Protein AF-0000000087539207 (afdb_homodimer)

Solvent-accessible surface area (backbone atoms only — not comparable to full-atom values): 41285 Å² total; per-residue (Å²): 132,56,48,21,56,52,36,43,51,48,51,51,50,42,44,51,46,51,70,62,59,80,54,59,62,25,33,49,20,36,42,39,4,44,49,29,23,50,68,26,83,74,35,60,60,60,43,26,37,39,26,36,31,26,44,65,45,39,18,44,58,12,40,52,41,37,36,49,27,27,59,73,36,38,43,57,52,50,54,50,50,55,45,51,72,34,82,52,43,68,41,40,58,50,26,34,29,45,41,17,49,48,31,16,58,49,3,25,62,23,49,33,57,58,46,42,62,54,44,47,59,49,43,7,39,42,17,52,70,44,76,75,56,25,55,29,61,73,36,46,55,46,28,38,49,20,11,41,50,15,9,25,23,22,44,68,7,33,66,22,30,39,26,20,35,23,31,46,31,26,32,92,93,30,57,80,51,72,56,60,58,59,31,28,70,27,30,45,63,35,48,51,50,51,33,50,33,42,58,47,65,39,42,54,48,48,46,69,72,60,32,76,84,43,91,65,47,58,54,69,21,71,36,63,48,51,63,85,64,71,74,70,79,62,78,42,70,66,36,50,51,34,18,50,49,28,50,49,41,51,52,49,42,53,50,48,57,58,46,29,77,34,88,78,41,44,70,49,32,49,64,19,53,42,14,40,50,35,27,24,53,35,46,62,69,57,46,35,58,63,70,60,50,60,47,69,49,65,52,54,57,54,47,19,30,16,11,33,6,11,44,27,30,29,19,54,62,38,44,18,25,53,54,52,18,52,60,55,30,53,76,51,60,35,92,67,39,52,67,67,59,50,48,48,50,49,38,50,50,33,25,55,48,4,32,77,35,51,23,42,46,45,11,47,54,48,34,52,54,52,37,21,34,23,51,71,70,70,44,76,34,60,50,60,44,44,42,34,22,34,24,16,41,50,26,48,35,28,43,76,12,34,70,48,42,51,65,52,33,50,41,38,60,51,60,63,52,24,36,66,54,23,34,61,50,46,56,51,40,50,52,43,33,45,50,31,38,58,68,72,60,102,132,56,49,22,56,52,35,43,50,48,50,51,51,42,43,50,46,50,71,62,60,79,54,58,62,25,33,50,21,38,42,40,4,42,49,29,23,50,69,26,83,74,34,59,59,59,44,27,37,38,25,35,30,27,44,66,46,39,18,45,58,12,40,51,42,37,35,49,25,27,59,74,35,38,43,54,51,51,55,49,50,56,44,53,72,34,83,50,43,69,42,40,58,50,26,34,31,43,41,17,49,48,30,16,58,48,3,26,64,23,50,33,56,59,48,44,63,53,43,48,60,49,41,6,40,43,17,50,70,44,77,73,57,25,56,28,63,72,36,47,57,47,27,39,49,20,11,39,50,15,8,25,24,24,46,70,8,32,65,22,30,39,24,18,35,22,30,46,31,24,30,89,94,30,57,80,50,71,56,59,58,59,30,28,70,27,32,46,61,35,48,51,49,52,33,51,34,43,58,46,66,40,41,56,48,48,45,69,73,59,32,77,86,44,92,64,45,56,54,69,20,70,36,63,48,51,65,86,66,72,73,68,78,62,79,42,71,65,37,49,51,34,17,50,48,30,51,48,39,52,52,48,41,55,50,47,57,59,46,30,76,34,88,78,41,45,71,50,35,48,64,18,53,42,14,41,50,35,28,24,51,36,47,62,68,57,46,34,60,63,69,60,50,61,47,68,49,65,52,54,57,54,46,18,29,17,12,31,5,11,44,28,29,29,20,55,64,36,44,18,26,52,54,53,18,52,59,56,30,53,76,52,59,35,94,68,39,51,67,66,58,50,47,46,50,49,38,51,51,34,25,55,47,4,33,76,35,51,23,42,45,44,11,48,53,48,35,54,54,51,37,21,35,23,51,73,70,70,44,77,35,61,51,60,42,44,42,34,21,33,24,15,40,50,26,47,35,28,43,76,13,32,71,46,42,50,65,51,32,50,40,38,61,51,59,64,52,24,37,68,55,23,34,62,52,45,56,52,40,51,50,43,32,44,52,31,38,58,69,73,59,100

Sequence (884 aa):
MSSSIIAIIIAAITIVLFMWNKLPMSVVAMGSSVAMGILIPEMDLSAVYAGFSAPGWAMVVGMCIVSAALFETGVAQRIGEKIGNSFLAKTERRFIVTVSAVCCLMSAFMSNNGTVAIWMPLIAVVAAGSNGRIRSKMVIFPAGTAAIIGGACTLVGSTSQLAANAVLQGYDGYKEGLGMFDMTKIMLPAAIVQIIFWGTIGYTLLTKVLKPESPDFNVGNMYADAPVVEEKNEDDAVTKRKGNIAAFTMLLCIFLFVVSGFEPFKNHFNIGVIGMLGAAIVLGTKCLPVKKAYSELPWDVLITIGGIGGLGTGLDVSGGGALIANAVLNLFGGKNASVVVLTIVIAVLTSVLTNFMSNNATAAMLSPICIAMALSLGISPLPWVIVIAACSNLAIATSYGTAVNMQILPAGYKFSDFVKIGGPLLIILIAVVTASSLAFLFMSSSIIAIIIAAITIVLFMWNKLPMSVVAMGSSVAMGILIPEMDLSAVYAGFSAPGWAMVVGMCIVSAALFETGVAQRIGEKIGNSFLAKTERRFIVTVSAVCCLMSAFMSNNGTVAIWMPLIAVVAAGSNGRIRSKMVIFPAGTAAIIGGACTLVGSTSQLAANAVLQGYDGYKEGLGMFDMTKIMLPAAIVQIIFWGTIGYTLLTKVLKPESPDFNVGNMYADAPVVEEKNEDDAVTKRKGNIAAFTMLLCIFLFVVSGFEPFKNHFNIGVIGMLGAAIVLGTKCLPVKKAYSELPWDVLITIGGIGGLGTGLDVSGGGALIANAVLNLFGGKNASVVVLTIVIAVLTSVLTNFMSNNATAAMLSPICIAMALSLGISPLPWVIVIAACSNLAIATSYGTAVNMQILPAGYKFSDFVKIGGPLLIILIAVVTASSLAFLF

Radius of gyration: 29.39 Å; Cα contacts (8 Å, |Δi|>4): 1748; chains: 2; bounding box: 64×82×69 Å

Nearest PDB structures (foldseek):
  6okz-assembly2_A  TM=8.588E-01  e=3.701E-13  Vibrio cholerae O1 biovar El Tor str. N16961
  8w6t-assembly1_B  TM=7.890E-01  e=2.226E-11  Homo sapiens
  8uvi-assembly1_A  TM=6.151E-01  e=8.512E-12  Homo sapiens
  8y4x-assembly1_A  TM=6.828E-01  e=4.444E-05  Fusobacterium nucleatum
  8thi-assembly1_A  TM=6.207E-01  e=1.216E-05  Haemophilus influenzae Rd KW20

pLDDT: mean 92.19, std 7.07, range [46.28, 98.31]

InterPro domains:
  IPR004680 Citrate transporter-like domain [PF03600] (15-389)
  IPR051679 Divalent Anion Sodium Symporter-Related Transporters [PTHR43652] (229-436)

Foldseek 3Di:
DFLLVQLLVLLVVLLVCQQVVPDQLLCSLLVSLCSLLVPRPLDDNCLQQQLCPFLLLLLLLLLQLLQVLLLVLCVLLVVLLVCLPDPQPQAALSVLLVLLLVLLQSLLRHELQSSLVSNLLSLLVSCQVNVNRHFSLLRSLSNSLSSLLSLLQFSNNDLQLLLLQLQQCLAPPCVNGDAGGLLNLQSVLLSVVSSVCSNPVLSVLSCVLLVPVDPCNQPLAPSRHNPPPPPPCSVDPVSVVLNVQSVVLSVVLVVLSVCCVDPPCVVVDDSSVSSNVSNCSNVVVPSDPPVVSVVPDPVSSSSSSSRNNSSSNSNNSSVNLLVLLQVVLVVQVGLPRDPLVVLLVLLVVLLVVLLSGPLNSSSSSCSSNQCSNCVNNVHHSRLSSSSNSNSSSLNQQAQVSDVSSVVSCSSPDDRNNSNSSSVVSSVVSSVSSSVSSVVPVD/DFLLVQLLVLLVVLLVCQQVVPDQLLCSLLVSLCSLLVPRPLDDNCLQQQLCPFLLLLLLLLLQLLQVLLLVLCVLLVVLLVCLPDPQLQAQLSVLLVLLLVLLQSLLRHELQSSLVNNLLSLLVSCQVNVNRHFSLLRSLSNSLSSLLSLLQFSNNDLQLLLLQLQQCLAPPCVNGDAGGLLNLQSVLLSVVSSVCSNPVLSVLSCVLLVPVDPCNQPLAPSRHNPPPPPPCSVDPVSVVLNVQSVVLSVVLVVLSVCCVDPPCVVVDDSSVSSNVSNCSNVVVPSDPPVVSVVPDPVSSSSSSSRNNSSSNSNNSSVNLLVLLQVVLVVQVGLPRDPLVVLLVLLVVLLVVLLPGPLNSSSNSCSSNQCSNCVNNVHHSRLSSSSNSNSSSLNQQAQVSDVSSVVSCSSPDDRNNSNSSSVVSSVVSSVSSSVSSVVPVD

Secondary structure (DSSP, 8-state):
--HHHHHHHHHHHHHHHHHHT-S-HHHHHHHHHHHHHHH-TTS-GGGGSGGGGSHHHHHHHHHHHHHHHHHHTTHHHHHHHHHHTSGGGSSHHHHHHHHHHHHHHHHTTS-HHHHHHHHHHHHHHHHHHTTTSS-HHHHHHHHHHHHHHHHTTSTTT-HHHHHHHHHHHTSTT-TT---TTTTHHHHHHHHHHHHHHHHTHHHHHHHHHH-TTSTTTTTT-TTSS-----------HHHHHHHHHHHHHHHHHHHHHHHTTSTTGGGT--HHHHHHHHHHHHHHTTSS-HHHHHHTS-HHHHHHHHHTHHHHHHHHHHSHHHHHHHHHHGGGTGGG--HHHHHHHHHHHHHHHTTTS-HHHHHHHHHHHHHHHHHHHTS-SHHHHHHHHHHTT---SSSSSSHHHHHHGGGT--HHHIIIIIHHHHHHHHHHHHHHHHHHT-/--HHHHHHHHHHHHHHHHHHT-S-HHHHHHHHHHHHHHH-TTS-GGGGSGGGGSHHHHHHHHHHHHHHHHHHTTHHHHHHHHHHTSGGGSSHHHHHHHHHHHHHHHHTTS-HHHHHHHHHHHHHHHHHHTTTSS-HHHHHHHHHHHHHHHHTTSTTT-HHHHHHHHHHHTSTT-TT---TTTTHHHHHHHHHHHHHHHHTHHHHHHHHHH-TTSTTTTTT-TTSS-----------HHHHHHHHHHHHHHHHHHHHHHHTTSTTGGGT--HHHHHHHHHHHHHHTTSS-HHHHHHTS-HHHHHHHHHTHHHHHHHHHHSHHHHHHHHHHGGGTGGG--HHHHHHHHHHHHHHHTTTS-HHHHHHHHHHHHHHHHHHHTS-SHHHHHHHHHHTT---SSSSSSHHHHHHGGGT--HHHIIIIIHHHHHHHHHHHHHHHHHHT-

Structure (mmCIF, N/CA/C/O backbone):
data_AF-0000000087539207-model_v1
#
loop_
_entity.id
_entity.type
_entity.pdbx_description
1 polymer 'Citrate transporter'
#
loop_
_atom_site.group_PDB
_atom_site.id
_atom_site.type_symbol
_atom_site.label_atom_id
_atom_site.label_alt_id
_atom_site.label_comp_id
_atom_site.label_asym_id
_atom_site.label_entity_id
_atom_site.label_seq_id
_atom_site.pdbx_PDB_ins_code
_atom_site.Cartn_x
_atom_site.Cartn_y
_atom_site.Cartn_z
_atom_site.occupancy
_atom_site.B_iso_or_equiv
_atom_site.auth_seq_id
_atom_site.auth_comp_id
_atom_site.auth_asym_id
_atom_site.auth_atom_id
_atom_site.pdbx_PDB_model_num
ATOM 1 N N . MET A 1 1 ? 16.219 19.047 -26.297 1 80.19 1 MET A N 1
ATOM 2 C CA . MET A 1 1 ? 15.891 19.703 -25.031 1 80.19 1 MET A CA 1
ATOM 3 C C . MET A 1 1 ? 16.734 19.156 -23.906 1 80.19 1 MET A C 1
ATOM 5 O O . MET A 1 1 ? 16.969 17.938 -23.828 1 80.19 1 MET A O 1
ATOM 9 N N . SER A 1 2 ? 17.344 20.094 -23.078 1 93.56 2 SER A N 1
ATOM 10 C CA . SER A 1 2 ? 18.188 19.656 -21.969 1 93.56 2 SER A CA 1
ATOM 11 C C . SER A 1 2 ? 17.391 18.922 -20.906 1 93.56 2 SER A C 1
ATOM 13 O O . SER A 1 2 ? 16.172 19.094 -20.828 1 93.56 2 SER A O 1
ATOM 15 N N . SER A 1 3 ? 18.016 18.062 -20.281 1 96.12 3 SER A N 1
ATOM 16 C CA . SER A 1 3 ? 17.375 17.312 -19.203 1 96.12 3 SER A CA 1
ATOM 17 C C . SER A 1 3 ? 16.766 18.25 -18.172 1 96.12 3 SER A C 1
ATOM 19 O O . SER A 1 3 ? 15.703 17.953 -17.609 1 96.12 3 SER A O 1
ATOM 21 N N . SER A 1 4 ? 17.391 19.359 -18.031 1 95.81 4 SER A N 1
ATOM 22 C CA . SER A 1 4 ? 16.906 20.312 -17.047 1 95.81 4 SER A CA 1
ATOM 23 C C . SER A 1 4 ? 15.562 20.906 -17.469 1 95.81 4 SER A C 1
ATOM 25 O O . SER A 1 4 ? 14.648 21.016 -16.641 1 95.81 4 SER A O 1
ATOM 27 N N . ILE A 1 5 ? 15.414 21.234 -18.672 1 96.38 5 ILE A N 1
ATOM 28 C CA . ILE A 1 5 ? 14.188 21.844 -19.172 1 96.38 5 ILE A CA 1
ATOM 29 C C . ILE A 1 5 ? 13.055 20.812 -19.156 1 96.38 5 ILE A C 1
ATOM 31 O O . ILE A 1 5 ? 11.922 21.125 -18.797 1 96.38 5 ILE A O 1
ATOM 35 N N . ILE A 1 6 ? 13.398 19.594 -19.516 1 97.25 6 ILE A N 1
ATOM 36 C CA . ILE A 1 6 ? 12.406 18.516 -19.484 1 97.25 6 ILE A CA 1
ATOM 37 C C . ILE A 1 6 ? 11.898 18.328 -18.062 1 97.25 6 ILE A C 1
ATOM 39 O O . ILE A 1 6 ? 10.688 18.203 -17.844 1 97.25 6 ILE A O 1
ATOM 43 N N . ALA A 1 7 ? 12.828 18.297 -17.125 1 96.25 7 ALA A N 1
ATOM 44 C CA . ALA A 1 7 ? 12.461 18.125 -15.719 1 96.25 7 ALA A CA 1
ATOM 45 C C . ALA A 1 7 ? 11.547 19.25 -15.25 1 96.25 7 ALA A C 1
ATOM 47 O O . ALA A 1 7 ? 10.57 19.016 -14.531 1 96.25 7 ALA A O 1
ATOM 48 N N . ILE A 1 8 ? 11.844 20.438 -15.734 1 94.88 8 ILE A N 1
ATOM 49 C CA . ILE A 1 8 ? 11.055 21.609 -15.344 1 94.88 8 ILE A CA 1
ATOM 50 C C . ILE A 1 8 ? 9.664 21.516 -15.953 1 94.88 8 ILE A C 1
ATOM 52 O O . ILE A 1 8 ? 8.664 21.828 -15.297 1 94.88 8 ILE A O 1
ATOM 56 N N . ILE A 1 9 ? 9.562 21.094 -17.141 1 96.75 9 ILE A N 1
ATOM 57 C CA . ILE A 1 9 ? 8.281 20.938 -17.812 1 96.75 9 ILE A CA 1
ATOM 58 C C . ILE A 1 9 ? 7.438 19.906 -17.078 1 96.75 9 ILE A C 1
ATOM 60 O O . ILE A 1 9 ? 6.25 20.125 -16.812 1 96.75 9 ILE A O 1
ATOM 64 N N . ILE A 1 10 ? 8.078 18.797 -16.672 1 96.75 10 ILE A N 1
ATOM 65 C CA . ILE A 1 10 ? 7.371 17.75 -15.938 1 96.75 10 ILE A CA 1
ATOM 66 C C . ILE A 1 10 ? 6.871 18.312 -14.602 1 96.75 10 ILE A C 1
ATOM 68 O O . ILE A 1 10 ? 5.727 18.062 -14.211 1 96.75 10 ILE A O 1
ATOM 72 N N . ALA A 1 11 ? 7.738 19.016 -13.953 1 93.69 11 ALA A N 1
ATOM 73 C CA . ALA A 1 11 ? 7.363 19.609 -12.672 1 93.69 11 ALA A CA 1
ATOM 74 C C . ALA A 1 11 ? 6.199 20.578 -12.836 1 93.69 11 ALA A C 1
ATOM 76 O O . ALA A 1 11 ? 5.25 20.562 -12.047 1 93.69 11 ALA A O 1
ATOM 77 N N . ALA A 1 12 ? 6.238 21.422 -13.836 1 93.31 12 ALA A N 1
ATOM 78 C CA . ALA A 1 12 ? 5.172 22.391 -14.109 1 93.31 12 ALA A CA 1
ATOM 79 C C . ALA A 1 12 ? 3.852 21.672 -14.398 1 93.31 12 ALA A C 1
ATOM 81 O O . ALA A 1 12 ? 2.807 22.062 -13.867 1 93.31 12 ALA A O 1
ATOM 82 N N . ILE A 1 13 ? 3.902 20.672 -15.172 1 95.62 13 ILE A N 1
ATOM 83 C CA . ILE A 1 13 ? 2.709 19.891 -15.492 1 95.62 13 ILE A CA 1
ATOM 84 C C . ILE A 1 13 ? 2.154 19.25 -14.227 1 95.62 13 ILE A C 1
ATOM 86 O O . ILE A 1 13 ? 0.94 19.25 -14.008 1 95.62 13 ILE A O 1
ATOM 90 N N . THR A 1 14 ? 3.07 18.703 -13.43 1 93.94 14 THR A N 1
ATOM 91 C CA . THR A 1 14 ? 2.674 18.078 -12.18 1 93.94 14 THR A CA 1
ATOM 92 C C . THR A 1 14 ? 1.949 19.078 -11.273 1 93.94 14 THR A C 1
ATOM 94 O O . THR A 1 14 ? 0.888 18.766 -10.727 1 93.94 14 THR A O 1
ATOM 97 N N . ILE A 1 15 ? 2.486 20.266 -11.195 1 89.19 15 ILE A N 1
ATOM 98 C CA . ILE A 1 15 ? 1.904 21.312 -10.367 1 89.19 15 ILE A CA 1
ATOM 99 C C . ILE A 1 15 ? 0.517 21.672 -10.898 1 89.19 15 ILE A C 1
ATOM 101 O O . ILE A 1 15 ? -0.444 21.75 -10.125 1 89.19 15 ILE A O 1
ATOM 105 N N . VAL A 1 16 ? 0.341 21.781 -12.109 1 91.12 16 VAL A N 1
ATOM 106 C CA . VAL A 1 16 ? -0.929 22.141 -12.734 1 91.12 16 VAL A CA 1
ATOM 107 C C . VAL A 1 16 ? -1.951 21.031 -12.5 1 91.12 16 VAL A C 1
ATOM 109 O O . VAL A 1 16 ? -3.115 21.312 -12.195 1 91.12 16 VAL A O 1
ATOM 112 N N . LEU A 1 17 ? -1.514 19.844 -12.594 1 93.06 17 LEU A N 1
ATOM 113 C CA . LEU A 1 17 ? -2.42 18.719 -12.406 1 93.06 17 LEU A CA 1
ATOM 114 C C . LEU A 1 17 ? -2.875 18.625 -10.953 1 93.06 17 LEU A C 1
ATOM 116 O O . LEU A 1 17 ? -4.031 18.297 -10.68 1 93.06 17 LEU A O 1
ATOM 120 N N . PHE A 1 18 ? -1.992 18.859 -10.031 1 88.25 18 PHE A N 1
ATOM 121 C CA . PHE A 1 18 ? -2.379 18.891 -8.625 1 88.25 18 PHE A CA 1
ATOM 122 C C . PHE A 1 18 ? -3.406 19.984 -8.367 1 88.25 18 PHE A C 1
ATOM 124 O O . PHE A 1 18 ? -4.398 19.75 -7.668 1 88.25 18 PHE A O 1
ATOM 131 N N . MET A 1 19 ? -3.221 21.078 -8.953 1 84.31 19 MET A N 1
ATOM 132 C CA . MET A 1 19 ? -4.113 22.219 -8.766 1 84.31 19 MET A CA 1
ATOM 133 C C . MET A 1 19 ? -5.477 21.953 -9.398 1 84.31 19 MET A C 1
ATOM 135 O O . MET A 1 19 ? -6.508 22.359 -8.859 1 84.31 19 MET A O 1
ATOM 139 N N . TRP A 1 20 ? -5.402 21.328 -10.523 1 85.88 20 TRP A N 1
ATOM 140 C CA . TRP A 1 20 ? -6.629 21.016 -11.25 1 85.88 20 TRP A CA 1
ATOM 141 C C . TRP A 1 20 ? -7.516 20.078 -10.453 1 85.88 20 TRP A C 1
ATOM 143 O O . TRP A 1 20 ? -8.742 20.078 -10.609 1 85.88 20 TRP A O 1
ATOM 153 N N . ASN A 1 21 ? -6.941 19.203 -9.688 1 84.69 21 ASN A N 1
ATOM 154 C CA . ASN A 1 21 ? -7.605 18.328 -8.727 1 84.69 21 ASN A CA 1
ATOM 155 C C . ASN A 1 21 ? -8.641 17.438 -9.398 1 84.69 21 ASN A C 1
ATOM 157 O O . ASN A 1 21 ? -9.695 17.172 -8.828 1 84.69 21 ASN A O 1
ATOM 161 N N . LYS A 1 22 ? -8.484 17.094 -10.672 1 89.38 22 LYS A N 1
ATOM 162 C CA . LYS A 1 22 ? -9.406 16.188 -11.352 1 89.38 22 LYS A CA 1
ATOM 163 C C . LYS A 1 22 ? -8.875 14.766 -11.375 1 89.38 22 LYS A C 1
ATOM 165 O O . LYS A 1 22 ? -9.641 13.812 -11.547 1 89.38 22 LYS A O 1
ATOM 170 N N . LEU A 1 23 ? -7.617 14.688 -11.18 1 93 23 LEU A N 1
ATOM 171 C CA . LEU A 1 23 ? -6.984 13.367 -11.117 1 93 23 LEU A CA 1
ATOM 172 C C . LEU A 1 23 ? -6.617 13.016 -9.68 1 93 23 LEU A C 1
ATOM 174 O O . LEU A 1 23 ? -6.273 13.891 -8.883 1 93 23 LEU A O 1
ATOM 178 N N . PRO A 1 24 ? -6.75 11.742 -9.438 1 92.69 24 PRO A N 1
ATOM 179 C CA . PRO A 1 24 ? -6.262 11.336 -8.117 1 92.69 24 PRO A CA 1
ATOM 180 C C . PRO A 1 24 ? -4.801 11.711 -7.887 1 92.69 24 PRO A C 1
ATOM 182 O O . PRO A 1 24 ? -3.994 11.672 -8.82 1 92.69 24 PRO A O 1
ATOM 185 N N . MET A 1 25 ? -4.508 12.047 -6.695 1 92 25 MET A N 1
ATOM 186 C CA . MET A 1 25 ? -3.166 12.508 -6.352 1 92 25 MET A CA 1
ATOM 187 C C . MET A 1 25 ? -2.125 11.445 -6.676 1 92 25 MET A C 1
ATOM 189 O O . MET A 1 25 ? -1.017 11.766 -7.109 1 92 25 MET A O 1
ATOM 193 N N . SER A 1 26 ? -2.48 10.18 -6.402 1 94.81 26 SER A N 1
ATOM 194 C CA . SER A 1 26 ? -1.548 9.086 -6.66 1 94.81 26 SER A CA 1
ATOM 195 C C . SER A 1 26 ? -1.191 9.008 -8.141 1 94.81 26 SER A C 1
ATOM 197 O O . SER A 1 26 ? -0.042 8.727 -8.492 1 94.81 26 SER A O 1
ATOM 199 N N . VAL A 1 27 ? -2.117 9.281 -8.992 1 96 27 VAL A N 1
ATOM 200 C CA . VAL A 1 27 ? -1.898 9.227 -10.438 1 96 27 VAL A CA 1
ATOM 201 C C . VAL A 1 27 ? -0.913 10.32 -10.852 1 96 27 VAL A C 1
ATOM 203 O O . VAL A 1 27 ? 0.014 10.062 -11.625 1 96 27 VAL A O 1
ATOM 206 N N . VAL A 1 28 ? -1.131 11.453 -10.305 1 95.38 28 VAL A N 1
ATOM 207 C CA . VAL A 1 28 ? -0.27 12.586 -10.625 1 95.38 28 VAL A CA 1
ATOM 208 C C . VAL A 1 28 ? 1.146 12.32 -10.117 1 95.38 28 VAL A C 1
ATOM 210 O O . VAL A 1 28 ? 2.121 12.523 -10.852 1 95.38 28 VAL A O 1
ATOM 213 N N . ALA A 1 29 ? 1.252 11.812 -8.938 1 94.06 29 ALA A N 1
ATOM 214 C CA . ALA A 1 29 ? 2.551 11.523 -8.328 1 94.06 29 ALA A CA 1
ATOM 215 C C . ALA A 1 29 ? 3.279 10.422 -9.086 1 94.06 29 ALA A C 1
ATOM 217 O O . ALA A 1 29 ? 4.438 10.578 -9.469 1 94.06 29 ALA A O 1
ATOM 218 N N . MET A 1 30 ? 2.615 9.305 -9.336 1 94.81 30 MET A N 1
ATOM 219 C CA . MET A 1 30 ? 3.215 8.195 -10.07 1 94.81 30 MET A CA 1
ATOM 220 C C . MET A 1 30 ? 3.594 8.617 -11.484 1 94.81 30 MET A C 1
ATOM 222 O O . MET A 1 30 ? 4.695 8.32 -11.953 1 94.81 30 MET A O 1
ATOM 226 N N . GLY A 1 31 ? 2.668 9.297 -12.117 1 96.31 31 GLY A N 1
ATOM 227 C CA . GLY A 1 31 ? 2.928 9.75 -13.477 1 96.31 31 GLY A CA 1
ATOM 228 C C . GLY A 1 31 ? 4.148 10.641 -13.586 1 96.31 31 GLY A C 1
ATOM 229 O O . GLY A 1 31 ? 4.945 10.5 -14.516 1 96.31 31 GLY A O 1
ATOM 230 N N . SER A 1 32 ? 4.258 11.516 -12.656 1 96.06 32 SER A N 1
ATOM 231 C CA . SER A 1 32 ? 5.379 12.445 -12.68 1 96.06 32 SER A CA 1
ATOM 232 C C . SER A 1 32 ? 6.703 11.727 -12.453 1 96.06 32 SER A C 1
ATOM 234 O O . SER A 1 32 ? 7.688 11.984 -13.156 1 96.06 32 SER A O 1
ATOM 236 N N . SER A 1 33 ? 6.75 10.828 -11.492 1 95.81 33 SER A N 1
ATOM 237 C CA . SER A 1 33 ? 7.969 10.078 -11.195 1 95.81 33 SER A CA 1
ATOM 238 C C . SER A 1 33 ? 8.359 9.172 -12.352 1 95.81 33 SER A C 1
ATOM 240 O O . SER A 1 33 ? 9.539 9.047 -12.688 1 95.81 33 SER A O 1
ATOM 242 N N . VAL A 1 34 ? 7.371 8.562 -12.945 1 96.88 34 VAL A N 1
ATOM 243 C CA . VAL A 1 34 ? 7.617 7.688 -14.086 1 96.88 34 VAL A CA 1
ATOM 244 C C . VAL A 1 34 ? 8.148 8.508 -15.258 1 96.88 34 VAL A C 1
ATOM 246 O O . VAL A 1 34 ? 9.102 8.102 -15.93 1 96.88 34 VAL A O 1
ATOM 249 N N . ALA A 1 35 ? 7.535 9.641 -15.508 1 97.31 35 ALA A N 1
ATOM 250 C CA . ALA A 1 35 ? 8 10.516 -16.578 1 97.31 35 ALA A CA 1
ATOM 251 C C . ALA A 1 35 ? 9.453 10.938 -16.359 1 97.31 35 ALA A C 1
ATOM 253 O O . ALA A 1 35 ? 10.258 10.93 -17.281 1 97.31 35 ALA A O 1
ATOM 254 N N . MET A 1 36 ? 9.812 11.273 -15.125 1 96.75 36 MET A N 1
ATOM 255 C CA . MET A 1 36 ? 11.188 11.625 -14.797 1 96.75 36 MET A CA 1
ATOM 256 C C . MET A 1 36 ? 12.133 10.461 -15.062 1 96.75 36 MET A C 1
ATOM 258 O O . MET A 1 36 ? 13.203 10.641 -15.648 1 96.75 36 MET A O 1
ATOM 262 N N . GLY A 1 37 ? 11.719 9.297 -14.633 1 95.5 37 GLY A N 1
ATOM 263 C CA . GLY A 1 37 ? 12.555 8.117 -14.805 1 95.5 37 GLY A CA 1
ATOM 264 C C . GLY A 1 37 ? 12.82 7.785 -16.266 1 95.5 37 GLY A C 1
ATOM 265 O O . GLY A 1 37 ? 13.945 7.43 -16.625 1 95.5 37 GLY A O 1
ATOM 266 N N . ILE A 1 38 ? 11.812 7.953 -17.062 1 94.69 38 ILE A N 1
ATOM 267 C CA . ILE A 1 38 ? 11.914 7.559 -18.453 1 94.69 38 ILE A CA 1
ATOM 268 C C . ILE A 1 38 ? 12.641 8.641 -19.25 1 94.69 38 ILE A C 1
ATOM 270 O O . ILE A 1 38 ? 13.453 8.336 -20.125 1 94.69 38 ILE A O 1
ATOM 274 N N . LEU A 1 39 ? 12.445 9.914 -18.891 1 96.06 39 LEU A N 1
ATOM 275 C CA . LEU A 1 39 ? 12.859 10.984 -19.781 1 96.06 39 LEU A CA 1
ATOM 276 C C . LEU A 1 39 ? 14.141 11.641 -19.297 1 96.06 39 LEU A C 1
ATOM 278 O O . LEU A 1 39 ? 14.789 12.383 -20.031 1 96.06 39 LEU A O 1
ATOM 282 N N . ILE A 1 40 ? 14.492 11.43 -18.031 1 95.94 40 ILE A N 1
ATOM 283 C CA . ILE A 1 40 ? 15.727 11.992 -17.5 1 95.94 40 ILE A CA 1
ATOM 284 C C . ILE A 1 40 ? 16.797 10.906 -17.391 1 95.94 40 ILE A C 1
ATOM 286 O O . ILE A 1 40 ? 16.844 10.164 -16.406 1 95.94 40 ILE A O 1
ATOM 290 N N . PRO A 1 41 ? 17.688 10.852 -18.266 1 93.38 41 PRO A N 1
ATOM 291 C CA . PRO A 1 41 ? 18.672 9.773 -18.312 1 93.38 41 PRO A CA 1
ATOM 292 C C . PRO A 1 41 ? 19.578 9.758 -17.094 1 93.38 41 PRO A C 1
ATOM 294 O O . PRO A 1 41 ? 20.125 8.703 -16.734 1 93.38 41 PRO A O 1
ATOM 297 N N . GLU A 1 42 ? 19.703 10.898 -16.438 1 94.56 42 GLU A N 1
ATOM 298 C CA . GLU A 1 42 ? 20.578 11.008 -15.273 1 94.56 42 GLU A CA 1
ATOM 299 C C . GLU A 1 42 ? 19.953 10.344 -14.047 1 94.56 42 GLU A C 1
ATOM 301 O O . GLU A 1 42 ? 20.625 10.117 -13.039 1 94.56 42 GLU A O 1
ATOM 306 N N . MET A 1 43 ? 18.75 10.008 -14.203 1 94.44 43 MET A N 1
ATOM 307 C CA . MET A 1 43 ? 18.016 9.484 -13.055 1 94.44 43 MET A CA 1
ATOM 308 C C . MET A 1 43 ? 18.016 7.957 -13.055 1 94.44 43 MET A C 1
ATOM 310 O O . MET A 1 43 ? 17.703 7.332 -14.07 1 94.44 43 MET A O 1
ATOM 314 N N . ASP A 1 44 ? 18.438 7.414 -11.945 1 94 44 ASP A N 1
ATOM 315 C CA . ASP A 1 44 ? 18.281 5.973 -11.766 1 94 44 ASP A CA 1
ATOM 316 C C . ASP A 1 44 ? 16.812 5.57 -11.742 1 94 44 ASP A C 1
ATOM 318 O O . ASP A 1 44 ? 16 6.199 -11.055 1 94 44 ASP A O 1
ATOM 322 N N . LEU A 1 45 ? 16.438 4.508 -12.391 1 93.5 45 LEU A N 1
ATOM 323 C CA . LEU A 1 45 ? 15.039 4.078 -12.492 1 93.5 45 LEU A CA 1
ATOM 324 C C . LEU A 1 45 ? 14.484 3.713 -11.125 1 93.5 45 LEU A C 1
ATOM 326 O O . LEU A 1 45 ? 13.289 3.898 -10.867 1 93.5 45 LEU A O 1
ATOM 330 N N . SER A 1 46 ? 15.32 3.291 -10.273 1 92.38 46 SER A N 1
ATOM 331 C CA . SER A 1 46 ? 14.867 2.865 -8.945 1 92.38 46 SER A CA 1
ATOM 332 C C . SER A 1 46 ? 14.367 4.047 -8.125 1 92.38 46 SER A C 1
ATOM 334 O O . SER A 1 46 ? 13.633 3.867 -7.156 1 92.38 46 SER A O 1
ATOM 336 N N . ALA A 1 47 ? 14.727 5.215 -8.531 1 93 47 ALA A N 1
ATOM 337 C CA . ALA A 1 47 ? 14.328 6.418 -7.801 1 93 47 ALA A CA 1
ATOM 338 C C . ALA A 1 47 ? 12.828 6.664 -7.941 1 93 47 ALA A C 1
ATOM 340 O O . ALA A 1 47 ? 12.234 7.398 -7.145 1 93 47 ALA A O 1
ATOM 341 N N . VAL A 1 48 ? 12.195 6.051 -8.953 1 93.94 48 VAL A N 1
ATOM 342 C CA . VAL A 1 48 ? 10.781 6.242 -9.25 1 93.94 48 VAL A CA 1
ATOM 343 C C . VAL A 1 48 ? 9.938 5.734 -8.078 1 93.94 48 VAL A C 1
ATOM 345 O O . VAL A 1 48 ? 8.898 6.316 -7.762 1 93.94 48 VAL A O 1
ATOM 348 N N . TYR A 1 49 ? 10.359 4.723 -7.406 1 93.88 49 TYR A N 1
ATOM 349 C CA . TYR A 1 49 ? 9.562 4.105 -6.348 1 93.88 49 TYR A CA 1
ATOM 350 C C . TYR A 1 49 ? 10.367 4.004 -5.059 1 93.88 49 TYR A C 1
ATOM 352 O O . TYR A 1 49 ? 10.008 3.248 -4.152 1 93.88 49 TYR A O 1
ATOM 360 N N . ALA A 1 50 ? 11.445 4.746 -4.957 1 92.12 50 ALA A N 1
ATOM 361 C CA . ALA A 1 50 ? 12.328 4.699 -3.793 1 92.12 50 ALA A CA 1
ATOM 362 C C . ALA A 1 50 ? 11.609 5.199 -2.543 1 92.12 50 ALA A C 1
ATOM 364 O O . ALA A 1 50 ? 11.914 4.77 -1.429 1 92.12 50 ALA A O 1
ATOM 365 N N . GLY A 1 51 ? 10.641 6.055 -2.756 1 92.56 51 GLY A N 1
ATOM 366 C CA . GLY A 1 51 ? 9.922 6.625 -1.634 1 92.56 51 GLY A CA 1
ATOM 367 C C . GLY A 1 51 ? 9.156 5.594 -0.826 1 92.56 51 GLY A C 1
ATOM 368 O O . GLY A 1 51 ? 8.836 5.824 0.342 1 92.56 51 GLY A O 1
ATOM 369 N N . PHE A 1 52 ? 8.883 4.438 -1.379 1 94.56 52 PHE A N 1
ATOM 370 C CA . PHE A 1 52 ? 8.125 3.398 -0.693 1 94.56 52 PHE A CA 1
ATOM 371 C C . PHE A 1 52 ? 8.969 2.74 0.395 1 94.56 52 PHE A C 1
ATOM 373 O O . PHE A 1 52 ? 8.43 2.08 1.288 1 94.56 52 PHE A O 1
ATOM 380 N N . SER A 1 53 ? 10.227 2.914 0.31 1 93.25 53 SER A N 1
ATOM 381 C CA . SER A 1 53 ? 11.102 2.34 1.333 1 93.25 53 SER A CA 1
ATOM 382 C C . SER A 1 53 ? 11.664 3.422 2.246 1 93.25 53 SER A C 1
ATOM 384 O O . SER A 1 53 ? 12.648 3.193 2.953 1 93.25 53 SER A O 1
ATOM 386 N N . ALA A 1 54 ? 11.164 4.609 2.133 1 92.19 54 ALA A N 1
ATOM 387 C CA . ALA A 1 54 ? 11.555 5.668 3.062 1 92.19 54 ALA A CA 1
ATOM 388 C C . ALA A 1 54 ? 11.023 5.391 4.465 1 92.19 54 ALA A C 1
ATOM 390 O O . ALA A 1 54 ? 9.922 4.855 4.625 1 92.19 54 ALA A O 1
ATOM 391 N N . PRO A 1 55 ? 11.82 5.77 5.465 1 91.62 55 PRO A N 1
ATOM 392 C CA . PRO A 1 55 ? 11.359 5.516 6.832 1 91.62 55 PRO A CA 1
ATOM 393 C C . PRO A 1 55 ? 10.008 6.164 7.125 1 91.62 55 PRO A C 1
ATOM 395 O O . PRO A 1 55 ? 9.188 5.594 7.855 1 91.62 55 PRO A O 1
ATOM 398 N N . GLY A 1 56 ? 9.797 7.293 6.555 1 90.62 56 GLY A N 1
ATOM 399 C CA . GLY A 1 56 ? 8.547 7.996 6.77 1 90.62 56 GLY A CA 1
ATOM 400 C C . GLY A 1 56 ? 7.34 7.238 6.238 1 90.62 56 GLY A C 1
ATOM 401 O O . GLY A 1 56 ? 6.266 7.273 6.84 1 90.62 56 GLY A O 1
ATOM 402 N N . TRP A 1 57 ? 7.484 6.586 5.113 1 93.31 57 TRP A N 1
ATOM 403 C CA . TRP A 1 57 ? 6.379 5.848 4.516 1 93.31 57 TRP A CA 1
ATOM 404 C C . TRP A 1 57 ? 5.949 4.691 5.41 1 93.31 57 TRP A C 1
ATOM 406 O O . TRP A 1 57 ? 4.762 4.539 5.715 1 93.31 57 TRP A O 1
ATOM 416 N N . ALA A 1 58 ? 6.938 3.893 5.863 1 94.06 58 ALA A N 1
ATOM 417 C CA . ALA A 1 58 ? 6.656 2.77 6.754 1 94.06 58 ALA A CA 1
ATOM 418 C C . ALA A 1 58 ? 6.016 3.244 8.055 1 94.06 58 ALA A C 1
ATOM 420 O O . ALA A 1 58 ? 5.078 2.619 8.555 1 94.06 58 ALA A O 1
ATOM 421 N N . MET A 1 59 ? 6.477 4.336 8.516 1 93.19 59 MET A N 1
ATOM 422 C CA . MET A 1 59 ? 5.945 4.898 9.75 1 93.19 59 MET A CA 1
ATOM 423 C C . MET A 1 59 ? 4.473 5.266 9.594 1 93.19 59 MET A C 1
ATOM 425 O O . MET A 1 59 ? 3.646 4.922 10.438 1 93.19 59 MET A O 1
ATOM 429 N N . VAL A 1 60 ? 4.156 5.891 8.492 1 91.06 60 VAL A N 1
ATOM 430 C CA . VAL A 1 60 ? 2.791 6.367 8.305 1 91.06 60 VAL A CA 1
ATOM 431 C C . VAL A 1 60 ? 1.845 5.176 8.156 1 91.06 60 VAL A C 1
ATOM 433 O O . VAL A 1 60 ? 0.763 5.16 8.742 1 91.06 60 VAL A O 1
ATOM 436 N N . VAL A 1 61 ? 2.254 4.184 7.387 1 93.75 61 VAL A N 1
ATOM 437 C CA . VAL A 1 61 ? 1.424 2.994 7.227 1 93.75 61 VAL A CA 1
ATOM 438 C C . VAL A 1 61 ? 1.177 2.35 8.586 1 93.75 61 VAL A C 1
ATOM 440 O O . VAL A 1 61 ? 0.034 2.053 8.945 1 93.75 61 VAL A O 1
ATOM 443 N N . GLY A 1 62 ? 2.189 2.195 9.352 1 95.31 62 GLY A N 1
ATOM 444 C CA . GLY A 1 62 ? 2.072 1.581 10.664 1 95.31 62 GLY A CA 1
ATOM 445 C C . GLY A 1 62 ? 1.22 2.389 11.633 1 95.31 62 GLY A C 1
ATOM 446 O O . GLY A 1 62 ? 0.333 1.844 12.289 1 95.31 62 GLY A O 1
ATOM 447 N N . MET A 1 63 ? 1.457 3.65 11.633 1 93 63 MET A N 1
ATOM 448 C CA . MET A 1 63 ? 0.778 4.492 12.609 1 93 63 MET A CA 1
ATOM 449 C C . MET A 1 63 ? -0.688 4.688 12.242 1 93 63 MET A C 1
ATOM 451 O O . MET A 1 63 ? -1.538 4.855 13.117 1 93 63 MET A O 1
ATOM 455 N N . CYS A 1 64 ? -1.003 4.676 10.969 1 91.94 64 CYS A N 1
ATOM 456 C CA . CYS A 1 64 ? -2.404 4.707 10.562 1 91.94 64 CYS A CA 1
ATOM 457 C C . CYS A 1 64 ? -3.15 3.486 11.078 1 91.94 64 CYS A C 1
ATOM 459 O O . CYS A 1 64 ? -4.305 3.59 11.492 1 91.94 64 CYS A O 1
ATOM 461 N N . ILE A 1 65 ? -2.449 2.365 11.07 1 95.12 65 ILE A N 1
ATOM 462 C CA . ILE A 1 65 ? -3.055 1.133 11.57 1 95.12 65 ILE A CA 1
ATOM 463 C C . ILE A 1 65 ? -3.277 1.234 13.07 1 95.12 65 ILE A C 1
ATOM 465 O O . ILE A 1 65 ? -4.355 0.904 13.57 1 95.12 65 ILE A O 1
ATOM 469 N N . VAL A 1 66 ? -2.336 1.73 13.758 1 94.62 66 VAL A N 1
ATOM 470 C CA . VAL A 1 66 ? -2.436 1.888 15.211 1 94.62 66 VAL A CA 1
ATOM 471 C C . VAL A 1 66 ? -3.559 2.867 15.547 1 94.62 66 VAL A C 1
ATOM 473 O O . VAL A 1 66 ? -4.371 2.605 16.438 1 94.62 66 VAL A O 1
ATOM 476 N N . SER A 1 67 ? -3.533 3.938 14.828 1 91.31 67 SER A N 1
ATOM 477 C CA . SER A 1 67 ? -4.562 4.949 15.023 1 91.31 67 SER A CA 1
ATOM 478 C C . SER A 1 67 ? -5.957 4.379 14.781 1 91.31 67 SER A C 1
ATOM 480 O O . SER A 1 67 ? -6.879 4.621 15.562 1 91.31 67 SER A O 1
ATOM 482 N N . ALA A 1 68 ? -6.109 3.623 13.703 1 90.94 68 ALA A N 1
ATOM 483 C CA . ALA A 1 68 ? -7.391 3.012 13.367 1 90.94 68 ALA A CA 1
ATOM 484 C C . ALA A 1 68 ? -7.859 2.076 14.477 1 90.94 68 ALA A C 1
ATOM 486 O O . ALA A 1 68 ? -9.055 1.997 14.766 1 90.94 68 ALA A O 1
ATOM 487 N N . ALA A 1 69 ? -6.938 1.388 15.07 1 93.19 69 ALA A N 1
ATOM 488 C CA . ALA A 1 69 ? -7.277 0.469 16.156 1 93.19 69 ALA A CA 1
ATOM 489 C C . ALA A 1 69 ? -7.844 1.224 17.359 1 93.19 69 ALA A C 1
ATOM 491 O O . ALA A 1 69 ? -8.758 0.738 18.031 1 93.19 69 ALA A O 1
ATOM 492 N N . LEU A 1 70 ? -7.391 2.381 17.609 1 90.69 70 LEU A N 1
ATOM 493 C CA . LEU A 1 70 ? -7.863 3.184 18.719 1 90.69 70 LEU A CA 1
ATOM 494 C C . LEU A 1 70 ? -9.305 3.639 18.5 1 90.69 70 LEU A C 1
ATOM 496 O O . LEU A 1 70 ? -10.102 3.664 19.438 1 90.69 70 LEU A O 1
ATOM 500 N N . PHE A 1 71 ? -9.609 3.928 17.328 1 87.12 71 PHE A N 1
ATOM 501 C CA . PHE A 1 71 ? -10.969 4.359 17 1 87.12 71 PHE A CA 1
ATOM 502 C C . PHE A 1 71 ? -11.922 3.172 16.984 1 87.12 71 PHE A C 1
ATOM 504 O O . PHE A 1 71 ? -13.016 3.248 17.547 1 87.12 71 PHE A O 1
ATOM 511 N N . GLU A 1 72 ? -11.43 2.1 16.453 1 86.81 72 GLU A N 1
ATOM 512 C CA . GLU A 1 72 ? -12.281 0.928 16.281 1 86.81 72 GLU A CA 1
ATOM 513 C C . GLU A 1 72 ? -12.586 0.272 17.625 1 86.81 72 GLU A C 1
ATOM 515 O O . GLU A 1 72 ? -13.656 -0.307 17.828 1 86.81 72 GLU A O 1
ATOM 520 N N . THR A 1 73 ? -11.672 0.36 18.547 1 90.38 73 THR A N 1
ATOM 521 C CA . THR A 1 73 ? -11.852 -0.292 19.844 1 90.38 73 THR A CA 1
ATOM 522 C C . THR A 1 73 ? -12.594 0.622 20.812 1 90.38 73 THR A C 1
ATOM 524 O O . THR A 1 73 ? -12.906 0.22 21.938 1 90.38 73 THR A O 1
ATOM 527 N N . GLY A 1 74 ? -12.789 1.87 20.484 1 87.06 74 GLY A N 1
ATOM 528 C CA . GLY A 1 74 ? -13.578 2.789 21.297 1 87.06 74 GLY A CA 1
ATOM 529 C C . GLY A 1 74 ? -12.766 3.514 22.344 1 87.06 74 GLY A C 1
ATOM 530 O O . GLY A 1 74 ? -13.32 4.266 23.156 1 87.06 74 GLY A O 1
ATOM 531 N N . VAL A 1 75 ? -11.531 3.291 22.328 1 87.62 75 VAL A N 1
ATOM 532 C CA . VAL A 1 75 ? -10.672 3.941 23.312 1 87.62 75 VAL A CA 1
ATOM 533 C C . VAL A 1 75 ? -10.766 5.457 23.172 1 87.62 75 VAL A C 1
ATOM 535 O O . VAL A 1 75 ? -10.914 6.176 24.156 1 87.62 75 VAL A O 1
ATOM 538 N N . ALA A 1 76 ? -10.711 5.941 22.016 1 83.69 76 ALA A N 1
ATOM 539 C CA . ALA A 1 76 ? -10.805 7.379 21.766 1 83.69 76 ALA A CA 1
ATOM 540 C C . ALA A 1 76 ? -12.133 7.938 22.266 1 83.69 76 ALA A C 1
ATOM 542 O O . ALA A 1 76 ? -12.172 9.016 22.859 1 83.69 76 ALA A O 1
ATOM 543 N N . GLN A 1 77 ? -13.133 7.215 22.078 1 84 77 GLN A N 1
ATOM 544 C CA . GLN A 1 77 ? -14.461 7.621 22.531 1 84 77 GLN A CA 1
ATOM 545 C C . GLN A 1 77 ? -14.523 7.664 24.062 1 84 77 GLN A C 1
ATOM 547 O O . GLN A 1 77 ? -15.109 8.578 24.641 1 84 77 GLN A O 1
ATOM 552 N N . ARG A 1 78 ? -14.008 6.73 24.703 1 85.25 78 ARG A N 1
ATOM 553 C CA . ARG A 1 78 ? -14.016 6.664 26.156 1 85.25 78 ARG A CA 1
ATOM 554 C C . ARG A 1 78 ? -13.266 7.844 26.766 1 85.25 78 ARG A C 1
ATOM 556 O O . ARG A 1 78 ? -13.68 8.383 27.797 1 85.25 78 ARG A O 1
ATOM 563 N N . ILE A 1 79 ? -12.172 8.172 26.125 1 83.44 79 ILE A N 1
ATOM 564 C CA . ILE A 1 79 ? -11.414 9.336 26.578 1 83.44 79 ILE A CA 1
ATOM 565 C C . ILE A 1 79 ? -12.281 10.586 26.469 1 83.44 79 ILE A C 1
ATOM 567 O O . ILE A 1 79 ? -12.359 11.375 27.406 1 83.44 79 ILE A O 1
ATOM 571 N N . GLY A 1 80 ? -12.977 10.719 25.406 1 82.44 80 GLY A N 1
ATOM 572 C CA . GLY A 1 80 ? -13.875 11.852 25.203 1 82.44 80 GLY A CA 1
ATOM 573 C C . GLY A 1 80 ? -14.992 11.898 26.234 1 82.44 80 GLY A C 1
ATOM 574 O O . GLY A 1 80 ? -15.305 12.961 26.766 1 82.44 80 GLY A O 1
ATOM 575 N N . GLU A 1 81 ? -15.523 10.789 26.484 1 84.69 81 GLU A N 1
ATOM 576 C CA . GLU A 1 81 ? -16.641 10.711 27.422 1 84.69 81 GLU A CA 1
ATOM 577 C C . GLU A 1 81 ? -16.188 11.078 28.828 1 84.69 81 GLU A C 1
ATOM 579 O O . GLU A 1 81 ? -16.906 11.766 29.562 1 84.69 81 GLU A O 1
ATOM 584 N N . LYS A 1 82 ? -15.094 10.57 29.203 1 87.38 82 LYS A N 1
ATOM 585 C CA . LYS A 1 82 ? -14.57 10.883 30.516 1 87.38 82 LYS A CA 1
ATOM 586 C C . LYS A 1 82 ? -14.359 12.383 30.688 1 87.38 82 LYS A C 1
ATOM 588 O O . LYS A 1 82 ? -14.648 12.945 31.75 1 87.38 82 LYS A O 1
ATOM 593 N N . ILE A 1 83 ? -13.961 12.977 29.688 1 87.06 83 ILE A N 1
ATOM 594 C CA . ILE A 1 83 ? -13.711 14.414 29.719 1 87.06 83 ILE A CA 1
ATOM 595 C C . ILE A 1 83 ? -15.039 15.172 29.719 1 87.06 83 ILE A C 1
ATOM 597 O O . ILE A 1 83 ? -15.203 16.125 30.484 1 87.06 83 ILE A O 1
ATOM 601 N N . GLY A 1 84 ? -15.953 14.727 28.922 1 84.88 84 GLY A N 1
ATOM 602 C CA . GLY A 1 84 ? -17.266 15.359 28.844 1 84.88 84 GLY A CA 1
ATOM 603 C C . GLY A 1 84 ? -18 15.344 30.172 1 84.88 84 GLY A C 1
ATOM 604 O O . GLY A 1 84 ? -18.797 16.234 30.453 1 84.88 84 GLY A O 1
ATOM 605 N N . ASN A 1 85 ? -17.656 14.375 30.984 1 84.31 85 ASN A N 1
ATOM 606 C CA . ASN A 1 85 ? -18.344 14.227 32.25 1 84.31 85 ASN A CA 1
ATOM 607 C C . ASN A 1 85 ? -17.531 14.844 33.406 1 84.31 85 ASN A C 1
ATOM 609 O O . ASN A 1 85 ? -17.953 14.797 34.562 1 84.31 85 ASN A O 1
ATOM 613 N N . SER A 1 86 ? -16.562 15.492 33.094 1 87.19 86 SER A N 1
ATOM 614 C CA . SER A 1 86 ? -15.688 16.031 34.125 1 87.19 86 SER A CA 1
ATOM 615 C C . SER A 1 86 ? -15.906 17.516 34.312 1 87.19 86 SER A C 1
ATOM 617 O O . SER A 1 86 ? -16.719 18.125 33.625 1 87.19 86 SER A O 1
ATOM 619 N N . PHE A 1 87 ? -15.117 18.047 35.281 1 84.19 87 PHE A N 1
ATOM 620 C CA . PHE A 1 87 ? -15.172 19.453 35.625 1 84.19 87 PHE A CA 1
ATOM 621 C C . PHE A 1 87 ? -14.688 20.312 34.469 1 84.19 87 PHE A C 1
ATOM 623 O O . PHE A 1 87 ? -15.016 21.5 34.375 1 84.19 87 PHE A O 1
ATOM 630 N N . LEU A 1 88 ? -14.133 19.703 33.531 1 85.19 88 LEU A N 1
ATOM 631 C CA . LEU A 1 88 ? -13.531 20.406 32.375 1 85.19 88 LEU A CA 1
ATOM 632 C C . LEU A 1 88 ? -14.602 20.797 31.375 1 85.19 88 LEU A C 1
ATOM 634 O O . LEU A 1 88 ? -14.336 21.609 30.484 1 85.19 88 LEU A O 1
ATOM 638 N N . ALA A 1 89 ? -15.789 20.312 31.562 1 83.75 89 ALA A N 1
ATOM 639 C CA . ALA A 1 89 ? -16.891 20.609 30.641 1 83.75 89 ALA A CA 1
ATOM 640 C C . ALA A 1 89 ? -18.031 21.328 31.359 1 83.75 89 ALA A C 1
ATOM 642 O O . ALA A 1 89 ? -19.188 21.188 30.984 1 83.75 89 ALA A O 1
ATOM 643 N N . LYS A 1 90 ? -17.75 22.094 32.344 1 86.62 90 LYS A N 1
ATOM 644 C CA . LYS A 1 90 ? -18.781 22.719 33.156 1 86.62 90 LYS A CA 1
ATOM 645 C C . LYS A 1 90 ? -19.312 24 32.531 1 86.62 90 LYS A C 1
ATOM 647 O O . LYS A 1 90 ? -20.484 24.344 32.719 1 86.62 90 LYS A O 1
ATOM 652 N N . THR A 1 91 ? -18.406 24.75 32.031 1 92 91 THR A N 1
ATOM 653 C CA . THR A 1 91 ? -18.844 25.953 31.312 1 92 91 THR A CA 1
ATOM 654 C C . THR A 1 91 ? -18.438 25.875 29.844 1 92 91 THR A C 1
ATOM 656 O O . THR A 1 91 ? -17.547 25.109 29.469 1 92 91 THR A O 1
ATOM 659 N N . GLU A 1 92 ? -19.141 26.641 29.062 1 95.5 92 GLU A N 1
ATOM 660 C CA . GLU A 1 92 ? -18.906 26.609 27.609 1 95.5 92 GLU A CA 1
ATOM 661 C C . GLU A 1 92 ? -17.469 26.969 27.281 1 95.5 92 GLU A C 1
ATOM 663 O O . GLU A 1 92 ? -16.797 26.266 26.516 1 95.5 92 GLU A O 1
ATOM 668 N N . ARG A 1 93 ? -17.016 28.047 27.859 1 95.38 93 ARG A N 1
ATOM 669 C CA . ARG A 1 93 ? -15.648 28.516 27.594 1 95.38 93 ARG A CA 1
ATOM 670 C C . ARG A 1 93 ? -14.625 27.484 28.062 1 95.38 93 ARG A C 1
ATOM 672 O O . ARG A 1 93 ? -13.641 27.219 27.375 1 95.38 93 ARG A O 1
ATOM 679 N N . ARG A 1 94 ? -14.805 26.953 29.203 1 94.88 94 ARG A N 1
ATOM 680 C CA . ARG A 1 94 ? -13.922 25.922 29.734 1 94.88 94 ARG A CA 1
ATOM 681 C C . ARG A 1 94 ? -13.938 24.688 28.828 1 94.88 94 ARG A C 1
ATOM 683 O O . ARG A 1 94 ? -12.898 24.078 28.594 1 94.88 94 ARG A O 1
ATOM 690 N N . PHE A 1 95 ? -15.133 24.344 28.438 1 95.75 95 PHE A N 1
ATOM 691 C CA . PHE A 1 95 ? -15.273 23.172 27.578 1 95.75 95 PHE A CA 1
ATOM 692 C C . PHE A 1 95 ? -14.586 23.406 26.234 1 95.75 95 PHE A C 1
ATOM 694 O O . PHE A 1 95 ? -13.953 22.5 25.688 1 95.75 95 PHE A O 1
ATOM 701 N N . ILE A 1 96 ? -14.656 24.594 25.703 1 97.44 96 ILE A N 1
ATOM 702 C CA . ILE A 1 96 ? -13.992 24.953 24.453 1 97.44 96 ILE A CA 1
ATOM 703 C C . ILE A 1 96 ? -12.484 24.781 24.594 1 97.44 96 ILE A C 1
ATOM 705 O O . ILE A 1 96 ? -11.836 24.188 23.734 1 97.44 96 ILE A O 1
ATOM 709 N N . VAL A 1 97 ? -11.945 25.25 25.656 1 97.44 97 VAL A N 1
ATOM 710 C CA . VAL A 1 97 ? -10.508 25.156 25.906 1 97.44 97 VAL A CA 1
ATOM 711 C C . VAL A 1 97 ? -10.102 23.703 26.078 1 97.44 97 VAL A C 1
ATOM 713 O O . VAL A 1 97 ? -9.086 23.266 25.516 1 97.44 97 VAL A O 1
ATOM 716 N N . THR A 1 98 ? -10.891 22.984 26.781 1 96.44 98 THR A N 1
ATOM 717 C CA . THR A 1 98 ? -10.602 21.578 27.031 1 96.44 98 THR A CA 1
ATOM 718 C C . THR A 1 98 ? -10.641 20.766 25.734 1 96.44 98 THR A C 1
ATOM 720 O O . THR A 1 98 ? -9.719 20 25.453 1 96.44 98 THR A O 1
ATOM 723 N N . VAL A 1 99 ? -11.68 20.953 25 1 96.25 99 VAL A N 1
ATOM 724 C CA . VAL A 1 99 ? -11.852 20.219 23.75 1 96.25 99 VAL A CA 1
ATOM 725 C C . VAL A 1 99 ? -10.742 20.594 22.766 1 96.25 99 VAL A C 1
ATOM 727 O O . VAL A 1 99 ? -10.219 19.734 22.062 1 96.25 99 VAL A O 1
ATOM 730 N N . SER A 1 100 ? -10.453 21.906 22.734 1 97.5 100 SER A N 1
ATOM 731 C CA . SER A 1 100 ? -9.383 22.344 21.859 1 97.5 100 SER A CA 1
ATOM 732 C C . SER A 1 100 ? -8.055 21.688 22.219 1 97.5 100 SER A C 1
ATOM 734 O O . SER A 1 100 ? -7.312 21.266 21.344 1 97.5 100 SER A O 1
ATOM 736 N N . ALA A 1 101 ? -7.746 21.578 23.453 1 97.31 101 ALA A N 1
ATOM 737 C CA . ALA A 1 101 ? -6.496 20.984 23.906 1 97.31 101 ALA A CA 1
ATOM 738 C C . ALA A 1 101 ? -6.473 19.484 23.641 1 97.31 101 ALA A C 1
ATOM 740 O O . ALA A 1 101 ? -5.469 18.953 23.141 1 97.31 101 ALA A O 1
ATOM 741 N N . VAL A 1 102 ? -7.531 18.828 23.875 1 95.94 102 VAL A N 1
ATOM 742 C CA . VAL A 1 102 ? -7.586 17.375 23.75 1 95.94 102 VAL A CA 1
ATOM 743 C C . VAL A 1 102 ? -7.598 16.984 22.281 1 95.94 102 VAL A C 1
ATOM 745 O O . VAL A 1 102 ? -6.902 16.047 21.875 1 95.94 102 VAL A O 1
ATOM 748 N N . CYS A 1 103 ? -8.422 17.672 21.531 1 96.75 103 CYS A N 1
ATOM 749 C CA . CYS A 1 103 ? -8.453 17.391 20.094 1 96.75 103 CYS A CA 1
ATOM 750 C C . CYS A 1 103 ? -7.09 17.641 19.469 1 96.75 103 CYS A C 1
ATOM 752 O O . CYS A 1 103 ? -6.668 16.906 18.578 1 96.75 103 CYS A O 1
ATOM 754 N N . CYS A 1 104 ? -6.457 18.703 19.906 1 97.5 104 CYS A N 1
ATOM 755 C CA . CYS A 1 104 ? -5.113 19.016 19.422 1 97.5 104 CYS A CA 1
ATOM 756 C C . CYS A 1 104 ? -4.148 17.875 19.734 1 97.5 104 CYS A C 1
ATOM 758 O O . CYS A 1 104 ? -3.412 17.422 18.859 1 97.5 104 CYS A O 1
ATOM 760 N N . LEU A 1 105 ? -4.145 17.406 20.922 1 95.81 105 LEU A N 1
ATOM 761 C CA . LEU A 1 105 ? -3.252 16.344 21.359 1 95.81 105 LEU A CA 1
ATOM 762 C C . LEU A 1 105 ? -3.576 15.039 20.641 1 95.81 105 LEU A C 1
ATOM 764 O O . LEU A 1 105 ? -2.672 14.344 20.172 1 95.81 105 LEU A O 1
ATOM 768 N N . MET A 1 106 ? -4.836 14.727 20.562 1 94.5 106 MET A N 1
ATOM 769 C CA . MET A 1 106 ? -5.258 13.492 19.906 1 94.5 106 MET A CA 1
ATOM 770 C C . MET A 1 106 ? -4.875 13.5 18.422 1 94.5 106 MET A C 1
ATOM 772 O O . MET A 1 106 ? -4.324 12.523 17.922 1 94.5 106 MET A O 1
ATOM 776 N N . SER A 1 107 ? -5.102 14.609 17.828 1 96.19 107 SER A N 1
ATOM 777 C CA . SER A 1 107 ? -4.891 14.703 16.391 1 96.19 107 SER A CA 1
ATOM 778 C C . SER A 1 107 ? -3.404 14.727 16.047 1 96.19 107 SER A C 1
ATOM 780 O O . SER A 1 107 ? -3.021 14.469 14.898 1 96.19 107 SER A O 1
ATOM 782 N N . ALA A 1 108 ? -2.572 15.023 17.016 1 96.19 108 ALA A N 1
ATOM 783 C CA . ALA A 1 108 ? -1.129 14.984 16.797 1 96.19 108 ALA A CA 1
ATOM 784 C C . ALA A 1 108 ? -0.656 13.562 16.5 1 96.19 108 ALA A C 1
ATOM 786 O O . ALA A 1 108 ? 0.38 13.367 15.867 1 96.19 108 ALA A O 1
ATOM 787 N N . PHE A 1 109 ? -1.47 12.562 16.922 1 93.31 109 PHE A N 1
ATOM 788 C CA . PHE A 1 109 ? -1.012 11.188 16.781 1 93.31 109 PHE A CA 1
ATOM 789 C C . PHE A 1 109 ? -2.084 10.328 16.141 1 93.31 109 PHE A C 1
ATOM 791 O O . PHE A 1 109 ? -1.849 9.148 15.836 1 93.31 109 PHE A O 1
ATOM 798 N N . MET A 1 110 ? -3.219 10.914 15.992 1 91.25 110 MET A N 1
ATOM 799 C CA . MET A 1 110 ? -4.34 10.242 15.352 1 91.25 110 MET A CA 1
ATOM 800 C C . MET A 1 110 ? -4.836 11.039 14.148 1 91.25 110 MET A C 1
ATOM 802 O O . MET A 1 110 ? -4.418 12.18 13.938 1 91.25 110 MET A O 1
ATOM 806 N N . SER A 1 111 ? -5.703 10.406 13.438 1 88.75 111 SER A N 1
ATOM 807 C CA . SER A 1 111 ? -6.273 11.086 12.281 1 88.75 111 SER A CA 1
ATOM 808 C C . SER A 1 111 ? -7.102 12.297 12.703 1 88.75 111 SER A C 1
ATOM 810 O O . SER A 1 111 ? -7.879 12.219 13.656 1 88.75 111 SER A O 1
ATOM 812 N N . ASN A 1 112 ? -6.863 13.414 11.914 1 94.5 112 ASN A N 1
ATOM 813 C CA . ASN A 1 112 ? -7.672 14.602 12.156 1 94.5 112 ASN A CA 1
ATOM 814 C C . ASN A 1 112 ? -9.164 14.312 11.992 1 94.5 112 ASN A C 1
ATOM 816 O O . ASN A 1 112 ? -9.969 14.68 12.852 1 94.5 112 ASN A O 1
ATOM 820 N N . ASN A 1 113 ? -9.469 13.609 10.945 1 91.5 113 ASN A N 1
ATOM 821 C CA . ASN A 1 113 ? -10.859 13.273 10.633 1 91.5 113 ASN A CA 1
ATOM 822 C C . ASN A 1 113 ? -11.477 12.391 11.719 1 91.5 113 ASN A C 1
ATOM 824 O O . ASN A 1 113 ? -12.609 12.625 12.133 1 91.5 113 ASN A O 1
ATOM 828 N N . GLY A 1 114 ? -10.719 11.453 12.086 1 90 114 GLY A N 1
ATOM 829 C CA . GLY A 1 114 ? -11.219 10.57 13.125 1 90 114 GLY A CA 1
ATOM 830 C C . GLY A 1 114 ? -11.461 11.281 14.445 1 90 114 GLY A C 1
ATOM 831 O O . GLY A 1 114 ? -12.461 11.023 15.117 1 90 114 GLY A O 1
ATOM 832 N N . THR A 1 115 ? -10.586 12.133 14.781 1 94.12 115 THR A N 1
ATOM 833 C CA . THR A 1 115 ? -10.703 12.883 16.031 1 94.12 115 THR A CA 1
ATOM 834 C C . THR A 1 115 ? -11.992 13.703 16.062 1 94.12 115 THR A C 1
ATOM 836 O O . THR A 1 115 ? -12.789 13.594 16.984 1 94.12 115 THR A O 1
ATOM 839 N N . VAL A 1 116 ? -12.25 14.383 15.039 1 94.12 116 VAL A N 1
ATOM 840 C CA . VAL A 1 116 ? -13.422 15.25 15 1 94.12 116 VAL A CA 1
ATOM 841 C C . VAL A 1 116 ? -14.695 14.406 14.914 1 94.12 116 VAL A C 1
ATOM 843 O O . VAL A 1 116 ? -15.719 14.75 15.508 1 94.12 116 VAL A O 1
ATOM 846 N N . ALA A 1 117 ? -14.633 13.352 14.234 1 90.19 117 ALA A N 1
ATOM 847 C CA . ALA A 1 117 ? -15.789 12.461 14.094 1 90.19 117 ALA A CA 1
ATOM 848 C C . ALA A 1 117 ? -16.25 11.938 15.445 1 90.19 117 ALA A C 1
ATOM 850 O O . ALA A 1 117 ? -17.438 11.75 15.672 1 90.19 117 ALA A O 1
ATOM 851 N N . ILE A 1 118 ? -15.344 11.727 16.297 1 88.56 118 ILE A N 1
ATOM 852 C CA . ILE A 1 118 ? -15.695 11.188 17.609 1 88.56 118 ILE A CA 1
ATOM 853 C C . ILE A 1 118 ? -16.156 12.32 18.531 1 88.56 118 ILE A C 1
ATOM 855 O O . ILE A 1 118 ? -17.078 12.133 19.328 1 88.56 118 ILE A O 1
ATOM 859 N N . TRP A 1 119 ? -15.617 13.414 18.344 1 92.38 119 TRP A N 1
ATOM 860 C CA . TRP A 1 119 ? -15.852 14.484 19.312 1 92.38 119 TRP A CA 1
ATOM 861 C C . TRP A 1 119 ? -17.141 15.242 18.984 1 92.38 119 TRP A C 1
ATOM 863 O O . TRP A 1 119 ? -17.797 15.773 19.875 1 92.38 119 TRP A O 1
ATOM 873 N N . MET A 1 120 ? -17.516 15.281 17.75 1 92.88 120 MET A N 1
ATOM 874 C CA . MET A 1 120 ? -18.703 16.047 17.375 1 92.88 120 MET A CA 1
ATOM 875 C C . MET A 1 120 ? -19.953 15.508 18.078 1 92.88 120 MET A C 1
ATOM 877 O O . MET A 1 120 ? -20.641 16.25 18.781 1 92.88 120 MET A O 1
ATOM 881 N N . PRO A 1 121 ? -20.234 14.242 17.938 1 89.12 121 PRO A N 1
ATOM 882 C CA . PRO A 1 121 ? -21.391 13.734 18.688 1 89.12 121 PRO A CA 1
ATOM 883 C C . PRO A 1 121 ? -21.203 13.867 20.203 1 89.12 121 PRO A C 1
ATOM 885 O O . PRO A 1 121 ? -22.188 14.086 20.922 1 89.12 121 PRO A O 1
ATOM 888 N N . LEU A 1 122 ? -20.078 13.711 20.672 1 89.56 122 LEU A N 1
ATOM 889 C CA . LEU A 1 122 ? -19.812 13.836 22.094 1 89.56 122 LEU A CA 1
ATOM 890 C C . LEU A 1 122 ? -20.094 15.258 22.578 1 89.56 122 LEU A C 1
ATOM 892 O O . LEU A 1 122 ? -20.688 15.445 23.641 1 89.56 122 LEU A O 1
ATOM 896 N N . ILE A 1 123 ? -19.641 16.234 21.844 1 93.94 123 ILE A N 1
ATOM 897 C CA . ILE A 1 123 ? -19.891 17.625 22.156 1 93.94 123 ILE A CA 1
ATOM 898 C C . ILE A 1 123 ? -21.406 17.875 22.203 1 93.94 123 ILE A C 1
ATOM 900 O O . ILE A 1 123 ? -21.906 18.562 23.094 1 93.94 123 ILE A O 1
ATOM 904 N N . ALA A 1 124 ? -22.094 17.266 21.281 1 91.69 124 ALA A N 1
ATOM 905 C CA . ALA A 1 124 ? -23.547 17.406 21.234 1 91.69 124 ALA A CA 1
ATOM 906 C C . ALA A 1 124 ? -24.203 16.844 22.5 1 91.69 124 ALA A C 1
ATOM 908 O O . ALA A 1 124 ? -25.125 17.453 23.047 1 91.69 124 ALA A O 1
ATOM 909 N N . VAL A 1 125 ? -23.75 15.789 22.922 1 88 125 VAL A N 1
ATOM 910 C CA . VAL A 1 125 ? -24.297 15.133 24.109 1 88 125 VAL A CA 1
ATOM 911 C C . VAL A 1 125 ? -24.031 15.992 25.344 1 88 125 VAL A C 1
ATOM 913 O O . VAL A 1 125 ? -24.922 16.188 26.172 1 88 125 VAL A O 1
ATOM 916 N N . VAL A 1 126 ? -22.844 16.406 25.453 1 90.31 126 VAL A N 1
ATOM 917 C CA . VAL A 1 126 ? -22.469 17.25 26.594 1 90.31 126 VAL A CA 1
ATOM 918 C C . VAL A 1 126 ? -23.297 18.531 26.578 1 90.31 126 VAL A C 1
ATOM 920 O O . VAL A 1 126 ? -23.781 18.984 27.609 1 90.31 126 VAL A O 1
ATOM 923 N N . ALA A 1 127 ? -23.391 19.109 25.422 1 92.19 127 ALA A N 1
ATOM 924 C CA . ALA A 1 127 ? -24.172 20.328 25.266 1 92.19 127 ALA A CA 1
ATOM 925 C C . ALA A 1 127 ? -25.625 20.094 25.672 1 92.19 127 ALA A C 1
ATOM 927 O O . ALA A 1 127 ? -26.219 20.922 26.391 1 92.19 127 ALA A O 1
ATOM 928 N N . ALA A 1 128 ? -26.172 19.062 25.25 1 87.56 128 ALA A N 1
ATOM 929 C CA . ALA A 1 128 ? -27.547 18.734 25.578 1 87.56 128 ALA A CA 1
ATOM 930 C C . ALA A 1 128 ? -27.75 18.562 27.078 1 87.56 128 ALA A C 1
ATOM 932 O O . ALA A 1 128 ? -28.797 18.922 27.625 1 87.56 128 ALA A O 1
ATOM 933 N N . GLY A 1 129 ? -26.844 18.031 27.656 1 86.25 129 GLY A N 1
ATOM 934 C CA . GLY A 1 129 ? -26.938 17.766 29.078 1 86.25 129 GLY A CA 1
ATOM 935 C C . GLY A 1 129 ? -26.609 18.969 29.938 1 86.25 129 GLY A C 1
ATOM 936 O O . GLY A 1 129 ? -26.75 18.938 31.172 1 86.25 129 GLY A O 1
ATOM 937 N N . SER A 1 130 ? -26.188 19.984 29.375 1 89.88 130 SER A N 1
ATOM 938 C CA . SER A 1 130 ? -25.703 21.125 30.125 1 89.88 130 SER A CA 1
ATOM 939 C C . SER A 1 130 ? -26.828 22.094 30.453 1 89.88 130 SER A C 1
ATOM 941 O O . SER A 1 130 ? -26.625 23.109 31.125 1 89.88 130 SER A O 1
ATOM 943 N N . ASN A 1 131 ? -27.953 21.812 30.062 1 85.12 131 ASN A N 1
ATOM 944 C CA . ASN A 1 131 ? -29.125 22.672 30.297 1 85.12 131 ASN A CA 1
ATOM 945 C C . ASN A 1 131 ? -28.922 24.078 29.75 1 85.12 131 ASN A C 1
ATOM 947 O O . ASN A 1 131 ? -29.141 25.062 30.453 1 85.12 131 ASN A O 1
ATOM 951 N N . GLY A 1 132 ? -28.344 24.141 28.547 1 84.88 132 GLY A N 1
ATOM 952 C CA . GLY A 1 132 ? -28.234 25.406 27.828 1 84.88 132 GLY A CA 1
ATOM 953 C C . GLY A 1 132 ? -26.969 26.172 28.156 1 84.88 132 GLY A C 1
ATOM 954 O O . GLY A 1 132 ? -26.688 27.203 27.547 1 84.88 132 GLY A O 1
ATOM 955 N N . ARG A 1 133 ? -26.125 25.703 28.984 1 91.5 133 ARG A N 1
ATOM 956 C CA . ARG A 1 133 ? -24.875 26.375 29.375 1 91.5 133 ARG A CA 1
ATOM 957 C C . ARG A 1 133 ? -23.812 26.219 28.297 1 91.5 133 ARG A C 1
ATOM 959 O O . ARG A 1 133 ? -22.906 27.047 28.203 1 91.5 133 ARG A O 1
ATOM 966 N N . ILE A 1 134 ? -23.969 25.172 27.656 1 94.06 134 ILE A N 1
ATOM 967 C CA . ILE A 1 134 ? -23.031 24.859 26.594 1 94.06 134 ILE A CA 1
ATOM 968 C C . ILE A 1 134 ? -23.781 24.703 25.266 1 94.06 134 ILE A C 1
ATOM 970 O O . ILE A 1 134 ? -24.828 24.047 25.219 1 94.06 134 ILE A O 1
ATOM 974 N N . ARG A 1 135 ? -23.344 25.312 24.266 1 95.12 135 ARG A N 1
ATOM 975 C CA . ARG A 1 135 ? -23.922 25.219 22.922 1 95.12 135 ARG A CA 1
ATOM 976 C C . ARG A 1 135 ? -22.969 24.484 21.969 1 95.12 135 ARG A C 1
ATOM 978 O O . ARG A 1 135 ? -21.828 24.891 21.797 1 95.12 135 ARG A O 1
ATOM 985 N N . SER A 1 136 ? -23.438 23.5 21.344 1 95.06 136 SER A N 1
ATOM 986 C CA . SER A 1 136 ? -22.609 22.609 20.547 1 95.06 136 SER A CA 1
ATOM 987 C C . SER A 1 136 ? -21.906 23.375 19.422 1 95.06 136 SER A C 1
ATOM 989 O O . SER A 1 136 ? -20.703 23.188 19.188 1 95.06 136 SER A O 1
ATOM 991 N N . LYS A 1 137 ? -22.656 24.266 18.781 1 96.19 137 LYS A N 1
ATOM 992 C CA . LYS A 1 137 ? -22.141 25.016 17.641 1 96.19 137 LYS A CA 1
ATOM 993 C C . LYS A 1 137 ? -20.953 25.875 18.031 1 96.19 137 LYS A C 1
ATOM 995 O O . LYS A 1 137 ? -20.031 26.078 17.234 1 96.19 137 LYS A O 1
ATOM 1000 N N . MET A 1 138 ? -20.922 26.297 19.234 1 96.75 138 MET A N 1
ATOM 1001 C CA . MET A 1 138 ? -19.828 27.125 19.734 1 96.75 138 MET A CA 1
ATOM 1002 C C . MET A 1 138 ? -18.578 26.297 19.969 1 96.75 138 MET A C 1
ATOM 1004 O O . MET A 1 138 ? -17.453 26.812 19.875 1 96.75 138 MET A O 1
ATOM 1008 N N . VAL A 1 139 ? -18.734 25.016 20.219 1 97.12 139 VAL A N 1
ATOM 1009 C CA . VAL A 1 139 ? -17.625 24.188 20.656 1 97.12 139 VAL A CA 1
ATOM 1010 C C . VAL A 1 139 ? -17.062 23.422 19.453 1 97.12 139 VAL A C 1
ATOM 1012 O O . VAL A 1 139 ? -15.859 23.172 19.375 1 97.12 139 VAL A O 1
ATOM 1015 N N . ILE A 1 140 ? -17.844 23.094 18.531 1 97.31 140 ILE A N 1
ATOM 1016 C CA . ILE A 1 140 ? -17.469 22.203 17.438 1 97.31 140 ILE A CA 1
ATOM 1017 C C . ILE A 1 140 ? -16.438 22.891 16.547 1 97.31 140 ILE A C 1
ATOM 1019 O O . ILE A 1 140 ? -15.492 22.266 16.078 1 97.31 140 ILE A O 1
ATOM 1023 N N . PHE A 1 141 ? -16.609 24.203 16.297 1 97.88 141 PHE A N 1
ATOM 1024 C CA . PHE A 1 141 ? -15.68 24.922 15.445 1 97.88 141 PHE A CA 1
ATOM 1025 C C . PHE A 1 141 ? -14.273 24.891 16.031 1 97.88 141 PHE A C 1
ATOM 1027 O O . PHE A 1 141 ? -13.32 24.516 15.344 1 97.88 141 PHE A O 1
ATOM 1034 N N . PRO A 1 142 ? -14.102 25.219 17.312 1 98.06 142 PRO A N 1
ATOM 1035 C CA . PRO A 1 142 ? -12.781 25.125 17.938 1 98.06 142 PRO A CA 1
ATOM 1036 C C . PRO A 1 142 ? -12.227 23.703 17.938 1 98.06 142 PRO A C 1
ATOM 1038 O O . PRO A 1 142 ? -11.023 23.5 17.766 1 98.06 142 PRO A O 1
ATOM 1041 N N . ALA A 1 143 ? -13.094 22.75 18.125 1 97.31 143 ALA A N 1
ATOM 1042 C CA . ALA A 1 143 ? -12.656 21.359 18.094 1 97.31 143 ALA A CA 1
ATOM 1043 C C . ALA A 1 143 ? -12.055 20.984 16.75 1 97.31 143 ALA A C 1
ATOM 1045 O O . ALA A 1 143 ? -10.984 20.375 16.688 1 97.31 143 ALA A O 1
ATOM 1046 N N . GLY A 1 144 ? -12.75 21.359 15.75 1 97.5 144 GLY A N 1
ATOM 1047 C CA . GLY A 1 144 ? -12.258 21.094 14.414 1 97.5 144 GLY A CA 1
ATOM 1048 C C . GLY A 1 144 ? -10.938 21.781 14.117 1 97.5 144 GLY A C 1
ATOM 1049 O O . GLY A 1 144 ? -10 21.156 13.625 1 97.5 144 GLY A O 1
ATOM 1050 N N . THR A 1 145 ? -10.875 23.031 14.438 1 97.81 145 THR A N 1
ATOM 1051 C CA . THR A 1 145 ? -9.656 23.812 14.211 1 97.81 145 THR A CA 1
ATOM 1052 C C . THR A 1 145 ? -8.492 23.234 15.016 1 97.81 145 THR A C 1
ATOM 1054 O O . THR A 1 145 ? -7.367 23.156 14.523 1 97.81 145 THR A O 1
ATOM 1057 N N . ALA A 1 146 ? -8.805 22.875 16.203 1 97.94 146 ALA A N 1
ATOM 1058 C CA . ALA A 1 146 ? -7.789 22.281 17.078 1 97.94 146 ALA A CA 1
ATOM 1059 C C . ALA A 1 146 ? -7.262 20.969 16.516 1 97.94 146 ALA A C 1
ATOM 1061 O O . ALA A 1 146 ? -6.062 20.688 16.609 1 97.94 146 ALA A O 1
ATOM 1062 N N . ALA A 1 147 ? -8.117 20.203 15.992 1 97.44 147 ALA A N 1
ATOM 1063 C CA . ALA A 1 147 ? -7.703 18.953 15.359 1 97.44 147 ALA A CA 1
ATOM 1064 C C . ALA A 1 147 ? -6.766 19.203 14.188 1 97.44 147 ALA A C 1
ATOM 1066 O O . ALA A 1 147 ? -5.758 18.516 14.023 1 97.44 147 ALA A O 1
ATOM 1067 N N . ILE A 1 148 ? -7.074 20.219 13.43 1 97.75 148 ILE A N 1
ATOM 1068 C CA . ILE A 1 148 ? -6.266 20.578 12.266 1 97.75 148 ILE A CA 1
ATOM 1069 C C . ILE A 1 148 ? -4.875 21.016 12.719 1 97.75 148 ILE A C 1
ATOM 1071 O O . ILE A 1 148 ? -3.867 20.531 12.203 1 97.75 148 ILE A O 1
ATOM 1075 N N . ILE A 1 149 ? -4.867 21.859 13.68 1 97.88 149 ILE A N 1
ATOM 1076 C CA . ILE A 1 149 ? -3.604 22.391 14.18 1 97.88 149 ILE A CA 1
ATOM 1077 C C . ILE A 1 149 ? -2.812 21.281 14.867 1 97.88 149 ILE A C 1
ATOM 1079 O O . ILE A 1 149 ? -1.593 21.188 14.711 1 97.88 149 ILE A O 1
ATOM 1083 N N . GLY A 1 150 ? -3.473 20.5 15.617 1 97.44 150 GLY A N 1
ATOM 1084 C CA . GLY A 1 150 ? -2.826 19.359 16.25 1 97.44 150 GLY A CA 1
ATOM 1085 C C . GLY A 1 150 ? -2.174 18.422 15.258 1 97.44 150 GLY A C 1
ATOM 1086 O O . GLY A 1 150 ? -1.063 17.938 15.492 1 97.44 150 GLY A O 1
ATOM 1087 N N . GLY A 1 151 ? -2.857 18.172 14.219 1 96.5 151 GLY A N 1
ATOM 1088 C CA . GLY A 1 151 ? -2.326 17.312 13.164 1 96.5 151 GLY A CA 1
ATOM 1089 C C . GLY A 1 151 ? -1.042 17.844 12.555 1 96.5 151 GLY A C 1
ATOM 1090 O O . GLY A 1 151 ? -0.242 17.078 12.016 1 96.5 151 GLY A O 1
ATOM 1091 N N . ALA A 1 152 ? -0.821 19.078 12.688 1 97.19 152 ALA A N 1
ATOM 1092 C CA . ALA A 1 152 ? 0.352 19.734 12.102 1 97.19 152 ALA A CA 1
ATOM 1093 C C . ALA A 1 152 ? 1.55 19.641 13.047 1 97.19 152 ALA A C 1
ATOM 1095 O O . ALA A 1 152 ? 2.662 20.031 12.68 1 97.19 152 ALA A O 1
ATOM 1096 N N . CYS A 1 153 ? 1.407 19.031 14.164 1 97.44 153 CYS A N 1
ATOM 1097 C CA . CYS A 1 153 ? 2.402 19.156 15.227 1 97.44 153 CYS A CA 1
ATOM 1098 C C . CYS A 1 153 ? 3.426 18.031 15.148 1 97.44 153 CYS A C 1
ATOM 1100 O O . CYS A 1 153 ? 4.508 18.125 15.734 1 97.44 153 CYS A O 1
ATOM 1102 N N . THR A 1 154 ? 3.08 16.969 14.516 1 95.75 154 THR A N 1
ATOM 1103 C CA . THR A 1 154 ? 4.004 15.844 14.375 1 95.75 154 THR A CA 1
ATOM 1104 C C . THR A 1 154 ? 4.027 15.344 12.938 1 95.75 154 THR A C 1
ATOM 1106 O O . THR A 1 154 ? 3.188 15.734 12.125 1 95.75 154 THR A O 1
ATOM 1109 N N . LEU A 1 155 ? 4.984 14.516 12.672 1 94.06 155 LEU A N 1
ATOM 1110 C CA . LEU A 1 155 ? 5.133 13.992 11.32 1 94.06 155 LEU A CA 1
ATOM 1111 C C . LEU A 1 155 ? 4 13.039 10.977 1 94.06 155 LEU A C 1
ATOM 1113 O O . LEU A 1 155 ? 3.609 12.922 9.812 1 94.06 155 LEU A O 1
ATOM 1117 N N . VAL A 1 156 ? 3.379 12.453 11.938 1 91.88 156 VAL A N 1
ATOM 1118 C CA . VAL A 1 156 ? 2.369 11.43 11.688 1 91.88 156 VAL A CA 1
ATOM 1119 C C . VAL A 1 156 ? 0.977 12.062 11.719 1 91.88 156 VAL A C 1
ATOM 1121 O O . VAL A 1 156 ? 0.007 11.461 11.25 1 91.88 156 VAL A O 1
ATOM 1124 N N . GLY A 1 157 ? 0.899 13.266 12.133 1 92.69 157 GLY A N 1
ATOM 1125 C CA . GLY A 1 157 ? -0.396 13.852 12.43 1 92.69 157 GLY A CA 1
ATOM 1126 C C . GLY A 1 157 ? -1.213 14.156 11.188 1 92.69 157 GLY A C 1
ATOM 1127 O O . GLY A 1 157 ? -2.445 14.141 11.234 1 92.69 157 GLY A O 1
ATOM 1128 N N . SER A 1 158 ? -0.483 14.469 10.156 1 92.81 158 SER A N 1
ATOM 1129 C CA . SER A 1 158 ? -1.161 14.773 8.898 1 92.81 158 SER A CA 1
ATOM 1130 C C . SER A 1 158 ? -0.364 14.258 7.703 1 92.81 158 SER A C 1
ATOM 1132 O O . SER A 1 158 ? 0.852 14.07 7.797 1 92.81 158 SER A O 1
ATOM 1134 N N . THR A 1 159 ? -1.043 14.102 6.637 1 90.06 159 THR A N 1
ATOM 1135 C CA . THR A 1 159 ? -0.407 13.484 5.473 1 90.06 159 THR A CA 1
ATOM 1136 C C . THR A 1 159 ? 0.32 14.539 4.641 1 90.06 159 THR A C 1
ATOM 1138 O O . THR A 1 159 ? 1.201 14.203 3.844 1 90.06 159 THR A O 1
ATOM 1141 N N . SER A 1 160 ? -0.018 15.766 4.793 1 93.06 160 SER A N 1
ATOM 1142 C CA . SER A 1 160 ? 0.65 16.797 4.008 1 93.06 160 SER A CA 1
ATOM 1143 C C . SER A 1 160 ? 2.119 16.922 4.398 1 93.06 160 SER A C 1
ATOM 1145 O O . SER A 1 160 ? 2.975 17.172 3.547 1 93.06 160 SER A O 1
ATOM 1147 N N . GLN A 1 161 ? 2.416 16.766 5.637 1 95.25 161 GLN A N 1
ATOM 1148 C CA . GLN A 1 161 ? 3.807 16.797 6.082 1 95.25 161 GLN A CA 1
ATOM 1149 C C . GLN A 1 161 ? 4.609 15.656 5.461 1 95.25 161 GLN A C 1
ATOM 1151 O O . GLN A 1 161 ? 5.781 15.828 5.125 1 95.25 161 GLN A O 1
ATOM 1156 N N . LEU A 1 162 ? 3.961 14.617 5.277 1 92 162 LEU A N 1
ATOM 1157 C CA . LEU A 1 162 ? 4.629 13.469 4.688 1 92 162 LEU A CA 1
ATOM 1158 C C . LEU A 1 162 ? 4.875 13.68 3.197 1 92 162 LEU A C 1
ATOM 1160 O O . LEU A 1 162 ? 5.871 13.203 2.652 1 92 162 LEU A O 1
ATOM 1164 N N . ALA A 1 163 ? 3.955 14.352 2.615 1 92.06 163 ALA A N 1
ATOM 1165 C CA . ALA A 1 163 ? 4.156 14.68 1.207 1 92.06 163 ALA A CA 1
ATOM 1166 C C . ALA A 1 163 ? 5.398 15.555 1.019 1 92.06 163 ALA A C 1
ATOM 1168 O O . ALA A 1 163 ? 6.227 15.281 0.146 1 92.06 163 ALA A O 1
ATOM 1169 N N . ALA A 1 164 ? 5.496 16.547 1.833 1 95.19 164 ALA A N 1
ATOM 1170 C CA . ALA A 1 164 ? 6.676 17.406 1.79 1 95.19 164 ALA A CA 1
ATOM 1171 C C . ALA A 1 164 ? 7.941 16.609 2.09 1 95.19 164 ALA A C 1
ATOM 1173 O O . ALA A 1 164 ? 8.953 16.75 1.403 1 95.19 164 ALA A O 1
ATOM 1174 N N . ASN A 1 165 ? 7.832 15.789 3.092 1 95.06 165 ASN A N 1
ATOM 1175 C CA . ASN A 1 165 ? 8.953 14.945 3.49 1 95.06 165 ASN A CA 1
ATOM 1176 C C . ASN A 1 165 ? 9.367 14 2.367 1 95.06 165 ASN A C 1
ATOM 1178 O O . ASN A 1 165 ? 10.562 13.766 2.162 1 95.06 165 ASN A O 1
ATOM 1182 N N . ALA A 1 166 ? 8.438 13.5 1.724 1 92.5 166 ALA A N 1
ATOM 1183 C CA . ALA A 1 166 ? 8.711 12.555 0.644 1 92.5 166 ALA A CA 1
ATOM 1184 C C . ALA A 1 166 ? 9.477 13.227 -0.492 1 92.5 166 ALA A C 1
ATOM 1186 O O . ALA A 1 166 ? 10.391 12.633 -1.068 1 92.5 166 ALA A O 1
ATOM 1187 N N . VAL A 1 167 ? 9.117 14.414 -0.819 1 92.19 167 VAL A N 1
ATOM 1188 C CA . VAL A 1 167 ? 9.836 15.164 -1.847 1 92.19 167 VAL A CA 1
ATOM 1189 C C . VAL A 1 167 ? 11.281 15.398 -1.399 1 92.19 167 VAL A C 1
ATOM 1191 O O . VAL A 1 167 ? 12.219 15.195 -2.172 1 92.19 167 VAL A O 1
ATOM 1194 N N . LEU A 1 168 ? 11.445 15.766 -0.174 1 94.56 168 LEU A N 1
ATOM 1195 C CA . LEU A 1 168 ? 12.766 16 0.399 1 94.56 168 LEU A CA 1
ATOM 1196 C C . LEU A 1 168 ? 13.641 14.758 0.291 1 94.56 168 LEU A C 1
ATOM 1198 O O . LEU A 1 168 ? 14.812 14.844 -0.089 1 94.56 168 LEU A O 1
ATOM 1202 N N . GLN A 1 169 ? 13.078 13.672 0.541 1 92 169 GLN A N 1
ATOM 1203 C CA . GLN A 1 169 ? 13.812 12.414 0.589 1 92 169 GLN A CA 1
ATOM 1204 C C . GLN A 1 169 ? 14.281 12 -0.803 1 92 169 GLN A C 1
ATOM 1206 O O . GLN A 1 169 ? 15.133 11.117 -0.938 1 92 169 GLN A O 1
ATOM 1211 N N . GLY A 1 170 ? 13.781 12.656 -1.8 1 89.31 170 GLY A N 1
ATOM 1212 C CA . GLY A 1 170 ? 14.219 12.391 -3.16 1 89.31 170 GLY A CA 1
ATOM 1213 C C . GLY A 1 170 ? 15.516 13.094 -3.518 1 89.31 170 GLY A C 1
ATOM 1214 O O . GLY A 1 170 ? 16.125 12.797 -4.547 1 89.31 170 GLY A O 1
ATOM 1215 N N . TYR A 1 171 ? 15.883 13.977 -2.688 1 90.69 171 TYR A N 1
ATOM 1216 C CA . TYR A 1 171 ? 17.109 14.719 -2.939 1 90.69 171 TYR A CA 1
ATOM 1217 C C . TYR A 1 171 ? 18.312 14.039 -2.283 1 90.69 171 TYR A C 1
ATOM 1219 O O . TYR A 1 171 ? 18.203 13.508 -1.174 1 90.69 171 TYR A O 1
ATOM 1227 N N . ASP A 1 172 ? 19.422 14.109 -2.971 1 86.44 172 ASP A N 1
ATOM 1228 C CA . ASP A 1 172 ? 20.641 13.492 -2.457 1 86.44 172 ASP A CA 1
ATOM 1229 C C . ASP A 1 172 ? 21.047 14.109 -1.121 1 86.44 172 ASP A C 1
ATOM 1231 O O . ASP A 1 172 ? 21.062 15.336 -0.973 1 86.44 172 ASP A O 1
ATOM 1235 N N . GLY A 1 173 ? 21.344 13.266 -0.176 1 89.44 173 GLY A N 1
ATOM 1236 C CA . GLY A 1 173 ? 21.797 13.727 1.125 1 89.44 173 GLY A CA 1
ATOM 1237 C C . GLY A 1 173 ? 20.672 13.906 2.123 1 89.44 173 GLY A C 1
ATOM 1238 O O . GLY A 1 173 ? 20.922 14.148 3.305 1 89.44 173 GLY A O 1
ATOM 1239 N N . TYR A 1 174 ? 19.453 13.742 1.694 1 92.38 174 TYR A N 1
ATOM 1240 C CA . TYR A 1 174 ? 18.328 13.992 2.58 1 92.38 174 TYR A CA 1
ATOM 1241 C C . TYR A 1 174 ? 17.391 12.797 2.625 1 92.38 174 TYR A C 1
ATOM 1243 O O . TYR A 1 174 ? 16.188 12.945 2.857 1 92.38 174 TYR A O 1
ATOM 1251 N N . LYS A 1 175 ? 17.922 11.641 2.449 1 87 175 LYS A N 1
ATOM 1252 C CA . LYS A 1 175 ? 17.125 10.414 2.367 1 87 175 LYS A CA 1
ATOM 1253 C C . LYS A 1 175 ? 16.484 10.078 3.711 1 87 175 LYS A C 1
ATOM 1255 O O . LYS A 1 175 ? 15.438 9.445 3.762 1 87 175 LYS A O 1
ATOM 1260 N N . GLU A 1 176 ? 17.125 10.531 4.789 1 86.81 176 GLU A N 1
ATOM 1261 C CA . GLU A 1 176 ? 16.594 10.25 6.117 1 86.81 176 GLU A CA 1
ATOM 1262 C C . GLU A 1 176 ? 15.32 11.047 6.391 1 86.81 176 GLU A C 1
ATOM 1264 O O . GLU A 1 176 ? 14.477 10.633 7.184 1 86.81 176 GLU A O 1
ATOM 1269 N N . GLY A 1 177 ? 15.211 12.211 5.719 1 92.69 177 GLY A N 1
ATOM 1270 C CA . GLY A 1 177 ? 14.023 13.039 5.82 1 92.69 177 GLY A CA 1
ATOM 1271 C C . GLY A 1 177 ? 13.883 13.727 7.164 1 92.69 177 GLY A C 1
ATOM 1272 O O . GLY A 1 177 ? 14.891 14.07 7.797 1 92.69 177 GLY A O 1
ATOM 1273 N N . LEU A 1 178 ? 12.633 13.984 7.523 1 93.62 178 LEU A N 1
ATOM 1274 C CA . LEU A 1 178 ? 12.312 14.727 8.734 1 93.62 178 LEU A CA 1
ATOM 1275 C C . LEU A 1 178 ? 12.156 13.781 9.93 1 93.62 178 LEU A C 1
ATOM 1277 O O . LEU A 1 178 ? 11.82 12.609 9.75 1 93.62 178 LEU A O 1
ATOM 1281 N N . GLY A 1 179 ? 12.422 14.352 11.07 1 90.75 179 GLY A N 1
ATOM 1282 C CA . GLY A 1 179 ? 12.133 13.625 12.297 1 90.75 179 GLY A CA 1
ATOM 1283 C C . GLY A 1 179 ? 10.688 13.727 12.734 1 90.75 179 GLY A C 1
ATOM 1284 O O . GLY A 1 179 ? 9.969 14.633 12.305 1 90.75 179 GLY A O 1
ATOM 1285 N N . MET A 1 180 ? 10.312 12.867 13.656 1 92 180 MET A N 1
ATOM 1286 C CA . MET A 1 180 ? 8.938 12.766 14.133 1 92 180 MET A CA 1
ATOM 1287 C C . MET A 1 180 ? 8.477 14.086 14.75 1 92 180 MET A C 1
ATOM 1289 O O . MET A 1 180 ? 7.328 14.492 14.578 1 92 180 MET A O 1
ATOM 1293 N N . PHE A 1 181 ? 9.391 14.805 15.43 1 94.31 181 PHE A N 1
ATOM 1294 C CA . PHE A 1 181 ? 8.984 15.953 16.234 1 94.31 181 PHE A CA 1
ATOM 1295 C C . PHE A 1 181 ? 9.602 17.234 15.695 1 94.31 181 PHE A C 1
ATOM 1297 O O . PHE A 1 181 ? 9.703 18.234 16.406 1 94.31 181 PHE A O 1
ATOM 1304 N N . ASP A 1 182 ? 10.047 17.203 14.461 1 94.38 182 ASP A N 1
ATOM 1305 C CA . ASP A 1 182 ? 10.617 18.406 13.852 1 94.38 182 ASP A CA 1
ATOM 1306 C C . ASP A 1 182 ? 9.57 19.516 13.758 1 94.38 182 ASP A C 1
ATOM 1308 O O . ASP A 1 182 ? 9.875 20.672 14.016 1 94.38 182 ASP A O 1
ATOM 1312 N N . MET A 1 183 ? 8.375 19.141 13.445 1 95.38 183 MET A N 1
ATOM 1313 C CA . MET A 1 183 ? 7.305 20.125 13.344 1 95.38 183 MET A CA 1
ATOM 1314 C C . MET A 1 183 ? 6.887 20.625 14.719 1 95.38 183 MET A C 1
ATOM 1316 O O . MET A 1 183 ? 6.371 21.734 14.859 1 95.38 183 MET A O 1
ATOM 1320 N N . THR A 1 184 ? 7.055 19.75 15.688 1 96.31 184 THR A N 1
ATOM 1321 C CA . THR A 1 184 ? 6.641 20.109 17.047 1 96.31 184 THR A CA 1
ATOM 1322 C C . THR A 1 184 ? 7.352 21.391 17.5 1 96.31 184 THR A C 1
ATOM 1324 O O . THR A 1 184 ? 6.762 22.219 18.188 1 96.31 184 THR A O 1
ATOM 1327 N N . LYS A 1 185 ? 8.539 21.547 17.078 1 95.19 185 LYS A N 1
ATOM 1328 C CA . LYS A 1 185 ? 9.344 22.703 17.484 1 95.19 185 LYS A CA 1
ATOM 1329 C C . LYS A 1 185 ? 8.672 24.016 17.094 1 95.19 185 LYS A C 1
ATOM 1331 O O . LYS A 1 185 ? 8.773 25 17.812 1 95.19 185 LYS A O 1
ATOM 1336 N N . ILE A 1 186 ? 7.988 24 15.992 1 96.94 186 ILE A N 1
ATOM 1337 C CA . ILE A 1 186 ? 7.465 25.281 15.523 1 96.94 186 ILE A CA 1
ATOM 1338 C C . ILE A 1 186 ? 5.949 25.312 15.695 1 96.94 186 ILE A C 1
ATOM 1340 O O . ILE A 1 186 ? 5.348 26.391 15.758 1 96.94 186 ILE A O 1
ATOM 1344 N N . MET A 1 187 ? 5.348 24.125 15.805 1 97.81 187 MET A N 1
ATOM 1345 C CA . MET A 1 187 ? 3.887 24.109 15.852 1 97.81 187 MET A CA 1
ATOM 1346 C C . MET A 1 187 ? 3.395 24.031 17.297 1 97.81 187 MET A C 1
ATOM 1348 O O . MET A 1 187 ? 2.225 24.312 17.578 1 97.81 187 MET A O 1
ATOM 1352 N N . LEU A 1 188 ? 4.234 23.594 18.203 1 97.62 188 LEU A N 1
ATOM 1353 C CA . LEU A 1 188 ? 3.814 23.578 19.609 1 97.62 188 LEU A CA 1
ATOM 1354 C C . LEU A 1 188 ? 3.416 24.969 20.078 1 97.62 188 LEU A C 1
ATOM 1356 O O . LEU A 1 188 ? 2.354 25.156 20.672 1 97.62 188 LEU A O 1
ATOM 1360 N N . PRO A 1 189 ? 4.273 25.969 19.844 1 98.12 189 PRO A N 1
ATOM 1361 C CA . PRO A 1 189 ? 3.832 27.312 20.188 1 98.12 189 PRO A CA 1
ATOM 1362 C C . PRO A 1 189 ? 2.51 27.688 19.516 1 98.12 189 PRO A C 1
ATOM 1364 O O . PRO A 1 189 ? 1.661 28.328 20.141 1 98.12 189 PRO A O 1
ATOM 1367 N N . ALA A 1 190 ? 2.332 27.344 18.297 1 98.06 190 ALA A N 1
ATOM 1368 C CA . ALA A 1 190 ? 1.089 27.625 17.594 1 98.06 190 ALA A CA 1
ATOM 1369 C C . ALA A 1 190 ? -0.096 26.922 18.25 1 98.06 190 ALA A C 1
ATOM 1371 O O . ALA A 1 190 ? -1.188 27.5 18.344 1 98.06 190 ALA A O 1
ATOM 1372 N N . ALA A 1 191 ? 0.15 25.688 18.625 1 98.25 191 ALA A N 1
ATOM 1373 C CA . ALA A 1 191 ? -0.892 24.922 19.312 1 98.25 191 ALA A CA 1
ATOM 1374 C C . ALA A 1 191 ? -1.299 25.609 20.625 1 98.25 191 ALA A C 1
ATOM 1376 O O . ALA A 1 191 ? -2.488 25.719 20.922 1 98.25 191 ALA A O 1
ATOM 1377 N N . ILE A 1 192 ? -0.334 26.062 21.359 1 98.31 192 ILE A N 1
ATOM 1378 C CA . ILE A 1 192 ? -0.593 26.75 22.625 1 98.31 192 ILE A CA 1
ATOM 1379 C C . ILE A 1 192 ? -1.349 28.047 22.359 1 98.31 192 ILE A C 1
ATOM 1381 O O . ILE A 1 192 ? -2.334 28.344 23.031 1 98.31 192 ILE A O 1
ATOM 1385 N N . VAL A 1 193 ? -0.915 28.766 21.406 1 98.31 193 VAL A N 1
ATOM 1386 C CA . VAL A 1 193 ? -1.534 30.047 21.078 1 98.31 193 VAL A CA 1
ATOM 1387 C C . VAL A 1 193 ? -2.982 29.828 20.641 1 98.31 193 VAL A C 1
ATOM 1389 O O . VAL A 1 193 ? -3.869 30.609 21 1 98.31 193 VAL A O 1
ATOM 1392 N N . GLN A 1 194 ? -3.24 28.812 19.828 1 97.81 194 GLN A N 1
ATOM 1393 C CA . GLN A 1 194 ? -4.605 28.562 19.375 1 97.81 194 GLN A CA 1
ATOM 1394 C C . GLN A 1 194 ? -5.512 28.203 20.562 1 97.81 194 GLN A C 1
ATOM 1396 O O . GLN A 1 194 ? -6.684 28.578 20.578 1 97.81 194 GLN A O 1
ATOM 1401 N N . ILE A 1 195 ? -4.984 27.406 21.516 1 97.75 195 ILE A N 1
ATOM 1402 C CA . ILE A 1 195 ? -5.766 27.031 22.688 1 97.75 195 ILE A CA 1
ATOM 1403 C C . ILE A 1 195 ? -6.082 28.281 23.516 1 97.75 195 ILE A C 1
ATOM 1405 O O . ILE A 1 195 ? -7.223 28.469 23.938 1 97.75 195 ILE A O 1
ATOM 1409 N N . ILE A 1 196 ? -5.082 29.125 23.719 1 98.06 196 ILE A N 1
ATOM 1410 C CA . ILE A 1 196 ? -5.273 30.375 24.438 1 98.06 196 ILE A CA 1
ATOM 1411 C C . ILE A 1 196 ? -6.254 31.266 23.672 1 98.06 196 ILE A C 1
ATOM 1413 O O . ILE A 1 196 ? -7.121 31.906 24.281 1 98.06 196 ILE A O 1
ATOM 1417 N N . PHE A 1 197 ? -6.172 31.391 22.391 1 97.94 197 PHE A N 1
ATOM 1418 C CA . PHE A 1 197 ? -7.062 32.156 21.531 1 97.94 197 PHE A CA 1
ATOM 1419 C C . PHE A 1 197 ? -8.516 31.797 21.797 1 97.94 197 PHE A C 1
ATOM 1421 O O . PHE A 1 197 ? -9.359 32.688 22.016 1 97.94 197 PHE A O 1
ATOM 1428 N N . TRP A 1 198 ? -8.797 30.438 21.828 1 97.75 198 TRP A N 1
ATOM 1429 C CA . TRP A 1 198 ? -10.164 29.969 21.984 1 97.75 198 TRP A CA 1
ATOM 1430 C C . TRP A 1 198 ? -10.688 30.266 23.375 1 97.75 198 TRP A C 1
ATOM 1432 O O . TRP A 1 198 ? -11.891 30.469 23.578 1 97.75 198 TRP A O 1
ATOM 1442 N N . GLY A 1 199 ? -9.781 30.344 24.359 1 96.12 199 GLY A N 1
ATOM 1443 C CA . GLY A 1 199 ? -10.172 30.656 25.719 1 96.12 199 GLY A CA 1
ATOM 1444 C C . GLY A 1 199 ? -10.336 32.156 25.969 1 96.12 199 GLY A C 1
ATOM 1445 O O . GLY A 1 199 ? -10.945 32.562 26.953 1 96.12 199 GLY A O 1
ATOM 1446 N N . THR A 1 200 ? -9.797 33.031 25.062 1 96.88 200 THR A N 1
ATOM 1447 C CA . THR A 1 200 ? -9.805 34.469 25.297 1 96.88 200 THR A CA 1
ATOM 1448 C C . THR A 1 200 ? -10.523 35.188 24.156 1 96.88 200 THR A C 1
ATOM 1450 O O . THR A 1 200 ? -11.75 35.125 24.062 1 96.88 200 THR A O 1
ATOM 1453 N N . ILE A 1 201 ? -9.75 35.719 23.203 1 96.62 201 ILE A N 1
ATOM 1454 C CA . ILE A 1 201 ? -10.305 36.562 22.156 1 96.62 201 ILE A CA 1
ATOM 1455 C C . ILE A 1 201 ? -11.109 35.719 21.172 1 96.62 201 ILE A C 1
ATOM 1457 O O . ILE A 1 201 ? -12.07 36.188 20.562 1 96.62 201 ILE A O 1
ATOM 1461 N N . GLY A 1 202 ? -10.781 34.5 21.031 1 97.19 202 GLY A N 1
ATOM 1462 C CA . GLY A 1 202 ? -11.477 33.594 20.125 1 97.19 202 GLY A CA 1
ATOM 1463 C C . GLY A 1 202 ? -12.914 33.312 20.531 1 97.19 202 GLY A C 1
ATOM 1464 O O . GLY A 1 202 ? -13.797 33.188 19.672 1 97.19 202 GLY A O 1
ATOM 1465 N N . TYR A 1 203 ? -13.086 33.188 21.844 1 96.62 203 TYR A N 1
ATOM 1466 C CA . TYR A 1 203 ? -14.445 33 22.328 1 96.62 203 TYR A CA 1
ATOM 1467 C C . TYR A 1 203 ? -15.328 34.219 22 1 96.62 203 TYR A C 1
ATOM 1469 O O . TYR A 1 203 ? -16.469 34.031 21.562 1 96.62 203 TYR A O 1
ATOM 1477 N N . THR A 1 204 ? -14.75 35.375 22.234 1 96.81 204 THR A N 1
ATOM 1478 C CA . THR A 1 204 ? -15.469 36.594 21.922 1 96.81 204 THR A CA 1
ATOM 1479 C C . THR A 1 204 ? -15.766 36.688 20.422 1 96.81 204 THR A C 1
ATOM 1481 O O . THR A 1 204 ? -16.859 37.094 20.031 1 96.81 204 THR A O 1
ATOM 1484 N N . LEU A 1 205 ? -14.852 36.312 19.688 1 97.44 205 LEU A N 1
ATOM 1485 C CA . LEU A 1 205 ? -15.023 36.312 18.234 1 97.44 205 LEU A CA 1
ATOM 1486 C C . LEU A 1 205 ? -16.109 35.312 17.828 1 97.44 205 LEU A C 1
ATOM 1488 O O . LEU A 1 205 ? -16.922 35.625 16.953 1 97.44 205 LEU A O 1
ATOM 1492 N N . LEU A 1 206 ? -16.141 34.125 18.406 1 97.31 206 LEU A N 1
ATOM 1493 C CA . LEU A 1 206 ? -17.156 33.125 18.141 1 97.31 206 LEU A CA 1
ATOM 1494 C C . LEU A 1 206 ? -18.562 33.688 18.438 1 97.31 206 LEU A C 1
ATOM 1496 O O . LEU A 1 206 ? -19.469 33.531 17.609 1 97.31 206 LEU A O 1
ATOM 1500 N N . THR A 1 207 ? -18.656 34.344 19.562 1 96.31 207 THR A N 1
ATOM 1501 C CA . THR A 1 207 ? -19.953 34.875 19.984 1 96.31 207 THR A CA 1
ATOM 1502 C C . THR A 1 207 ? -20.406 35.969 19.031 1 96.31 207 THR A C 1
ATOM 1504 O O . THR A 1 207 ? -21.594 36.062 18.719 1 96.31 207 THR A O 1
ATOM 1507 N N . LYS A 1 208 ? -19.469 36.75 18.688 1 96.81 208 LYS A N 1
ATOM 1508 C CA . LYS A 1 208 ? -19.781 37.875 17.797 1 96.81 208 LYS A CA 1
ATOM 1509 C C . LYS A 1 208 ? -20.219 37.375 16.422 1 96.81 208 LYS A C 1
ATOM 1511 O O . LYS A 1 208 ? -21.125 37.969 15.805 1 96.81 208 LYS A O 1
ATOM 1516 N N . VAL A 1 209 ? -19.609 36.375 15.922 1 97.12 209 VAL A N 1
ATOM 1517 C CA . VAL A 1 209 ? -19.844 35.906 14.555 1 97.12 209 VAL A CA 1
ATOM 1518 C C . VAL A 1 209 ? -21.062 34.969 14.516 1 97.12 209 VAL A C 1
ATOM 1520 O O . VAL A 1 209 ? -21.891 35.062 13.617 1 97.12 209 VAL A O 1
ATOM 1523 N N . LEU A 1 210 ? -21.141 34.031 15.469 1 96.44 210 LEU A N 1
ATOM 1524 C CA . LEU A 1 210 ? -22.188 33 15.43 1 96.44 210 LEU A CA 1
ATOM 1525 C C . LEU A 1 210 ? -23.469 33.5 16.078 1 96.44 210 LEU A C 1
ATOM 1527 O O . LEU A 1 210 ? -24.547 32.938 15.836 1 96.44 210 LEU A O 1
ATOM 1531 N N . LYS A 1 211 ? -23.438 34.438 16.891 1 95.56 211 LYS A N 1
ATOM 1532 C CA . LYS A 1 211 ? -24.594 35.094 17.531 1 95.56 211 LYS A CA 1
ATOM 1533 C C . LYS A 1 211 ? -25.484 34.062 18.203 1 95.56 211 LYS A C 1
ATOM 1535 O O . LYS A 1 211 ? -26.641 33.875 17.797 1 95.56 211 LYS A O 1
ATOM 1540 N N . PRO A 1 212 ? -24.984 33.562 19.375 1 93.94 212 PRO A N 1
ATOM 1541 C CA . PRO A 1 212 ? -25.734 32.531 20.062 1 93.94 212 PRO A CA 1
ATOM 1542 C C . PRO A 1 212 ? -27.109 33 20.531 1 93.94 212 PRO A C 1
ATOM 1544 O O . PRO A 1 212 ? -28 32.156 20.75 1 93.94 212 PRO A O 1
ATOM 1547 N N . GLU A 1 213 ? -27.344 34.188 20.609 1 91.69 213 GLU A N 1
ATOM 1548 C CA . GLU A 1 213 ? -28.625 34.719 21.078 1 91.69 213 GLU A CA 1
ATOM 1549 C C . GLU A 1 213 ? -29.625 34.844 19.953 1 91.69 213 GLU A C 1
ATOM 1551 O O . GLU A 1 213 ? -30.828 35.031 20.188 1 91.69 213 GLU A O 1
ATOM 1556 N N . SER A 1 214 ? -29.203 34.656 18.828 1 93.19 214 SER A N 1
ATOM 1557 C CA . SER A 1 214 ? -30.078 34.781 17.672 1 93.19 214 SER A CA 1
ATOM 1558 C C . SER A 1 214 ? -31 33.562 17.547 1 93.19 214 SER A C 1
ATOM 1560 O O . SER A 1 214 ? -30.578 32.438 17.828 1 93.19 214 SER A O 1
ATOM 1562 N N . PRO A 1 215 ? -32.219 33.781 17.109 1 90.44 215 PRO A N 1
ATOM 1563 C CA . PRO A 1 215 ? -33.156 32.656 16.906 1 90.44 215 PRO A CA 1
ATOM 1564 C C . PRO A 1 215 ? -32.688 31.703 15.805 1 90.44 215 PRO A C 1
ATOM 1566 O O . PRO A 1 215 ? -33.125 30.547 15.773 1 90.44 215 PRO A O 1
ATOM 1569 N N . ASP A 1 216 ? -31.906 32.125 14.969 1 91.31 216 ASP A N 1
ATOM 1570 C CA . ASP A 1 216 ? -31.438 31.344 13.828 1 91.31 216 ASP A CA 1
ATOM 1571 C C . ASP A 1 216 ? -30.156 30.609 14.164 1 91.31 216 ASP A C 1
ATOM 1573 O O . ASP A 1 216 ? -29.547 29.969 13.297 1 91.31 216 ASP A O 1
ATOM 1577 N N . PHE A 1 217 ? -29.734 30.578 15.359 1 92.88 217 PHE A N 1
ATOM 1578 C CA . PHE A 1 217 ? -28.453 30.047 15.781 1 92.88 217 PHE A CA 1
ATOM 1579 C C . PHE A 1 217 ? -28.328 28.562 15.461 1 92.88 217 PHE A C 1
ATOM 1581 O O . PHE A 1 217 ? -27.281 28.109 14.984 1 92.88 217 PHE A O 1
ATOM 1588 N N . ASN A 1 218 ? -29.406 27.891 15.578 1 91.62 218 ASN A N 1
ATOM 1589 C CA . ASN A 1 218 ? -29.328 26.438 15.445 1 91.62 218 ASN A CA 1
ATOM 1590 C C . ASN A 1 218 ? -29.922 25.969 14.117 1 91.62 218 ASN A C 1
ATOM 1592 O O . ASN A 1 218 ? -30.125 24.766 13.914 1 91.62 218 ASN A O 1
ATOM 1596 N N . VAL A 1 219 ? -30.188 26.922 13.289 1 89.31 219 VAL A N 1
ATOM 1597 C CA . VAL A 1 219 ? -30.688 26.531 11.977 1 89.31 219 VAL A CA 1
ATOM 1598 C C . VAL A 1 219 ? -29.641 25.688 11.25 1 89.31 219 VAL A C 1
ATOM 1600 O O . VAL A 1 219 ? -28.484 26.125 11.109 1 89.31 219 VAL A O 1
ATOM 1603 N N . GLY A 1 220 ? -30 24.484 10.867 1 89.31 220 GLY A N 1
ATOM 1604 C CA . GLY A 1 220 ? -29.094 23.609 10.117 1 89.31 220 GLY A CA 1
ATOM 1605 C C . GLY A 1 220 ? -28.125 22.859 11 1 89.31 220 GLY A C 1
ATOM 1606 O O . GLY A 1 220 ? -27.281 22.109 10.5 1 89.31 220 GLY A O 1
ATOM 1607 N N . ASN A 1 221 ? -28.156 23.125 12.273 1 93.81 221 ASN A N 1
ATOM 1608 C CA . ASN A 1 221 ? -27.25 22.469 13.211 1 93.81 221 ASN A CA 1
ATOM 1609 C C . ASN A 1 221 ? -27.734 21.062 13.578 1 93.81 221 ASN A C 1
ATOM 1611 O O . ASN A 1 221 ? -28.562 20.906 14.484 1 93.81 221 ASN A O 1
ATOM 1615 N N . MET A 1 222 ? -27.078 20.062 13 1 91.06 222 MET A N 1
ATOM 1616 C CA . MET A 1 222 ? -27.453 18.672 13.219 1 91.06 222 MET A CA 1
ATOM 1617 C C . MET A 1 222 ? -27.062 18.234 14.625 1 91.06 222 MET A C 1
ATOM 1619 O O . MET A 1 222 ? -27.516 17.188 15.094 1 91.06 222 MET A O 1
ATOM 1623 N N . TYR A 1 223 ? -26.297 19.031 15.305 1 90.81 223 TYR A N 1
ATOM 1624 C CA . TYR A 1 223 ? -25.766 18.641 16.609 1 90.81 223 TYR A CA 1
ATOM 1625 C C . TYR A 1 223 ? -26.375 19.5 17.719 1 90.81 223 TYR A C 1
ATOM 1627 O O . TYR A 1 223 ? -25.812 19.594 18.812 1 90.81 223 TYR A O 1
ATOM 1635 N N . ALA A 1 224 ? -27.469 20.109 17.297 1 88.31 224 ALA A N 1
ATOM 1636 C CA . ALA A 1 224 ? -28.141 20.938 18.281 1 88.31 224 ALA A CA 1
ATOM 1637 C C . ALA A 1 224 ? -28.766 20.094 19.391 1 88.31 224 ALA A C 1
ATOM 1639 O O . ALA A 1 224 ? -28.797 20.484 20.547 1 88.31 224 ALA A O 1
ATOM 1640 N N . ASP A 1 225 ? -29.25 18.891 18.891 1 81.38 225 ASP A N 1
ATOM 1641 C CA . ASP A 1 225 ? -29.828 17.938 19.828 1 81.38 225 ASP A CA 1
ATOM 1642 C C . ASP A 1 225 ? -28.953 16.703 19.984 1 81.38 225 ASP A C 1
ATOM 1644 O O . ASP A 1 225 ? -28.109 16.422 19.125 1 81.38 225 ASP A O 1
ATOM 1648 N N . ALA A 1 226 ? -28.984 16.156 21.094 1 75.62 226 ALA A N 1
ATOM 1649 C CA . ALA A 1 226 ? -28.188 14.961 21.344 1 75.62 226 ALA A CA 1
ATOM 1650 C C . ALA A 1 226 ? -28.516 13.859 20.344 1 75.62 226 ALA A C 1
ATOM 1652 O O . ALA A 1 226 ? -29.688 13.492 20.172 1 75.62 226 ALA A O 1
ATOM 1653 N N . PRO A 1 227 ? -27.594 13.523 19.531 1 66.38 227 PRO A N 1
ATOM 1654 C CA . PRO A 1 227 ? -27.875 12.398 18.641 1 66.38 227 PRO A CA 1
ATOM 1655 C C . PRO A 1 227 ? -28.188 11.109 19.406 1 66.38 227 PRO A C 1
ATOM 1657 O O . PRO A 1 227 ? -27.734 10.945 20.547 1 66.38 227 PRO A O 1
ATOM 1660 N N . VAL A 1 228 ? -29.109 10.352 18.875 1 54.53 228 VAL A N 1
ATOM 1661 C CA . VAL A 1 228 ? -29.359 9.031 19.438 1 54.53 228 VAL A CA 1
ATOM 1662 C C . VAL A 1 228 ? -28.094 8.18 19.344 1 54.53 228 VAL A C 1
ATOM 1664 O O . VAL A 1 228 ? -27.656 7.828 18.25 1 54.53 228 VAL A O 1
ATOM 1667 N N . VAL A 1 229 ? -27.219 8.609 20.109 1 55.03 229 VAL A N 1
ATOM 1668 C CA . VAL A 1 229 ? -26 7.812 20.062 1 55.03 229 VAL A CA 1
ATOM 1669 C C . VAL A 1 229 ? -26.312 6.363 20.438 1 55.03 229 VAL A C 1
ATOM 1671 O O . VAL A 1 229 ? -26.875 6.102 21.5 1 55.03 229 VAL A O 1
ATOM 1674 N N . GLU A 1 230 ? -26.484 5.535 19.484 1 48.53 230 GLU A N 1
ATOM 1675 C CA . GLU A 1 230 ? -26.594 4.125 19.844 1 48.53 230 GLU A CA 1
ATOM 1676 C C . GLU A 1 230 ? -25.422 3.682 20.719 1 48.53 230 GLU A C 1
ATOM 1678 O O . GLU A 1 230 ? -24.266 3.896 20.375 1 48.53 230 GLU A O 1
ATOM 1683 N N . GLU A 1 231 ? -25.656 3.705 21.938 1 46.84 231 GLU A N 1
ATOM 1684 C CA . GLU A 1 231 ? -24.688 3.082 22.828 1 46.84 231 GLU A CA 1
ATOM 1685 C C . GLU A 1 231 ? -24.094 1.824 22.203 1 46.84 231 GLU A C 1
ATOM 1687 O O . GLU A 1 231 ? -24.812 0.855 21.938 1 46.84 231 GLU A O 1
ATOM 1692 N N . LYS A 1 232 ? -23.297 1.966 21.281 1 49.69 232 LYS A N 1
ATOM 1693 C CA . LYS A 1 232 ? -22.656 0.697 20.953 1 49.69 232 LYS A CA 1
ATOM 1694 C C . LYS A 1 232 ? -22.188 -0.015 22.219 1 49.69 232 LYS A C 1
ATOM 1696 O O . LYS A 1 232 ? -21.562 0.598 23.094 1 49.69 232 LYS A O 1
ATOM 1701 N N . ASN A 1 233 ? -22.906 -0.932 22.719 1 49.28 233 ASN A N 1
ATOM 1702 C CA . ASN A 1 233 ? -22.562 -1.827 23.828 1 49.28 233 ASN A CA 1
ATOM 1703 C C . ASN A 1 233 ? -21.109 -2.289 23.719 1 49.28 233 ASN A C 1
ATOM 1705 O O . ASN A 1 233 ? -20.844 -3.424 23.328 1 49.28 233 ASN A O 1
ATOM 1709 N N . GLU A 1 234 ? -20.25 -1.475 23.312 1 55.25 234 GLU A N 1
ATOM 1710 C CA . GLU A 1 234 ? -18.859 -1.874 23.141 1 55.25 234 GLU A CA 1
ATOM 1711 C C . GLU A 1 234 ? -18.266 -2.359 24.453 1 55.25 234 GLU A C 1
ATOM 1713 O O . GLU A 1 234 ? -17.031 -2.42 24.609 1 55.25 234 GLU A O 1
ATOM 1718 N N . ASP A 1 235 ? -19.109 -2.562 25.5 1 59.19 235 ASP A N 1
ATOM 1719 C CA . ASP A 1 235 ? -18.641 -2.898 26.844 1 59.19 235 ASP A CA 1
ATOM 1720 C C . ASP A 1 235 ? -18.234 -4.367 26.922 1 59.19 235 ASP A C 1
ATOM 1722 O O . ASP A 1 235 ? -18.203 -4.945 28.016 1 59.19 235 ASP A O 1
ATOM 1726 N N . ASP A 1 236 ? -17.969 -4.973 25.797 1 74.38 236 ASP A N 1
ATOM 1727 C CA . ASP A 1 236 ? -17.547 -6.359 25.953 1 74.38 236 ASP A CA 1
ATOM 1728 C C . ASP A 1 236 ? -16.078 -6.445 26.344 1 74.38 236 ASP A C 1
ATOM 1730 O O . ASP A 1 236 ? -15.281 -5.566 26.016 1 74.38 236 ASP A O 1
ATOM 1734 N N . ALA A 1 237 ? -15.758 -7.297 27.312 1 77.94 237 ALA A N 1
ATOM 1735 C CA . ALA A 1 237 ? -14.43 -7.535 27.875 1 77.94 237 ALA A CA 1
ATOM 1736 C C . ALA A 1 237 ? -13.391 -7.668 26.766 1 77.94 237 ALA A C 1
ATOM 1738 O O . ALA A 1 237 ? -12.266 -7.164 26.891 1 77.94 237 ALA A O 1
ATOM 1739 N N . VAL A 1 238 ? -13.773 -8.148 25.719 1 78 238 VAL A N 1
ATOM 1740 C CA . VAL A 1 238 ? -12.867 -8.391 24.594 1 78 238 VAL A CA 1
ATOM 1741 C C . VAL A 1 238 ? -12.523 -7.066 23.922 1 78 238 VAL A C 1
ATOM 1743 O O . VAL A 1 238 ? -11.359 -6.801 23.625 1 78 238 VAL A O 1
ATOM 1746 N N . THR A 1 239 ? -13.445 -6.266 23.844 1 84.56 239 THR A N 1
ATOM 1747 C CA . THR A 1 239 ? -13.234 -4.969 23.219 1 84.56 239 THR A CA 1
ATOM 1748 C C . THR A 1 239 ? -12.359 -4.074 24.094 1 84.56 239 THR A C 1
ATOM 1750 O O . THR A 1 239 ? -11.5 -3.346 23.594 1 84.56 239 THR A O 1
ATOM 1753 N N . LYS A 1 240 ? -12.57 -4.207 25.391 1 87.81 240 LYS A N 1
ATOM 1754 C CA . LYS A 1 240 ? -11.773 -3.418 26.328 1 87.81 240 LYS A CA 1
ATOM 1755 C C . LYS A 1 240 ? -10.312 -3.857 26.297 1 87.81 240 LYS A C 1
ATOM 1757 O O . LYS A 1 240 ? -9.406 -3.021 26.328 1 87.81 240 LYS A O 1
ATOM 1762 N N . ARG A 1 241 ? -10.164 -5.148 26.234 1 92 241 ARG A N 1
ATOM 1763 C CA . ARG A 1 241 ? -8.805 -5.668 26.172 1 92 241 ARG A CA 1
ATOM 1764 C C . ARG A 1 241 ? -8.102 -5.203 24.906 1 92 241 ARG A C 1
ATOM 1766 O O . ARG A 1 241 ? -6.945 -4.766 24.953 1 92 241 ARG A O 1
ATOM 1773 N N . LYS A 1 242 ? -8.742 -5.262 23.844 1 93.38 242 LYS A N 1
ATOM 1774 C CA . LYS A 1 242 ? -8.195 -4.816 22.562 1 93.38 242 LYS A CA 1
ATOM 1775 C C . LYS A 1 242 ? -7.891 -3.322 22.578 1 93.38 242 LYS A C 1
ATOM 1777 O O . LYS A 1 242 ? -6.879 -2.883 22.031 1 93.38 242 LYS A O 1
ATOM 1782 N N . GLY A 1 243 ? -8.781 -2.623 23.234 1 93.56 243 GLY A N 1
ATOM 1783 C CA . GLY A 1 243 ? -8.562 -1.193 23.375 1 93.56 243 GLY A CA 1
ATOM 1784 C C . GLY A 1 243 ? -7.332 -0.861 24.188 1 93.56 243 GLY A C 1
ATOM 1785 O O . GLY A 1 243 ? -6.578 0.053 23.859 1 93.56 243 GLY A O 1
ATOM 1786 N N . ASN A 1 244 ? -7.156 -1.592 25.219 1 94.62 244 ASN A N 1
ATOM 1787 C CA . ASN A 1 244 ? -5.984 -1.396 26.062 1 94.62 244 ASN A CA 1
ATOM 1788 C C . ASN A 1 244 ? -4.695 -1.716 25.312 1 94.62 244 ASN A C 1
ATOM 1790 O O . ASN A 1 244 ? -3.688 -1.025 25.484 1 94.62 244 ASN A O 1
ATOM 1794 N N . ILE A 1 245 ? -4.734 -2.672 24.531 1 95.94 245 ILE A N 1
ATOM 1795 C CA . ILE A 1 245 ? -3.568 -3.045 23.734 1 95.94 245 ILE A CA 1
ATOM 1796 C C . ILE A 1 245 ? -3.254 -1.942 22.734 1 95.94 245 ILE A C 1
ATOM 1798 O O . ILE A 1 245 ? -2.094 -1.56 22.562 1 95.94 245 ILE A O 1
ATOM 1802 N N . ALA A 1 246 ? -4.285 -1.478 22.094 1 94.81 246 ALA A N 1
ATOM 1803 C CA . ALA A 1 246 ? -4.102 -0.402 21.125 1 94.81 246 ALA A CA 1
ATOM 1804 C C . ALA A 1 246 ? -3.531 0.847 21.797 1 94.81 246 ALA A C 1
ATOM 1806 O O . ALA A 1 246 ? -2.611 1.474 21.266 1 94.81 246 ALA A O 1
ATOM 1807 N N . ALA A 1 247 ? -4.062 1.155 22.938 1 94.62 247 ALA A N 1
ATOM 1808 C CA . ALA A 1 247 ? -3.58 2.318 23.688 1 94.62 247 ALA A CA 1
ATOM 1809 C C . ALA A 1 247 ? -2.133 2.121 24.125 1 94.62 247 ALA A C 1
ATOM 1811 O O . ALA A 1 247 ? -1.312 3.033 24.016 1 94.62 247 ALA A O 1
ATOM 1812 N N . PHE A 1 248 ? -1.9 0.979 24.625 1 96.5 248 PHE A N 1
ATOM 1813 C CA . PHE A 1 248 ? -0.538 0.653 25.031 1 96.5 248 PHE A CA 1
ATOM 1814 C C . PHE A 1 248 ? 0.417 0.758 23.844 1 96.5 248 PHE A C 1
ATOM 1816 O O . PHE A 1 248 ? 1.519 1.297 23.984 1 96.5 248 PHE A O 1
ATOM 1823 N N . THR A 1 249 ? 0.018 0.241 22.75 1 96.56 249 THR A N 1
ATOM 1824 C CA . THR A 1 249 ? 0.85 0.261 21.562 1 96.56 249 THR A CA 1
ATOM 1825 C C . THR A 1 249 ? 1.144 1.696 21.125 1 96.56 249 THR A C 1
ATOM 1827 O O . THR A 1 249 ? 2.277 2.021 20.766 1 96.56 249 THR A O 1
ATOM 1830 N N . MET A 1 250 ? 0.139 2.521 21.141 1 94.81 250 MET A N 1
ATOM 1831 C CA . MET A 1 250 ? 0.337 3.928 20.812 1 94.81 250 MET A CA 1
ATOM 1832 C C . MET A 1 250 ? 1.349 4.574 21.75 1 94.81 250 MET A C 1
ATOM 1834 O O . MET A 1 250 ? 2.283 5.238 21.312 1 94.81 250 MET A O 1
ATOM 1838 N N . LEU A 1 251 ? 1.189 4.391 22.984 1 95.62 251 LEU A N 1
ATOM 1839 C CA . LEU A 1 251 ? 2.092 4.961 23.984 1 95.62 251 LEU A CA 1
ATOM 1840 C C . LEU A 1 251 ? 3.506 4.418 23.812 1 95.62 251 LEU A C 1
ATOM 1842 O O . LEU A 1 251 ? 4.48 5.16 23.969 1 95.62 251 LEU A O 1
ATOM 1846 N N . LEU A 1 252 ? 3.561 3.168 23.531 1 96.25 252 LEU A N 1
ATOM 1847 C CA . LEU A 1 252 ? 4.859 2.559 23.266 1 96.25 252 LEU A CA 1
ATOM 1848 C C . LEU A 1 252 ? 5.539 3.221 22.062 1 96.25 252 LEU A C 1
ATOM 1850 O O . LEU A 1 252 ? 6.73 3.539 22.125 1 96.25 252 LEU A O 1
ATOM 1854 N N . CYS A 1 253 ? 4.82 3.424 21 1 95.38 253 CYS A N 1
ATOM 1855 C CA . CYS A 1 253 ? 5.375 4.059 19.812 1 95.38 253 CYS A CA 1
ATOM 1856 C C . CYS A 1 253 ? 5.859 5.473 20.125 1 95.38 253 CYS A C 1
ATOM 1858 O O . CYS A 1 253 ? 6.961 5.855 19.734 1 95.38 253 CYS A O 1
ATOM 1860 N N . ILE A 1 254 ? 5.043 6.203 20.859 1 92.94 254 ILE A N 1
ATOM 1861 C CA . ILE A 1 254 ? 5.414 7.566 21.234 1 92.94 254 ILE A CA 1
ATOM 1862 C C . ILE A 1 254 ? 6.699 7.543 22.047 1 92.94 254 ILE A C 1
ATOM 1864 O O . ILE A 1 254 ? 7.625 8.32 21.797 1 92.94 254 ILE A O 1
ATOM 1868 N N . PHE A 1 255 ? 6.727 6.629 22.969 1 94.69 255 PHE A N 1
ATOM 1869 C CA . PHE A 1 255 ? 7.914 6.469 23.797 1 94.69 255 PHE A CA 1
ATOM 1870 C C . PHE A 1 255 ? 9.133 6.145 22.953 1 94.69 255 PHE A C 1
ATOM 1872 O O . PHE A 1 255 ? 10.195 6.742 23.125 1 94.69 255 PHE A O 1
ATOM 1879 N N . LEU A 1 256 ? 9 5.25 22.062 1 94.19 256 LEU A N 1
ATOM 1880 C CA . LEU A 1 256 ? 10.109 4.832 21.219 1 94.19 256 LEU A CA 1
ATOM 1881 C C . LEU A 1 256 ? 10.531 5.953 20.281 1 94.19 256 LEU A C 1
ATOM 1883 O O . LEU A 1 256 ? 11.711 6.09 19.953 1 94.19 256 LEU A O 1
ATOM 1887 N N . PHE A 1 257 ? 9.578 6.758 19.781 1 91.62 257 PHE A N 1
ATOM 1888 C CA . PHE A 1 257 ? 9.906 7.902 18.938 1 91.62 257 PHE A CA 1
ATOM 1889 C C . PHE A 1 257 ? 10.789 8.891 19.688 1 91.62 257 PHE A C 1
ATOM 1891 O O . PHE A 1 257 ? 11.742 9.43 19.125 1 91.62 257 PHE A O 1
ATOM 1898 N N . VAL A 1 258 ? 10.469 9.094 20.922 1 89.56 258 VAL A N 1
ATOM 1899 C CA . VAL A 1 258 ? 11.242 10.016 21.75 1 89.56 258 VAL A CA 1
ATOM 1900 C C . VAL A 1 258 ? 12.633 9.438 22.016 1 89.56 258 VAL A C 1
ATOM 1902 O O . VAL A 1 258 ? 13.641 10.125 21.828 1 89.56 258 VAL A O 1
ATOM 1905 N N . VAL A 1 259 ? 12.641 8.188 22.312 1 89.69 259 VAL A N 1
ATOM 1906 C CA . VAL A 1 259 ? 13.891 7.527 22.688 1 89.69 259 VAL A CA 1
ATOM 1907 C C . VAL A 1 259 ? 14.781 7.371 21.453 1 89.69 259 VAL A C 1
ATOM 1909 O O . VAL A 1 259 ? 16.016 7.434 21.562 1 89.69 259 VAL A O 1
ATOM 1912 N N . SER A 1 260 ? 14.211 7.156 20.328 1 88.06 260 SER A N 1
ATOM 1913 C CA . SER A 1 260 ? 14.977 6.961 19.109 1 88.06 260 SER A CA 1
ATOM 1914 C C . SER A 1 260 ? 15.828 8.18 18.781 1 88.06 260 SER A C 1
ATOM 1916 O O . SER A 1 260 ? 16.766 8.094 18 1 88.06 260 SER A O 1
ATOM 1918 N N . GLY A 1 261 ? 15.531 9.344 19.359 1 80.44 261 GLY A N 1
ATOM 1919 C CA . GLY A 1 261 ? 16.297 10.562 19.156 1 80.44 261 GLY A CA 1
ATOM 1920 C C . GLY A 1 261 ? 17.578 10.609 19.984 1 80.44 261 GLY A C 1
ATOM 1921 O O . GLY A 1 261 ? 18.453 11.438 19.719 1 80.44 261 GLY A O 1
ATOM 1922 N N . PHE A 1 262 ? 17.688 9.562 20.891 1 82.31 262 PHE A N 1
ATOM 1923 C CA . PHE A 1 262 ? 18.828 9.57 21.812 1 82.31 262 PHE A CA 1
ATOM 1924 C C . PHE A 1 262 ? 19.766 8.406 21.516 1 82.31 262 PHE A C 1
ATOM 1926 O O . PHE A 1 262 ? 19.328 7.32 21.141 1 82.31 262 PHE A O 1
ATOM 1933 N N . GLU A 1 263 ? 21.094 8.727 21.594 1 76.56 263 GLU A N 1
ATOM 1934 C CA . GLU A 1 263 ? 22.078 7.645 21.516 1 76.56 263 GLU A CA 1
ATOM 1935 C C . GLU A 1 263 ? 21.953 6.703 22.703 1 76.56 263 GLU A C 1
ATOM 1937 O O . GLU A 1 263 ? 21.641 7.133 23.812 1 76.56 263 GLU A O 1
ATOM 1942 N N . PRO A 1 264 ? 22.25 5.398 22.594 1 80.62 264 PRO A N 1
ATOM 1943 C CA . PRO A 1 264 ? 22.641 4.469 21.531 1 80.62 264 PRO A CA 1
ATOM 1944 C C . PRO A 1 264 ? 21.438 3.846 20.828 1 80.62 264 PRO A C 1
ATOM 1946 O O . PRO A 1 264 ? 21.609 3.004 19.938 1 80.62 264 PRO A O 1
ATOM 1949 N N . PHE A 1 265 ? 20.125 4.293 21.203 1 82.94 265 PHE A N 1
ATOM 1950 C CA . PHE A 1 265 ? 18.922 3.641 20.688 1 82.94 265 PHE A CA 1
ATOM 1951 C C . PHE A 1 265 ? 18.719 3.953 19.219 1 82.94 265 PHE A C 1
ATOM 1953 O O . PHE A 1 265 ? 17.922 3.293 18.547 1 82.94 265 PHE A O 1
ATOM 1960 N N . LYS A 1 266 ? 19.469 4.805 18.812 1 78.75 266 LYS A N 1
ATOM 1961 C CA . LYS A 1 266 ? 19.359 5.238 17.422 1 78.75 266 LYS A CA 1
ATOM 1962 C C . LYS A 1 266 ? 19.688 4.098 16.453 1 78.75 266 LYS A C 1
ATOM 1964 O O . LYS A 1 266 ? 19.188 4.059 15.328 1 78.75 266 LYS A O 1
ATOM 1969 N N . ASN A 1 267 ? 20.438 3.215 16.953 1 81.06 267 ASN A N 1
ATOM 1970 C CA . ASN A 1 267 ? 20.875 2.113 16.109 1 81.06 267 ASN A CA 1
ATOM 1971 C C . ASN A 1 267 ? 19.844 0.995 16.047 1 81.06 267 ASN A C 1
ATOM 1973 O O . ASN A 1 267 ? 19.906 0.123 15.18 1 81.06 267 ASN A O 1
ATOM 1977 N N . HIS A 1 268 ? 18.875 1.118 16.891 1 87.5 268 HIS A N 1
ATOM 1978 C CA . HIS A 1 268 ? 17.922 0.011 17 1 87.5 268 HIS A CA 1
ATOM 1979 C C . HIS A 1 268 ? 16.531 0.43 16.547 1 87.5 268 HIS A C 1
ATOM 1981 O O . HIS A 1 268 ? 15.695 -0.419 16.219 1 87.5 268 HIS A O 1
ATOM 1987 N N . PHE A 1 269 ? 16.406 1.766 16.578 1 91.5 269 PHE A N 1
ATOM 1988 C CA . PHE A 1 269 ? 15.07 2.25 16.281 1 91.5 269 PHE A CA 1
ATOM 1989 C C . PHE A 1 269 ? 15.125 3.449 15.344 1 91.5 269 PHE A C 1
ATOM 1991 O O . PHE A 1 269 ? 15.961 4.34 15.516 1 91.5 269 PHE A O 1
ATOM 1998 N N . ASN A 1 270 ? 14.391 3.426 14.352 1 91.31 270 ASN A N 1
ATOM 1999 C CA . ASN A 1 270 ? 14.023 4.598 13.562 1 91.31 270 ASN A CA 1
ATOM 2000 C C . ASN A 1 270 ? 12.516 4.691 13.367 1 91.31 270 ASN A C 1
ATOM 2002 O O . ASN A 1 270 ? 11.773 3.801 13.789 1 91.31 270 ASN A O 1
ATOM 2006 N N . ILE A 1 271 ? 12.039 5.719 12.844 1 91.88 271 ILE A N 1
ATOM 2007 C CA . ILE A 1 271 ? 10.609 5.996 12.828 1 91.88 271 ILE A CA 1
ATOM 2008 C C . ILE A 1 271 ? 9.883 4.914 12.031 1 91.88 271 ILE A C 1
ATOM 2010 O O . ILE A 1 271 ? 8.75 4.539 12.359 1 91.88 271 ILE A O 1
ATOM 2014 N N . GLY A 1 272 ? 10.555 4.391 10.992 1 93.56 272 GLY A N 1
ATOM 2015 C CA . GLY A 1 272 ? 9.945 3.34 10.188 1 93.56 272 GLY A CA 1
ATOM 2016 C C . GLY A 1 272 ? 9.766 2.037 10.945 1 93.56 272 GLY A C 1
ATOM 2017 O O . GLY A 1 272 ? 8.68 1.454 10.945 1 93.56 272 GLY A O 1
ATOM 2018 N N . VAL A 1 273 ? 10.789 1.623 11.641 1 95.5 273 VAL A N 1
ATOM 2019 C CA . VAL A 1 273 ? 10.781 0.387 12.414 1 95.5 273 VAL A CA 1
ATOM 2020 C C . VAL A 1 273 ? 9.734 0.484 13.523 1 95.5 273 VAL A C 1
ATOM 2022 O O . VAL A 1 273 ? 9 -0.474 13.781 1 95.5 273 VAL A O 1
ATOM 2025 N N . ILE A 1 274 ? 9.633 1.626 14.117 1 95.38 274 ILE A N 1
ATOM 2026 C CA . ILE A 1 274 ? 8.695 1.841 15.203 1 95.38 274 ILE A CA 1
ATOM 2027 C C . ILE A 1 274 ? 7.262 1.73 14.68 1 95.38 274 ILE A C 1
ATOM 2029 O O . ILE A 1 274 ? 6.414 1.082 15.297 1 95.38 274 ILE A O 1
ATOM 2033 N N . GLY A 1 275 ? 7 2.375 13.578 1 95.06 275 GLY A N 1
ATOM 2034 C CA . GLY A 1 275 ? 5.684 2.258 12.969 1 95.06 275 GLY A CA 1
ATOM 2035 C C . GLY A 1 275 ? 5.305 0.827 12.633 1 95.06 275 GLY A C 1
ATOM 2036 O O . GLY A 1 275 ? 4.195 0.385 12.945 1 95.06 275 GLY A O 1
ATOM 2037 N N . MET A 1 276 ? 6.207 0.118 12.062 1 96.31 276 MET A N 1
ATOM 2038 C CA . MET A 1 276 ? 5.953 -1.27 11.688 1 96.31 276 MET A CA 1
ATOM 2039 C C . MET A 1 276 ? 5.75 -2.141 12.922 1 96.31 276 MET A C 1
ATOM 2041 O O . MET A 1 276 ? 4.941 -3.07 12.906 1 96.31 276 MET A O 1
ATOM 2045 N N . LEU A 1 277 ? 6.504 -1.886 13.93 1 96.56 277 LEU A N 1
ATOM 2046 C CA . LEU A 1 277 ? 6.336 -2.598 15.195 1 96.56 277 LEU A CA 1
ATOM 2047 C C . LEU A 1 277 ? 4.926 -2.402 15.742 1 96.56 277 LEU A C 1
ATOM 2049 O O . LEU A 1 277 ? 4.277 -3.367 16.156 1 96.56 277 LEU A O 1
ATOM 2053 N N . GLY A 1 278 ? 4.488 -1.178 15.75 1 97.12 278 GLY A N 1
ATOM 2054 C CA . GLY A 1 278 ? 3.133 -0.893 16.203 1 97.12 278 GLY A CA 1
ATOM 2055 C C . GLY A 1 278 ? 2.074 -1.632 15.406 1 97.12 278 GLY A C 1
ATOM 2056 O O . GLY A 1 278 ? 1.146 -2.205 15.977 1 97.12 278 GLY A O 1
ATOM 2057 N N . ALA A 1 279 ? 2.24 -1.619 14.094 1 96.81 279 ALA A N 1
ATOM 2058 C CA . ALA A 1 279 ? 1.291 -2.314 13.227 1 96.81 279 ALA A CA 1
ATOM 2059 C C . ALA A 1 279 ? 1.294 -3.814 13.5 1 96.81 279 ALA A C 1
ATOM 2061 O O . ALA A 1 279 ? 0.234 -4.441 13.562 1 96.81 279 ALA A O 1
ATOM 2062 N N . ALA A 1 280 ? 2.457 -4.387 13.664 1 96.56 280 ALA A N 1
ATOM 2063 C CA . ALA A 1 280 ? 2.58 -5.816 13.93 1 96.56 280 ALA A CA 1
ATOM 2064 C C . ALA A 1 280 ? 1.88 -6.199 15.234 1 96.56 280 ALA A C 1
ATOM 2066 O O . ALA A 1 280 ? 1.198 -7.223 15.305 1 96.56 280 ALA A O 1
ATOM 2067 N N . ILE A 1 281 ? 2.014 -5.379 16.234 1 96.94 281 ILE A N 1
ATOM 2068 C CA . ILE A 1 281 ? 1.406 -5.656 17.531 1 96.94 281 ILE A CA 1
ATOM 2069 C C . ILE A 1 281 ? -0.115 -5.59 17.406 1 96.94 281 ILE A C 1
ATOM 2071 O O . ILE A 1 281 ? -0.815 -6.523 17.812 1 96.94 281 ILE A O 1
ATOM 2075 N N . VAL A 1 282 ? -0.6 -4.555 16.766 1 96.44 282 VAL A N 1
ATOM 2076 C CA . VAL A 1 282 ? -2.037 -4.32 16.688 1 96.44 282 VAL A CA 1
ATOM 2077 C C . VAL A 1 282 ? -2.691 -5.406 15.836 1 96.44 282 VAL A C 1
ATOM 2079 O O . VAL A 1 282 ? -3.721 -5.969 16.219 1 96.44 282 VAL A O 1
ATOM 2082 N N . LEU A 1 283 ? -2.113 -5.688 14.734 1 96.31 283 LEU A N 1
ATOM 2083 C CA . LEU A 1 283 ? -2.689 -6.684 13.836 1 96.31 283 LEU A CA 1
ATOM 2084 C C . LEU A 1 283 ? -2.48 -8.094 14.383 1 96.31 283 LEU A C 1
ATOM 2086 O O . LEU A 1 283 ? -3.342 -8.961 14.227 1 96.31 283 LEU A O 1
ATOM 2090 N N . GLY A 1 284 ? -1.376 -8.312 15 1 95.56 284 GLY A N 1
ATOM 2091 C CA . GLY A 1 284 ? -1.076 -9.617 15.562 1 95.56 284 GLY A CA 1
ATOM 2092 C C . GLY A 1 284 ? -1.988 -10 16.719 1 95.56 284 GLY A C 1
ATOM 2093 O O . GLY A 1 284 ? -2.289 -11.18 16.906 1 95.56 284 GLY A O 1
ATOM 2094 N N . THR A 1 285 ? -2.393 -8.992 17.453 1 95.19 285 THR A N 1
ATOM 2095 C CA . THR A 1 285 ? -3.266 -9.242 18.594 1 95.19 285 THR A CA 1
ATOM 2096 C C . THR A 1 285 ? -4.734 -9.156 18.172 1 95.19 285 THR A C 1
ATOM 2098 O O . THR A 1 285 ? -5.629 -9.227 19.016 1 95.19 285 THR A O 1
ATOM 2101 N N . LYS A 1 286 ? -5 -8.906 16.906 1 93.88 286 LYS A N 1
ATOM 2102 C CA . LYS A 1 286 ? -6.328 -8.914 16.312 1 93.88 286 LYS A CA 1
ATOM 2103 C C . LYS A 1 286 ? -7.207 -7.812 16.891 1 93.88 286 LYS A C 1
ATOM 2105 O O . LYS A 1 286 ? -8.406 -8.016 17.109 1 93.88 286 LYS A O 1
ATOM 2110 N N . CYS A 1 287 ? -6.492 -6.734 17.25 1 92.88 287 CYS A N 1
ATOM 2111 C CA . CYS A 1 287 ? -7.262 -5.566 17.656 1 92.88 287 CYS A CA 1
ATOM 2112 C C . CYS A 1 287 ? -8.125 -5.055 16.516 1 92.88 287 CYS A C 1
ATOM 2114 O O . CYS A 1 287 ? -9.148 -4.406 16.75 1 92.88 287 CYS A O 1
ATOM 2116 N N . LEU A 1 288 ? -7.625 -5.293 15.367 1 91.81 288 LEU A N 1
ATOM 2117 C CA . LEU A 1 288 ? -8.273 -4.902 14.125 1 91.81 288 LEU A CA 1
ATOM 2118 C C . LEU A 1 288 ? -8.141 -6.004 13.078 1 91.81 288 LEU A C 1
ATOM 2120 O O . LEU A 1 288 ? -7.055 -6.562 12.891 1 91.81 288 LEU A O 1
ATOM 2124 N N . PRO A 1 289 ? -9.344 -6.355 12.484 1 92.12 289 PRO A N 1
ATOM 2125 C CA . PRO A 1 289 ? -9.195 -7.301 11.375 1 92.12 289 PRO A CA 1
ATOM 2126 C C . PRO A 1 289 ? -8.289 -6.773 10.266 1 92.12 289 PRO A C 1
ATOM 2128 O O . PRO A 1 289 ? -8.391 -5.602 9.883 1 92.12 289 PRO A O 1
ATOM 2131 N N . VAL A 1 290 ? -7.449 -7.648 9.766 1 93.19 290 VAL A N 1
ATOM 2132 C CA . VAL A 1 290 ? -6.402 -7.262 8.828 1 93.19 290 VAL A CA 1
ATOM 2133 C C . VAL A 1 290 ? -7.027 -6.672 7.566 1 93.19 290 VAL A C 1
ATOM 2135 O O . VAL A 1 290 ? -6.566 -5.645 7.059 1 93.19 290 VAL A O 1
ATOM 2138 N N . LYS A 1 291 ? -8.062 -7.254 7.059 1 91.38 291 LYS A N 1
ATOM 2139 C CA . LYS A 1 291 ? -8.711 -6.758 5.848 1 91.38 291 LYS A CA 1
ATOM 2140 C C . LYS A 1 291 ? -9.266 -5.352 6.059 1 91.38 291 LYS A C 1
ATOM 2142 O O . LYS A 1 291 ? -9.094 -4.477 5.203 1 91.38 291 LYS A O 1
ATOM 2147 N N . LYS A 1 292 ? -9.875 -5.176 7.164 1 91.38 292 LYS A N 1
ATOM 2148 C CA . LYS A 1 292 ? -10.43 -3.863 7.484 1 91.38 292 LYS A CA 1
ATOM 2149 C C . LYS A 1 292 ? -9.32 -2.838 7.691 1 91.38 292 LYS A C 1
ATOM 2151 O O . LYS A 1 292 ? -9.422 -1.703 7.219 1 91.38 292 LYS A O 1
ATOM 2156 N N . ALA A 1 293 ? -8.281 -3.271 8.383 1 93.75 293 ALA A N 1
ATOM 2157 C CA . ALA A 1 293 ? -7.156 -2.381 8.656 1 93.75 293 ALA A CA 1
ATOM 2158 C C . ALA A 1 293 ? -6.566 -1.829 7.359 1 93.75 293 ALA A C 1
ATOM 2160 O O . ALA A 1 293 ? -6.383 -0.618 7.223 1 93.75 293 ALA A O 1
ATOM 2161 N N . TYR A 1 294 ? -6.367 -2.646 6.387 1 94 294 TYR A N 1
ATOM 2162 C CA . TYR A 1 294 ? -5.699 -2.234 5.16 1 94 294 TYR A CA 1
ATOM 2163 C C . TYR A 1 294 ? -6.668 -1.51 4.23 1 94 294 TYR A C 1
ATOM 2165 O O . TYR A 1 294 ? -6.289 -0.543 3.564 1 94 294 TYR A O 1
ATO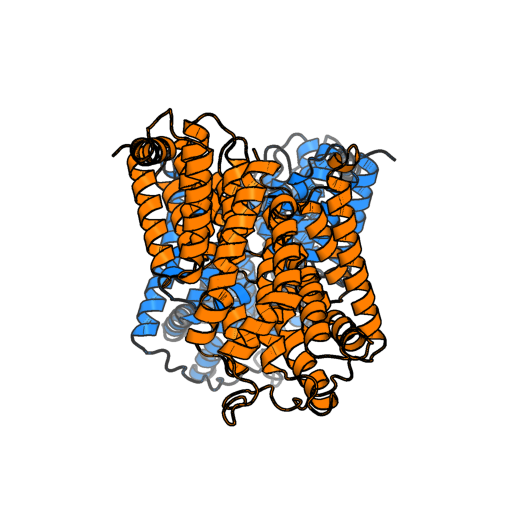M 2173 N N . SER A 1 295 ? -7.902 -1.909 4.207 1 90.38 295 SER A N 1
ATOM 2174 C CA . SER A 1 295 ? -8.867 -1.323 3.277 1 90.38 295 SER A CA 1
ATOM 2175 C C . SER A 1 295 ? -9.195 0.117 3.656 1 90.38 295 SER A C 1
ATOM 2177 O O . SER A 1 295 ? -9.555 0.924 2.797 1 90.38 295 SER A O 1
ATOM 2179 N N . GLU A 1 296 ? -8.961 0.476 4.883 1 88.25 296 GLU A N 1
ATOM 2180 C CA . GLU A 1 296 ? -9.383 1.789 5.363 1 88.25 296 GLU A CA 1
ATOM 2181 C C . GLU A 1 296 ? -8.227 2.785 5.32 1 88.25 296 GLU A C 1
ATOM 2183 O O . GLU A 1 296 ? -8.414 3.973 5.602 1 88.25 296 GLU A O 1
ATOM 2188 N N . LEU A 1 297 ? -7.109 2.312 4.953 1 92.44 297 LEU A N 1
ATOM 2189 C CA . LEU A 1 297 ? -5.973 3.225 4.844 1 92.44 297 LEU A CA 1
ATOM 2190 C C . LEU A 1 297 ? -6.148 4.164 3.656 1 92.44 297 LEU A C 1
ATOM 2192 O O . LEU A 1 297 ? -6.746 3.791 2.645 1 92.44 297 LEU A O 1
ATOM 2196 N N . PRO A 1 298 ? -5.711 5.387 3.803 1 91.06 298 PRO A N 1
ATOM 2197 C CA . PRO A 1 298 ? -5.773 6.324 2.676 1 91.06 298 PRO A CA 1
ATOM 2198 C C . PRO A 1 298 ? -4.723 6.039 1.608 1 91.06 298 PRO A C 1
ATOM 2200 O O . PRO A 1 298 ? -3.793 6.828 1.425 1 91.06 298 PRO A O 1
ATOM 2203 N N . TRP A 1 299 ? -4.934 5.074 0.842 1 93.44 299 TRP A N 1
ATOM 2204 C CA . TRP A 1 299 ? -3.926 4.547 -0.074 1 93.44 299 TRP A CA 1
ATOM 2205 C C . TRP A 1 299 ? -3.611 5.555 -1.176 1 93.44 299 TRP A C 1
ATOM 2207 O O . TRP A 1 299 ? -2.498 5.578 -1.705 1 93.44 299 TRP A O 1
ATOM 2217 N N . ASP A 1 300 ? -4.574 6.387 -1.595 1 93.19 300 ASP A N 1
ATOM 2218 C CA . ASP A 1 300 ? -4.273 7.418 -2.582 1 93.19 300 ASP A CA 1
ATOM 2219 C C . ASP A 1 300 ? -3.141 8.328 -2.102 1 93.19 300 ASP A C 1
ATOM 2221 O O . ASP A 1 300 ? -2.23 8.648 -2.865 1 93.19 300 ASP A O 1
ATOM 2225 N N . VAL A 1 301 ? -3.205 8.609 -0.849 1 90.5 301 VAL A N 1
ATOM 2226 C CA . VAL A 1 301 ? -2.199 9.469 -0.236 1 90.5 301 VAL A CA 1
ATOM 2227 C C . VAL A 1 301 ? -0.902 8.688 -0.034 1 90.5 301 VAL A C 1
ATOM 2229 O O . VAL A 1 301 ? 0.185 9.195 -0.318 1 90.5 301 VAL A O 1
ATOM 2232 N N . LEU A 1 302 ? -1.004 7.473 0.438 1 93.5 302 LEU A N 1
ATOM 2233 C CA . LEU A 1 302 ? 0.172 6.66 0.734 1 93.5 302 LEU A CA 1
ATOM 2234 C C . LEU A 1 302 ? 0.972 6.379 -0.533 1 93.5 302 LEU A C 1
ATOM 2236 O O . LEU A 1 302 ? 2.205 6.414 -0.514 1 93.5 302 LEU A O 1
ATOM 2240 N N . ILE A 1 303 ? 0.296 6.152 -1.618 1 95 303 ILE A N 1
ATOM 2241 C CA . ILE A 1 303 ? 0.97 5.914 -2.891 1 95 303 ILE A CA 1
ATOM 2242 C C . ILE A 1 303 ? 1.598 7.211 -3.395 1 95 303 ILE A C 1
ATOM 2244 O O . ILE A 1 303 ? 2.678 7.195 -3.988 1 95 303 ILE A O 1
ATOM 2248 N N . THR A 1 304 ? 0.937 8.297 -3.152 1 92.62 304 THR A N 1
ATOM 2249 C CA . THR A 1 304 ? 1.493 9.594 -3.504 1 92.62 304 THR A CA 1
ATOM 2250 C C . THR A 1 304 ? 2.818 9.828 -2.785 1 92.62 304 THR A C 1
ATOM 2252 O O . THR A 1 304 ? 3.818 10.18 -3.414 1 92.62 304 THR A O 1
ATOM 2255 N N . ILE A 1 305 ? 2.824 9.531 -1.512 1 90.62 305 ILE A N 1
ATOM 2256 C CA . ILE A 1 305 ? 4.008 9.719 -0.682 1 90.62 305 ILE A CA 1
ATOM 2257 C C . ILE A 1 305 ? 5.129 8.797 -1.159 1 90.62 305 ILE A C 1
ATOM 2259 O O . ILE A 1 305 ? 6.289 9.211 -1.231 1 90.62 305 ILE A O 1
ATOM 2263 N N . GLY A 1 306 ? 4.805 7.633 -1.541 1 93.25 306 GLY A N 1
ATOM 2264 C CA . GLY A 1 306 ? 5.789 6.672 -2.008 1 93.25 306 GLY A CA 1
ATOM 2265 C C . GLY A 1 306 ? 6.359 7.012 -3.373 1 93.25 306 GLY A C 1
ATOM 2266 O O . GLY A 1 306 ? 7.488 6.637 -3.693 1 93.25 306 GLY A O 1
ATOM 2267 N N . GLY A 1 307 ? 5.633 7.77 -4.164 1 93.75 307 GLY A N 1
ATOM 2268 C CA . GLY A 1 307 ? 6.027 7.961 -5.551 1 93.75 307 GLY A CA 1
ATOM 2269 C C . GLY A 1 307 ? 6.504 9.375 -5.844 1 93.75 307 GLY A C 1
ATOM 2270 O O . GLY A 1 307 ? 7.223 9.602 -6.82 1 93.75 307 GLY A O 1
ATOM 2271 N N . ILE A 1 308 ? 6.184 10.312 -5.047 1 92.12 308 ILE A N 1
ATOM 2272 C CA . ILE A 1 308 ? 6.371 11.719 -5.395 1 92.12 308 ILE A CA 1
ATOM 2273 C C . ILE A 1 308 ? 7.848 12.086 -5.273 1 92.12 308 ILE A C 1
ATOM 2275 O O . ILE A 1 308 ? 8.289 13.086 -5.84 1 92.12 308 ILE A O 1
ATOM 2279 N N . GLY A 1 309 ? 8.641 11.297 -4.562 1 91.25 309 GLY A N 1
ATOM 2280 C CA . GLY A 1 309 ? 10.062 11.555 -4.402 1 91.25 309 GLY A CA 1
ATOM 2281 C C . GLY A 1 309 ? 10.82 11.555 -5.719 1 91.25 309 GLY A C 1
ATOM 2282 O O . GLY A 1 309 ? 11.828 12.25 -5.859 1 91.25 309 GLY A O 1
ATOM 2283 N N . GLY A 1 310 ? 10.297 10.781 -6.68 1 93.75 310 GLY A N 1
ATOM 2284 C CA . GLY A 1 310 ? 10.922 10.75 -7.988 1 93.75 310 GLY A CA 1
ATOM 2285 C C . GLY A 1 310 ? 10.961 12.109 -8.672 1 93.75 310 GLY A C 1
ATOM 2286 O O . GLY A 1 310 ? 11.883 12.406 -9.422 1 93.75 310 GLY A O 1
ATOM 2287 N N . LEU A 1 311 ? 9.977 12.906 -8.391 1 93.44 311 LEU A N 1
ATOM 2288 C CA . LEU A 1 311 ? 9.953 14.258 -8.93 1 93.44 311 LEU A CA 1
ATOM 2289 C C . LEU A 1 311 ? 11.125 15.078 -8.406 1 93.44 311 LEU A C 1
ATOM 2291 O O . LEU A 1 311 ? 11.805 15.766 -9.172 1 93.44 311 LEU A O 1
ATOM 2295 N N . GLY A 1 312 ? 11.391 14.969 -7.102 1 91 312 GLY A N 1
ATOM 2296 C CA . GLY A 1 312 ? 12.516 15.656 -6.5 1 91 312 GLY A CA 1
ATOM 2297 C C . GLY A 1 312 ? 13.859 15.188 -7.027 1 91 312 GLY A C 1
ATOM 2298 O O . GLY A 1 312 ? 14.711 16 -7.375 1 91 312 GLY A O 1
ATOM 2299 N N . THR A 1 313 ? 13.992 13.883 -7.137 1 92.94 313 THR A N 1
ATOM 2300 C CA . THR A 1 313 ? 15.234 13.305 -7.637 1 92.94 313 THR A CA 1
ATOM 2301 C C . THR A 1 313 ? 15.508 13.766 -9.062 1 92.94 313 THR A C 1
ATOM 2303 O O . THR A 1 313 ? 16.641 14.133 -9.398 1 92.94 313 THR A O 1
ATOM 2306 N N . GLY A 1 314 ? 14.477 13.734 -9.906 1 95.19 314 GLY A N 1
ATOM 2307 C CA . GLY A 1 314 ? 14.625 14.172 -11.281 1 95.19 314 GLY A CA 1
ATOM 2308 C C . GLY A 1 314 ? 15.047 15.625 -11.406 1 95.19 314 GLY A C 1
ATOM 2309 O O . GLY A 1 314 ? 15.906 15.961 -12.219 1 95.19 314 GLY A O 1
ATOM 2310 N N . LEU A 1 315 ? 14.492 16.438 -10.602 1 93.5 315 LEU A N 1
ATOM 2311 C CA . LEU A 1 315 ? 14.836 17.844 -10.609 1 93.5 315 LEU A CA 1
ATOM 2312 C C . LEU A 1 315 ? 16.281 18.062 -10.148 1 93.5 315 LEU A C 1
ATOM 2314 O O . LEU A 1 315 ? 17 18.891 -10.703 1 93.5 315 LEU A O 1
ATOM 2318 N N . ASP A 1 316 ? 16.688 17.281 -9.227 1 92 316 ASP A N 1
ATOM 2319 C CA . ASP A 1 316 ? 18.016 17.422 -8.664 1 92 316 ASP A CA 1
ATOM 2320 C C . ASP A 1 316 ? 19.078 16.969 -9.656 1 92 316 ASP A C 1
ATOM 2322 O O . ASP A 1 316 ? 19.953 17.766 -10.039 1 92 316 ASP A O 1
ATOM 2326 N N . VAL A 1 317 ? 18.922 15.805 -10.234 1 94.06 317 VAL A N 1
ATOM 2327 C CA . VAL A 1 317 ? 19.984 15.211 -11.039 1 94.06 317 VAL A CA 1
ATOM 2328 C C . VAL A 1 317 ? 20.016 15.867 -12.422 1 94.06 317 VAL A C 1
ATOM 2330 O O . VAL A 1 317 ? 21.062 15.875 -13.078 1 94.06 317 VAL A O 1
ATOM 2333 N N . SER A 1 318 ? 18.891 16.453 -12.82 1 95.44 318 SER A N 1
ATOM 2334 C CA . SER A 1 318 ? 18.828 17.062 -14.141 1 95.44 318 SER A CA 1
ATOM 2335 C C . SER A 1 318 ? 19.359 18.5 -14.109 1 95.44 318 SER A C 1
ATOM 2337 O O . SER A 1 318 ? 19.625 19.094 -15.164 1 95.44 318 SER A O 1
ATOM 2339 N N . GLY A 1 319 ? 19.453 19.078 -12.922 1 93.12 319 GLY A N 1
ATOM 2340 C CA . GLY A 1 319 ? 19.812 20.484 -12.805 1 93.12 319 GLY A CA 1
ATOM 2341 C C . GLY A 1 319 ? 18.609 21.406 -12.914 1 93.12 319 GLY A C 1
ATOM 2342 O O . GLY A 1 319 ? 18.75 22.625 -12.781 1 93.12 319 GLY A O 1
ATOM 2343 N N . GLY A 1 320 ? 17.5 20.875 -13.109 1 93.25 320 GLY A N 1
ATOM 2344 C CA . GLY A 1 320 ? 16.281 21.672 -13.188 1 93.25 320 GLY A CA 1
ATOM 2345 C C . GLY A 1 320 ? 15.992 22.438 -11.914 1 93.25 320 GLY A C 1
ATOM 2346 O O . GLY A 1 320 ? 15.523 23.578 -11.969 1 93.25 320 GLY A O 1
ATOM 2347 N N . GLY A 1 321 ? 16.266 21.906 -10.812 1 90.31 321 GLY A N 1
ATOM 2348 C CA . GLY A 1 321 ? 16.078 22.578 -9.539 1 90.31 321 GLY A CA 1
ATOM 2349 C C . GLY A 1 321 ? 16.859 23.875 -9.422 1 90.31 321 GLY A C 1
ATOM 2350 O O . GLY A 1 321 ? 16.328 24.891 -8.984 1 90.31 321 GLY A O 1
ATOM 2351 N N . ALA A 1 322 ? 18.016 23.781 -9.883 1 89.94 322 ALA A N 1
ATOM 2352 C CA . ALA A 1 322 ? 18.891 24.953 -9.828 1 89.94 322 ALA A CA 1
ATOM 2353 C C . ALA A 1 322 ? 18.359 26.062 -10.727 1 89.94 322 ALA A C 1
ATOM 2355 O O . ALA A 1 322 ? 18.406 27.25 -10.367 1 89.94 322 ALA A O 1
ATOM 2356 N N . LEU A 1 323 ? 17.875 25.656 -11.828 1 91.5 323 LEU A N 1
ATOM 2357 C CA . LEU A 1 323 ? 17.312 26.641 -12.758 1 91.5 323 LEU A CA 1
ATOM 2358 C C . LEU A 1 323 ? 16.094 27.328 -12.164 1 91.5 323 LEU A C 1
ATOM 2360 O O . LEU A 1 323 ? 15.938 28.547 -12.266 1 91.5 323 LEU A O 1
ATOM 2364 N N . ILE A 1 324 ? 15.266 26.547 -11.523 1 89.44 324 ILE A N 1
ATOM 2365 C CA . ILE A 1 324 ? 14.078 27.094 -10.875 1 89.44 324 ILE A CA 1
ATOM 2366 C C . ILE A 1 324 ? 14.484 28.031 -9.75 1 89.44 324 ILE A C 1
ATOM 2368 O O . ILE A 1 324 ? 13.961 29.141 -9.633 1 89.44 324 ILE A O 1
ATOM 2372 N N . ALA A 1 325 ? 15.391 27.578 -8.992 1 88.88 325 ALA A N 1
ATOM 2373 C CA . ALA A 1 325 ? 15.852 28.344 -7.832 1 88.88 325 ALA A CA 1
ATOM 2374 C C . ALA A 1 325 ? 16.391 29.703 -8.258 1 88.88 325 ALA A C 1
ATOM 2376 O O . ALA A 1 325 ? 16.031 30.734 -7.684 1 88.88 325 ALA A O 1
ATOM 2377 N N . ASN A 1 326 ? 17.219 29.672 -9.234 1 90.12 326 ASN A N 1
ATOM 2378 C CA . ASN A 1 326 ? 17.828 30.922 -9.703 1 90.12 326 ASN A CA 1
ATOM 2379 C C . ASN A 1 326 ? 16.781 31.891 -10.242 1 90.12 326 ASN A C 1
ATOM 2381 O O . ASN A 1 326 ? 16.859 33.094 -10 1 90.12 326 ASN A O 1
ATOM 2385 N N . ALA A 1 327 ? 15.836 31.328 -10.867 1 89.12 327 ALA A N 1
ATOM 2386 C CA . ALA A 1 327 ? 14.773 32.156 -11.414 1 89.12 327 ALA A CA 1
ATOM 2387 C C . ALA A 1 327 ? 13.977 32.844 -10.297 1 89.12 327 ALA A C 1
ATOM 2389 O O . ALA A 1 327 ? 13.664 34.031 -10.391 1 89.12 327 ALA A O 1
ATOM 2390 N N . VAL A 1 328 ? 13.672 32.156 -9.234 1 87.62 328 VAL A N 1
ATOM 2391 C CA . VAL A 1 328 ? 12.867 32.656 -8.141 1 87.62 328 VAL A CA 1
ATOM 2392 C C . VAL A 1 328 ? 13.711 33.625 -7.293 1 87.62 328 VAL A C 1
ATOM 2394 O O . VAL A 1 328 ? 13.25 34.719 -6.926 1 87.62 328 VAL A O 1
ATOM 2397 N N . LEU A 1 329 ? 14.906 33.219 -7.031 1 89.19 329 LEU A N 1
ATOM 2398 C CA . LEU A 1 329 ? 15.789 34.031 -6.191 1 89.19 329 LEU A CA 1
ATOM 2399 C C . LEU A 1 329 ? 16.094 35.375 -6.844 1 89.19 329 LEU A C 1
ATOM 2401 O O . LEU A 1 329 ? 16.25 36.375 -6.152 1 89.19 329 LEU A O 1
ATOM 2405 N N . ASN A 1 330 ? 16.141 35.375 -8.086 1 89.81 330 ASN A N 1
ATOM 2406 C CA . ASN A 1 330 ? 16.391 36.625 -8.797 1 89.81 330 ASN A CA 1
ATOM 2407 C C . ASN A 1 330 ? 15.305 37.656 -8.531 1 89.81 330 ASN A C 1
ATOM 2409 O O . ASN A 1 330 ? 15.562 38.875 -8.578 1 89.81 330 ASN A O 1
ATOM 2413 N N . LEU A 1 331 ? 14.18 37.188 -8.18 1 88.44 331 LEU A N 1
ATOM 2414 C CA . LEU A 1 331 ? 13.078 38.094 -7.844 1 88.44 331 LEU A CA 1
ATOM 2415 C C . LEU A 1 331 ? 13.266 38.656 -6.449 1 88.44 331 LEU A C 1
ATOM 2417 O O . LEU A 1 331 ? 12.617 3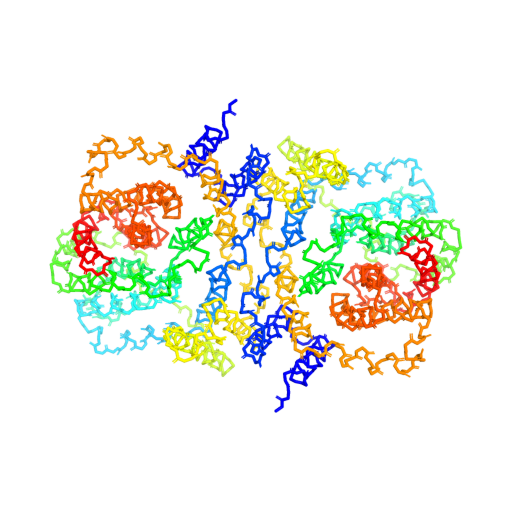9.656 -6.102 1 88.44 331 LEU A O 1
ATOM 2421 N N . PHE A 1 332 ? 14.094 38.062 -5.609 1 89.06 332 PHE A N 1
ATOM 2422 C CA . PHE A 1 332 ? 14.242 38.469 -4.219 1 89.06 332 PHE A CA 1
ATOM 2423 C C . PHE A 1 332 ? 15.68 38.906 -3.93 1 89.06 332 PHE A C 1
ATOM 2425 O O . PHE A 1 332 ? 16.156 38.781 -2.803 1 89.06 332 PHE A O 1
ATOM 2432 N N . GLY A 1 333 ? 16.469 39.312 -4.898 1 85.56 333 GLY A N 1
ATOM 2433 C CA . GLY A 1 333 ? 17.812 39.812 -4.691 1 85.56 333 GLY A CA 1
ATOM 2434 C C . GLY A 1 333 ? 18.891 38.812 -5.059 1 85.56 333 GLY A C 1
ATOM 2435 O O . GLY A 1 333 ? 20.062 39.031 -4.738 1 85.56 333 GLY A O 1
ATOM 2436 N N . GLY A 1 334 ? 18.438 37.688 -5.641 1 83.19 334 GLY A N 1
ATOM 2437 C CA . GLY A 1 334 ? 19.391 36.719 -6.148 1 83.19 334 GLY A CA 1
ATOM 2438 C C . GLY A 1 334 ? 20.141 36 -5.051 1 83.19 334 GLY A C 1
ATOM 2439 O O . GLY A 1 334 ? 19.531 35.469 -4.125 1 83.19 334 GLY A O 1
ATOM 2440 N N . LYS A 1 335 ? 21.484 36.062 -5.098 1 80.56 335 LYS A N 1
ATOM 2441 C CA . LYS A 1 335 ? 22.344 35.344 -4.145 1 80.56 335 LYS A CA 1
ATOM 2442 C C . LYS A 1 335 ? 22.281 36 -2.768 1 80.56 335 LYS A C 1
ATOM 2444 O O . LYS A 1 335 ? 22.656 35.406 -1.766 1 80.56 335 LYS A O 1
ATOM 2449 N N . ASN A 1 336 ? 21.75 37.219 -2.762 1 85.25 336 ASN A N 1
ATOM 2450 C CA . ASN A 1 336 ? 21.688 37.938 -1.495 1 85.25 336 ASN A CA 1
ATOM 2451 C C . ASN A 1 336 ? 20.281 37.938 -0.917 1 85.25 336 ASN A C 1
ATOM 2453 O O . ASN A 1 336 ? 19.969 38.75 -0.036 1 85.25 336 ASN A O 1
ATOM 2457 N N . ALA A 1 337 ? 19.516 37.062 -1.408 1 87.94 337 ALA A N 1
ATOM 2458 C CA . ALA A 1 337 ? 18.141 37 -0.93 1 87.94 337 ALA A CA 1
ATOM 2459 C C . ALA A 1 337 ? 18.094 36.719 0.566 1 87.94 337 ALA A C 1
ATOM 2461 O O . ALA A 1 337 ? 18.844 35.875 1.062 1 87.94 337 ALA A O 1
ATOM 2462 N N . SER A 1 338 ? 17.312 37.469 1.274 1 92.94 338 SER A N 1
ATOM 2463 C CA . SER A 1 338 ? 17.188 37.312 2.721 1 92.94 338 SER A CA 1
ATOM 2464 C C . SER A 1 338 ? 16.438 36.031 3.088 1 92.94 338 SER A C 1
ATOM 2466 O O . SER A 1 338 ? 15.289 35.844 2.678 1 92.94 338 SER A O 1
ATOM 2468 N N . VAL A 1 339 ? 17.094 35.188 3.879 1 94.06 339 VAL A N 1
ATOM 2469 C CA . VAL A 1 339 ? 16.484 33.969 4.359 1 94.06 339 VAL A CA 1
ATOM 2470 C C . VAL A 1 339 ? 15.234 34.281 5.176 1 94.06 339 VAL A C 1
ATOM 2472 O O . VAL A 1 339 ? 14.242 33.531 5.109 1 94.06 339 VAL A O 1
ATOM 2475 N N . VAL A 1 340 ? 15.25 35.344 5.863 1 95.38 340 VAL A N 1
ATOM 2476 C CA . VAL A 1 340 ? 14.133 35.781 6.699 1 95.38 340 VAL A CA 1
ATOM 2477 C C . VAL A 1 340 ? 12.93 36.094 5.82 1 95.38 340 VAL A C 1
ATOM 2479 O O . VAL A 1 340 ? 11.82 35.625 6.062 1 95.38 340 VAL A O 1
ATOM 2482 N N . VAL A 1 341 ? 13.148 36.906 4.801 1 95.12 341 VAL A N 1
ATOM 2483 C CA . VAL A 1 341 ? 12.07 37.312 3.908 1 95.12 341 VAL A CA 1
ATOM 2484 C C . VAL A 1 341 ? 11.508 36.094 3.17 1 95.12 341 VAL A C 1
ATOM 2486 O O . VAL A 1 341 ? 10.289 35.969 3.047 1 95.12 341 VAL A O 1
ATOM 2489 N N . LEU A 1 342 ? 12.398 35.281 2.723 1 95.62 342 LEU A N 1
ATOM 2490 C CA . LEU A 1 342 ? 11.961 34.094 1.992 1 95.62 342 LEU A CA 1
ATOM 2491 C C . LEU A 1 342 ? 11.156 33.188 2.893 1 95.62 342 LEU A C 1
ATOM 2493 O O . LEU A 1 342 ? 10.172 32.562 2.449 1 95.62 342 LEU A O 1
ATOM 2497 N N . THR A 1 343 ? 11.578 33.062 4.121 1 96.88 343 THR A N 1
ATOM 2498 C CA . THR A 1 343 ? 10.844 32.219 5.07 1 96.88 343 THR A CA 1
ATOM 2499 C C . THR A 1 343 ? 9.43 32.781 5.285 1 96.88 343 THR A C 1
ATOM 2501 O O . THR A 1 343 ? 8.461 32 5.316 1 96.88 343 THR A O 1
ATOM 2504 N N . ILE A 1 344 ? 9.32 34.062 5.395 1 96.62 344 ILE A N 1
ATOM 2505 C CA . ILE A 1 344 ? 8.023 34.688 5.566 1 96.62 344 ILE A CA 1
ATOM 2506 C C . ILE A 1 344 ? 7.152 34.438 4.34 1 96.62 344 ILE A C 1
ATOM 2508 O O . ILE A 1 344 ? 5.984 34.062 4.473 1 96.62 344 ILE A O 1
ATOM 2512 N N . VAL A 1 345 ? 7.719 34.562 3.205 1 95.69 345 VAL A N 1
ATOM 2513 C CA . VAL A 1 345 ? 6.988 34.375 1.958 1 95.69 345 VAL A CA 1
ATOM 2514 C C . VAL A 1 345 ? 6.523 32.906 1.851 1 95.69 345 VAL A C 1
ATOM 2516 O O . VAL A 1 345 ? 5.379 32.656 1.475 1 95.69 345 VAL A O 1
ATOM 2519 N N . ILE A 1 346 ? 7.41 32 2.158 1 96.88 346 ILE A N 1
ATOM 2520 C CA . ILE A 1 346 ? 7.086 30.578 2.086 1 96.88 346 ILE A CA 1
ATOM 2521 C C . ILE A 1 346 ? 5.965 30.25 3.068 1 96.88 346 ILE A C 1
ATOM 2523 O O . ILE A 1 346 ? 5.004 29.562 2.717 1 96.88 346 ILE A O 1
ATOM 2527 N N . ALA A 1 347 ? 6.047 30.766 4.242 1 97.81 347 ALA A N 1
ATOM 2528 C CA . ALA A 1 347 ? 5.031 30.516 5.266 1 97.81 347 ALA A CA 1
ATOM 2529 C C . ALA A 1 347 ? 3.68 31.078 4.844 1 97.81 347 ALA A C 1
ATOM 2531 O O . ALA A 1 347 ? 2.658 30.391 4.934 1 97.81 347 ALA A O 1
ATOM 2532 N N . VAL A 1 348 ? 3.676 32.281 4.379 1 96.81 348 VAL A N 1
ATOM 2533 C CA . VAL A 1 348 ? 2.443 32.969 3.992 1 96.81 348 VAL A CA 1
ATOM 2534 C C . VAL A 1 348 ? 1.834 32.281 2.773 1 96.81 348 VAL A C 1
ATOM 2536 O O . VAL A 1 348 ? 0.644 31.953 2.766 1 96.81 348 VAL A O 1
ATOM 2539 N N . LEU A 1 349 ? 2.662 32.031 1.815 1 95 349 LEU A N 1
ATOM 2540 C CA . LEU A 1 349 ? 2.178 31.438 0.577 1 95 349 LEU A CA 1
ATOM 2541 C C . LEU A 1 349 ? 1.604 30.047 0.834 1 95 349 LEU A C 1
ATOM 2543 O O . LEU A 1 349 ? 0.528 29.703 0.334 1 95 349 LEU A O 1
ATOM 2547 N N . THR A 1 350 ? 2.342 29.234 1.561 1 97.12 350 THR A N 1
ATOM 2548 C CA . THR A 1 350 ? 1.891 27.875 1.871 1 97.12 350 THR A CA 1
ATOM 2549 C C . THR A 1 350 ? 0.573 27.906 2.639 1 97.12 350 THR A C 1
ATOM 2551 O O . THR A 1 350 ? -0.364 27.188 2.307 1 97.12 350 THR A O 1
ATOM 2554 N N . SER A 1 351 ? 0.486 28.797 3.613 1 97.31 351 SER A N 1
ATOM 2555 C CA . SER A 1 351 ? -0.684 28.891 4.48 1 97.31 351 SER A CA 1
ATOM 2556 C C . SER A 1 351 ? -1.904 29.375 3.713 1 97.31 351 SER A C 1
ATOM 2558 O O . SER A 1 351 ? -3.029 28.953 3.984 1 97.31 351 SER A O 1
ATOM 2560 N N . VAL A 1 352 ? -1.691 30.234 2.82 1 94.44 352 VAL A N 1
ATOM 2561 C CA . VAL A 1 352 ? -2.797 30.812 2.055 1 94.44 352 VAL A CA 1
ATOM 2562 C C . VAL A 1 352 ? -3.26 29.797 0.998 1 94.44 352 VAL A C 1
ATOM 2564 O O . VAL A 1 352 ? -4.457 29.562 0.845 1 94.44 352 VAL A O 1
ATOM 2567 N N . LEU A 1 353 ? -2.324 29.203 0.325 1 92.31 353 LEU A N 1
ATOM 2568 C CA . LEU A 1 353 ? -2.645 28.297 -0.77 1 92.31 353 LEU A CA 1
ATOM 2569 C C . LEU A 1 353 ? -3.406 27.078 -0.26 1 92.31 353 LEU A C 1
ATOM 2571 O O . LEU A 1 353 ? -4.312 26.578 -0.931 1 92.31 353 LEU A O 1
ATOM 2575 N N . THR A 1 354 ? -3.066 26.625 0.9 1 95.19 354 THR A N 1
ATOM 2576 C CA . THR A 1 354 ? -3.664 25.406 1.418 1 95.19 354 THR A CA 1
ATOM 2577 C C . THR A 1 354 ? -5.141 25.609 1.738 1 95.19 354 THR A C 1
ATOM 2579 O O . THR A 1 354 ? -5.883 24.656 1.929 1 95.19 354 THR A O 1
ATOM 2582 N N . ASN A 1 355 ? -5.578 26.859 1.874 1 94.69 355 ASN A N 1
ATOM 2583 C CA . ASN A 1 355 ? -6.992 27.141 2.105 1 94.69 355 ASN A CA 1
ATOM 2584 C C . ASN A 1 355 ? -7.801 27.031 0.817 1 94.69 355 ASN A C 1
ATOM 2586 O O . ASN A 1 355 ? -9.031 26.969 0.857 1 94.69 355 ASN A O 1
ATOM 2590 N N . PHE A 1 356 ? -7.082 26.875 -0.318 1 88.75 356 PHE A N 1
ATOM 2591 C CA . PHE A 1 356 ? -7.781 26.844 -1.598 1 88.75 356 PHE A CA 1
ATOM 2592 C C . PHE A 1 356 ? -7.496 25.547 -2.346 1 88.75 356 PHE A C 1
ATOM 2594 O O . PHE A 1 356 ? -8.133 25.25 -3.357 1 88.75 356 PHE A O 1
ATOM 2601 N N . 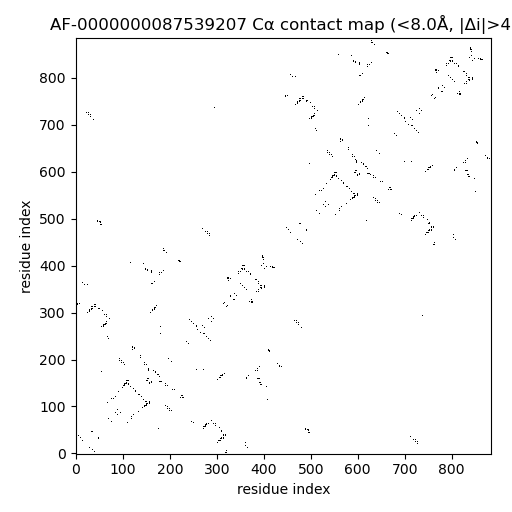MET A 1 357 ? -6.57 24.844 -1.949 1 86.75 357 MET A N 1
ATOM 2602 C CA . MET A 1 357 ? -6.242 23.562 -2.566 1 86.75 357 MET A CA 1
ATOM 2603 C C . MET A 1 357 ? -5.895 22.531 -1.51 1 86.75 357 MET A C 1
ATOM 2605 O O . MET A 1 357 ? -5.777 22.844 -0.327 1 86.75 357 MET A O 1
ATOM 2609 N N . SER A 1 358 ? -5.758 21.312 -2.004 1 88.5 358 SER A N 1
ATOM 2610 C CA . SER A 1 358 ? -5.473 20.234 -1.068 1 88.5 358 SER A CA 1
ATOM 2611 C C . SER A 1 358 ? -4.16 20.469 -0.327 1 88.5 358 SER A C 1
ATOM 2613 O O . SER A 1 358 ? -3.193 20.969 -0.911 1 88.5 358 SER A O 1
ATOM 2615 N N . ASN A 1 359 ? -4.199 20.109 0.984 1 93.81 359 ASN A N 1
ATOM 2616 C CA . ASN A 1 359 ? -3.01 20.281 1.812 1 93.81 359 ASN A CA 1
ATOM 2617 C C . ASN A 1 359 ? -1.82 19.5 1.243 1 93.81 359 ASN A C 1
ATOM 2619 O O . ASN A 1 359 ? -0.708 20.031 1.183 1 93.81 359 ASN A O 1
ATOM 2623 N N . ASN A 1 360 ? -2.107 18.312 0.782 1 91.25 360 ASN A N 1
ATOM 2624 C CA . ASN A 1 360 ? -1.058 17.469 0.219 1 91.25 360 ASN A CA 1
ATOM 2625 C C . ASN A 1 360 ? -0.493 18.062 -1.068 1 91.25 360 ASN A C 1
ATOM 2627 O O . ASN A 1 360 ? 0.719 18.031 -1.289 1 91.25 360 ASN A O 1
ATOM 2631 N N . ALA A 1 361 ? -1.375 18.578 -1.854 1 86.44 361 ALA A N 1
ATOM 2632 C CA . ALA A 1 361 ? -0.955 19.203 -3.111 1 86.44 361 ALA A CA 1
ATOM 2633 C C . ALA A 1 361 ? -0.084 20.422 -2.857 1 86.44 361 ALA A C 1
ATOM 2635 O O . ALA A 1 361 ? 0.941 20.609 -3.518 1 86.44 361 ALA A O 1
ATOM 2636 N N . THR A 1 362 ? -0.488 21.188 -1.935 1 92.62 362 THR A N 1
ATOM 2637 C CA . THR A 1 362 ? 0.264 22.391 -1.584 1 92.62 362 THR A CA 1
ATOM 2638 C C . THR A 1 362 ? 1.679 22.031 -1.139 1 92.62 362 THR A C 1
ATOM 2640 O O . THR A 1 362 ? 2.652 22.609 -1.617 1 92.62 362 THR A O 1
ATOM 2643 N N . ALA A 1 363 ? 1.757 21.047 -0.291 1 95.12 363 ALA A N 1
ATOM 2644 C CA . ALA A 1 363 ? 3.053 20.625 0.229 1 95.12 363 ALA A CA 1
ATOM 2645 C C . ALA A 1 363 ? 3.924 20.047 -0.881 1 95.12 363 ALA A C 1
ATOM 2647 O O . ALA A 1 363 ? 5.102 20.391 -1 1 95.12 363 ALA A O 1
ATOM 2648 N N . ALA A 1 364 ? 3.352 19.266 -1.667 1 88.44 364 ALA A N 1
ATOM 2649 C CA . ALA A 1 364 ? 4.082 18.578 -2.732 1 88.44 364 ALA A CA 1
ATOM 2650 C C . ALA A 1 364 ? 4.578 19.578 -3.777 1 88.44 364 ALA A C 1
ATOM 2652 O O . ALA A 1 364 ? 5.668 19.422 -4.332 1 88.44 364 ALA A O 1
ATOM 2653 N N . MET A 1 365 ? 3.832 20.578 -4.047 1 87.25 365 MET A N 1
ATOM 2654 C CA . MET A 1 365 ? 4.145 21.5 -5.129 1 87.25 365 MET A CA 1
ATOM 2655 C C . MET A 1 365 ? 5.215 22.5 -4.699 1 87.25 365 MET A C 1
ATOM 2657 O O . MET A 1 365 ? 6.102 22.844 -5.484 1 87.25 365 MET A O 1
ATOM 2661 N N . LEU A 1 366 ? 5.215 22.906 -3.52 1 93 366 LEU A N 1
ATOM 2662 C CA . LEU A 1 366 ? 6.109 23.969 -3.078 1 93 366 LEU A CA 1
ATOM 2663 C C . LEU A 1 366 ? 7.453 23.406 -2.635 1 93 366 LEU A C 1
ATOM 2665 O O . LEU A 1 366 ? 8.477 24.094 -2.711 1 93 366 LEU A O 1
ATOM 2669 N N . SER A 1 367 ? 7.469 22.172 -2.266 1 95.25 367 SER A N 1
ATOM 2670 C CA . SER A 1 367 ? 8.656 21.562 -1.666 1 95.25 367 SER A CA 1
ATOM 2671 C C . SER A 1 367 ? 9.828 21.578 -2.637 1 95.25 367 SER A C 1
ATOM 2673 O O . SER A 1 367 ? 10.93 22.031 -2.291 1 95.25 367 SER A O 1
ATOM 2675 N N . PRO A 1 368 ? 9.602 21.172 -3.855 1 91.62 368 PRO A N 1
ATOM 2676 C CA . PRO A 1 368 ? 10.75 21.141 -4.758 1 91.62 368 PRO A CA 1
ATOM 2677 C C . PRO A 1 368 ? 11.328 22.547 -5.02 1 91.62 368 PRO A C 1
ATOM 2679 O O . PRO A 1 368 ? 12.539 22.703 -5.156 1 91.62 368 PRO A O 1
ATOM 2682 N N . ILE A 1 369 ? 10.508 23.484 -5.094 1 90.5 369 ILE A N 1
ATOM 2683 C CA . ILE A 1 369 ? 10.922 24.859 -5.344 1 90.5 369 ILE A CA 1
ATOM 2684 C C . ILE A 1 369 ? 11.75 25.359 -4.168 1 90.5 369 ILE A C 1
ATOM 2686 O O . ILE A 1 369 ? 12.852 25.891 -4.355 1 90.5 369 ILE A O 1
ATOM 2690 N N . CYS A 1 370 ? 11.266 25.156 -3.029 1 95.88 370 CYS A N 1
ATOM 2691 C CA . CYS A 1 370 ? 11.922 25.656 -1.831 1 95.88 370 CYS A CA 1
ATOM 2692 C C . CYS A 1 370 ? 13.219 24.906 -1.556 1 95.88 370 CYS A C 1
ATOM 2694 O O . CYS A 1 370 ? 14.195 25.5 -1.104 1 95.88 370 CYS A O 1
ATOM 2696 N N . ILE A 1 371 ? 13.219 23.641 -1.796 1 95.94 371 ILE A N 1
ATOM 2697 C CA . ILE A 1 371 ? 14.43 22.844 -1.61 1 95.94 371 ILE A CA 1
ATOM 2698 C C . ILE A 1 371 ? 15.516 23.328 -2.568 1 95.94 371 ILE A C 1
ATOM 2700 O O . ILE A 1 371 ? 16.656 23.547 -2.16 1 95.94 371 ILE A O 1
ATOM 2704 N N . ALA A 1 372 ? 15.133 23.547 -3.801 1 92.44 372 ALA A N 1
ATOM 2705 C CA . ALA A 1 372 ? 16.094 24.031 -4.797 1 92.44 372 ALA A CA 1
ATOM 2706 C C . ALA A 1 372 ? 16.641 25.391 -4.414 1 92.44 372 ALA A C 1
ATOM 2708 O O . ALA A 1 372 ? 17.828 25.656 -4.578 1 92.44 372 ALA A O 1
ATOM 2709 N N . MET A 1 373 ? 15.828 26.219 -3.947 1 94 373 MET A N 1
ATOM 2710 C CA . MET A 1 373 ? 16.25 27.547 -3.518 1 94 373 MET A CA 1
ATOM 2711 C C . MET A 1 373 ? 17.25 27.453 -2.371 1 94 373 MET A C 1
ATOM 2713 O O . MET A 1 373 ? 18.281 28.141 -2.381 1 94 373 MET A O 1
ATOM 2717 N N . ALA A 1 374 ? 16.953 26.641 -1.401 1 95.62 374 ALA A N 1
ATOM 2718 C CA . ALA A 1 374 ? 17.844 26.469 -0.256 1 95.62 374 ALA A CA 1
ATOM 2719 C C . ALA A 1 374 ? 19.203 25.953 -0.696 1 95.62 374 ALA A C 1
ATOM 2721 O O . ALA A 1 374 ? 20.25 26.469 -0.267 1 95.62 374 ALA A O 1
ATOM 2722 N N . LEU A 1 375 ? 19.156 25.016 -1.528 1 92.88 375 LEU A N 1
ATOM 2723 C CA . LEU A 1 375 ? 20.391 24.422 -2.014 1 92.88 375 LEU A CA 1
ATOM 2724 C C . LEU A 1 375 ? 21.219 25.453 -2.797 1 92.88 375 LEU A C 1
ATOM 2726 O O . LEU A 1 375 ? 22.438 25.484 -2.676 1 92.88 375 LEU A O 1
ATOM 2730 N N . SER A 1 376 ? 20.562 26.234 -3.557 1 90.69 376 SER A N 1
ATOM 2731 C CA . SER A 1 376 ? 21.234 27.266 -4.332 1 90.69 376 SER A CA 1
ATOM 2732 C C . SER A 1 376 ? 21.859 28.312 -3.426 1 90.69 376 SER A C 1
ATOM 2734 O O . SER A 1 376 ? 22.891 28.922 -3.77 1 90.69 376 SER A O 1
ATOM 2736 N N . LEU A 1 377 ? 21.297 28.531 -2.348 1 93.12 377 LEU A N 1
ATOM 2737 C CA . LEU A 1 377 ? 21.797 29.5 -1.383 1 93.12 377 LEU A CA 1
ATOM 2738 C C . LEU A 1 377 ? 22.891 28.875 -0.509 1 93.12 377 LEU A C 1
ATOM 2740 O O . LEU A 1 377 ? 23.516 29.578 0.288 1 93.12 377 LEU A O 1
ATOM 2744 N N . GLY A 1 378 ? 23.031 27.547 -0.606 1 92.25 378 GLY A N 1
ATOM 2745 C CA . GLY A 1 378 ? 24.031 26.844 0.175 1 92.25 378 GLY A CA 1
ATOM 2746 C C . GLY A 1 378 ? 23.594 26.578 1.604 1 92.25 378 GLY A C 1
ATOM 2747 O O . GLY A 1 378 ? 24.438 26.438 2.498 1 92.25 378 GLY A O 1
ATOM 2748 N N . ILE A 1 379 ? 22.312 26.656 1.816 1 94 379 ILE A N 1
ATOM 2749 C CA . ILE A 1 379 ? 21.828 26.375 3.16 1 94 379 ILE A CA 1
ATOM 2750 C C . ILE A 1 379 ? 21.047 25.062 3.162 1 94 379 ILE A C 1
ATOM 2752 O O . ILE A 1 379 ? 20.688 24.531 2.102 1 94 379 ILE A O 1
ATOM 2756 N N . SER A 1 380 ? 20.781 24.531 4.379 1 96.25 380 SER A N 1
ATOM 2757 C CA . SER A 1 380 ? 19.984 23.328 4.512 1 96.25 380 SER A CA 1
ATOM 2758 C C . SER A 1 380 ? 18.531 23.578 4.105 1 96.25 380 SER A C 1
ATOM 2760 O O . SER A 1 380 ? 17.938 24.578 4.5 1 96.25 380 SER A O 1
ATOM 2762 N N . PRO A 1 381 ? 17.984 22.703 3.338 1 96.94 381 PRO A N 1
ATOM 2763 C CA . PRO A 1 381 ? 16.578 22.844 2.961 1 96.94 381 PRO A CA 1
ATOM 2764 C C . PRO A 1 381 ? 15.617 22.438 4.078 1 96.94 381 PRO A C 1
ATOM 2766 O O . PRO A 1 381 ? 14.414 22.703 3.988 1 96.94 381 PRO A O 1
ATOM 2769 N N . LEU A 1 382 ? 16.078 21.828 5.129 1 96.94 382 LEU A N 1
ATOM 2770 C CA . LEU A 1 382 ? 15.266 21.219 6.168 1 96.94 382 LEU A CA 1
ATOM 2771 C C . LEU A 1 382 ? 14.32 22.234 6.793 1 96.94 382 LEU A C 1
ATOM 2773 O O . LEU A 1 382 ? 13.117 21.984 6.895 1 96.94 382 LEU A O 1
ATOM 2777 N N . PRO A 1 383 ? 14.828 23.391 7.121 1 97.44 383 PRO A N 1
ATOM 2778 C CA . PRO A 1 383 ? 13.938 24.359 7.766 1 97.44 383 PRO A CA 1
ATOM 2779 C C . PRO A 1 383 ? 12.742 24.734 6.887 1 97.44 383 PRO A C 1
ATOM 2781 O O . PRO A 1 383 ? 11.609 24.766 7.367 1 97.44 383 PRO A O 1
ATOM 2784 N N . TRP A 1 384 ? 12.992 24.969 5.629 1 97.75 384 TRP A N 1
ATOM 2785 C CA . TRP A 1 384 ? 11.906 25.391 4.742 1 97.75 384 TRP A CA 1
ATOM 2786 C C . TRP A 1 384 ? 10.945 24.234 4.477 1 97.75 384 TRP A C 1
ATOM 2788 O O . TRP A 1 384 ? 9.734 24.453 4.328 1 97.75 384 TRP A O 1
ATOM 2798 N N . VAL A 1 385 ? 11.43 23.031 4.426 1 97.75 385 VAL A N 1
ATOM 2799 C CA . VAL A 1 385 ? 10.547 21.875 4.266 1 97.75 385 VAL A CA 1
ATOM 2800 C C . VAL A 1 385 ? 9.656 21.734 5.5 1 97.75 385 VAL A C 1
ATOM 2802 O O . VAL A 1 385 ? 8.469 21.422 5.387 1 97.75 385 VAL A O 1
ATOM 2805 N N . ILE A 1 386 ? 10.219 21.984 6.68 1 97.94 386 ILE A N 1
ATOM 2806 C CA . ILE A 1 386 ? 9.461 21.922 7.926 1 97.94 386 ILE A CA 1
ATOM 2807 C C . ILE A 1 386 ? 8.375 23 7.91 1 97.94 386 ILE A C 1
ATOM 2809 O O . ILE A 1 386 ? 7.238 22.75 8.312 1 97.94 386 ILE A O 1
ATOM 2813 N N . VAL A 1 387 ? 8.727 24.141 7.406 1 98 387 VAL A N 1
ATOM 2814 C CA . VAL A 1 387 ? 7.773 25.25 7.332 1 98 387 VAL A CA 1
ATOM 2815 C C . VAL A 1 387 ? 6.629 24.875 6.387 1 98 387 VAL A C 1
ATOM 2817 O O . VAL A 1 387 ? 5.457 25.109 6.707 1 98 387 VAL A O 1
ATOM 2820 N N . ILE A 1 388 ? 6.945 24.328 5.27 1 97.69 388 ILE A N 1
ATOM 2821 C CA . ILE A 1 388 ? 5.934 23.906 4.305 1 97.69 388 ILE A CA 1
ATOM 2822 C C . ILE A 1 388 ? 5.047 22.828 4.922 1 97.69 388 ILE A C 1
ATOM 2824 O O . ILE A 1 388 ? 3.82 22.906 4.82 1 97.69 388 ILE A O 1
ATOM 2828 N N . ALA A 1 389 ? 5.668 21.859 5.551 1 96.69 389 ALA A N 1
ATOM 2829 C CA . ALA A 1 389 ? 4.957 20.766 6.188 1 96.69 389 ALA A CA 1
ATOM 2830 C C . ALA A 1 389 ? 3.973 21.281 7.234 1 96.69 389 ALA A C 1
ATOM 2832 O O . ALA A 1 389 ? 2.832 20.812 7.301 1 96.69 389 ALA A O 1
ATOM 2833 N N . ALA A 1 390 ? 4.402 22.234 7.973 1 96.62 390 ALA A N 1
ATOM 2834 C CA . ALA A 1 390 ? 3.576 22.781 9.039 1 96.62 390 ALA A CA 1
ATOM 2835 C C . ALA A 1 390 ? 2.471 23.672 8.477 1 96.62 390 ALA A C 1
ATOM 2837 O O . ALA A 1 390 ? 1.292 23.469 8.773 1 96.62 390 ALA A O 1
ATOM 2838 N N . CYS A 1 391 ? 2.824 24.547 7.586 1 97.69 391 CYS A N 1
ATOM 2839 C CA . CYS A 1 391 ? 1.916 25.578 7.102 1 97.69 391 CYS A CA 1
ATOM 2840 C C . CYS A 1 391 ? 0.896 25 6.129 1 97.69 391 CYS A C 1
ATOM 2842 O O . CYS A 1 391 ? -0.189 25.562 5.957 1 97.69 391 CYS A O 1
ATOM 2844 N N . SER A 1 392 ? 1.234 23.906 5.512 1 96.75 392 SER A N 1
ATOM 2845 C CA . SER A 1 392 ? 0.289 23.266 4.598 1 96.75 392 SER A CA 1
ATOM 2846 C C . SER A 1 392 ? -0.907 22.688 5.352 1 96.75 392 SER A C 1
ATOM 2848 O O . SER A 1 392 ? -1.914 22.328 4.742 1 96.75 392 SER A O 1
ATOM 2850 N N . ASN A 1 393 ? -0.854 22.75 6.648 1 96.31 393 ASN A N 1
ATOM 2851 C CA . ASN A 1 393 ? -1.955 22.25 7.465 1 96.31 393 ASN A CA 1
ATOM 2852 C C . ASN A 1 393 ? -2.826 23.391 7.988 1 96.31 393 ASN A C 1
ATOM 2854 O O . ASN A 1 393 ? -3.846 23.156 8.633 1 96.31 393 ASN A O 1
ATOM 2858 N N . LEU A 1 394 ? -2.471 24.594 7.695 1 97.06 394 LEU A N 1
ATOM 2859 C CA . LEU A 1 394 ? -3.191 25.719 8.273 1 97.06 394 LEU A CA 1
ATOM 2860 C C . LEU A 1 394 ? -4.391 26.094 7.41 1 97.06 394 LEU A C 1
ATOM 2862 O O . LEU A 1 394 ? -4.578 27.266 7.078 1 97.06 394 LEU A O 1
ATOM 2866 N N . ALA A 1 395 ? -5.086 25.094 6.965 1 96.38 395 ALA A N 1
ATOM 2867 C CA . ALA A 1 395 ? -6.316 25.297 6.203 1 96.38 395 ALA A CA 1
ATOM 2868 C C . ALA A 1 395 ? -7.508 25.484 7.137 1 96.38 395 ALA A C 1
ATOM 2870 O O . ALA A 1 395 ? -8.391 24.625 7.211 1 96.38 395 ALA A O 1
ATOM 2871 N N . ILE A 1 396 ? -7.672 26.688 7.77 1 97.25 396 ILE A N 1
ATOM 2872 C CA . ILE A 1 396 ? -8.672 26.859 8.82 1 97.25 396 ILE A CA 1
ATOM 2873 C C . ILE A 1 396 ? -9.578 28.047 8.469 1 97.25 396 ILE A C 1
ATOM 2875 O O . ILE A 1 396 ? -10.5 28.359 9.219 1 97.25 396 ILE A O 1
ATOM 2879 N N . ALA A 1 397 ? -9.375 28.672 7.324 1 96.88 397 ALA A N 1
ATOM 2880 C CA . ALA A 1 397 ? -10.094 29.906 7.02 1 96.88 397 ALA A CA 1
ATOM 2881 C C . ALA A 1 397 ? -11.156 29.672 5.945 1 96.88 397 ALA A C 1
ATOM 2883 O O . ALA A 1 397 ? -11.875 30.594 5.562 1 96.88 397 ALA A O 1
ATOM 2884 N N . THR A 1 398 ? -11.266 28.516 5.438 1 94.56 398 THR A N 1
ATOM 2885 C CA . THR A 1 398 ? -12.305 28.141 4.477 1 94.56 398 THR A CA 1
ATOM 2886 C C . THR A 1 398 ? -12.945 26.812 4.848 1 94.56 398 THR A C 1
ATOM 2888 O O . THR A 1 398 ? -12.344 26.016 5.574 1 94.56 398 THR A O 1
ATOM 2891 N N . SER A 1 399 ? -14.219 26.578 4.328 1 92.31 399 SER A N 1
ATOM 2892 C CA . SER A 1 399 ? -14.945 25.375 4.703 1 92.31 399 SER A CA 1
ATOM 2893 C C . SER A 1 399 ? -14.469 24.172 3.896 1 92.31 399 SER A C 1
ATOM 2895 O O . SER A 1 399 ? -14.75 23.031 4.254 1 92.31 399 SER A O 1
ATOM 2897 N N . TYR A 1 400 ? -13.711 24.359 2.846 1 87.81 400 TYR A N 1
ATOM 2898 C CA . TYR A 1 400 ? -13.398 23.234 1.965 1 87.81 400 TYR A CA 1
ATOM 2899 C C . TYR A 1 400 ? -11.898 22.953 1.954 1 87.81 400 TYR A C 1
ATOM 2901 O O . TYR A 1 400 ? -11.438 22.062 1.253 1 87.81 400 TYR A O 1
ATOM 2909 N N . GLY A 1 401 ? -11.117 23.734 2.715 1 87.44 401 GLY A N 1
ATOM 2910 C CA . GLY A 1 401 ? -9.664 23.594 2.699 1 87.44 401 GLY A CA 1
ATOM 2911 C C . GLY A 1 401 ? -9.18 22.25 3.191 1 87.44 401 GLY A C 1
ATOM 2912 O O . GLY A 1 401 ? -8.078 21.812 2.844 1 87.44 401 GLY A O 1
ATOM 2913 N N . THR A 1 402 ? -9.891 21.688 4.027 1 91.38 402 THR A N 1
ATOM 2914 C CA . THR A 1 402 ? -9.547 20.375 4.547 1 91.38 402 THR A CA 1
ATOM 2915 C C . THR A 1 402 ? -10.805 19.578 4.891 1 91.38 402 THR A C 1
ATOM 2917 O O . THR A 1 402 ? -11.891 20.156 5.031 1 91.38 402 THR A O 1
ATOM 2920 N N . ALA A 1 403 ? -10.68 18.359 4.922 1 90.94 403 ALA A N 1
ATOM 2921 C CA . ALA A 1 403 ? -11.82 17.469 5.18 1 90.94 403 ALA A CA 1
ATOM 2922 C C . ALA A 1 403 ? -12.438 17.75 6.543 1 90.94 403 ALA A C 1
ATOM 2924 O O . ALA A 1 403 ? -13.656 17.641 6.719 1 90.94 403 ALA A O 1
ATOM 2925 N N . VAL A 1 404 ? -11.672 18.109 7.48 1 95.06 404 VAL A N 1
ATOM 2926 C CA . VAL A 1 404 ? -12.156 18.391 8.828 1 95.06 404 VAL A CA 1
ATOM 2927 C C . VAL A 1 404 ? -13.18 19.516 8.789 1 95.06 404 VAL A C 1
ATOM 2929 O O . VAL A 1 404 ? -14.227 19.438 9.438 1 95.06 404 VAL A O 1
ATOM 2932 N N . ASN A 1 405 ? -12.891 20.531 8.031 1 96.25 405 ASN A N 1
ATOM 2933 C CA . ASN A 1 405 ? -13.812 21.656 7.918 1 96.25 405 ASN A CA 1
ATOM 2934 C C . ASN A 1 405 ? -15.148 21.234 7.305 1 96.25 405 ASN A C 1
ATOM 2936 O O . ASN A 1 405 ? -16.203 21.703 7.715 1 96.25 405 ASN A O 1
ATOM 2940 N N . MET A 1 406 ? -15.078 20.359 6.41 1 92.94 406 MET A N 1
ATOM 2941 C CA . MET A 1 406 ? -16.297 19.844 5.797 1 92.94 406 MET A CA 1
ATOM 2942 C C . MET A 1 406 ? -17.094 19 6.789 1 92.94 406 MET A C 1
ATOM 2944 O O . MET A 1 406 ? -18.312 18.969 6.754 1 92.94 406 MET A O 1
ATOM 2948 N N . GLN A 1 407 ? -16.406 18.375 7.602 1 94 407 GLN A N 1
ATOM 2949 C CA . GLN A 1 407 ? -17.031 17.5 8.586 1 94 407 GLN A CA 1
ATOM 2950 C C . GLN A 1 407 ? -17.812 18.297 9.617 1 94 407 GLN A C 1
ATOM 2952 O O . GLN A 1 407 ? -18.844 17.844 10.117 1 94 407 GLN A O 1
ATOM 2957 N N . ILE A 1 408 ? -17.391 19.453 9.914 1 95.69 408 ILE A N 1
ATOM 2958 C CA . ILE A 1 408 ? -18.047 20.172 10.992 1 95.69 408 ILE A CA 1
ATOM 2959 C C . ILE A 1 408 ? -19.141 21.078 10.422 1 95.69 408 ILE A C 1
ATOM 2961 O O . ILE A 1 408 ? -19.953 21.625 11.172 1 95.69 408 ILE A O 1
ATOM 2965 N N . LEU A 1 409 ? -19.297 21.125 9.141 1 93.62 409 LEU A N 1
ATOM 2966 C CA . LEU A 1 409 ? -20.25 21.984 8.453 1 93.62 409 LEU A CA 1
ATOM 2967 C C . LEU A 1 409 ? -21.672 21.688 8.914 1 93.62 409 LEU A C 1
ATOM 2969 O O . LEU A 1 409 ? -22.484 22.609 9.094 1 93.62 409 LEU A O 1
ATOM 2973 N N . PRO A 1 410 ? -21.922 20.484 9.141 1 93.44 410 PRO A N 1
ATOM 2974 C CA . PRO A 1 410 ? -23.297 20.172 9.523 1 93.44 410 PRO A CA 1
ATOM 2975 C C . PRO A 1 410 ? -23.672 20.719 10.891 1 93.44 410 PRO A C 1
ATOM 2977 O O . PRO A 1 410 ? -24.828 20.625 11.312 1 93.44 410 PRO A O 1
ATOM 2980 N N . ALA A 1 411 ? -22.734 21.281 11.57 1 94.62 411 ALA A N 1
ATOM 2981 C CA . ALA A 1 411 ? -23.047 21.969 12.828 1 94.62 411 ALA A CA 1
ATOM 2982 C C . ALA A 1 411 ? -23.688 23.328 12.578 1 94.62 411 ALA A C 1
ATOM 2984 O O . ALA A 1 411 ? -23.953 24.078 13.516 1 94.62 411 ALA A O 1
ATOM 2985 N N . GLY A 1 412 ? -23.938 23.625 11.234 1 94 412 GLY A N 1
ATOM 2986 C CA . GLY A 1 412 ? -24.656 24.828 10.867 1 94 412 GLY A CA 1
ATOM 2987 C C . GLY A 1 412 ? -23.75 25.984 10.492 1 94 412 GLY A C 1
ATOM 2988 O O . GLY A 1 412 ? -24.141 27.141 10.578 1 94 412 GLY A O 1
ATOM 2989 N N . TYR A 1 413 ? -22.578 25.734 10.195 1 96.12 413 TYR A N 1
ATOM 2990 C CA . TYR A 1 413 ? -21.625 26.781 9.844 1 96.12 413 TYR A CA 1
ATOM 2991 C C . TYR A 1 413 ? -21.781 27.188 8.383 1 96.12 413 TYR A C 1
ATOM 2993 O O . TYR A 1 413 ? -22.156 26.359 7.543 1 96.12 413 TYR A O 1
ATOM 3001 N N . LYS A 1 414 ? -21.469 28.391 8.125 1 94.31 414 LYS A N 1
ATOM 3002 C CA . LYS A 1 414 ? -21.422 28.938 6.77 1 94.31 414 LYS A CA 1
ATOM 3003 C C . LYS A 1 414 ? -19.984 29.25 6.363 1 94.31 414 LYS A C 1
ATOM 3005 O O . LYS A 1 414 ? -19.094 29.359 7.215 1 94.31 414 LYS A O 1
ATOM 3010 N N . PHE A 1 415 ? -19.797 29.375 5.07 1 93.88 415 PHE A N 1
ATOM 3011 C CA . PHE A 1 415 ? -18.469 29.719 4.551 1 93.88 415 PHE A CA 1
ATOM 3012 C C . PHE A 1 415 ? -17.938 30.984 5.227 1 93.88 415 PHE A C 1
ATOM 3014 O O . PHE A 1 415 ? -16.766 31.047 5.598 1 93.88 415 PHE A O 1
ATOM 3021 N N . SER A 1 416 ? -18.766 31.922 5.398 1 95.06 416 SER A N 1
ATOM 3022 C CA . SER A 1 416 ? -18.375 33.188 5.984 1 95.06 416 SER A CA 1
ATOM 3023 C C . SER A 1 416 ? -17.906 33.031 7.426 1 95.06 416 SER A C 1
ATOM 3025 O O . SER A 1 416 ? -17.031 33.781 7.895 1 95.06 416 SER A O 1
ATOM 3027 N N . ASP A 1 417 ? -18.484 32.094 8.086 1 96.38 417 ASP A N 1
ATOM 3028 C CA . ASP A 1 417 ? -18.078 31.828 9.461 1 96.38 417 ASP A CA 1
ATOM 3029 C C . ASP A 1 417 ? -16.609 31.406 9.523 1 96.38 417 ASP A C 1
ATOM 3031 O O . ASP A 1 417 ? -15.867 31.828 10.414 1 96.38 417 ASP A O 1
ATOM 3035 N N . PHE A 1 418 ? -16.188 30.578 8.586 1 97 418 PHE A N 1
ATOM 3036 C CA . PHE A 1 418 ? -14.805 30.109 8.531 1 97 418 PHE A CA 1
ATOM 3037 C C . PHE A 1 418 ? -13.852 31.266 8.273 1 97 418 PHE A C 1
ATOM 3039 O O . PHE A 1 418 ? -12.781 31.359 8.875 1 97 418 PHE A O 1
ATOM 3046 N N . VAL A 1 419 ? -14.242 32.156 7.43 1 96.44 419 VAL A N 1
ATOM 3047 C CA . VAL A 1 419 ? -13.398 33.281 7.082 1 96.44 419 VAL A CA 1
ATOM 3048 C C . VAL A 1 419 ? -13.289 34.219 8.273 1 96.44 419 VAL A C 1
ATOM 3050 O O . VAL A 1 419 ? -12.195 34.688 8.617 1 96.44 419 VAL A O 1
ATOM 3053 N N . LYS A 1 420 ? -14.391 34.438 8.883 1 97.69 420 LYS A N 1
ATOM 3054 C CA . LYS A 1 420 ? -14.453 35.438 9.93 1 97.69 420 LYS A CA 1
ATOM 3055 C C . LYS A 1 420 ? -13.82 34.938 11.219 1 97.69 420 LYS A C 1
ATOM 3057 O O . LYS A 1 420 ? -13.258 35.719 11.992 1 97.69 420 LYS A O 1
ATOM 3062 N N . ILE A 1 421 ? -13.93 33.688 11.484 1 97.5 421 ILE A N 1
ATOM 3063 C CA . ILE A 1 421 ? -13.391 33.125 12.711 1 97.5 421 ILE A CA 1
ATOM 3064 C C . ILE A 1 421 ? -11.984 32.594 12.453 1 97.5 421 ILE A C 1
ATOM 3066 O O . ILE A 1 421 ? -11.031 32.938 13.141 1 97.5 421 ILE A O 1
ATOM 3070 N N . GLY A 1 422 ? -11.875 31.734 11.422 1 96.94 422 GLY A N 1
ATOM 3071 C CA . GLY A 1 422 ? -10.609 31.109 11.086 1 96.94 422 GLY A CA 1
ATOM 3072 C C . GLY A 1 422 ? -9.602 32.062 10.5 1 96.94 422 GLY A C 1
ATOM 3073 O O . GLY A 1 422 ? -8.391 31.875 10.656 1 96.94 422 GLY A O 1
ATOM 3074 N N . GLY A 1 423 ? -10.086 33.062 9.773 1 96.75 423 GLY A N 1
ATOM 3075 C CA . GLY A 1 423 ? -9.203 34.031 9.141 1 96.75 423 GLY A CA 1
ATOM 3076 C C . GLY A 1 423 ? -8.281 34.75 10.117 1 96.75 423 GLY A C 1
ATOM 3077 O O . GLY A 1 423 ? -7.055 34.688 9.977 1 96.75 423 GLY A O 1
ATOM 3078 N N . PRO A 1 424 ? -8.852 35.438 11.094 1 97.5 424 PRO A N 1
ATOM 3079 C CA . PRO A 1 424 ? -8.016 36.094 12.094 1 97.5 424 PRO A CA 1
ATOM 3080 C C . PRO A 1 424 ? -7.059 35.125 12.789 1 97.5 424 PRO A C 1
ATOM 3082 O O . PRO A 1 424 ? -5.898 35.469 13.031 1 97.5 424 PRO A O 1
ATOM 3085 N N . LEU A 1 425 ? -7.555 33.969 13.102 1 97.94 425 LEU A N 1
ATOM 3086 C CA . LEU A 1 425 ? -6.688 32.969 13.719 1 97.94 425 LEU A CA 1
ATOM 3087 C C . LEU A 1 425 ? -5.559 32.594 12.781 1 97.94 425 LEU A C 1
ATOM 3089 O O . LEU A 1 425 ? -4.422 32.375 13.211 1 97.94 425 LEU A O 1
ATOM 3093 N N . LEU A 1 426 ? -5.871 32.438 11.547 1 98.12 426 LEU A N 1
ATOM 3094 C CA . LEU A 1 426 ? -4.871 32.062 10.547 1 98.12 426 LEU A CA 1
ATOM 3095 C C . LEU A 1 426 ? -3.738 33.094 10.523 1 98.12 426 LEU A C 1
ATOM 3097 O O . LEU A 1 426 ? -2.562 32.719 10.484 1 98.12 426 LEU A O 1
ATOM 3101 N N . ILE A 1 427 ? -4.105 34.344 10.516 1 97.75 427 ILE A N 1
ATOM 3102 C CA . ILE A 1 427 ? -3.117 35.438 10.484 1 97.75 427 ILE A CA 1
ATOM 3103 C C . ILE A 1 427 ? -2.213 35.344 11.711 1 97.75 427 ILE A C 1
ATOM 3105 O O . ILE A 1 427 ? -0.99 35.438 11.602 1 97.75 427 ILE A O 1
ATOM 3109 N N . ILE A 1 428 ? -2.799 35.094 12.82 1 98.25 428 ILE A N 1
ATOM 3110 C CA . ILE A 1 428 ? -2.047 34.969 14.062 1 98.25 428 ILE A CA 1
ATOM 3111 C C . ILE A 1 428 ? -1.102 33.781 13.969 1 98.25 428 ILE A C 1
ATOM 3113 O O . ILE A 1 428 ? 0.076 33.875 14.328 1 98.25 428 ILE A O 1
ATOM 3117 N N . LEU A 1 429 ? -1.624 32.688 13.508 1 98.25 429 LEU A N 1
ATOM 3118 C CA . LEU A 1 429 ? -0.837 31.469 13.461 1 98.25 429 LEU A CA 1
ATOM 3119 C C . LEU A 1 429 ? 0.3 31.594 12.453 1 98.25 429 LEU A C 1
ATOM 3121 O O . LEU A 1 429 ? 1.385 31.047 12.664 1 98.25 429 LEU A O 1
ATOM 3125 N N . ILE A 1 430 ? 0.018 32.25 11.336 1 97.88 430 ILE A N 1
ATOM 3126 C CA . ILE A 1 430 ? 1.089 32.5 10.367 1 97.88 430 ILE A CA 1
ATOM 3127 C C . ILE A 1 430 ? 2.23 33.25 11.039 1 97.88 430 ILE A C 1
ATOM 3129 O O . ILE A 1 430 ? 3.4 32.875 10.883 1 97.88 430 ILE A O 1
ATOM 3133 N N . ALA A 1 431 ? 1.888 34.219 11.773 1 97.94 431 ALA A N 1
ATOM 3134 C CA . ALA A 1 431 ? 2.891 35.031 12.477 1 97.94 431 ALA A CA 1
ATOM 3135 C C . ALA A 1 431 ? 3.648 34.188 13.492 1 97.94 431 ALA A C 1
ATOM 3137 O O . ALA A 1 431 ? 4.875 34.25 13.586 1 97.94 431 ALA A O 1
ATOM 3138 N N . VAL A 1 432 ? 2.936 33.406 14.258 1 98.31 432 VAL A N 1
ATOM 3139 C CA . VAL A 1 432 ? 3.539 32.594 15.305 1 98.31 432 VAL A CA 1
ATOM 3140 C C . VAL A 1 432 ? 4.465 31.547 14.68 1 98.31 432 VAL A C 1
ATOM 3142 O O . VAL A 1 432 ? 5.598 31.359 15.141 1 98.31 432 VAL A O 1
ATOM 3145 N N . VAL A 1 433 ? 3.996 30.875 13.648 1 97.94 433 VAL A N 1
ATOM 3146 C CA . VAL A 1 433 ? 4.777 29.812 13.016 1 97.94 433 VAL A CA 1
ATOM 3147 C C . VAL A 1 433 ? 6.02 30.422 12.352 1 97.94 433 VAL A C 1
ATOM 3149 O O . VAL A 1 433 ? 7.102 29.828 12.406 1 97.94 433 VAL A O 1
ATOM 3152 N N . THR A 1 434 ? 5.82 31.562 11.727 1 97.31 434 THR A N 1
ATOM 3153 C CA . THR A 1 434 ? 6.965 32.25 11.125 1 97.31 434 THR A CA 1
ATOM 3154 C C . THR A 1 434 ? 7.996 32.625 12.18 1 97.31 434 THR A C 1
ATOM 3156 O O . THR A 1 434 ? 9.188 32.375 12.016 1 97.31 434 THR A O 1
ATOM 3159 N N . ALA A 1 435 ? 7.543 33.188 13.219 1 97.62 435 ALA A N 1
ATOM 3160 C CA . ALA A 1 435 ? 8.438 33.594 14.305 1 97.62 435 ALA A CA 1
ATOM 3161 C C . ALA A 1 435 ? 9.133 32.375 14.914 1 97.62 435 ALA A C 1
ATOM 3163 O O . ALA A 1 435 ? 10.344 32.406 15.164 1 97.62 435 ALA A O 1
ATOM 3164 N N . SER A 1 436 ? 8.367 31.375 15.172 1 97.88 436 SER A N 1
ATOM 3165 C CA . SER A 1 436 ? 8.945 30.172 15.75 1 97.88 436 SER A CA 1
ATOM 3166 C C . SER A 1 436 ? 9.938 29.516 14.797 1 97.88 436 SER A C 1
ATOM 3168 O O . SER A 1 436 ? 10.945 28.953 15.227 1 97.88 436 SER A O 1
ATOM 3170 N N . SER A 1 437 ? 9.625 29.531 13.516 1 97.38 437 SER A N 1
ATOM 3171 C CA . SER A 1 437 ? 10.531 28.969 12.516 1 97.38 437 SER A CA 1
ATOM 3172 C C . SER A 1 437 ? 11.867 29.688 12.508 1 97.38 437 SER A C 1
ATOM 3174 O O . SER A 1 437 ? 12.93 29.062 12.492 1 97.38 437 SER A O 1
ATOM 3176 N N . LEU A 1 438 ? 11.852 31.031 12.547 1 96.38 438 LEU A N 1
ATOM 3177 C CA . LEU A 1 438 ? 13.07 31.828 12.523 1 96.38 438 LEU A CA 1
ATOM 3178 C C . LEU A 1 438 ? 13.852 31.656 13.82 1 96.38 438 LEU A C 1
ATOM 3180 O O . LEU A 1 438 ? 15.086 31.672 13.812 1 96.38 438 LEU A O 1
ATOM 3184 N N . ALA A 1 439 ? 13.188 31.375 14.875 1 96 439 ALA A N 1
ATOM 3185 C CA . ALA A 1 439 ? 13.82 31.266 16.188 1 96 439 ALA A CA 1
ATOM 3186 C C . ALA A 1 439 ? 14.43 29.875 16.391 1 96 439 ALA A C 1
ATOM 3188 O O . ALA A 1 439 ? 15.5 29.75 16.984 1 96 439 ALA A O 1
ATOM 3189 N N . PHE A 1 440 ? 13.727 28.875 15.867 1 95.75 440 PHE A N 1
ATOM 3190 C CA . PHE A 1 440 ? 14.094 27.531 16.312 1 95.75 440 PHE A CA 1
ATOM 3191 C C . PHE A 1 440 ? 14.727 26.75 15.164 1 95.75 440 PHE A C 1
ATOM 3193 O O . PHE A 1 440 ? 15.391 25.734 15.398 1 95.75 440 PHE A O 1
ATOM 3200 N N . LEU A 1 441 ? 14.484 27.156 13.914 1 94.69 441 LEU A N 1
ATOM 3201 C CA . LEU A 1 441 ? 14.961 26.328 12.812 1 94.69 441 LEU A CA 1
ATOM 3202 C C . LEU A 1 441 ? 16.219 26.922 12.188 1 94.69 441 LEU A C 1
ATOM 3204 O O . LEU A 1 441 ? 16.984 26.219 11.531 1 94.69 441 LEU A O 1
ATOM 3208 N N . PHE A 1 442 ? 16.281 28.266 12.336 1 90.81 442 PHE A N 1
ATOM 3209 C CA . PHE A 1 442 ? 17.453 28.922 11.758 1 90.81 442 PHE A CA 1
ATOM 3210 C C . PHE A 1 442 ? 18.344 29.484 12.844 1 90.81 442 PHE A C 1
ATOM 3212 O O . PHE A 1 442 ? 19.578 29.5 12.695 1 90.81 442 PHE A O 1
ATOM 3219 N N . MET B 1 1 ? 24.328 -14.547 23.078 1 80.5 1 MET B N 1
ATOM 3220 C CA . MET B 1 1 ? 23.969 -15.289 21.875 1 80.5 1 MET B CA 1
ATOM 3221 C C . MET B 1 1 ? 24.469 -14.57 20.625 1 80.5 1 MET B C 1
ATOM 3223 O O . MET B 1 1 ? 24.391 -13.344 20.531 1 80.5 1 MET B O 1
ATOM 3227 N N . SER B 1 2 ? 25.141 -15.359 19.703 1 93.44 2 SER B N 1
ATOM 3228 C CA . SER B 1 2 ? 25.672 -14.766 18.484 1 93.44 2 SER B CA 1
ATOM 3229 C C . SER B 1 2 ? 24.547 -14.258 17.578 1 93.44 2 SER B C 1
ATOM 3231 O O . SER B 1 2 ? 23.406 -14.711 17.688 1 93.44 2 SER B O 1
ATOM 3233 N N . SER B 1 3 ? 24.844 -13.297 16.891 1 96.12 3 SER B N 1
ATOM 3234 C CA . SER B 1 3 ? 23.891 -12.734 15.938 1 96.12 3 SER B CA 1
ATOM 3235 C C . SER B 1 3 ? 23.359 -13.805 14.992 1 96.12 3 SER B C 1
ATOM 3237 O O . SER B 1 3 ? 22.188 -13.773 14.617 1 96.12 3 SER B O 1
ATOM 3239 N N . SER B 1 4 ? 24.203 -14.734 14.734 1 95.88 4 SER B N 1
ATOM 3240 C CA . SER B 1 4 ? 23.797 -15.805 13.82 1 95.88 4 SER B CA 1
ATOM 3241 C C . SER B 1 4 ? 22.719 -16.688 14.438 1 95.88 4 SER B C 1
ATOM 3243 O O . SER B 1 4 ? 21.734 -17.016 13.773 1 95.88 4 SER B O 1
ATOM 3245 N N . ILE B 1 5 ? 22.844 -17.031 15.641 1 96.44 5 ILE B N 1
ATOM 3246 C CA . ILE B 1 5 ? 21.891 -17.891 16.328 1 96.44 5 ILE B CA 1
ATOM 3247 C C . ILE B 1 5 ? 20.562 -17.156 16.516 1 96.44 5 ILE B C 1
ATOM 3249 O O . ILE B 1 5 ? 19.5 -17.734 16.328 1 96.44 5 ILE B O 1
ATOM 3253 N N . ILE B 1 6 ? 20.656 -15.891 16.828 1 97.25 6 ILE B N 1
ATOM 3254 C CA . ILE B 1 6 ? 19.453 -15.078 16.984 1 97.25 6 ILE B CA 1
ATOM 3255 C C . ILE B 1 6 ? 18.688 -15.031 15.664 1 97.25 6 ILE B C 1
ATOM 3257 O O . ILE B 1 6 ? 17.469 -15.203 15.641 1 97.25 6 ILE B O 1
ATOM 3261 N N . ALA B 1 7 ? 19.438 -14.805 14.594 1 96.38 7 ALA B N 1
ATOM 3262 C CA . ALA B 1 7 ? 18.812 -14.758 13.273 1 96.38 7 ALA B CA 1
ATOM 3263 C C . ALA B 1 7 ? 18.125 -16.078 12.938 1 96.38 7 ALA B C 1
ATOM 3265 O O . ALA B 1 7 ? 17.031 -16.094 12.383 1 96.38 7 ALA B O 1
ATOM 3266 N N . ILE B 1 8 ? 18.781 -17.141 13.336 1 95.12 8 ILE B N 1
ATOM 3267 C CA . ILE B 1 8 ? 18.234 -18.469 13.055 1 95.12 8 ILE B CA 1
ATOM 3268 C C . ILE B 1 8 ? 16.969 -18.703 13.891 1 95.12 8 ILE B C 1
ATOM 3270 O O . ILE B 1 8 ? 15.992 -19.25 13.391 1 95.12 8 ILE B O 1
ATOM 3274 N N . ILE B 1 9 ? 16.969 -18.297 15.078 1 96.75 9 ILE B N 1
ATOM 3275 C CA . ILE B 1 9 ? 15.805 -18.422 15.953 1 96.75 9 ILE B CA 1
ATOM 3276 C C . ILE B 1 9 ? 14.633 -17.625 15.375 1 96.75 9 ILE B C 1
ATOM 3278 O O . ILE B 1 9 ? 13.508 -18.125 15.312 1 96.75 9 ILE B O 1
ATOM 3282 N N . ILE B 1 10 ? 14.922 -16.422 14.898 1 96.75 10 ILE B N 1
ATOM 3283 C CA . ILE B 1 10 ? 13.883 -15.578 14.297 1 96.75 10 ILE B CA 1
ATOM 3284 C C . ILE B 1 10 ? 13.328 -16.266 13.055 1 96.75 10 ILE B C 1
ATOM 3286 O O . ILE B 1 10 ? 12.109 -16.312 12.859 1 96.75 10 ILE B O 1
ATOM 3290 N N . ALA B 1 11 ? 14.227 -16.766 12.266 1 94 11 ALA B N 1
ATOM 3291 C CA . ALA B 1 11 ? 13.797 -17.453 11.047 1 94 11 ALA B CA 1
ATOM 3292 C C . ALA B 1 11 ? 12.938 -18.672 11.383 1 94 11 ALA B C 1
ATOM 3294 O O . ALA B 1 11 ? 11.898 -18.891 10.75 1 94 11 ALA B O 1
ATOM 3295 N N . ALA B 1 12 ? 13.328 -19.453 12.352 1 93.5 12 ALA B N 1
ATOM 3296 C CA . ALA B 1 12 ? 12.586 -20.641 12.773 1 93.5 12 ALA B CA 1
ATOM 3297 C C . ALA B 1 12 ? 11.195 -20.25 13.281 1 93.5 12 ALA B C 1
ATOM 3299 O O . ALA B 1 12 ? 10.203 -20.875 12.914 1 93.5 12 ALA B O 1
ATOM 3300 N N . ILE B 1 13 ? 11.133 -19.25 14.062 1 95.69 13 ILE B N 1
ATOM 3301 C CA . ILE B 1 13 ? 9.859 -18.781 14.586 1 95.69 13 ILE B CA 1
ATOM 3302 C C . ILE B 1 13 ? 8.969 -18.312 13.43 1 95.69 13 ILE B C 1
ATOM 3304 O O . ILE B 1 13 ? 7.773 -18.594 13.406 1 95.69 13 ILE B O 1
ATOM 3308 N N . THR B 1 14 ? 9.602 -17.578 12.508 1 94.06 14 THR B N 1
ATOM 3309 C CA . THR B 1 14 ? 8.867 -17.078 11.344 1 94.06 14 THR B CA 1
ATOM 3310 C C . THR B 1 14 ? 8.266 -18.234 10.547 1 94.06 14 THR B C 1
ATOM 3312 O O . THR B 1 14 ? 7.086 -18.203 10.188 1 94.06 14 THR B O 1
ATOM 3315 N N . ILE B 1 15 ? 9.047 -19.266 10.375 1 89.5 15 ILE B N 1
ATOM 3316 C CA . ILE B 1 15 ? 8.602 -20.438 9.625 1 89.5 15 ILE B CA 1
ATOM 3317 C C . ILE B 1 15 ? 7.445 -21.109 10.359 1 89.5 15 ILE B C 1
ATOM 3319 O O . ILE B 1 15 ? 6.418 -21.422 9.75 1 89.5 15 ILE B O 1
ATOM 3323 N N . VAL B 1 16 ? 7.504 -21.234 11.586 1 91.31 16 VAL B N 1
ATOM 3324 C CA . VAL B 1 16 ? 6.469 -21.859 12.398 1 91.31 16 VAL B CA 1
ATOM 3325 C C . VAL B 1 16 ? 5.191 -21.031 12.344 1 91.31 16 VAL B C 1
ATOM 3327 O O . VAL B 1 16 ? 4.09 -21.578 12.234 1 91.31 16 VAL B O 1
ATOM 3330 N N . LEU B 1 17 ? 5.344 -19.781 12.398 1 93.19 17 LEU B N 1
ATOM 3331 C CA . LEU B 1 17 ? 4.18 -18.891 12.383 1 93.19 17 LEU B CA 1
ATOM 3332 C C . LEU B 1 17 ? 3.488 -18.938 11.031 1 93.19 17 LEU B C 1
ATOM 3334 O O . LEU B 1 17 ? 2.26 -18.891 10.953 1 93.19 17 LEU B O 1
ATOM 3338 N N . PHE B 1 18 ? 4.246 -18.984 9.977 1 88.5 18 PHE B N 1
ATOM 3339 C CA . PHE B 1 18 ? 3.652 -19.125 8.648 1 88.5 18 PHE B CA 1
ATOM 3340 C C . PHE B 1 18 ? 2.883 -20.422 8.531 1 88.5 18 PHE B C 1
ATOM 3342 O O . PHE B 1 18 ? 1.768 -20.453 8.008 1 88.5 18 PHE B O 1
ATOM 3349 N N . MET B 1 19 ? 3.408 -21.438 9.062 1 84.62 19 MET B N 1
ATOM 3350 C CA . MET B 1 19 ? 2.789 -22.766 8.992 1 84.62 19 MET B CA 1
ATOM 3351 C C . MET B 1 19 ? 1.528 -22.812 9.852 1 84.62 19 MET B C 1
ATOM 3353 O O . MET B 1 19 ? 0.551 -23.469 9.484 1 84.62 19 MET B O 1
ATOM 3357 N N . TRP B 1 20 ? 1.635 -22.156 10.953 1 86.06 20 TRP B N 1
ATOM 3358 C CA . TRP B 1 20 ? 0.508 -22.141 11.883 1 86.06 20 TRP B CA 1
ATOM 3359 C C . TRP B 1 20 ? -0.697 -21.438 11.258 1 86.06 20 TRP B C 1
ATOM 3361 O O . TRP B 1 20 ? -1.842 -21.734 11.609 1 86.06 20 TRP B O 1
ATOM 3371 N N . ASN B 1 21 ? -0.479 -20.484 10.422 1 84.62 21 ASN B N 1
ATOM 3372 C CA . ASN B 1 21 ? -1.479 -19.812 9.594 1 84.62 21 ASN B CA 1
ATOM 3373 C C . ASN B 1 21 ? -2.578 -19.172 10.445 1 84.62 21 ASN B C 1
ATOM 3375 O O . ASN B 1 21 ? -3.746 -19.172 10.055 1 84.62 21 ASN B O 1
ATOM 3379 N N . LYS B 1 22 ? -2.299 -18.781 11.688 1 89.56 22 LYS B N 1
ATOM 3380 C CA . LYS B 1 22 ? -3.289 -18.109 12.523 1 89.56 22 LYS B CA 1
ATOM 3381 C C . LYS B 1 22 ? -3.111 -16.594 12.484 1 89.56 22 LYS B C 1
ATOM 3383 O O . LYS B 1 22 ? -4.039 -15.844 12.797 1 89.56 22 LYS B O 1
ATOM 3388 N N . LEU B 1 23 ? -1.946 -16.234 12.102 1 93.19 23 LEU B N 1
ATOM 3389 C CA . LEU B 1 23 ? -1.663 -14.805 11.961 1 93.19 23 LEU B CA 1
ATOM 3390 C C . LEU B 1 23 ? -1.628 -14.398 10.492 1 93.19 23 LEU B C 1
ATOM 3392 O O . LEU B 1 23 ? -1.22 -15.188 9.641 1 93.19 23 LEU B O 1
ATOM 3396 N N . PRO B 1 24 ? -2.098 -13.203 10.297 1 92.88 24 PRO B N 1
ATOM 3397 C CA . PRO B 1 24 ? -1.941 -12.719 8.922 1 92.88 24 PRO B CA 1
ATOM 3398 C C . PRO B 1 24 ? -0.49 -12.75 8.453 1 92.88 24 PRO B C 1
ATOM 3400 O O . PRO B 1 24 ? 0.427 -12.508 9.242 1 92.88 24 PRO B O 1
ATOM 3403 N N . MET B 1 25 ? -0.33 -13.031 7.223 1 92.19 25 MET B N 1
ATOM 3404 C CA . MET B 1 25 ? 1.008 -13.172 6.656 1 92.19 25 MET B CA 1
ATOM 3405 C C . MET B 1 25 ? 1.81 -11.891 6.82 1 92.19 25 MET B C 1
ATOM 3407 O O . MET B 1 25 ? 3.018 -11.93 7.059 1 92.19 25 MET B O 1
ATOM 3411 N N . SER B 1 26 ? 1.133 -10.75 6.629 1 94.94 26 SER B N 1
ATOM 3412 C CA . SER B 1 26 ? 1.812 -9.461 6.75 1 94.94 26 SER B CA 1
ATOM 3413 C C . SER B 1 26 ? 2.377 -9.266 8.156 1 94.94 26 SER B C 1
ATOM 3415 O O . SER B 1 26 ? 3.471 -8.727 8.32 1 94.94 26 SER B O 1
ATOM 3417 N N . VAL B 1 27 ? 1.688 -9.734 9.148 1 96.12 27 VAL B N 1
ATOM 3418 C CA . VAL B 1 27 ? 2.121 -9.602 10.531 1 96.12 27 VAL B CA 1
ATOM 3419 C C . VAL B 1 27 ? 3.389 -10.422 10.758 1 96.12 27 VAL B C 1
ATOM 3421 O O . VAL B 1 27 ? 4.344 -9.938 11.375 1 96.12 27 VAL B O 1
ATOM 3424 N N . VAL B 1 28 ? 3.354 -11.578 10.234 1 95.5 28 VAL B N 1
ATOM 3425 C CA . VAL B 1 28 ? 4.496 -12.477 10.391 1 95.5 28 VAL B CA 1
ATOM 3426 C C . VAL B 1 28 ? 5.711 -11.898 9.664 1 95.5 28 VAL B C 1
ATOM 3428 O O . VAL B 1 28 ? 6.809 -11.844 10.219 1 95.5 28 VAL B O 1
ATOM 3431 N N . ALA B 1 29 ? 5.5 -11.406 8.492 1 94.19 29 ALA B N 1
ATOM 3432 C CA . ALA B 1 29 ? 6.578 -10.836 7.68 1 94.19 29 ALA B CA 1
ATOM 3433 C C . ALA B 1 29 ? 7.141 -9.57 8.32 1 94.19 29 ALA B C 1
ATOM 3435 O O . ALA B 1 29 ? 8.352 -9.453 8.516 1 94.19 29 ALA B O 1
ATOM 3436 N N . MET B 1 30 ? 6.289 -8.641 8.695 1 94.88 30 MET B N 1
ATOM 3437 C CA . MET B 1 30 ? 6.723 -7.398 9.336 1 94.88 30 MET B CA 1
ATOM 3438 C C . MET B 1 30 ? 7.414 -7.691 10.664 1 94.88 30 MET B C 1
ATOM 3440 O O . MET B 1 30 ? 8.477 -7.137 10.953 1 94.88 30 MET B O 1
ATOM 3444 N N . GLY B 1 31 ? 6.785 -8.555 11.43 1 96.31 31 GLY B N 1
ATOM 3445 C CA . GLY B 1 31 ? 7.355 -8.898 12.727 1 96.31 31 GLY B CA 1
ATOM 3446 C C . GLY B 1 31 ? 8.75 -9.484 12.625 1 96.31 31 GLY B C 1
ATOM 3447 O O . GLY B 1 31 ? 9.633 -9.141 13.414 1 96.31 31 GLY B O 1
ATOM 3448 N N . SER B 1 32 ? 8.914 -10.328 11.672 1 96.19 32 SER B N 1
ATOM 3449 C CA . SER B 1 32 ? 10.211 -10.969 11.5 1 96.19 32 SER B CA 1
ATOM 3450 C C . SER B 1 32 ? 11.281 -9.969 11.078 1 96.19 32 SER B C 1
ATOM 3452 O O . SER B 1 32 ? 12.391 -9.977 11.609 1 96.19 32 SER B O 1
ATOM 3454 N N . SER B 1 33 ? 10.961 -9.102 10.148 1 95.88 33 SER B N 1
ATOM 3455 C CA . SER B 1 33 ? 11.906 -8.102 9.664 1 95.88 33 SER B CA 1
ATOM 3456 C C . SER B 1 33 ? 12.25 -7.094 10.758 1 95.88 33 SER B C 1
ATOM 3458 O O . SER B 1 33 ? 13.406 -6.691 10.898 1 95.88 33 SER B O 1
ATOM 3460 N N . VAL B 1 34 ? 11.242 -6.723 11.508 1 96.88 34 VAL B N 1
ATOM 3461 C CA . VAL B 1 34 ? 11.461 -5.789 12.609 1 96.88 34 VAL B CA 1
ATOM 3462 C C . VAL B 1 34 ? 12.344 -6.438 13.672 1 96.88 34 VAL B C 1
ATOM 3464 O O . VAL B 1 34 ? 13.266 -5.801 14.195 1 96.88 34 VAL B O 1
ATOM 3467 N N . ALA B 1 35 ? 12.062 -7.668 13.984 1 97.38 35 ALA B N 1
ATOM 3468 C CA . ALA B 1 35 ? 12.883 -8.391 14.953 1 97.38 35 ALA B CA 1
ATOM 3469 C C . ALA B 1 35 ? 14.336 -8.461 14.492 1 97.38 35 ALA B C 1
ATOM 3471 O O . ALA B 1 35 ? 15.258 -8.242 15.289 1 97.38 35 ALA B O 1
ATOM 3472 N N . MET B 1 36 ? 14.57 -8.727 13.219 1 96.88 36 MET B N 1
ATOM 3473 C CA . MET B 1 36 ? 15.922 -8.758 12.664 1 96.88 36 MET B CA 1
ATOM 3474 C C . MET B 1 36 ? 16.594 -7.395 12.805 1 96.88 36 MET B C 1
ATOM 3476 O O . MET B 1 36 ? 17.75 -7.309 13.203 1 96.88 36 MET B O 1
ATOM 3480 N N . GLY B 1 37 ? 15.852 -6.367 12.469 1 95.56 37 GLY B N 1
ATOM 3481 C CA . GLY B 1 37 ? 16.391 -5.02 12.523 1 95.56 37 GLY B CA 1
ATOM 3482 C C . GLY B 1 37 ? 16.812 -4.605 13.922 1 95.56 37 GLY B C 1
ATOM 3483 O O . GLY B 1 37 ? 17.859 -3.984 14.109 1 95.56 37 GLY B O 1
ATOM 3484 N N . ILE B 1 38 ? 16.016 -5 14.867 1 94.69 38 ILE B N 1
ATOM 3485 C CA . ILE B 1 38 ? 16.234 -4.562 16.234 1 94.69 38 ILE B CA 1
ATOM 3486 C C . ILE B 1 38 ? 17.312 -5.426 16.891 1 94.69 38 ILE B C 1
ATOM 3488 O O . ILE B 1 38 ? 18.172 -4.922 17.625 1 94.69 38 ILE B O 1
ATOM 3492 N N . LEU B 1 39 ? 17.375 -6.715 16.547 1 96.06 39 LEU B N 1
ATOM 3493 C CA . LEU B 1 39 ? 18.156 -7.645 17.344 1 96.06 39 LEU B CA 1
ATOM 3494 C C . LEU B 1 39 ? 19.469 -7.996 16.641 1 96.06 39 LEU B C 1
ATOM 3496 O O . LEU B 1 39 ? 20.391 -8.547 17.25 1 96.06 39 LEU B O 1
ATOM 3500 N N . ILE B 1 40 ? 19.547 -7.727 15.344 1 96 40 ILE B N 1
ATOM 3501 C CA . ILE B 1 40 ? 20.781 -7.996 14.602 1 96 40 ILE B CA 1
ATOM 3502 C C . ILE B 1 40 ? 21.531 -6.691 14.352 1 96 40 ILE B C 1
ATOM 3504 O O . ILE B 1 40 ? 21.25 -5.98 13.383 1 96 40 ILE B O 1
ATOM 3508 N N . PRO B 1 41 ? 22.5 -6.414 15.062 1 93.31 41 PRO B N 1
ATOM 3509 C CA . PRO B 1 41 ? 23.203 -5.129 14.977 1 93.31 41 PRO B CA 1
ATOM 3510 C C . PRO B 1 41 ? 23.891 -4.922 13.625 1 93.31 41 PRO B C 1
ATOM 3512 O O . PRO B 1 41 ? 24.094 -3.781 13.203 1 93.31 41 PRO B O 1
ATOM 3515 N N . GLU B 1 42 ? 24.172 -6.012 12.945 1 94.44 42 GLU B N 1
ATOM 3516 C CA . GLU B 1 42 ? 24.859 -5.93 11.656 1 94.44 42 GLU B CA 1
ATOM 3517 C C . GLU B 1 42 ? 23.906 -5.457 10.555 1 94.44 42 GLU B C 1
ATOM 3519 O O . GLU B 1 42 ? 24.344 -5.105 9.461 1 94.44 42 GLU B O 1
ATOM 3524 N N . MET B 1 43 ? 22.703 -5.41 10.906 1 94.44 43 MET B N 1
ATOM 3525 C CA . MET B 1 43 ? 21.703 -5.105 9.891 1 94.44 43 MET B CA 1
ATOM 3526 C C . MET B 1 43 ? 21.344 -3.623 9.906 1 94.44 43 MET B C 1
ATOM 3528 O O . MET B 1 43 ? 21.062 -3.057 10.969 1 94.44 43 MET B O 1
ATOM 3532 N N . ASP B 1 44 ? 21.422 -3.021 8.766 1 94 44 ASP B N 1
ATOM 3533 C CA . ASP B 1 44 ? 20.906 -1.662 8.625 1 94 44 ASP B CA 1
ATOM 3534 C C . ASP B 1 44 ? 19.406 -1.621 8.836 1 94 44 ASP B C 1
ATOM 3536 O O . ASP B 1 44 ? 18.672 -2.434 8.266 1 94 44 ASP B O 1
ATOM 3540 N N . LEU B 1 45 ? 18.891 -0.674 9.562 1 93.5 45 LEU B N 1
ATOM 3541 C CA . LEU B 1 45 ? 17.469 -0.588 9.891 1 93.5 45 LEU B CA 1
ATOM 3542 C C . LEU B 1 45 ? 16.625 -0.39 8.633 1 93.5 45 LEU B C 1
ATOM 3544 O O . LEU B 1 45 ? 15.492 -0.858 8.562 1 93.5 45 LEU B O 1
ATOM 3548 N N . SER B 1 46 ? 17.188 0.203 7.668 1 92.38 46 SER B N 1
ATOM 3549 C CA . SER B 1 46 ? 16.453 0.484 6.441 1 92.38 46 SER B CA 1
ATOM 3550 C C . SER B 1 46 ? 16.125 -0.8 5.691 1 92.38 46 SER B C 1
ATOM 3552 O O . SER B 1 46 ? 15.211 -0.821 4.859 1 92.38 46 SER B O 1
ATOM 3554 N N . ALA B 1 47 ? 16.812 -1.838 6 1 93.19 47 ALA B N 1
ATOM 3555 C CA . ALA B 1 47 ? 16.594 -3.115 5.328 1 93.19 47 ALA B CA 1
ATOM 3556 C C . ALA B 1 47 ? 15.242 -3.711 5.707 1 93.19 47 ALA B C 1
ATOM 3558 O O . ALA B 1 47 ? 14.719 -4.578 5 1 93.19 47 ALA B O 1
ATOM 3559 N N . VAL B 1 48 ? 14.664 -3.238 6.812 1 94.12 48 VAL B N 1
ATOM 3560 C CA . VAL B 1 48 ? 13.406 -3.756 7.336 1 94.12 48 VAL B CA 1
ATOM 3561 C C . VAL B 1 48 ? 12.281 -3.484 6.336 1 94.12 48 VAL B C 1
ATOM 3563 O O . VAL B 1 48 ? 11.375 -4.305 6.176 1 94.12 48 VAL B O 1
ATOM 3566 N N . TYR B 1 49 ? 12.328 -2.406 5.629 1 94 49 TYR B N 1
ATOM 3567 C CA . TYR B 1 49 ? 11.25 -2.02 4.727 1 94 49 TYR B CA 1
ATOM 3568 C C . TYR B 1 49 ? 11.781 -1.756 3.322 1 94 49 TYR B C 1
ATOM 3570 O O . TYR B 1 49 ? 11.102 -1.135 2.5 1 94 49 TYR B O 1
ATOM 3578 N N . ALA B 1 50 ? 12.977 -2.213 3.029 1 92.25 50 ALA B N 1
ATOM 3579 C CA . ALA B 1 50 ? 13.609 -1.984 1.737 1 92.25 50 ALA B CA 1
ATOM 3580 C C . ALA B 1 50 ? 12.844 -2.672 0.614 1 92.25 50 ALA B C 1
ATOM 3582 O O . ALA B 1 50 ? 12.859 -2.213 -0.531 1 92.25 50 ALA B O 1
ATOM 3583 N N . GLY B 1 51 ? 12.148 -3.723 0.971 1 92.56 51 GLY B N 1
ATOM 3584 C CA . GLY B 1 51 ? 11.406 -4.477 -0.026 1 92.56 51 GLY B CA 1
ATOM 3585 C C . GLY B 1 51 ? 10.305 -3.67 -0.685 1 92.56 51 GLY B C 1
ATOM 3586 O O . GLY B 1 51 ? 9.859 -3.996 -1.788 1 92.56 51 GLY B O 1
ATOM 3587 N N . PHE B 1 52 ? 9.867 -2.598 -0.078 1 94.56 52 PHE B N 1
ATOM 3588 C CA . PHE B 1 52 ? 8.781 -1.781 -0.614 1 94.56 52 PHE B CA 1
ATOM 3589 C C . PHE B 1 52 ? 9.258 -0.968 -1.812 1 94.56 52 PHE B C 1
ATOM 3591 O O . PHE B 1 52 ? 8.445 -0.469 -2.592 1 94.56 52 PHE B O 1
ATOM 3598 N N . SER B 1 53 ? 10.516 -0.84 -1.941 1 93.25 53 SER B N 1
ATOM 3599 C CA . SER B 1 53 ? 11.047 -0.1 -3.082 1 93.25 53 SER B CA 1
ATOM 3600 C C . SER B 1 53 ? 11.688 -1.038 -4.102 1 93.25 53 SER B C 1
ATOM 3602 O O . SER B 1 53 ? 12.438 -0.597 -4.973 1 93.25 53 SER B O 1
ATOM 3604 N N . ALA B 1 54 ? 11.516 -2.318 -3.924 1 92.31 54 ALA B N 1
ATOM 3605 C CA . ALA B 1 54 ? 11.984 -3.273 -4.922 1 92.31 54 ALA B CA 1
ATOM 3606 C C . ALA B 1 54 ? 11.172 -3.156 -6.215 1 92.31 54 ALA B C 1
ATOM 3608 O O . ALA B 1 54 ? 9.969 -2.9 -6.176 1 92.31 54 ALA B O 1
ATOM 3609 N N . PRO B 1 55 ? 11.859 -3.359 -7.332 1 91.56 55 PRO B N 1
ATOM 3610 C CA . PRO B 1 55 ? 11.133 -3.246 -8.602 1 91.56 55 PRO B CA 1
ATOM 3611 C C . PRO B 1 55 ? 9.945 -4.199 -8.688 1 91.56 55 PRO B C 1
ATOM 3613 O O . PRO B 1 55 ? 8.906 -3.852 -9.258 1 91.56 55 PRO B O 1
ATOM 3616 N N . GLY B 1 56 ? 10.109 -5.332 -8.109 1 90.81 56 GLY B N 1
ATOM 3617 C CA . GLY B 1 56 ? 9.039 -6.312 -8.125 1 90.81 56 GLY B CA 1
ATOM 3618 C C . GLY B 1 56 ? 7.789 -5.848 -7.395 1 90.81 56 GLY B C 1
ATOM 3619 O O . GLY B 1 56 ? 6.672 -6.145 -7.82 1 90.81 56 GLY B O 1
ATOM 3620 N N . TRP B 1 57 ? 7.961 -5.164 -6.301 1 93.31 57 TRP B N 1
ATOM 3621 C CA . TRP B 1 57 ? 6.82 -4.695 -5.516 1 93.31 57 TRP B CA 1
ATOM 3622 C C . TRP B 1 57 ? 5.996 -3.688 -6.305 1 93.31 57 TRP B C 1
ATOM 3624 O O . TRP B 1 57 ? 4.773 -3.822 -6.41 1 93.31 57 TRP B O 1
ATOM 3634 N N . ALA B 1 58 ? 6.688 -2.691 -6.895 1 94 58 ALA B N 1
ATOM 3635 C CA . ALA B 1 58 ? 6.016 -1.678 -7.699 1 94 58 ALA B CA 1
ATOM 3636 C C . ALA B 1 58 ? 5.297 -2.311 -8.891 1 94 58 ALA B C 1
ATOM 3638 O O . ALA B 1 58 ? 4.172 -1.922 -9.219 1 94 58 ALA B O 1
ATOM 3639 N N . MET B 1 59 ? 5.91 -3.271 -9.43 1 93.25 59 MET B N 1
ATOM 3640 C CA . MET B 1 59 ? 5.328 -3.965 -10.578 1 93.25 59 MET B CA 1
ATOM 3641 C C . MET B 1 59 ? 4.031 -4.664 -10.188 1 93.25 59 MET B C 1
ATOM 3643 O O . MET B 1 59 ? 3.02 -4.535 -10.883 1 93.25 59 MET B O 1
ATOM 3647 N N . VAL B 1 60 ? 4.055 -5.316 -9.078 1 91.38 60 VAL B N 1
ATOM 3648 C CA . VAL B 1 60 ? 2.889 -6.094 -8.672 1 91.38 60 VAL B CA 1
ATOM 3649 C C . VAL B 1 60 ? 1.728 -5.156 -8.352 1 91.38 60 VAL B C 1
ATOM 3651 O O . VAL B 1 60 ? 0.591 -5.402 -8.758 1 91.38 60 VAL B O 1
ATOM 3654 N N . VAL B 1 61 ? 2.006 -4.082 -7.641 1 93.81 61 VAL B N 1
ATOM 3655 C CA . VAL B 1 61 ? 0.959 -3.115 -7.324 1 93.81 61 VAL B CA 1
ATOM 3656 C C . VAL B 1 61 ? 0.351 -2.57 -8.617 1 93.81 61 VAL B C 1
ATOM 3658 O O . VAL B 1 61 ? -0.872 -2.557 -8.773 1 93.81 61 VAL B O 1
ATOM 3661 N N . GLY B 1 62 ? 1.162 -2.199 -9.531 1 95.25 62 GLY B N 1
ATOM 3662 C CA . GLY B 1 62 ? 0.692 -1.656 -10.797 1 95.25 62 GLY B CA 1
ATOM 3663 C C . GLY B 1 62 ? -0.091 -2.658 -11.625 1 95.25 62 GLY B C 1
ATOM 3664 O O . GLY B 1 62 ? -1.176 -2.348 -12.117 1 95.25 62 GLY B O 1
ATOM 3665 N N . MET B 1 63 ? 0.429 -3.826 -11.688 1 93.06 63 MET B N 1
ATOM 3666 C CA . MET B 1 63 ? -0.183 -4.824 -12.562 1 93.06 63 MET B CA 1
ATOM 3667 C C . MET B 1 63 ? -1.484 -5.348 -11.961 1 93.06 63 MET B C 1
ATOM 3669 O O . MET B 1 63 ? -2.404 -5.719 -12.695 1 93.06 63 MET B O 1
ATOM 3673 N N . CYS B 1 64 ? -1.582 -5.387 -10.656 1 92 64 CYS B N 1
ATOM 3674 C CA . CYS B 1 64 ? -2.852 -5.738 -10.031 1 92 64 CYS B CA 1
ATOM 3675 C C . CYS B 1 64 ? -3.938 -4.734 -10.398 1 92 64 CYS B C 1
ATOM 3677 O O . CYS B 1 64 ? -5.09 -5.113 -10.625 1 92 64 CYS B O 1
ATOM 3679 N N . ILE B 1 65 ? -3.525 -3.48 -10.477 1 95.12 65 ILE B N 1
ATOM 3680 C CA . ILE B 1 65 ? -4.473 -2.432 -10.836 1 95.12 65 ILE B CA 1
ATOM 3681 C C . ILE B 1 65 ? -4.91 -2.609 -12.289 1 95.12 65 ILE B C 1
ATOM 3683 O O . ILE B 1 65 ? -6.102 -2.551 -12.594 1 95.12 65 ILE B O 1
ATOM 3687 N N . VAL B 1 66 ? -3.996 -2.883 -13.133 1 94.56 66 VAL B N 1
ATOM 3688 C CA . VAL B 1 66 ? -4.289 -3.086 -14.547 1 94.56 66 VAL B CA 1
ATOM 3689 C C . VAL B 1 66 ? -5.191 -4.309 -14.719 1 94.56 66 VAL B C 1
ATOM 3691 O O . VAL B 1 66 ? -6.176 -4.258 -15.461 1 94.56 66 VAL B O 1
ATOM 3694 N N . SER B 1 67 ? -4.812 -5.328 -14.031 1 91.31 67 SER B N 1
ATOM 3695 C CA . SER B 1 67 ? -5.594 -6.559 -14.078 1 91.31 67 SER B CA 1
ATOM 3696 C C . SER B 1 67 ? -7.02 -6.328 -13.602 1 91.31 67 SER B C 1
ATOM 3698 O O . SER B 1 67 ? -7.977 -6.793 -14.227 1 91.31 67 SER B O 1
ATOM 3700 N N . ALA B 1 68 ? -7.16 -5.602 -12.5 1 90.88 68 ALA B N 1
ATOM 3701 C CA . ALA B 1 68 ? -8.477 -5.301 -11.945 1 90.88 68 ALA B CA 1
ATOM 3702 C C . ALA B 1 68 ? -9.328 -4.523 -12.945 1 90.88 68 ALA B C 1
ATOM 3704 O O . ALA B 1 68 ? -10.539 -4.734 -13.039 1 90.88 68 ALA B O 1
ATOM 3705 N N . ALA B 1 69 ? -8.719 -3.652 -13.672 1 93.12 69 ALA B N 1
ATOM 3706 C CA . ALA B 1 69 ? -9.438 -2.859 -14.664 1 93.12 69 ALA B CA 1
ATOM 3707 C C . ALA B 1 69 ? -9.992 -3.748 -15.773 1 93.12 69 ALA B C 1
ATOM 3709 O O . ALA B 1 69 ? -11.094 -3.504 -16.281 1 93.12 69 ALA B O 1
ATOM 3710 N N . LEU B 1 70 ? -9.32 -4.762 -16.109 1 90.56 70 LEU B N 1
ATOM 3711 C CA . LEU B 1 70 ? -9.766 -5.676 -17.156 1 90.56 70 LEU B CA 1
ATOM 3712 C C . LEU B 1 70 ? -11 -6.449 -16.719 1 90.56 70 LEU B C 1
ATOM 3714 O O . LEU B 1 70 ? -11.914 -6.684 -17.516 1 90.56 70 LEU B O 1
ATOM 3718 N N . PHE B 1 71 ? -11.039 -6.781 -15.5 1 87 71 PHE B N 1
ATOM 3719 C CA . PHE B 1 71 ? -12.18 -7.512 -14.969 1 87 71 PHE B CA 1
ATOM 3720 C C . PHE B 1 71 ? -13.375 -6.586 -14.781 1 87 71 PHE B C 1
ATOM 3722 O O . PHE B 1 71 ? -14.5 -6.93 -15.148 1 87 71 PHE B O 1
ATOM 3729 N N . GLU B 1 72 ? -13.062 -5.41 -14.312 1 86.62 72 GLU B N 1
ATOM 3730 C CA . GLU B 1 72 ? -14.133 -4.473 -13.984 1 86.62 72 GLU B CA 1
ATOM 3731 C C . GLU B 1 72 ? -14.789 -3.93 -15.25 1 86.62 72 GLU B C 1
ATOM 3733 O O . GLU B 1 72 ? -15.984 -3.621 -15.258 1 86.62 72 GLU B O 1
ATOM 3738 N N . THR B 1 73 ? -14.055 -3.822 -16.312 1 90.19 73 THR B N 1
ATOM 3739 C CA . THR B 1 73 ? -14.586 -3.256 -17.547 1 90.19 73 THR B CA 1
ATOM 3740 C C . THR B 1 73 ? -15.242 -4.34 -18.391 1 90.19 73 THR B C 1
ATOM 3742 O O . THR B 1 73 ? -15.828 -4.043 -19.438 1 90.19 73 THR B O 1
ATOM 3745 N N . GLY B 1 74 ? -15.086 -5.586 -18.078 1 86.88 74 GLY B N 1
ATOM 3746 C CA . GLY B 1 74 ? -15.758 -6.68 -18.75 1 86.88 74 GLY B CA 1
ATOM 3747 C C . GLY B 1 74 ? -14.984 -7.215 -19.938 1 86.88 74 GLY B C 1
ATOM 3748 O O . GLY B 1 74 ? -15.469 -8.086 -20.672 1 86.88 74 GLY B O 1
ATOM 3749 N N . VAL B 1 75 ? -13.844 -6.711 -20.125 1 87.06 75 VAL B N 1
ATOM 3750 C CA . VAL B 1 75 ? -13.031 -7.156 -21.25 1 87.06 75 VAL B CA 1
ATOM 3751 C C . VAL B 1 75 ? -12.742 -8.648 -21.125 1 87.06 75 VAL B C 1
ATOM 3753 O O . VAL B 1 75 ? -12.875 -9.398 -22.094 1 87.06 75 VAL B O 1
ATOM 3756 N N . ALA B 1 76 ? -12.398 -9.086 -20 1 83.31 76 ALA B N 1
ATOM 3757 C CA . ALA B 1 76 ? -12.102 -10.492 -19.766 1 83.31 76 ALA B CA 1
ATOM 3758 C C . ALA B 1 76 ? -13.32 -11.367 -20.078 1 83.31 76 ALA B C 1
ATOM 3760 O O . ALA B 1 76 ? -13.195 -12.43 -20.672 1 83.31 76 ALA B O 1
ATOM 3761 N N . GLN B 1 77 ? -14.422 -10.891 -19.703 1 83.31 77 GLN B N 1
ATOM 3762 C CA . GLN B 1 77 ? -15.664 -11.609 -19.953 1 83.31 77 GLN B CA 1
ATOM 3763 C C . GLN B 1 77 ? -15.961 -11.688 -21.453 1 83.31 77 GLN B C 1
ATOM 3765 O O . GLN B 1 77 ? -16.406 -12.727 -21.938 1 83.31 77 GLN B O 1
ATOM 3770 N N . ARG B 1 78 ? -15.789 -10.672 -22.141 1 84.81 78 ARG B N 1
ATOM 3771 C CA . ARG B 1 78 ? -16.047 -10.625 -23.562 1 84.81 78 ARG B CA 1
ATOM 3772 C C . ARG B 1 78 ? -15.148 -11.609 -24.312 1 84.81 78 ARG B C 1
ATOM 3774 O O . ARG B 1 78 ? -15.586 -12.25 -25.281 1 84.81 78 ARG B O 1
ATOM 3781 N N . ILE B 1 79 ? -13.922 -11.656 -23.875 1 83.06 79 ILE B N 1
ATOM 3782 C CA . ILE B 1 79 ? -12.992 -12.617 -24.453 1 83.06 79 ILE B CA 1
ATOM 3783 C C . ILE B 1 79 ? -13.516 -14.039 -24.234 1 83.06 79 ILE B C 1
ATOM 3785 O O . ILE B 1 79 ? -13.555 -14.844 -25.172 1 83.06 79 ILE B O 1
ATOM 3789 N N . GLY B 1 80 ? -13.977 -14.32 -23.078 1 81.5 80 GLY B N 1
ATOM 3790 C CA . GLY B 1 80 ? -14.547 -15.625 -22.766 1 81.5 80 GLY B CA 1
ATOM 3791 C C . GLY B 1 80 ? -15.773 -15.945 -23.594 1 81.5 80 GLY B C 1
ATOM 3792 O O . GLY B 1 80 ? -15.906 -17.062 -24.109 1 81.5 80 GLY B O 1
ATOM 3793 N N . GLU B 1 81 ? -16.578 -14.992 -23.734 1 84.19 81 GLU B N 1
ATOM 3794 C CA . GLU B 1 81 ? -17.812 -15.195 -24.484 1 84.19 81 GLU B CA 1
ATOM 3795 C C . GLU B 1 81 ? -17.516 -15.469 -25.969 1 84.19 81 GLU B C 1
ATOM 3797 O O . GLU B 1 81 ? -18.172 -16.312 -26.578 1 84.19 81 GLU B O 1
ATOM 3802 N N . LYS B 1 82 ? -16.656 -14.727 -26.484 1 87 82 LYS B N 1
ATOM 3803 C CA . LYS B 1 82 ? -16.281 -14.93 -27.891 1 87 82 LYS B CA 1
ATOM 3804 C C . LYS B 1 82 ? -15.766 -16.344 -28.109 1 87 82 LYS B C 1
ATOM 3806 O O . LYS B 1 82 ? -16.078 -16.984 -29.125 1 87 82 LYS B O 1
ATOM 3811 N N . ILE B 1 83 ? -15.086 -16.812 -27.188 1 87 83 ILE B N 1
ATOM 3812 C CA . ILE B 1 83 ? -14.516 -18.156 -27.281 1 87 83 ILE B CA 1
ATOM 3813 C C . ILE B 1 83 ? -15.617 -19.203 -27.094 1 87 83 ILE B C 1
ATOM 3815 O O . ILE B 1 83 ? -15.672 -20.188 -27.844 1 87 83 ILE B O 1
ATOM 3819 N N . GLY B 1 84 ? -16.469 -18.969 -26.141 1 84.62 84 GLY B N 1
ATOM 3820 C CA . GLY B 1 84 ? -17.562 -19.875 -25.875 1 84.62 84 GLY B CA 1
ATOM 3821 C C . GLY B 1 84 ? -18.484 -20.062 -27.062 1 84.62 84 GLY B C 1
ATOM 3822 O O . GLY B 1 84 ? -19.094 -21.125 -27.234 1 84.62 84 GLY B O 1
ATOM 3823 N N . ASN B 1 85 ? -18.5 -19.062 -27.922 1 84.31 85 ASN B N 1
ATOM 3824 C CA . ASN B 1 85 ? -19.391 -19.094 -29.078 1 84.31 85 ASN B CA 1
ATOM 3825 C C . ASN B 1 85 ? -18.656 -19.531 -30.344 1 84.31 85 ASN B C 1
ATOM 3827 O O . ASN B 1 85 ? -19.266 -19.609 -31.406 1 84.31 85 ASN B O 1
ATOM 3831 N N . SER B 1 86 ? -17.531 -19.938 -30.188 1 87.31 86 SER B N 1
ATOM 3832 C CA . SER B 1 86 ? -16.719 -20.266 -31.359 1 87.31 86 SER B CA 1
ATOM 3833 C C . SER B 1 86 ? -16.609 -21.781 -31.531 1 87.31 86 SER B C 1
ATOM 3835 O O . SER B 1 86 ? -17.141 -22.547 -30.734 1 87.31 86 SER B O 1
ATOM 3837 N N . PHE B 1 87 ? -15.898 -22.125 -32.625 1 84.25 87 PHE B N 1
ATOM 3838 C CA . PHE B 1 87 ? -15.672 -23.516 -32.969 1 84.25 87 PHE B CA 1
ATOM 3839 C C . PHE B 1 87 ? -14.82 -24.203 -31.906 1 84.25 87 PHE B C 1
ATOM 3841 O O . PHE B 1 87 ? -14.836 -25.438 -31.797 1 84.25 87 PHE B O 1
ATOM 3848 N N . LEU B 1 88 ? -14.281 -23.469 -31.062 1 85.31 88 LEU B N 1
ATOM 3849 C CA . LEU B 1 88 ? -13.375 -23.984 -30.031 1 85.31 88 LEU B CA 1
ATOM 3850 C C . LEU B 1 88 ? -14.141 -24.594 -28.875 1 85.31 88 LEU B C 1
ATOM 3852 O O . LEU B 1 88 ? -13.562 -25.297 -28.031 1 85.31 88 LEU B O 1
ATOM 3856 N N . ALA B 1 89 ? -15.438 -24.406 -28.875 1 83.81 89 ALA B N 1
ATOM 3857 C CA . ALA B 1 89 ? -16.281 -24.938 -27.812 1 83.81 89 ALA B CA 1
ATOM 3858 C C . ALA B 1 89 ? -17.312 -25.922 -28.359 1 83.81 89 ALA B C 1
ATOM 3860 O O . ALA B 1 89 ? -18.406 -26.047 -27.812 1 83.81 89 ALA B O 1
ATOM 3861 N N . LYS B 1 90 ? -17 -26.625 -29.375 1 86.75 90 LYS B N 1
ATOM 3862 C CA . LYS B 1 90 ? -17.969 -27.484 -30.062 1 86.75 90 LYS B CA 1
ATOM 3863 C C . LYS B 1 90 ? -18.094 -28.828 -29.359 1 86.75 90 LYS B C 1
ATOM 3865 O O . LYS B 1 90 ? -19.156 -29.453 -29.375 1 86.75 90 LYS B O 1
ATOM 3870 N N . THR B 1 91 ? -16.969 -29.344 -29 1 92 91 THR B N 1
ATOM 3871 C CA . THR B 1 91 ? -16.984 -30.594 -28.25 1 92 91 THR B CA 1
ATOM 3872 C C . THR B 1 91 ? -16.391 -30.406 -26.859 1 92 91 THR B C 1
ATOM 3874 O O . THR B 1 91 ? -15.648 -29.438 -26.625 1 92 91 THR B O 1
ATOM 3877 N N . GLU B 1 92 ? -16.766 -31.281 -26 1 95.44 92 GLU B N 1
ATOM 3878 C CA . GLU B 1 92 ? -16.312 -31.172 -24.609 1 95.44 92 GLU B CA 1
ATOM 3879 C C . GLU B 1 92 ? -14.789 -31.188 -24.531 1 95.44 92 GLU B C 1
ATOM 3881 O O . GLU B 1 92 ? -14.188 -30.328 -23.859 1 95.44 92 GLU B O 1
ATOM 3886 N N . ARG B 1 93 ? -14.188 -32.125 -25.188 1 95.44 93 ARG B N 1
ATOM 3887 C CA . ARG B 1 93 ? -12.734 -32.25 -25.156 1 95.44 93 ARG B CA 1
ATOM 3888 C C . ARG B 1 93 ? -12.062 -31.047 -25.766 1 95.44 93 ARG B C 1
ATOM 3890 O O . ARG B 1 93 ? -11.07 -30.547 -25.219 1 95.44 93 ARG B O 1
ATOM 3897 N N . ARG B 1 94 ? -12.531 -30.594 -26.859 1 94.94 94 ARG B N 1
ATOM 3898 C CA . ARG B 1 94 ? -12.008 -29.391 -27.484 1 94.94 94 ARG B CA 1
ATOM 3899 C C . ARG B 1 94 ? -12.164 -28.172 -26.578 1 94.94 94 ARG B C 1
ATOM 3901 O O . ARG B 1 94 ? -11.266 -27.328 -26.5 1 94.94 94 ARG B O 1
ATOM 3908 N N . PHE B 1 95 ? -13.32 -28.094 -25.984 1 95.75 95 PHE B N 1
ATOM 3909 C CA . PHE B 1 95 ? -13.586 -26.969 -25.094 1 95.75 95 PHE B CA 1
ATOM 3910 C C . PHE B 1 95 ? -12.664 -27.016 -23.875 1 95.75 95 PHE B C 1
ATOM 3912 O O . PHE B 1 95 ? -12.18 -25.969 -23.422 1 95.75 95 PHE B O 1
ATOM 3919 N N . ILE B 1 96 ? -12.375 -28.188 -23.375 1 97.44 96 ILE B N 1
ATOM 3920 C CA . ILE B 1 96 ? -11.461 -28.359 -22.25 1 97.44 96 ILE B CA 1
ATOM 3921 C C . ILE B 1 96 ? -10.078 -27.844 -22.625 1 97.44 96 ILE B C 1
ATOM 3923 O O . ILE B 1 96 ? -9.453 -27.094 -21.875 1 97.44 96 ILE B O 1
ATOM 3927 N N . VAL B 1 97 ? -9.625 -28.203 -23.766 1 97.44 97 VAL B N 1
ATOM 3928 C CA . VAL B 1 97 ? -8.305 -27.781 -24.25 1 97.44 97 VAL B CA 1
ATOM 3929 C C . VAL B 1 97 ? -8.281 -26.281 -24.453 1 97.44 97 VAL B C 1
ATOM 3931 O O . VAL B 1 97 ? -7.32 -25.609 -24.062 1 97.44 97 VAL B O 1
ATOM 3934 N N . THR B 1 98 ? -9.32 -25.766 -25 1 96.44 98 THR B N 1
ATOM 3935 C CA . THR B 1 98 ? -9.406 -24.344 -25.281 1 96.44 98 THR B CA 1
ATOM 3936 C C . THR B 1 98 ? -9.43 -23.547 -23.984 1 96.44 98 THR B C 1
ATOM 3938 O O . THR B 1 98 ? -8.672 -22.578 -23.828 1 96.44 98 THR B O 1
ATOM 3941 N N . VAL B 1 99 ? -10.258 -23.938 -23.094 1 96.19 99 VAL B N 1
ATOM 3942 C CA . VAL B 1 99 ? -10.398 -23.234 -21.812 1 96.19 99 VAL B CA 1
ATOM 3943 C C . VAL B 1 99 ? -9.094 -23.328 -21.031 1 96.19 99 VAL B C 1
ATOM 3945 O O . VAL B 1 99 ? -8.672 -22.359 -20.391 1 96.19 99 VAL B O 1
ATOM 3948 N N . SER B 1 100 ? -8.5 -24.531 -21.062 1 97.44 100 SER B N 1
ATOM 3949 C CA . SER B 1 100 ? -7.223 -24.703 -20.375 1 97.44 100 SER B CA 1
ATOM 3950 C C . SER B 1 100 ? -6.164 -23.766 -20.938 1 97.44 100 SER B C 1
ATOM 3952 O O . SER B 1 100 ? -5.41 -23.156 -20.188 1 97.44 100 SER B O 1
ATOM 3954 N N . ALA B 1 101 ? -6.086 -23.609 -22.203 1 97.31 101 ALA B N 1
ATOM 3955 C CA . ALA B 1 101 ? -5.102 -22.75 -22.859 1 97.31 101 ALA B CA 1
ATOM 3956 C C . ALA B 1 101 ? -5.383 -21.281 -22.562 1 97.31 101 ALA B C 1
ATOM 3958 O O . ALA B 1 101 ? -4.465 -20.516 -22.234 1 97.31 101 ALA B O 1
ATOM 3959 N N . VAL B 1 102 ? -6.582 -20.891 -22.609 1 95.88 102 VAL B N 1
ATOM 3960 C CA . VAL B 1 102 ? -6.953 -19.484 -22.453 1 95.88 102 VAL B CA 1
ATOM 3961 C C . VAL B 1 102 ? -6.824 -19.062 -21 1 95.88 102 VAL B C 1
ATOM 3963 O O . VAL B 1 102 ? -6.309 -17.984 -20.688 1 95.88 102 VAL B O 1
ATOM 3966 N N . CYS B 1 103 ? -7.332 -19.922 -20.125 1 96.62 103 CYS B N 1
ATOM 3967 C CA . CYS B 1 103 ? -7.195 -19.641 -18.703 1 96.62 103 CYS B CA 1
ATOM 3968 C C . CYS B 1 103 ? -5.73 -19.547 -18.297 1 96.62 103 CYS B C 1
ATOM 3970 O O . CYS B 1 103 ? -5.355 -18.703 -17.484 1 96.62 103 CYS B O 1
ATOM 3972 N N . CYS B 1 104 ? -4.949 -20.438 -18.875 1 97.44 104 CYS B N 1
ATOM 3973 C CA . CYS B 1 104 ? -3.516 -20.422 -18.609 1 97.44 104 CYS B CA 1
ATOM 3974 C C . CYS B 1 104 ? -2.896 -19.094 -19.047 1 97.44 104 CYS B C 1
ATOM 3976 O O . CYS B 1 104 ? -2.156 -18.469 -18.297 1 97.44 104 CYS B O 1
ATOM 3978 N N . LEU B 1 105 ? -3.191 -18.656 -20.219 1 95.69 105 LEU B N 1
ATOM 3979 C CA . LEU B 1 105 ? -2.648 -17.422 -20.766 1 95.69 105 LEU B CA 1
ATOM 3980 C C . LEU B 1 105 ? -3.146 -16.219 -19.969 1 95.69 105 LEU B C 1
ATOM 3982 O O . LEU B 1 105 ? -2.365 -15.32 -19.641 1 95.69 105 LEU B O 1
ATOM 3986 N N . MET B 1 106 ? -4.414 -16.203 -19.688 1 94.38 106 MET B N 1
ATOM 3987 C CA . MET B 1 106 ? -5.004 -15.094 -18.953 1 94.38 106 MET B CA 1
ATOM 3988 C C . MET B 1 106 ? -4.398 -14.984 -17.562 1 94.38 106 MET B C 1
ATOM 3990 O O . MET B 1 106 ? -4.016 -13.898 -17.125 1 94.38 106 MET B O 1
ATOM 3994 N N . SER B 1 107 ? -4.262 -16.109 -16.953 1 96.06 107 SER B N 1
ATOM 3995 C CA . SER B 1 107 ? -3.809 -16.125 -15.562 1 96.06 107 SER B CA 1
ATOM 3996 C C . SER B 1 107 ? -2.324 -15.797 -15.461 1 96.06 107 SER B C 1
ATOM 3998 O O . SER B 1 107 ? -1.837 -15.43 -14.391 1 96.06 107 SER B O 1
ATOM 4000 N N . ALA B 1 108 ? -1.613 -15.906 -16.562 1 96.12 108 ALA B N 1
ATOM 4001 C CA . ALA B 1 108 ? -0.203 -15.523 -16.578 1 96.12 108 ALA B CA 1
ATOM 4002 C C . ALA B 1 108 ? -0.033 -14.023 -16.344 1 96.12 108 ALA B C 1
ATOM 4004 O O . ALA B 1 108 ? 1.016 -13.586 -15.859 1 96.12 108 ALA B O 1
ATOM 4005 N N . PHE B 1 109 ? -1.116 -13.258 -16.594 1 93.12 109 PHE B N 1
ATOM 4006 C CA . PHE B 1 109 ? -0.976 -11.805 -16.5 1 93.12 109 PHE B CA 1
ATOM 4007 C C . PHE B 1 109 ? -2.105 -11.203 -15.68 1 93.12 109 PHE B C 1
ATOM 4009 O O . PHE B 1 109 ? -2.109 -10 -15.406 1 93.12 109 PHE B O 1
ATOM 4016 N N . MET B 1 110 ? -3.027 -12.055 -15.367 1 91.12 110 MET B N 1
ATOM 4017 C CA . MET B 1 110 ? -4.16 -11.648 -14.539 1 91.12 110 MET B CA 1
ATOM 4018 C C . MET B 1 110 ? -4.25 -12.516 -13.289 1 91.12 110 MET B C 1
ATOM 4020 O O . MET B 1 110 ? -3.533 -13.508 -13.156 1 91.12 110 MET B O 1
ATOM 4024 N N . SER B 1 111 ? -5.113 -12.094 -12.438 1 88.44 111 SER B N 1
ATOM 4025 C CA . SER B 1 111 ? -5.309 -12.867 -11.211 1 88.44 111 SER B CA 1
ATOM 4026 C C . SER B 1 111 ? -5.891 -14.242 -11.516 1 88.44 111 SER B C 1
ATOM 4028 O O . SER B 1 111 ? -6.809 -14.367 -12.328 1 88.44 111 SER B O 1
ATOM 4030 N N . ASN B 1 112 ? -5.281 -15.25 -10.797 1 94.38 112 ASN B N 1
ATOM 4031 C CA . ASN B 1 112 ? -5.812 -16.609 -10.93 1 94.38 112 ASN B CA 1
ATOM 4032 C C . ASN B 1 112 ? -7.281 -16.672 -10.523 1 94.38 112 ASN B C 1
ATOM 4034 O O . ASN B 1 112 ? -8.109 -17.219 -11.25 1 94.38 112 ASN B O 1
ATOM 4038 N N . ASN B 1 113 ? -7.574 -16.031 -9.43 1 91.31 113 ASN B N 1
ATOM 4039 C CA . ASN B 1 113 ? -8.93 -16.031 -8.891 1 91.31 113 ASN B CA 1
ATOM 4040 C C . ASN B 1 113 ? -9.906 -15.336 -9.844 1 91.31 113 ASN B C 1
ATOM 4042 O O . ASN B 1 113 ? -11.016 -15.828 -10.07 1 91.31 113 ASN B O 1
ATOM 4046 N N . GLY B 1 114 ? -9.461 -14.25 -10.305 1 89.81 114 GLY B N 1
ATOM 4047 C CA . GLY B 1 114 ? -10.312 -13.523 -11.227 1 89.81 114 GLY B CA 1
ATOM 4048 C C . GLY B 1 114 ? -10.594 -14.297 -12.508 1 89.81 114 GLY B C 1
ATOM 4049 O O . GLY B 1 114 ? -11.719 -14.289 -13 1 89.81 114 GLY B O 1
ATOM 4050 N N . THR B 1 115 ? -9.609 -14.938 -13 1 93.88 115 THR B N 1
ATOM 4051 C CA . THR B 1 115 ? -9.75 -15.703 -14.227 1 93.88 115 THR B CA 1
ATOM 4052 C C . THR B 1 115 ? -10.797 -16.797 -14.062 1 93.88 115 THR B C 1
ATOM 4054 O O . THR B 1 115 ? -11.734 -16.891 -14.852 1 93.88 115 THR B O 1
ATOM 4057 N N . VAL B 1 116 ? -10.719 -17.516 -13.031 1 94 116 VAL B N 1
ATOM 4058 C CA . VAL B 1 116 ? -11.641 -18.625 -12.82 1 94 116 VAL B CA 1
ATOM 4059 C C . VAL B 1 116 ? -13.039 -18.094 -12.516 1 94 116 VAL B C 1
ATOM 4061 O O . VAL B 1 116 ? -14.039 -18.688 -12.938 1 94 116 VAL B O 1
ATOM 4064 N N . ALA B 1 117 ? -13.117 -17.047 -11.836 1 89.94 117 ALA B N 1
ATOM 4065 C CA . ALA B 1 117 ? -14.406 -16.453 -11.484 1 89.94 117 ALA B CA 1
ATOM 4066 C C . ALA B 1 117 ? -15.188 -16.062 -12.734 1 89.94 117 ALA B C 1
ATOM 4068 O O . ALA B 1 117 ? -16.422 -16.172 -12.758 1 89.94 117 ALA B O 1
ATOM 4069 N N . ILE B 1 118 ? -14.516 -15.672 -13.719 1 88.12 118 ILE B N 1
ATOM 4070 C CA . ILE B 1 118 ? -15.195 -15.25 -14.945 1 88.12 118 ILE B CA 1
ATOM 4071 C C . ILE B 1 118 ? -15.531 -16.469 -15.797 1 88.12 118 ILE B C 1
ATOM 4073 O O . ILE B 1 118 ? -16.578 -16.516 -16.438 1 88.12 118 ILE B O 1
ATOM 4077 N N . TRP B 1 119 ? -14.711 -17.406 -15.727 1 92.19 119 TRP B N 1
ATOM 4078 C CA . TRP B 1 119 ? -14.852 -18.516 -16.672 1 92.19 119 TRP B CA 1
ATOM 4079 C C . TRP B 1 119 ? -15.852 -19.547 -16.156 1 92.19 119 TRP B C 1
ATOM 4081 O O . TRP B 1 119 ? -16.5 -20.234 -16.938 1 92.19 119 TRP B O 1
ATOM 4091 N N . MET B 1 120 ? -16.016 -19.656 -14.859 1 92.69 120 MET B N 1
ATOM 4092 C CA . MET B 1 120 ? -16.922 -20.656 -14.32 1 92.69 120 MET B CA 1
ATOM 4093 C C . MET B 1 120 ? -18.344 -20.438 -14.82 1 92.69 120 MET B C 1
ATOM 4095 O O . MET B 1 120 ? -18.938 -21.344 -15.414 1 92.69 120 MET B O 1
ATOM 4099 N N . PRO B 1 121 ? -18.891 -19.281 -14.586 1 88.75 121 PRO B N 1
ATOM 4100 C CA . PRO B 1 121 ? -20.234 -19.062 -15.141 1 88.75 121 PRO B CA 1
ATOM 4101 C C . PRO B 1 121 ? -20.266 -19.172 -16.656 1 88.75 121 PRO B C 1
ATOM 4103 O O . PRO B 1 121 ? -21.266 -19.625 -17.219 1 88.75 121 PRO B O 1
ATOM 4106 N N . LEU B 1 122 ? -19.297 -18.766 -17.297 1 89.31 122 LEU B N 1
ATOM 4107 C CA . LEU B 1 122 ? -19.234 -18.844 -18.766 1 89.31 122 LEU B CA 1
ATOM 4108 C C . LEU B 1 122 ? -19.266 -20.312 -19.219 1 89.31 122 LEU B C 1
ATOM 4110 O O . LEU B 1 122 ? -19.953 -20.641 -20.188 1 89.31 122 LEU B O 1
ATOM 4114 N N . ILE B 1 123 ? -18.5 -21.125 -18.578 1 93.88 123 ILE B N 1
ATOM 4115 C CA . ILE B 1 123 ? -18.469 -22.547 -18.891 1 93.88 123 ILE B CA 1
ATOM 4116 C C . ILE B 1 123 ? -19.859 -23.141 -18.688 1 93.88 123 ILE B C 1
ATOM 4118 O O . ILE B 1 123 ? -20.328 -23.953 -19.5 1 93.88 123 ILE B O 1
ATOM 4122 N N . ALA B 1 124 ? -20.516 -22.688 -17.672 1 91.56 124 ALA B N 1
ATOM 4123 C CA . ALA B 1 124 ? -21.875 -23.156 -17.391 1 91.56 124 ALA B CA 1
ATOM 4124 C C . ALA B 1 124 ? -22.828 -22.781 -18.531 1 91.56 124 ALA B C 1
ATOM 4126 O O . ALA B 1 124 ? -23.656 -23.594 -18.938 1 91.56 124 ALA B O 1
ATOM 4127 N N . VAL B 1 125 ? -22.703 -21.656 -18.984 1 87.62 125 VAL B N 1
ATOM 4128 C CA . VAL B 1 125 ? -23.578 -21.172 -20.062 1 87.62 125 VAL B CA 1
ATOM 4129 C C . VAL B 1 125 ? -23.312 -21.969 -21.344 1 87.62 125 VAL B C 1
ATOM 4131 O O . VAL B 1 125 ? -24.25 -22.375 -22.016 1 87.62 125 VAL B O 1
ATOM 4134 N N . VAL B 1 126 ? -22.109 -22.109 -21.641 1 90.25 126 VAL B N 1
ATOM 4135 C CA . VAL B 1 126 ? -21.734 -22.859 -22.828 1 90.25 126 VAL B CA 1
ATOM 4136 C C . VAL B 1 126 ? -22.219 -24.297 -22.703 1 90.25 126 VAL B C 1
ATOM 4138 O O . VAL B 1 126 ? -22.75 -24.859 -23.672 1 90.25 126 VAL B O 1
ATOM 4141 N N . ALA B 1 127 ? -22 -24.828 -21.578 1 92.06 127 ALA B N 1
ATOM 4142 C CA . ALA B 1 127 ? -22.453 -26.203 -21.312 1 92.06 127 ALA B CA 1
ATOM 4143 C C . ALA B 1 127 ? -23.969 -26.328 -21.484 1 92.06 127 ALA B C 1
ATOM 4145 O O . ALA B 1 127 ? -24.453 -27.266 -22.125 1 92.06 127 ALA B O 1
ATOM 4146 N N . ALA B 1 128 ? -24.656 -25.453 -20.969 1 87.5 128 ALA B N 1
ATOM 4147 C CA . ALA B 1 128 ? -26.109 -25.453 -21.047 1 87.5 128 ALA B CA 1
ATOM 4148 C C . ALA B 1 128 ? -26.578 -25.344 -22.5 1 87.5 128 ALA B C 1
ATOM 4150 O O . ALA B 1 128 ? -27.578 -25.953 -22.875 1 87.5 128 ALA B O 1
ATOM 4151 N N . GLY B 1 129 ? -25.922 -24.625 -23.203 1 86.31 129 GLY B N 1
ATOM 4152 C CA . GLY B 1 129 ? -26.312 -24.406 -24.594 1 86.31 129 GLY B CA 1
ATOM 4153 C C . GLY B 1 129 ? -25.844 -25.516 -25.516 1 86.31 129 GLY B C 1
ATOM 4154 O O . GLY B 1 129 ? -26.172 -25.531 -26.703 1 86.31 129 GLY B O 1
ATOM 4155 N N . SER B 1 130 ? -25.125 -26.406 -25.047 1 89.81 130 SER B N 1
ATOM 4156 C CA . SER B 1 130 ? -24.5 -27.422 -25.891 1 89.81 130 SER B CA 1
ATOM 4157 C C . SER B 1 130 ? -25.422 -28.641 -26.047 1 89.81 130 SER B C 1
ATOM 4159 O O . SER B 1 130 ? -25.094 -29.578 -26.766 1 89.81 130 SER B O 1
ATOM 4161 N N . ASN B 1 131 ? -26.516 -28.625 -25.484 1 85.44 131 ASN B N 1
ATOM 4162 C CA . ASN B 1 131 ? -27.469 -29.719 -25.547 1 85.44 131 ASN B CA 1
ATOM 4163 C C . ASN B 1 131 ? -26.859 -31.031 -25.078 1 85.44 131 ASN B C 1
ATOM 4165 O O . ASN B 1 131 ? -26.953 -32.062 -25.75 1 85.44 131 ASN B O 1
ATOM 4169 N N . GLY B 1 132 ? -26.078 -30.938 -23.953 1 84.75 132 GLY B N 1
ATOM 4170 C CA . GLY B 1 132 ? -25.562 -32.125 -23.297 1 84.75 132 GLY B CA 1
ATOM 4171 C C . GLY B 1 132 ? -24.219 -32.594 -23.828 1 84.75 132 GLY B C 1
ATOM 4172 O O . GLY B 1 132 ? -23.625 -33.531 -23.297 1 84.75 132 GLY B O 1
ATOM 4173 N N . ARG B 1 133 ? -23.641 -31.953 -24.781 1 91.25 133 ARG B N 1
ATOM 4174 C CA . ARG B 1 133 ? -22.359 -32.312 -25.375 1 91.25 133 ARG B CA 1
ATOM 4175 C C . ARG B 1 133 ? -21.203 -31.906 -24.484 1 91.25 133 ARG B C 1
ATOM 4177 O O . ARG B 1 133 ? -20.125 -32.5 -24.547 1 91.25 133 ARG B O 1
ATOM 4184 N N . ILE B 1 134 ? -21.484 -30.875 -23.828 1 93.44 134 ILE B N 1
ATOM 4185 C CA . ILE B 1 134 ? -20.484 -30.344 -22.922 1 93.44 134 ILE B CA 1
ATOM 4186 C C . ILE B 1 134 ? -21.031 -30.344 -21.5 1 93.44 134 ILE B C 1
ATOM 4188 O O . ILE B 1 134 ? -22.172 -29.922 -21.266 1 93.44 134 ILE B O 1
ATOM 4192 N N . ARG B 1 135 ? -20.328 -30.859 -20.594 1 95 135 ARG B N 1
ATOM 4193 C CA . ARG B 1 135 ? -20.672 -30.875 -19.188 1 95 135 ARG B CA 1
ATOM 4194 C C . ARG B 1 135 ? -19.781 -29.953 -18.375 1 95 135 ARG B C 1
ATOM 4196 O O . ARG B 1 135 ? -18.547 -30.109 -18.375 1 95 135 ARG B O 1
ATOM 4203 N N . SER B 1 136 ? -20.359 -29.062 -17.641 1 95.19 136 SER B N 1
ATOM 4204 C CA . SER B 1 136 ? -19.641 -27.984 -16.969 1 95.19 136 SER B CA 1
ATOM 4205 C C . SER B 1 136 ? -18.609 -28.547 -15.984 1 95.19 136 SER B C 1
ATOM 4207 O O . SER B 1 136 ? -17.469 -28.094 -15.945 1 95.19 136 SER B O 1
ATOM 4209 N N . LYS B 1 137 ? -19 -29.562 -15.25 1 96.12 137 LYS B N 1
ATOM 4210 C CA . LYS B 1 137 ? -18.172 -30.172 -14.219 1 96.12 137 LYS B CA 1
ATOM 4211 C C . LYS B 1 137 ? -16.875 -30.734 -14.82 1 96.12 137 LYS B C 1
ATOM 4213 O O . LYS B 1 137 ? -15.828 -30.703 -14.172 1 96.12 137 LYS B O 1
ATOM 4218 N N . MET B 1 138 ? -16.953 -31.141 -16.031 1 96.75 138 MET B N 1
ATOM 4219 C CA . MET B 1 138 ? -15.805 -31.703 -16.719 1 96.75 138 MET B CA 1
ATOM 4220 C C . MET B 1 138 ? -14.82 -30.609 -17.109 1 96.75 138 MET B C 1
ATOM 4222 O O . MET B 1 138 ? -13.617 -30.859 -17.219 1 96.75 138 MET B O 1
ATOM 4226 N N . VAL B 1 139 ? -15.312 -29.438 -17.312 1 97.06 139 VAL B N 1
ATOM 4227 C CA . VAL B 1 139 ? -14.508 -28.359 -17.906 1 97.06 139 VAL B CA 1
ATOM 4228 C C . VAL B 1 139 ? -13.953 -27.469 -16.797 1 97.06 139 VAL B C 1
ATOM 4230 O O . VAL B 1 139 ? -12.836 -26.953 -16.906 1 97.06 139 VAL B O 1
ATOM 4233 N N . ILE B 1 140 ? -14.625 -27.328 -15.742 1 97.31 140 ILE B N 1
ATOM 4234 C CA . ILE B 1 140 ? -14.289 -26.359 -14.703 1 97.31 140 ILE B CA 1
ATOM 4235 C C . ILE B 1 140 ? -13 -26.781 -14 1 97.31 140 ILE B C 1
ATOM 4237 O O . ILE B 1 140 ? -12.164 -25.938 -13.68 1 97.31 140 ILE B O 1
ATOM 4241 N N . PHE B 1 141 ? -12.828 -28.062 -13.773 1 97.88 141 PHE B N 1
ATOM 4242 C CA . PHE B 1 141 ? -11.625 -28.547 -13.094 1 97.88 141 PHE B CA 1
ATOM 4243 C C . PHE B 1 141 ? -10.383 -28.203 -13.898 1 97.88 141 PHE B C 1
ATOM 4245 O O . PHE B 1 141 ? -9.445 -27.594 -13.367 1 97.88 141 PHE B O 1
ATOM 4252 N N . PRO B 1 142 ? -10.344 -28.516 -15.195 1 98.06 142 PRO B N 1
ATOM 4253 C CA . PRO B 1 142 ? -9.203 -28.125 -16.031 1 98.06 142 PRO B CA 1
ATOM 4254 C C . PRO B 1 142 ? -9 -26.609 -16.078 1 98.06 142 PRO B C 1
ATOM 4256 O O . PRO B 1 142 ? -7.863 -26.141 -16.109 1 98.06 142 PRO B O 1
ATOM 4259 N N . ALA B 1 143 ? -10.07 -25.891 -16.109 1 97.31 143 ALA B N 1
ATOM 4260 C CA . ALA B 1 143 ? -9.977 -24.438 -16.141 1 97.31 143 ALA B CA 1
ATOM 4261 C C . ALA B 1 143 ? -9.273 -23.906 -14.891 1 97.31 143 ALA B C 1
ATOM 4263 O O . ALA B 1 143 ? -8.383 -23.062 -14.984 1 97.31 143 ALA B O 1
ATOM 4264 N N . GLY B 1 144 ? -9.688 -24.406 -13.797 1 97.44 144 GLY B N 1
ATOM 4265 C CA . GLY B 1 144 ? -9.062 -24.016 -12.555 1 97.44 144 GLY B CA 1
ATOM 4266 C C . GLY B 1 144 ? -7.586 -24.375 -12.484 1 97.44 144 GLY B C 1
ATOM 4267 O O . GLY B 1 144 ? -6.758 -23.531 -12.133 1 97.44 144 GLY B O 1
ATOM 4268 N N . THR B 1 145 ? -7.293 -25.578 -12.844 1 97.81 145 THR B N 1
ATOM 4269 C CA . THR B 1 145 ? -5.91 -26.031 -12.828 1 97.81 145 THR B CA 1
ATOM 4270 C C . THR B 1 145 ? -5.059 -25.219 -13.797 1 97.81 145 THR B C 1
ATOM 4272 O O . THR B 1 145 ? -3.92 -24.859 -13.484 1 97.81 145 THR B O 1
ATOM 4275 N N . ALA B 1 146 ? -5.625 -24.969 -14.922 1 97.94 146 ALA B N 1
ATOM 4276 C CA . ALA B 1 146 ? -4.93 -24.188 -15.938 1 97.94 146 ALA B CA 1
ATOM 4277 C C . ALA B 1 146 ? -4.641 -22.766 -15.438 1 97.94 146 ALA B C 1
ATOM 4279 O O . ALA B 1 146 ? -3.574 -22.219 -15.711 1 97.94 146 ALA B O 1
ATOM 4280 N N . ALA B 1 147 ? -5.562 -22.203 -14.758 1 97.38 147 ALA B N 1
ATOM 4281 C CA . ALA B 1 147 ? -5.355 -20.875 -14.172 1 97.38 147 ALA B CA 1
ATOM 4282 C C . ALA B 1 147 ? -4.207 -20.891 -13.172 1 97.38 147 ALA B C 1
ATOM 4284 O O . ALA B 1 147 ? -3.377 -19.984 -13.156 1 97.38 147 ALA B O 1
ATOM 4285 N N . ILE B 1 148 ? -4.145 -21.922 -12.398 1 97.75 148 ILE B N 1
ATOM 4286 C CA . ILE B 1 148 ? -3.104 -22.062 -11.383 1 97.75 148 ILE B CA 1
ATOM 4287 C C . ILE B 1 148 ? -1.739 -22.188 -12.062 1 97.75 148 ILE B C 1
ATOM 4289 O O . ILE B 1 148 ? -0.803 -21.469 -11.703 1 97.75 148 ILE B O 1
ATOM 4293 N N . ILE B 1 149 ? -1.686 -23.016 -13.023 1 97.81 149 ILE B N 1
ATOM 4294 C CA . ILE B 1 149 ? -0.43 -23.25 -13.734 1 97.81 149 ILE B CA 1
ATOM 4295 C C . ILE B 1 149 ? -0.039 -22 -14.516 1 97.81 149 ILE B C 1
ATOM 4297 O O . ILE B 1 149 ? 1.135 -21.625 -14.547 1 97.81 149 ILE B O 1
ATOM 4301 N N . GLY B 1 150 ? -0.967 -21.406 -15.141 1 97.38 150 GLY B N 1
ATOM 4302 C CA . GLY B 1 150 ? -0.713 -20.172 -15.844 1 97.38 150 GLY B CA 1
ATOM 4303 C C . GLY B 1 150 ? -0.152 -19.078 -14.953 1 97.38 150 GLY B C 1
ATOM 4304 O O . GLY B 1 150 ? 0.765 -18.359 -15.352 1 97.38 150 GLY B O 1
ATOM 4305 N N . GLY B 1 151 ? -0.698 -18.984 -13.812 1 96.38 151 GLY B N 1
ATOM 4306 C CA . GLY B 1 151 ? -0.221 -18 -12.844 1 96.38 151 GLY B CA 1
ATOM 4307 C C . GLY B 1 151 ? 1.232 -18.203 -12.461 1 96.38 151 GLY B C 1
ATOM 4308 O O . GLY B 1 151 ? 1.908 -17.266 -12.039 1 96.38 151 GLY B O 1
ATOM 4309 N N . ALA B 1 152 ? 1.707 -19.359 -12.641 1 97.12 152 ALA B N 1
ATOM 4310 C CA . ALA B 1 152 ? 3.078 -19.688 -12.266 1 97.12 152 ALA B CA 1
ATOM 4311 C C . ALA B 1 152 ? 4.055 -19.344 -13.383 1 97.12 152 ALA B C 1
ATOM 4313 O O . ALA B 1 152 ? 5.27 -19.438 -13.211 1 97.12 152 ALA B O 1
ATOM 4314 N N . CYS B 1 153 ? 3.588 -18.812 -14.469 1 97.38 153 CYS B N 1
ATOM 4315 C CA . CYS B 1 153 ? 4.406 -18.734 -15.672 1 97.38 153 CYS B CA 1
ATOM 4316 C C . CYS B 1 153 ? 5.137 -17.391 -15.742 1 97.38 153 CYS B C 1
ATOM 4318 O O . CYS B 1 153 ? 6.109 -17.25 -16.484 1 97.38 153 CYS B O 1
ATOM 4320 N N . THR B 1 154 ? 4.66 -16.422 -15.039 1 95.69 154 THR B N 1
ATOM 4321 C CA . THR B 1 154 ? 5.309 -15.117 -15.023 1 95.69 154 THR B CA 1
ATOM 4322 C C . THR B 1 154 ? 5.449 -14.594 -13.594 1 95.69 154 THR B C 1
ATOM 4324 O O . THR B 1 154 ? 4.863 -15.148 -12.664 1 95.69 154 THR B O 1
ATOM 4327 N N . LEU B 1 155 ? 6.215 -13.57 -13.477 1 94.06 155 LEU B N 1
ATOM 4328 C CA . LEU B 1 155 ? 6.457 -13.008 -12.148 1 94.06 155 LEU B CA 1
ATOM 4329 C C . LEU B 1 155 ? 5.203 -12.328 -11.609 1 94.06 155 LEU B C 1
ATOM 4331 O O . LEU B 1 155 ? 4.992 -12.281 -10.398 1 94.06 155 LEU B O 1
ATOM 4335 N N . VAL B 1 156 ? 4.316 -11.93 -12.453 1 91.88 156 VAL B N 1
ATOM 4336 C CA . VAL B 1 156 ? 3.15 -11.164 -12.031 1 91.88 156 VAL B CA 1
ATOM 4337 C C . VAL B 1 156 ? 1.954 -12.094 -11.852 1 91.88 156 VAL B C 1
ATOM 4339 O O . VAL B 1 156 ? 0.96 -11.727 -11.219 1 91.88 156 VAL B O 1
ATOM 4342 N N . GLY B 1 157 ? 2.094 -13.289 -12.258 1 92.62 157 GLY B N 1
ATOM 4343 C CA . GLY B 1 157 ? 0.942 -14.172 -12.352 1 92.62 157 GLY B CA 1
ATOM 4344 C C . GLY B 1 157 ? 0.426 -14.633 -11 1 92.62 157 GLY B C 1
ATOM 4345 O O . GLY B 1 157 ? -0.767 -14.906 -10.844 1 92.62 157 GLY B O 1
ATOM 4346 N N . SER B 1 158 ? 1.359 -14.75 -10.102 1 92.75 158 SER B N 1
ATOM 4347 C CA . SER B 1 158 ? 0.979 -15.172 -8.758 1 92.75 158 SER B CA 1
ATOM 4348 C C . SER B 1 158 ? 1.816 -14.469 -7.695 1 92.75 158 SER B C 1
ATOM 4350 O O . SER B 1 158 ? 2.914 -13.984 -7.984 1 92.75 158 SER B O 1
ATOM 4352 N N . THR B 1 159 ? 1.313 -14.477 -6.527 1 90.06 159 THR B N 1
ATOM 4353 C CA . THR B 1 159 ? 1.965 -13.703 -5.473 1 90.06 159 THR B CA 1
ATOM 4354 C C . THR B 1 159 ? 3.045 -14.539 -4.785 1 90.06 159 THR B C 1
ATOM 4356 O O . THR B 1 159 ? 3.939 -13.984 -4.141 1 90.06 159 THR B O 1
ATOM 4359 N N . SER B 1 160 ? 2.979 -15.805 -4.898 1 93.19 160 SER B N 1
ATOM 4360 C CA . SER B 1 160 ? 3.986 -16.641 -4.242 1 93.19 160 SER B CA 1
ATOM 4361 C C . SER B 1 160 ? 5.363 -16.422 -4.863 1 93.19 160 SER B C 1
ATOM 4363 O O . SER B 1 160 ? 6.375 -16.438 -4.164 1 93.19 160 SER B O 1
ATOM 4365 N N . GLN B 1 161 ? 5.414 -16.25 -6.137 1 95.25 161 GLN B N 1
ATOM 4366 C CA . GLN B 1 161 ? 6.688 -15.977 -6.793 1 95.25 161 GLN B CA 1
ATOM 4367 C C . GLN B 1 161 ? 7.289 -14.656 -6.305 1 95.25 161 GLN B C 1
ATOM 4369 O O . GLN B 1 161 ? 8.508 -14.539 -6.172 1 95.25 161 GLN B O 1
ATOM 4374 N N . LEU B 1 162 ? 6.457 -13.789 -6.012 1 92.06 162 LEU B N 1
ATOM 4375 C CA . LEU B 1 162 ? 6.922 -12.5 -5.52 1 92.06 162 LEU B CA 1
ATOM 4376 C C . LEU B 1 162 ? 7.449 -12.617 -4.09 1 92.06 162 LEU B C 1
ATOM 4378 O O . LEU B 1 162 ? 8.375 -11.906 -3.707 1 92.06 162 LEU B O 1
ATOM 4382 N N . ALA B 1 163 ? 6.816 -13.469 -3.379 1 92.25 163 ALA B N 1
ATOM 4383 C CA . ALA B 1 163 ? 7.312 -13.711 -2.025 1 92.25 163 ALA B CA 1
ATOM 4384 C C . ALA B 1 163 ? 8.734 -14.266 -2.053 1 92.25 163 ALA B C 1
ATOM 4386 O O . ALA B 1 163 ? 9.602 -13.789 -1.319 1 92.25 163 ALA B O 1
ATOM 4387 N N . ALA B 1 164 ? 8.922 -15.219 -2.891 1 95.38 164 ALA B N 1
ATOM 4388 C CA . ALA B 1 164 ? 10.266 -15.781 -3.051 1 95.38 164 ALA B CA 1
ATOM 4389 C C . ALA B 1 164 ? 11.242 -14.719 -3.535 1 95.38 164 ALA B C 1
ATOM 4391 O O . ALA B 1 164 ? 12.359 -14.617 -3.021 1 95.38 164 ALA B O 1
ATOM 4392 N N . ASN B 1 165 ? 10.797 -13.977 -4.484 1 95.25 165 ASN B N 1
ATOM 4393 C CA . ASN B 1 165 ? 11.609 -12.898 -5.043 1 95.25 165 ASN B CA 1
ATOM 4394 C C . ASN B 1 165 ? 11.969 -11.859 -3.986 1 95.25 165 ASN B C 1
ATOM 4396 O O . ASN B 1 165 ? 13.094 -11.352 -3.971 1 95.25 165 ASN B O 1
ATOM 4400 N N . ALA B 1 166 ? 11.055 -11.578 -3.199 1 92.75 166 ALA B N 1
ATOM 4401 C CA . ALA B 1 166 ? 11.266 -10.578 -2.162 1 92.75 166 ALA B CA 1
ATOM 4402 C C . ALA B 1 166 ? 12.344 -11.023 -1.174 1 92.75 166 ALA B C 1
ATOM 4404 O O . ALA B 1 166 ? 13.172 -10.219 -0.74 1 92.75 166 ALA B O 1
ATOM 4405 N N . VAL B 1 167 ? 12.32 -12.25 -0.815 1 92.44 167 VAL B N 1
ATOM 4406 C CA . VAL B 1 167 ? 13.344 -12.789 0.073 1 92.44 167 VAL B CA 1
ATOM 4407 C C . VAL B 1 167 ? 14.711 -12.688 -0.601 1 92.44 167 VAL B C 1
ATOM 4409 O O . VAL B 1 167 ? 15.688 -12.25 0.017 1 92.44 167 VAL B O 1
ATOM 4412 N N . LEU B 1 168 ? 14.773 -13.031 -1.839 1 94.81 168 LEU B N 1
ATOM 4413 C CA . LEU B 1 168 ? 16 -12.969 -2.617 1 94.81 168 LEU B CA 1
ATOM 4414 C C . LEU B 1 168 ? 16.562 -11.547 -2.627 1 94.81 168 LEU B C 1
ATOM 4416 O O . LEU B 1 168 ? 17.766 -11.352 -2.436 1 94.81 168 LEU B O 1
ATOM 4420 N N . GLN B 1 169 ? 15.742 -10.633 -2.762 1 92.25 169 GLN B N 1
ATOM 4421 C CA . GLN B 1 169 ? 16.141 -9.242 -2.904 1 92.25 169 GLN B CA 1
ATOM 4422 C C . GLN B 1 169 ? 16.703 -8.695 -1.597 1 92.25 169 GLN B C 1
ATOM 4424 O O . GLN B 1 169 ? 17.328 -7.633 -1.581 1 92.25 169 GLN B O 1
ATOM 4429 N N . GLY B 1 170 ? 16.531 -9.43 -0.549 1 89.81 170 GLY B N 1
ATOM 4430 C CA . GLY B 1 170 ? 17.109 -9.039 0.729 1 89.81 170 GLY B CA 1
ATOM 4431 C C . GLY B 1 170 ? 18.578 -9.414 0.867 1 89.81 170 GLY B C 1
ATOM 4432 O O . GLY B 1 170 ? 19.25 -8.961 1.792 1 89.81 170 GLY B O 1
ATOM 4433 N N . TYR B 1 171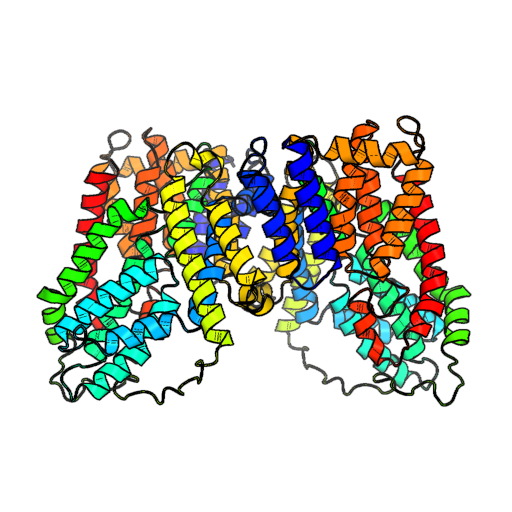 ? 19 -10.195 -0.031 1 91.19 171 TYR B N 1
ATOM 4434 C CA . TYR B 1 171 ? 20.391 -10.625 0.009 1 91.19 171 TYR B CA 1
ATOM 4435 C C . TYR B 1 171 ? 21.281 -9.703 -0.817 1 91.19 171 TYR B C 1
ATOM 4437 O O . TYR B 1 171 ? 20.875 -9.234 -1.887 1 91.19 171 TYR B O 1
ATOM 4445 N N . ASP B 1 172 ? 22.484 -9.5 -0.32 1 86.81 172 ASP B N 1
ATOM 4446 C CA . ASP B 1 172 ? 23.422 -8.625 -1.014 1 86.81 172 ASP B CA 1
ATOM 4447 C C . ASP B 1 172 ? 23.75 -9.164 -2.406 1 86.81 172 ASP B C 1
ATOM 4449 O O . ASP B 1 172 ? 24.016 -10.352 -2.568 1 86.81 172 ASP B O 1
ATOM 4453 N N . GLY B 1 173 ? 23.688 -8.289 -3.363 1 89.88 173 GLY B N 1
ATOM 4454 C CA . GLY B 1 173 ? 24.016 -8.664 -4.727 1 89.88 173 GLY B CA 1
ATOM 4455 C C . GLY B 1 173 ? 22.828 -9.125 -5.535 1 89.88 173 GLY B C 1
ATOM 4456 O O . GLY B 1 173 ? 22.922 -9.344 -6.742 1 89.88 173 GLY B O 1
ATOM 4457 N N . TYR B 1 174 ? 21.688 -9.234 -4.91 1 92.69 174 TYR B N 1
ATOM 4458 C CA . TYR B 1 174 ? 20.516 -9.766 -5.609 1 92.69 174 TYR B CA 1
ATOM 4459 C C . TYR B 1 174 ? 19.328 -8.812 -5.488 1 92.69 174 TYR B C 1
ATOM 4461 O O . TYR B 1 174 ? 18.172 -9.25 -5.527 1 92.69 174 TYR B O 1
ATOM 4469 N N . LYS B 1 175 ? 19.594 -7.574 -5.379 1 87.25 175 LYS B N 1
ATOM 4470 C CA . LYS B 1 175 ? 18.562 -6.562 -5.152 1 87.25 175 LYS B CA 1
ATOM 4471 C C . LYS B 1 175 ? 17.656 -6.414 -6.375 1 87.25 175 LYS B C 1
ATOM 4473 O O . LYS B 1 175 ? 16.484 -6.043 -6.246 1 87.25 175 LYS B O 1
ATOM 4478 N N . GLU B 1 176 ? 18.203 -6.73 -7.547 1 87 176 GLU B N 1
ATOM 4479 C CA . GLU B 1 176 ? 17.422 -6.605 -8.773 1 87 176 GLU B CA 1
ATOM 4480 C C . GLU B 1 176 ? 16.344 -7.691 -8.852 1 87 176 GLU B C 1
ATOM 4482 O O . GLU B 1 176 ? 15.312 -7.5 -9.5 1 87 176 GLU B O 1
ATOM 4487 N N . GLY B 1 177 ? 16.625 -8.828 -8.203 1 92.81 177 GLY B N 1
ATOM 4488 C CA . GLY B 1 177 ? 15.656 -9.906 -8.125 1 92.81 177 GLY B CA 1
ATOM 4489 C C . GLY B 1 177 ? 15.469 -10.633 -9.445 1 92.81 177 GLY B C 1
ATOM 4490 O O . GLY B 1 177 ? 16.406 -10.75 -10.234 1 92.81 177 GLY B O 1
ATOM 4491 N N . LEU B 1 178 ? 14.266 -11.18 -9.602 1 93.69 178 LEU B N 1
ATOM 4492 C CA . LEU B 1 178 ? 13.922 -12 -10.758 1 93.69 178 LEU B CA 1
ATOM 4493 C C . LEU B 1 178 ? 13.375 -11.133 -11.891 1 93.69 178 LEU B C 1
ATOM 4495 O O . LEU B 1 178 ? 12.805 -10.07 -11.641 1 93.69 178 LEU B O 1
ATOM 4499 N N . GLY B 1 179 ? 13.57 -11.656 -13.07 1 90.69 179 GLY B N 1
ATOM 4500 C CA . GLY B 1 179 ? 12.938 -11.031 -14.219 1 90.69 179 GLY B CA 1
ATOM 4501 C C . GLY B 1 179 ? 11.5 -11.484 -14.422 1 90.69 179 GLY B C 1
ATOM 4502 O O . GLY B 1 179 ? 11.086 -12.523 -13.898 1 90.69 179 GLY B O 1
ATOM 4503 N N . MET B 1 180 ? 10.797 -10.758 -15.258 1 91.88 180 MET B N 1
ATOM 4504 C CA . MET B 1 180 ? 9.375 -10.984 -15.508 1 91.88 180 MET B CA 1
ATOM 4505 C C . MET B 1 180 ? 9.148 -12.383 -16.078 1 91.88 180 MET B C 1
ATOM 4507 O O . MET B 1 180 ? 8.164 -13.047 -15.727 1 91.88 180 MET B O 1
ATOM 4511 N N . PHE B 1 181 ? 10.078 -12.883 -16.906 1 94.19 181 PHE B N 1
ATOM 4512 C CA . PHE B 1 181 ? 9.828 -14.109 -17.656 1 94.19 181 PHE B CA 1
ATOM 4513 C C . PHE B 1 181 ? 10.797 -15.211 -17.234 1 94.19 181 PHE B C 1
ATOM 4515 O O . PHE B 1 181 ? 11.016 -16.172 -17.984 1 94.19 181 PHE B O 1
ATOM 4522 N N . ASP B 1 182 ? 11.414 -15.047 -16.094 1 94.25 182 ASP B N 1
ATOM 4523 C CA . ASP B 1 182 ? 12.328 -16.062 -15.602 1 94.25 182 ASP B CA 1
ATOM 4524 C C . ASP B 1 182 ? 11.602 -17.391 -15.359 1 94.25 182 ASP B C 1
ATOM 4526 O O . ASP B 1 182 ? 12.117 -18.453 -15.688 1 94.25 182 ASP B O 1
ATOM 4530 N N . MET B 1 183 ? 10.406 -17.297 -14.867 1 95.25 183 MET B N 1
ATOM 4531 C CA . MET B 1 183 ? 9.617 -18.484 -14.609 1 95.25 183 MET B CA 1
ATOM 4532 C C . MET B 1 183 ? 9.117 -19.094 -15.914 1 95.25 183 MET B C 1
ATOM 4534 O O . MET B 1 183 ? 8.859 -20.297 -15.984 1 95.25 183 MET B O 1
ATOM 4538 N N . THR B 1 184 ? 8.922 -18.234 -16.875 1 96.25 184 THR B N 1
ATOM 4539 C CA . THR B 1 184 ? 8.398 -18.703 -18.156 1 96.25 184 THR B CA 1
ATOM 4540 C C . THR B 1 184 ? 9.297 -19.797 -18.75 1 96.25 184 THR B C 1
ATOM 4542 O O . THR B 1 184 ? 8.812 -20.75 -19.344 1 96.25 184 THR B O 1
ATOM 4545 N N . LYS B 1 185 ? 10.547 -19.672 -18.516 1 95.12 185 LYS B N 1
ATOM 4546 C CA . LYS B 1 185 ? 11.523 -20.609 -19.062 1 95.12 185 LYS B CA 1
ATOM 4547 C C . LYS B 1 185 ? 11.242 -22.031 -18.594 1 95.12 185 LYS B C 1
ATOM 4549 O O . LYS B 1 185 ? 11.453 -23 -19.328 1 95.12 185 LYS B O 1
ATOM 4554 N N . ILE B 1 186 ? 10.758 -22.156 -17.391 1 96.88 186 ILE B N 1
ATOM 4555 C CA . ILE B 1 186 ? 10.633 -23.516 -16.859 1 96.88 186 ILE B CA 1
ATOM 4556 C C . ILE B 1 186 ? 9.156 -23.906 -16.781 1 96.88 186 ILE B C 1
ATOM 4558 O O . ILE B 1 186 ? 8.82 -25.078 -16.766 1 96.88 186 ILE B O 1
ATOM 4562 N N . MET B 1 187 ? 8.281 -22.891 -16.781 1 97.75 187 MET B N 1
ATOM 4563 C CA . MET B 1 187 ? 6.867 -23.203 -16.609 1 97.75 187 MET B CA 1
ATOM 4564 C C . MET B 1 187 ? 6.148 -23.281 -17.953 1 97.75 187 MET B C 1
ATOM 4566 O O . MET B 1 187 ? 5.047 -23.828 -18.031 1 97.75 187 MET B O 1
ATOM 4570 N N . LEU B 1 188 ? 6.715 -22.688 -18.969 1 97.62 188 LEU B N 1
ATOM 4571 C CA . LEU B 1 188 ? 6.082 -22.781 -20.281 1 97.62 188 LEU B CA 1
ATOM 4572 C C . LEU B 1 188 ? 5.949 -24.25 -20.703 1 97.62 188 LEU B C 1
ATOM 4574 O O . LEU B 1 188 ? 4.875 -24.672 -21.141 1 97.62 188 LEU B O 1
ATOM 4578 N N . PRO B 1 189 ? 7.039 -25.016 -20.609 1 98.19 189 PRO B N 1
ATOM 4579 C CA . PRO B 1 189 ? 6.875 -26.438 -20.906 1 98.19 189 PRO B CA 1
ATOM 4580 C C . PRO B 1 189 ? 5.797 -27.094 -20.047 1 98.19 189 PRO B C 1
ATOM 4582 O O . PRO B 1 189 ? 5.035 -27.922 -20.547 1 98.19 189 PRO B O 1
ATOM 4585 N N . ALA B 1 190 ? 5.742 -26.766 -18.812 1 98.06 190 ALA B N 1
ATOM 4586 C CA . ALA B 1 190 ? 4.727 -27.312 -17.922 1 98.06 190 ALA B CA 1
ATOM 4587 C C . ALA B 1 190 ? 3.324 -26.922 -18.375 1 98.06 190 ALA B C 1
ATOM 4589 O O . ALA B 1 190 ? 2.395 -27.734 -18.297 1 98.06 190 ALA B O 1
ATOM 4590 N N . ALA B 1 191 ? 3.211 -25.672 -18.781 1 98.19 191 ALA B N 1
ATOM 4591 C CA . ALA B 1 191 ? 1.926 -25.188 -19.281 1 98.19 191 ALA B CA 1
ATOM 4592 C C . ALA B 1 191 ? 1.487 -25.969 -20.516 1 98.19 191 ALA B C 1
ATOM 4594 O O . ALA B 1 191 ? 0.323 -26.359 -20.625 1 98.19 191 ALA B O 1
ATOM 4595 N N . ILE B 1 192 ? 2.396 -26.203 -21.391 1 98.31 192 ILE B N 1
ATOM 4596 C CA . ILE B 1 192 ? 2.105 -26.953 -22.609 1 98.31 192 ILE B CA 1
ATOM 4597 C C . ILE B 1 192 ? 1.726 -28.391 -22.266 1 98.31 192 ILE B C 1
ATOM 4599 O O . ILE B 1 192 ? 0.742 -28.922 -22.781 1 98.31 192 ILE B O 1
ATOM 4603 N N . VAL B 1 193 ? 2.459 -28.969 -21.406 1 98.31 193 VAL B N 1
ATOM 4604 C CA . VAL B 1 193 ? 2.219 -30.359 -21 1 98.31 193 VAL B CA 1
ATOM 4605 C C . VAL B 1 193 ? 0.845 -30.469 -20.344 1 98.31 193 VAL B C 1
ATOM 4607 O O . VAL B 1 193 ? 0.12 -31.438 -20.562 1 98.31 193 VAL B O 1
ATOM 4610 N N . GLN B 1 194 ? 0.489 -29.531 -19.484 1 97.81 194 GLN B N 1
ATOM 4611 C CA . GLN B 1 194 ? -0.808 -29.609 -18.812 1 97.81 194 GLN B CA 1
ATOM 4612 C C . GLN B 1 194 ? -1.949 -29.484 -19.812 1 97.81 194 GLN B C 1
ATOM 4614 O O . GLN B 1 194 ? -2.992 -30.125 -19.672 1 97.81 194 GLN B O 1
ATOM 4619 N N . ILE B 1 195 ? -1.774 -28.609 -20.828 1 97.81 195 ILE B N 1
ATOM 4620 C CA . ILE B 1 195 ? -2.795 -28.453 -21.859 1 97.81 195 ILE B CA 1
ATOM 4621 C C . ILE B 1 195 ? -2.945 -29.75 -22.641 1 97.81 195 ILE B C 1
ATOM 4623 O O . ILE B 1 195 ? -4.062 -30.203 -22.891 1 97.81 195 ILE B O 1
ATOM 4627 N N . ILE B 1 196 ? -1.827 -30.344 -23.031 1 98.12 196 ILE B N 1
ATOM 4628 C CA . ILE B 1 196 ? -1.835 -31.625 -23.734 1 98.12 196 ILE B CA 1
ATOM 4629 C C . ILE B 1 196 ? -2.445 -32.688 -22.844 1 98.12 196 ILE B C 1
ATOM 4631 O O . ILE B 1 196 ? -3.227 -33.531 -23.312 1 98.12 196 ILE B O 1
ATOM 4635 N N . PHE B 1 197 ? -2.141 -32.75 -21.578 1 98 197 PHE B N 1
ATOM 4636 C CA . PHE B 1 197 ? -2.676 -33.719 -20.609 1 98 197 PHE B CA 1
ATOM 4637 C C . PHE B 1 197 ? -4.199 -33.688 -20.625 1 98 197 PHE B C 1
ATOM 4639 O O . PHE B 1 197 ? -4.836 -34.75 -20.719 1 98 197 PHE B O 1
ATOM 4646 N N . TRP B 1 198 ? -4.785 -32.438 -20.594 1 97.81 198 TRP B N 1
ATOM 4647 C CA . TRP B 1 198 ? -6.234 -32.312 -20.516 1 97.81 198 TRP B CA 1
ATOM 4648 C C . TRP B 1 198 ? -6.891 -32.719 -21.812 1 97.81 198 TRP B C 1
ATOM 4650 O O . TRP B 1 198 ? -8.023 -33.219 -21.812 1 97.81 198 TRP B O 1
ATOM 4660 N N . GLY B 1 199 ? -6.152 -32.625 -22.922 1 96.19 199 GLY B N 1
ATOM 4661 C CA . GLY B 1 199 ? -6.676 -33.062 -24.203 1 96.19 199 GLY B CA 1
ATOM 4662 C C . GLY B 1 199 ? -6.523 -34.531 -24.453 1 96.19 199 GLY B C 1
ATOM 4663 O O . GLY B 1 199 ? -7.168 -35.094 -25.344 1 96.19 199 GLY B O 1
ATOM 4664 N N . THR B 1 200 ? -5.676 -35.25 -23.672 1 97 200 THR B N 1
ATOM 4665 C CA . THR B 1 200 ? -5.379 -36.656 -23.906 1 97 200 THR B CA 1
ATOM 4666 C C . THR B 1 200 ? -5.723 -37.5 -22.688 1 97 200 THR B C 1
ATOM 4668 O O . THR B 1 200 ? -6.898 -37.719 -22.391 1 97 200 THR B O 1
ATOM 4671 N N . ILE B 1 201 ? -4.695 -37.812 -21.891 1 96.69 201 ILE B N 1
ATOM 4672 C CA . ILE B 1 201 ? -4.871 -38.75 -20.781 1 96.69 201 ILE B CA 1
ATOM 4673 C C . ILE B 1 201 ? -5.68 -38.062 -19.672 1 96.69 201 ILE B C 1
ATOM 4675 O O . ILE B 1 201 ? -6.387 -38.75 -18.922 1 96.69 201 ILE B O 1
ATOM 4679 N N . GLY B 1 202 ? -5.613 -36.812 -19.562 1 97.25 202 GLY B N 1
ATOM 4680 C CA . GLY B 1 202 ? -6.344 -36.062 -18.547 1 97.25 202 GLY B CA 1
ATOM 4681 C C . GLY B 1 202 ? -7.848 -36.156 -18.719 1 97.25 202 GLY B C 1
ATOM 4682 O O . GLY B 1 202 ? -8.586 -36.219 -17.719 1 97.25 202 GLY B O 1
ATOM 4683 N N . TYR B 1 203 ? -8.258 -36.125 -19.969 1 96.62 203 TYR B N 1
ATOM 4684 C CA . TYR B 1 203 ? -9.688 -36.25 -20.234 1 96.62 203 TYR B CA 1
ATOM 4685 C C . TYR B 1 203 ? -10.195 -37.625 -19.781 1 96.62 203 TYR B C 1
ATOM 4687 O O . TYR B 1 203 ? -11.266 -37.719 -19.172 1 96.62 203 TYR B O 1
ATOM 4695 N N . THR B 1 204 ? -9.414 -38.594 -20.141 1 96.81 204 THR B N 1
ATOM 4696 C CA . THR B 1 204 ? -9.773 -39.969 -19.734 1 96.81 204 THR B CA 1
ATOM 4697 C C . THR B 1 204 ? -9.797 -40.094 -18.219 1 96.81 204 THR B C 1
ATOM 4699 O O . THR B 1 204 ? -10.68 -40.75 -17.656 1 96.81 204 THR B O 1
ATOM 4702 N N . LEU B 1 205 ? -8.883 -39.5 -17.625 1 97.44 205 LEU B N 1
ATOM 4703 C CA . LEU B 1 205 ? -8.82 -39.531 -16.172 1 97.44 205 LEU B CA 1
ATOM 4704 C C . LEU B 1 205 ? -10.031 -38.812 -15.562 1 97.44 205 LEU B C 1
ATOM 4706 O O . LEU B 1 205 ? -10.602 -39.281 -14.578 1 97.44 205 LEU B O 1
ATOM 4710 N N . LEU B 1 206 ? -10.414 -37.656 -16.125 1 97.31 206 LEU B N 1
ATOM 4711 C CA . LEU B 1 206 ? -11.586 -36.906 -15.68 1 97.31 206 LEU B CA 1
ATOM 4712 C C . LEU B 1 206 ? -12.836 -37.781 -15.75 1 97.31 206 LEU B C 1
ATOM 4714 O O . LEU B 1 206 ? -13.617 -37.844 -14.789 1 97.31 206 LEU B O 1
ATOM 4718 N N . THR B 1 207 ? -12.969 -38.469 -16.859 1 96.31 207 THR B N 1
ATOM 4719 C CA . THR B 1 207 ? -14.156 -39.281 -17.078 1 96.31 207 THR B CA 1
ATOM 4720 C C . THR B 1 207 ? -14.195 -40.469 -16.094 1 96.31 207 THR B C 1
ATOM 4722 O O . THR B 1 207 ? -15.258 -40.812 -15.586 1 96.31 207 THR B O 1
ATOM 4725 N N . LYS B 1 208 ? -13.047 -41 -15.914 1 96.81 208 LYS B N 1
ATOM 4726 C CA . LYS B 1 208 ? -12.961 -42.125 -15.008 1 96.81 208 LYS B CA 1
ATOM 4727 C C . LYS B 1 208 ? -13.266 -41.719 -13.57 1 96.81 208 LYS B C 1
ATOM 4729 O O . LYS B 1 208 ? -13.898 -42.469 -12.828 1 96.81 208 LYS B O 1
ATOM 4734 N N . VAL B 1 209 ? -12.828 -40.594 -13.156 1 97.12 209 VAL B N 1
ATOM 4735 C CA . VAL B 1 209 ? -12.938 -40.156 -11.758 1 97.12 209 VAL B CA 1
ATOM 4736 C C . VAL B 1 209 ? -14.312 -39.562 -11.508 1 97.12 209 VAL B C 1
ATOM 4738 O O . VAL B 1 209 ? -14.945 -39.812 -10.492 1 97.12 209 VAL B O 1
ATOM 4741 N N . LEU B 1 210 ? -14.773 -38.656 -12.422 1 96.38 210 LEU B N 1
ATOM 4742 C CA . LEU B 1 210 ? -16 -37.906 -12.195 1 96.38 210 LEU B CA 1
ATOM 4743 C C . LEU B 1 210 ? -17.219 -38.688 -12.633 1 96.38 210 LEU B C 1
ATOM 4745 O O . LEU B 1 210 ? -18.344 -38.406 -12.219 1 96.38 210 LEU B O 1
ATOM 4749 N N . LYS B 1 211 ? -17.109 -39.625 -13.453 1 95.56 211 LYS B N 1
ATOM 4750 C CA . LYS B 1 211 ? -18.156 -40.531 -13.914 1 95.56 211 LYS B CA 1
ATOM 4751 C C . LYS B 1 211 ? -19.375 -39.75 -14.422 1 95.56 211 LYS B C 1
ATOM 4753 O O . LYS B 1 211 ? -20.453 -39.812 -13.828 1 95.56 211 LYS B O 1
ATOM 4758 N N . PRO B 1 212 ? -19.188 -39.188 -15.641 1 93.88 212 PRO B N 1
ATOM 4759 C CA . PRO B 1 212 ? -20.25 -38.344 -16.172 1 93.88 212 PRO B CA 1
ATOM 4760 C C . PRO B 1 212 ? -21.547 -39.125 -16.438 1 93.88 212 PRO B C 1
ATOM 4762 O O . PRO B 1 212 ? -22.625 -38.531 -16.5 1 93.88 212 PRO B O 1
ATOM 4765 N N . GLU B 1 213 ? -21.516 -40.344 -16.484 1 91.81 213 GLU B N 1
ATOM 4766 C CA . GLU B 1 213 ? -22.688 -41.156 -16.766 1 91.81 213 GLU B CA 1
ATOM 4767 C C . GLU B 1 213 ? -23.453 -41.5 -15.484 1 91.81 213 GLU B C 1
ATOM 4769 O O . GLU B 1 213 ? -24.594 -41.969 -15.539 1 91.81 213 GLU B O 1
ATOM 4774 N N . SER B 1 214 ? -22.906 -41.188 -14.445 1 93.12 214 SER B N 1
ATOM 4775 C CA . SER B 1 214 ? -23.531 -41.5 -13.164 1 93.12 214 SER B CA 1
ATOM 4776 C C . SER B 1 214 ? -24.672 -40.5 -12.875 1 93.12 214 SER B C 1
ATOM 4778 O O . SER B 1 214 ? -24.578 -39.312 -13.195 1 93.12 214 SER B O 1
ATOM 4780 N N . PRO B 1 215 ? -25.734 -41 -12.258 1 90.31 215 PRO B N 1
ATOM 4781 C CA . PRO B 1 215 ? -26.859 -40.125 -11.891 1 90.31 215 PRO B CA 1
ATOM 4782 C C . PRO B 1 215 ? -26.469 -39.062 -10.859 1 90.31 215 PRO B C 1
ATOM 4784 O O . PRO B 1 215 ? -27.125 -38.031 -10.742 1 90.31 215 PRO B O 1
ATOM 4787 N N . ASP B 1 216 ? -25.469 -39.281 -10.164 1 91.31 216 ASP B N 1
ATOM 4788 C CA . ASP B 1 216 ? -25.031 -38.375 -9.102 1 91.31 216 ASP B CA 1
ATOM 4789 C C . ASP B 1 216 ? -24.016 -37.375 -9.625 1 91.31 216 ASP B C 1
ATOM 4791 O O . ASP B 1 216 ? -23.453 -36.594 -8.859 1 91.31 216 ASP B O 1
ATOM 4795 N N . PHE B 1 217 ? -23.828 -37.25 -10.859 1 92.94 217 PHE B N 1
ATOM 4796 C CA . PHE B 1 217 ? -22.766 -36.469 -11.477 1 92.94 217 PHE B CA 1
ATOM 4797 C C . PHE B 1 217 ? -22.938 -35 -11.148 1 92.94 217 PHE B C 1
ATOM 4799 O O . PHE B 1 217 ? -21.969 -34.312 -10.836 1 92.94 217 PHE B O 1
ATOM 4806 N N . ASN B 1 218 ? -24.156 -34.562 -11.086 1 91.62 218 ASN B N 1
ATOM 4807 C CA . ASN B 1 218 ? -24.406 -33.156 -10.938 1 91.62 218 ASN B CA 1
ATOM 4808 C C . ASN B 1 218 ? -24.859 -32.812 -9.523 1 91.62 218 ASN B C 1
ATOM 4810 O O . ASN B 1 218 ? -25.297 -31.672 -9.266 1 91.62 218 ASN B O 1
ATOM 4814 N N . VAL B 1 219 ? -24.766 -33.781 -8.68 1 89.19 219 VAL B N 1
ATOM 4815 C CA . VAL B 1 219 ? -25.125 -33.5 -7.297 1 89.19 219 VAL B CA 1
ATOM 4816 C C . VAL B 1 219 ? -24.188 -32.438 -6.73 1 89.19 219 VAL B C 1
ATOM 4818 O O . VAL B 1 219 ? -22.969 -32.562 -6.781 1 89.19 219 VAL B O 1
ATOM 4821 N N . GLY B 1 220 ? -24.766 -31.328 -6.262 1 89.19 220 GLY B N 1
ATOM 4822 C CA . GLY B 1 220 ? -23.984 -30.266 -5.648 1 89.19 220 GLY B CA 1
ATOM 4823 C C . GLY B 1 220 ? -23.359 -29.328 -6.66 1 89.19 220 GLY B C 1
ATOM 4824 O O . GLY B 1 220 ? -22.641 -28.391 -6.285 1 89.19 220 GLY B O 1
ATOM 4825 N N . ASN B 1 221 ? -23.531 -29.594 -7.914 1 93.81 221 ASN B N 1
ATOM 4826 C CA . ASN B 1 221 ? -22.969 -28.766 -8.977 1 93.81 221 ASN B CA 1
ATOM 4827 C C . ASN B 1 221 ? -23.812 -27.531 -9.234 1 93.81 221 ASN B C 1
ATOM 4829 O O . ASN B 1 221 ? -24.781 -27.578 -9.977 1 93.81 221 ASN B O 1
ATOM 4833 N N . MET B 1 222 ? -23.297 -26.406 -8.75 1 90.94 222 MET B N 1
ATOM 4834 C CA . MET B 1 222 ? -24.016 -25.141 -8.883 1 90.94 222 MET B CA 1
ATOM 4835 C C . MET B 1 222 ? -23.969 -24.641 -10.328 1 90.94 222 MET B C 1
ATOM 4837 O O . MET B 1 222 ? -24.734 -23.734 -10.695 1 90.94 222 MET B O 1
ATOM 4841 N N . TYR B 1 223 ? -23.172 -25.25 -11.133 1 90.69 223 TYR B N 1
ATOM 4842 C CA . TYR B 1 223 ? -22.953 -24.781 -12.492 1 90.69 223 TYR B CA 1
ATOM 4843 C C . TYR B 1 223 ? -23.516 -25.766 -13.508 1 90.69 223 TYR B C 1
ATOM 4845 O O . TYR B 1 223 ? -23.125 -25.75 -14.68 1 90.69 223 TYR B O 1
ATOM 4853 N N . ALA B 1 224 ? -24.359 -26.594 -12.945 1 88.31 224 ALA B N 1
ATOM 4854 C CA . ALA B 1 224 ? -24.984 -27.578 -13.82 1 88.31 224 ALA B CA 1
ATOM 4855 C C . ALA B 1 224 ? -25.953 -26.906 -14.789 1 88.31 224 ALA B C 1
ATOM 4857 O O . ALA B 1 224 ? -26.094 -27.328 -15.938 1 88.31 224 ALA B O 1
ATOM 4858 N N . ASP B 1 225 ? -26.625 -25.859 -14.188 1 81.25 225 ASP B N 1
ATOM 4859 C CA . ASP B 1 225 ? -27.562 -25.078 -15 1 81.25 225 ASP B CA 1
ATOM 4860 C C . ASP B 1 225 ? -27.016 -23.672 -15.266 1 81.25 225 ASP B C 1
ATOM 4862 O O . ASP B 1 225 ? -26.125 -23.203 -14.555 1 81.25 225 ASP B O 1
ATOM 4866 N N . ALA B 1 226 ? -27.359 -23.172 -16.375 1 75.5 226 ALA B N 1
ATOM 4867 C CA . ALA B 1 226 ? -26.906 -21.828 -16.703 1 75.5 226 ALA B CA 1
ATOM 4868 C C . ALA B 1 226 ? -27.328 -20.812 -15.641 1 75.5 226 ALA B C 1
ATOM 4870 O O . ALA B 1 226 ? -28.5 -20.734 -15.281 1 75.5 226 ALA B O 1
ATOM 4871 N N . PRO B 1 227 ? -26.375 -20.25 -14.977 1 65.81 227 PRO B N 1
ATOM 4872 C CA . PRO B 1 227 ? -26.781 -19.219 -14.023 1 65.81 227 PRO B CA 1
ATOM 4873 C C . PRO B 1 227 ? -27.5 -18.047 -14.695 1 65.81 227 PRO B C 1
ATOM 4875 O O . PRO B 1 227 ? -27.297 -17.797 -15.883 1 65.81 227 PRO B O 1
ATOM 4878 N N . VAL B 1 228 ? -28.516 -17.516 -14.023 1 54.31 228 VAL B N 1
ATOM 4879 C CA . VAL B 1 228 ? -29.156 -16.312 -14.508 1 54.31 228 VAL B CA 1
ATOM 4880 C C . VAL B 1 228 ? -28.125 -15.188 -14.617 1 54.31 228 VAL B C 1
ATOM 4882 O O . VAL B 1 228 ? -27.609 -14.711 -13.602 1 54.31 228 VAL B O 1
ATOM 4885 N N . VAL B 1 229 ? -27.297 -15.414 -15.469 1 55.03 229 VAL B N 1
ATOM 4886 C CA . VAL B 1 229 ? -26.312 -14.359 -15.625 1 55.03 229 VAL B CA 1
ATOM 4887 C C . VAL B 1 229 ? -27 -13.031 -15.922 1 55.03 229 VAL B C 1
ATOM 4889 O O . VAL B 1 229 ? -27.781 -12.93 -16.875 1 55.03 229 VAL B O 1
ATOM 4892 N N . GLU B 1 230 ? -27.203 -12.25 -14.938 1 49.06 230 GLU B N 1
ATOM 4893 C CA . GLU B 1 230 ? -27.703 -10.906 -15.242 1 49.06 230 GLU B CA 1
ATOM 4894 C C . GLU B 1 230 ? -26.812 -10.227 -16.297 1 49.06 230 GLU B C 1
ATOM 4896 O O . GLU B 1 230 ? -25.594 -10.172 -16.141 1 49.06 230 GLU B O 1
ATOM 4901 N N . GLU B 1 231 ? -27.219 -10.352 -17.438 1 46.28 231 GLU B N 1
ATOM 4902 C CA . GLU B 1 231 ? -26.562 -9.539 -18.469 1 46.28 231 GLU B CA 1
ATOM 4903 C C . GLU B 1 231 ? -26.188 -8.164 -17.938 1 46.28 231 GLU B C 1
ATOM 4905 O O . GLU B 1 231 ? -27.047 -7.391 -17.516 1 46.28 231 GLU B O 1
ATOM 4910 N N . LYS B 1 232 ? -25.25 -8.102 -17.156 1 49.22 232 LYS B N 1
ATOM 4911 C CA . LYS B 1 232 ? -24.844 -6.719 -16.922 1 49.22 232 LYS B CA 1
ATOM 4912 C C . LYS B 1 232 ? -24.766 -5.949 -18.234 1 49.22 232 LYS B C 1
ATOM 4914 O O . LYS B 1 232 ? -24.125 -6.41 -19.188 1 49.22 232 LYS B O 1
ATOM 4919 N N . ASN B 1 233 ? -25.75 -5.215 -18.609 1 49.75 233 ASN B N 1
ATOM 4920 C CA . ASN B 1 233 ? -25.781 -4.293 -19.75 1 49.75 233 ASN B CA 1
ATOM 4921 C C . ASN B 1 233 ? -24.469 -3.518 -19.875 1 49.75 233 ASN B C 1
ATOM 4923 O O . ASN B 1 233 ? -24.422 -2.334 -19.531 1 49.75 233 ASN B O 1
ATOM 4927 N N . GLU B 1 234 ? -23.406 -4.133 -19.625 1 55.47 234 GLU B N 1
ATOM 4928 C CA . GLU B 1 234 ? -22.125 -3.436 -19.688 1 55.47 234 GLU B CA 1
ATOM 4929 C C . GLU B 1 234 ? -21.875 -2.838 -21.078 1 55.47 234 GLU B C 1
ATOM 4931 O O . GLU B 1 234 ? -20.75 -2.523 -21.438 1 55.47 234 GLU B O 1
ATOM 4936 N N . ASP B 1 235 ? -22.938 -2.852 -21.922 1 59.19 235 ASP B N 1
ATOM 4937 C CA . ASP B 1 235 ? -22.797 -2.436 -23.312 1 59.19 235 ASP B CA 1
ATOM 4938 C C . ASP B 1 235 ? -22.766 -0.913 -23.438 1 59.19 235 ASP B C 1
ATOM 4940 O O . ASP B 1 235 ? -23.031 -0.361 -24.5 1 59.19 235 ASP B O 1
ATOM 4944 N N . ASP B 1 236 ? -22.484 -0.255 -22.344 1 74.56 236 ASP B N 1
ATOM 4945 C CA . ASP B 1 236 ? -22.422 1.19 -22.531 1 74.56 236 ASP B CA 1
ATOM 4946 C C . ASP B 1 236 ? -21.094 1.614 -23.156 1 74.56 236 ASP B C 1
ATOM 4948 O O . ASP B 1 236 ? -20.078 0.946 -22.969 1 74.56 236 ASP B O 1
ATOM 4952 N N . ALA B 1 237 ? -21.172 2.494 -24.156 1 78.12 237 ALA B N 1
ATOM 4953 C CA . ALA B 1 237 ? -20.047 3.029 -24.922 1 78.12 237 ALA B CA 1
ATOM 4954 C C . ALA B 1 237 ? -18.891 3.42 -23.984 1 78.12 237 ALA B C 1
ATOM 4956 O O . ALA B 1 237 ? -17.719 3.195 -24.312 1 78.12 237 ALA B O 1
ATOM 4957 N N . VAL B 1 238 ? -19.219 3.824 -22.891 1 78.44 238 VAL B N 1
ATOM 4958 C CA . VAL B 1 238 ? -18.219 4.289 -21.938 1 78.44 238 VAL B CA 1
ATOM 4959 C C . VAL B 1 238 ? -17.469 3.094 -21.344 1 78.44 238 VAL B C 1
ATOM 4961 O O . VAL B 1 238 ? -16.234 3.113 -21.25 1 78.44 238 VAL B O 1
ATOM 4964 N N . THR B 1 239 ? -18.141 2.104 -21.141 1 84.94 239 THR B N 1
ATOM 4965 C CA . THR B 1 239 ? -17.516 0.905 -20.578 1 84.94 239 THR B CA 1
ATOM 4966 C C . THR B 1 239 ? -16.625 0.22 -21.609 1 84.94 239 THR B C 1
ATOM 4968 O O . THR B 1 239 ? -15.555 -0.28 -21.266 1 84.94 239 THR B O 1
ATOM 4971 N N . LYS B 1 240 ? -17.078 0.262 -22.812 1 87.75 240 LYS B N 1
ATOM 4972 C CA . LYS B 1 240 ? -16.266 -0.335 -23.875 1 87.75 240 LYS B CA 1
ATOM 4973 C C . LYS B 1 240 ? -14.969 0.434 -24.094 1 87.75 240 LYS B C 1
ATOM 4975 O O . LYS B 1 240 ? -13.906 -0.168 -24.266 1 87.75 240 LYS B O 1
ATOM 4980 N N . ARG B 1 241 ? -15.133 1.716 -24.047 1 91.81 241 ARG B N 1
ATOM 4981 C CA . ARG B 1 241 ? -13.945 2.545 -24.188 1 91.81 241 ARG B CA 1
ATOM 4982 C C . ARG B 1 241 ? -12.953 2.285 -23.062 1 91.81 241 ARG B C 1
ATOM 4984 O O . ARG B 1 241 ? -11.75 2.131 -23.312 1 91.81 241 ARG B O 1
ATOM 4991 N N . LYS B 1 242 ? -13.414 2.209 -21.906 1 93.25 242 LYS B N 1
ATOM 4992 C CA . LYS B 1 242 ? -12.578 1.934 -20.75 1 93.25 242 LYS B CA 1
ATOM 4993 C C . LYS B 1 242 ? -11.938 0.551 -20.844 1 93.25 242 LYS B C 1
ATOM 4995 O O . LYS B 1 242 ? -10.773 0.371 -20.469 1 93.25 242 LYS B O 1
ATOM 5000 N N . GLY B 1 243 ? -12.727 -0.345 -21.344 1 93.44 243 GLY B N 1
ATOM 5001 C CA . GLY B 1 243 ? -12.203 -1.687 -21.547 1 93.44 243 GLY B CA 1
ATOM 5002 C C . GLY B 1 243 ? -11.078 -1.741 -22.562 1 93.44 243 GLY B C 1
ATOM 5003 O O . GLY B 1 243 ? -10.086 -2.447 -22.359 1 93.44 243 GLY B O 1
ATOM 5004 N N . ASN B 1 244 ? -11.25 -1.009 -23.594 1 94.5 244 ASN B N 1
ATOM 5005 C CA . ASN B 1 244 ? -10.211 -0.943 -24.625 1 94.5 244 ASN B CA 1
ATOM 5006 C C . ASN B 1 244 ? -8.93 -0.318 -24.078 1 94.5 244 ASN B C 1
ATOM 5008 O O . ASN B 1 244 ? -7.832 -0.759 -24.422 1 94.5 244 ASN B O 1
ATOM 5012 N N . ILE B 1 245 ? -9.078 0.618 -23.281 1 95.81 245 ILE B N 1
ATOM 5013 C CA . ILE B 1 245 ? -7.914 1.268 -22.688 1 95.81 245 ILE B CA 1
ATOM 5014 C C . ILE B 1 245 ? -7.191 0.288 -21.766 1 95.81 245 ILE B C 1
ATOM 5016 O O . ILE B 1 245 ? -5.965 0.192 -21.797 1 95.81 245 ILE B O 1
ATOM 5020 N N . ALA B 1 246 ? -7.965 -0.392 -20.984 1 94.69 246 ALA B N 1
ATOM 5021 C CA . ALA B 1 246 ? -7.383 -1.375 -20.078 1 94.69 246 ALA B CA 1
ATOM 5022 C C . ALA B 1 246 ? -6.648 -2.471 -20.844 1 94.69 246 ALA B C 1
ATOM 5024 O O . ALA B 1 246 ? -5.535 -2.854 -20.484 1 94.69 246 ALA B O 1
ATOM 5025 N N . ALA B 1 247 ? -7.285 -2.91 -21.891 1 94.5 247 ALA B N 1
ATOM 5026 C CA . ALA B 1 247 ? -6.672 -3.941 -22.734 1 94.5 247 ALA B CA 1
ATOM 5027 C C . ALA B 1 247 ? -5.402 -3.424 -23.391 1 94.5 247 ALA B C 1
ATOM 5029 O O . ALA B 1 247 ? -4.383 -4.117 -23.438 1 94.5 247 ALA B O 1
ATOM 5030 N N . PHE B 1 248 ? -5.52 -2.271 -23.922 1 96.44 248 PHE B N 1
ATOM 5031 C CA . PHE B 1 248 ? -4.352 -1.646 -24.531 1 96.44 248 PHE B CA 1
ATOM 5032 C C . PHE B 1 248 ? -3.221 -1.5 -23.516 1 96.44 248 PHE B C 1
ATOM 5034 O O . PHE B 1 248 ? -2.061 -1.769 -23.828 1 96.44 248 PHE B O 1
ATOM 5041 N N . THR B 1 249 ? -3.545 -1.064 -22.359 1 96.44 249 THR B N 1
ATOM 5042 C CA . THR B 1 249 ? -2.549 -0.865 -21.312 1 96.44 249 THR B CA 1
ATOM 5043 C C . THR B 1 249 ? -1.862 -2.182 -20.969 1 96.44 249 THR B C 1
ATOM 5045 O O . THR B 1 249 ? -0.641 -2.227 -20.797 1 96.44 249 THR B O 1
ATOM 5048 N N . MET B 1 250 ? -2.629 -3.219 -20.844 1 94.69 250 MET B N 1
ATOM 5049 C CA . MET B 1 250 ? -2.055 -4.535 -20.562 1 94.69 250 MET B CA 1
ATOM 5050 C C . MET B 1 250 ? -1.087 -4.945 -21.672 1 94.69 250 MET B C 1
ATOM 5052 O O . MET B 1 250 ? 0.037 -5.363 -21.391 1 94.69 250 MET B O 1
ATOM 5056 N N . LEU B 1 251 ? -1.48 -4.824 -22.859 1 95.56 251 LEU B N 1
ATOM 5057 C CA . LEU B 1 251 ? -0.642 -5.188 -24 1 95.56 251 LEU B CA 1
ATOM 5058 C C . LEU B 1 251 ? 0.615 -4.324 -24.047 1 95.56 251 LEU B C 1
ATOM 5060 O O . LEU B 1 251 ? 1.698 -4.816 -24.375 1 95.56 251 LEU B O 1
ATOM 5064 N N . LEU B 1 252 ? 0.416 -3.098 -23.75 1 96.19 252 LEU B N 1
ATOM 5065 C CA . LEU B 1 252 ? 1.56 -2.193 -23.688 1 96.19 252 LEU B CA 1
ATOM 5066 C C . LEU B 1 252 ? 2.561 -2.654 -22.641 1 96.19 252 LEU B C 1
ATOM 5068 O O . LEU B 1 252 ? 3.768 -2.686 -22.891 1 96.19 252 LEU B O 1
ATOM 5072 N N . CYS B 1 253 ? 2.09 -3.002 -21.484 1 95.25 253 CYS B N 1
ATOM 5073 C CA . CYS B 1 253 ? 2.963 -3.465 -20.406 1 95.25 253 CYS B CA 1
ATOM 5074 C C . CYS B 1 253 ? 3.707 -4.73 -20.812 1 95.25 253 CYS B C 1
ATOM 5076 O O . CYS B 1 253 ? 4.918 -4.836 -20.609 1 95.25 253 CYS B O 1
ATOM 5078 N N . ILE B 1 254 ? 2.979 -5.641 -21.422 1 92.81 254 ILE B N 1
ATOM 5079 C CA . ILE B 1 254 ? 3.596 -6.887 -21.875 1 92.81 254 ILE B CA 1
ATOM 5080 C C . ILE B 1 254 ? 4.691 -6.582 -22.891 1 92.81 254 ILE B C 1
ATOM 5082 O O . ILE B 1 254 ? 5.801 -7.109 -22.797 1 92.81 254 ILE B O 1
ATOM 5086 N N . PHE B 1 255 ? 4.348 -5.695 -23.781 1 94.69 255 PHE B N 1
ATOM 5087 C CA . PHE B 1 255 ? 5.312 -5.281 -24.797 1 94.69 255 PHE B CA 1
ATOM 5088 C C . PHE B 1 255 ? 6.547 -4.668 -24.141 1 94.69 255 PHE B C 1
ATOM 5090 O O . PHE B 1 255 ? 7.68 -5.004 -24.5 1 94.69 255 PHE B O 1
ATOM 5097 N N . LEU B 1 256 ? 6.348 -3.822 -23.234 1 94.12 256 LEU B N 1
ATOM 5098 C CA . LEU B 1 256 ? 7.457 -3.137 -22.578 1 94.12 256 LEU B CA 1
ATOM 5099 C C . LEU B 1 256 ? 8.273 -4.109 -21.734 1 94.12 256 LEU B C 1
ATOM 5101 O O . LEU B 1 256 ? 9.484 -3.961 -21.609 1 94.12 256 LEU B O 1
ATOM 5105 N N . PHE B 1 257 ? 7.633 -5.105 -21.094 1 91.62 257 PHE B N 1
ATOM 5106 C CA . PHE B 1 257 ? 8.352 -6.125 -20.344 1 91.62 257 PHE B CA 1
ATOM 5107 C C . PHE B 1 257 ? 9.305 -6.895 -21.25 1 91.62 257 PHE B C 1
ATOM 5109 O O . PHE B 1 257 ? 10.438 -7.191 -20.844 1 91.62 257 PHE B O 1
ATOM 5116 N N . VAL B 1 258 ? 8.844 -7.184 -22.422 1 89.5 258 VAL B N 1
ATOM 5117 C CA . VAL B 1 258 ? 9.664 -7.918 -23.375 1 89.5 258 VAL B CA 1
ATOM 5118 C C . VAL B 1 258 ? 10.82 -7.035 -23.844 1 89.5 258 VAL B C 1
ATOM 5120 O O . VAL B 1 258 ? 11.977 -7.461 -23.828 1 89.5 258 VAL B O 1
ATOM 5123 N N . VAL B 1 259 ? 10.492 -5.824 -24.125 1 89.56 259 VAL B N 1
ATOM 5124 C CA . VAL B 1 259 ? 11.477 -4.902 -24.688 1 89.56 259 VAL B CA 1
ATOM 5125 C C . VAL B 1 259 ? 12.492 -4.512 -23.609 1 89.56 259 VAL B C 1
ATOM 5127 O O . VAL B 1 259 ? 13.664 -4.285 -23.922 1 89.56 259 VAL B O 1
ATOM 5130 N N . SER B 1 260 ? 12.07 -4.402 -22.406 1 87.88 260 SER B N 1
ATOM 5131 C CA . SER B 1 260 ? 12.953 -4.004 -21.312 1 87.88 260 SER B CA 1
ATOM 5132 C C . SER B 1 260 ? 14.109 -4.984 -21.156 1 87.88 260 SER B C 1
ATOM 5134 O O . SER B 1 260 ? 15.125 -4.656 -20.531 1 87.88 260 SER B O 1
ATOM 5136 N N . GLY B 1 261 ? 14 -6.199 -21.703 1 80.19 261 GLY B N 1
ATOM 5137 C CA . GLY B 1 261 ? 15.062 -7.191 -21.641 1 80.19 261 GLY B CA 1
ATOM 5138 C C . GLY B 1 261 ? 16.156 -6.961 -22.672 1 80.19 261 GLY B C 1
ATOM 5139 O O . GLY B 1 261 ? 17.234 -7.547 -22.578 1 80.19 261 GLY B O 1
ATOM 5140 N N . PHE B 1 262 ? 15.875 -5.945 -23.562 1 82 262 PHE B N 1
ATOM 5141 C CA . PHE B 1 262 ? 16.812 -5.703 -24.656 1 82 262 PHE B CA 1
ATOM 5142 C C . PHE B 1 262 ? 17.5 -4.355 -24.484 1 82 262 PHE B C 1
ATOM 5144 O O . PHE B 1 262 ? 16.891 -3.395 -24.016 1 82 262 PHE B O 1
ATOM 5151 N N . GLU B 1 263 ? 18.844 -4.395 -24.797 1 76 263 GLU B N 1
ATOM 5152 C CA . GLU B 1 263 ? 19.562 -3.121 -24.844 1 76 263 GLU B CA 1
ATOM 5153 C C . GLU B 1 263 ? 19.016 -2.227 -25.953 1 76 263 GLU B C 1
ATOM 5155 O O . GLU B 1 263 ? 18.562 -2.719 -27 1 76 263 GLU B O 1
ATOM 5160 N N . PRO B 1 264 ? 19.031 -0.888 -25.859 1 80.06 264 PRO B N 1
ATOM 5161 C CA . PRO B 1 264 ? 19.344 0.194 -24.922 1 80.06 264 PRO B CA 1
ATOM 5162 C C . PRO B 1 264 ? 18.156 0.548 -24.031 1 80.06 264 PRO B C 1
ATOM 5164 O O . PRO B 1 264 ? 18.266 1.453 -23.188 1 80.06 264 PRO B O 1
ATOM 5167 N N . PHE B 1 265 ? 16.938 -0.245 -24.156 1 82.75 265 PHE B N 1
ATOM 5168 C CA . PHE B 1 265 ? 15.719 0.129 -23.453 1 82.75 265 PHE B CA 1
ATOM 5169 C C . PHE B 1 265 ? 15.844 -0.188 -21.969 1 82.75 265 PHE B C 1
ATOM 5171 O O . PHE B 1 265 ? 15.031 0.271 -21.156 1 82.75 265 PHE B O 1
ATOM 5178 N N . LYS B 1 266 ? 16.828 -0.816 -21.703 1 78.62 266 LYS B N 1
ATOM 5179 C CA . LYS B 1 266 ? 17.062 -1.236 -20.328 1 78.62 266 LYS B CA 1
ATOM 5180 C C . LYS B 1 266 ? 17.25 -0.032 -19.406 1 78.62 266 LYS B C 1
ATOM 5182 O O . LYS B 1 266 ? 16.938 -0.093 -18.219 1 78.62 266 LYS B O 1
ATOM 5187 N N . ASN B 1 267 ? 17.672 0.994 -20.016 1 80.88 267 ASN B N 1
ATOM 5188 C CA . ASN B 1 267 ? 17.969 2.184 -19.219 1 80.88 267 ASN B CA 1
ATOM 5189 C C . ASN B 1 267 ? 16.703 3.02 -18.984 1 80.88 267 ASN B C 1
ATOM 5191 O O . ASN B 1 267 ? 16.703 3.898 -18.109 1 80.88 267 ASN B O 1
ATOM 5195 N N . HIS B 1 268 ? 15.672 2.637 -19.656 1 87.25 268 HIS B N 1
ATOM 5196 C CA . HIS B 1 268 ? 14.484 3.48 -19.578 1 87.25 268 HIS B CA 1
ATOM 5197 C C . HIS B 1 268 ? 13.328 2.746 -18.906 1 87.25 268 HIS B C 1
ATOM 5199 O O . HIS B 1 268 ? 12.367 3.373 -18.453 1 87.25 268 HIS B O 1
ATOM 5205 N N . PHE B 1 269 ? 13.531 1.421 -18.953 1 91.44 269 PHE B N 1
ATOM 5206 C CA . PHE B 1 269 ? 12.406 0.638 -18.453 1 91.44 269 PHE B CA 1
ATOM 5207 C C . PHE B 1 269 ? 12.898 -0.495 -17.547 1 91.44 269 PHE B C 1
ATOM 5209 O O . PHE B 1 269 ? 13.883 -1.162 -17.875 1 91.44 269 PHE B O 1
ATOM 5216 N N . ASN B 1 270 ? 12.336 -0.628 -16.469 1 91.25 270 ASN B N 1
ATOM 5217 C CA . ASN B 1 270 ? 12.383 -1.839 -15.656 1 91.25 270 ASN B CA 1
ATOM 5218 C C . ASN B 1 270 ? 10.992 -2.277 -15.219 1 91.25 270 ASN B C 1
ATOM 5220 O O . ASN B 1 270 ? 10.008 -1.593 -15.5 1 91.25 270 ASN B O 1
ATOM 5224 N N . ILE B 1 271 ? 10.867 -3.377 -14.641 1 91.88 271 ILE B N 1
ATOM 5225 C CA . ILE B 1 271 ? 9.562 -3.982 -14.398 1 91.88 271 ILE B CA 1
ATOM 5226 C C . ILE B 1 271 ? 8.742 -3.088 -13.477 1 91.88 271 ILE B C 1
ATOM 5228 O O . ILE B 1 271 ? 7.52 -2.994 -13.609 1 91.88 271 ILE B O 1
ATOM 5232 N N . GLY B 1 272 ? 9.438 -2.396 -12.547 1 93.56 272 GLY B N 1
ATOM 5233 C CA . GLY B 1 272 ? 8.734 -1.506 -11.641 1 93.56 272 GLY B CA 1
ATOM 5234 C C . GLY B 1 272 ? 8.133 -0.297 -12.328 1 93.56 272 GLY B C 1
ATOM 5235 O O . GLY B 1 272 ? 6.957 0.016 -12.133 1 93.56 272 GLY B O 1
ATOM 5236 N N . VAL B 1 273 ? 8.898 0.331 -13.172 1 95.44 273 VAL B N 1
ATOM 5237 C CA . VAL B 1 273 ? 8.477 1.515 -13.914 1 95.44 273 VAL B CA 1
ATOM 5238 C C . VAL B 1 273 ? 7.316 1.154 -14.836 1 95.44 273 VAL B C 1
ATOM 5240 O O . VAL B 1 273 ? 6.348 1.909 -14.953 1 95.44 273 VAL B O 1
ATOM 5243 N N . ILE B 1 274 ? 7.395 0.007 -15.422 1 95.31 274 ILE B N 1
ATOM 5244 C CA . ILE B 1 274 ? 6.359 -0.446 -16.344 1 95.31 274 ILE B CA 1
ATOM 5245 C C . ILE B 1 274 ? 5.051 -0.663 -15.594 1 95.31 274 ILE B C 1
ATOM 5247 O O . ILE B 1 274 ? 3.986 -0.247 -16.047 1 95.31 274 ILE B O 1
ATOM 5251 N N . GLY B 1 275 ? 5.129 -1.33 -14.477 1 95 275 GLY B N 1
ATOM 5252 C CA . GLY B 1 275 ? 3.939 -1.511 -13.656 1 95 275 GLY B CA 1
ATOM 5253 C C . GLY B 1 275 ? 3.297 -0.201 -13.242 1 95 275 GLY B C 1
ATOM 5254 O O . GLY B 1 275 ? 2.08 -0.035 -13.359 1 95 275 GLY B O 1
ATOM 5255 N N . MET B 1 276 ? 4.086 0.723 -12.812 1 96.25 276 MET B N 1
ATOM 5256 C CA . MET B 1 276 ? 3.588 2.023 -12.375 1 96.25 276 MET B CA 1
ATOM 5257 C C . MET B 1 276 ? 2.984 2.797 -13.539 1 96.25 276 MET B C 1
ATOM 5259 O O . MET B 1 276 ? 1.993 3.51 -13.375 1 96.25 276 MET B O 1
ATOM 5263 N N . LEU B 1 277 ? 3.59 2.697 -14.656 1 96.5 277 LEU B N 1
ATOM 5264 C CA . LEU B 1 277 ? 3.057 3.322 -15.867 1 96.5 277 LEU B CA 1
ATOM 5265 C C . LEU B 1 277 ? 1.662 2.791 -16.188 1 96.5 277 LEU B C 1
ATOM 5267 O O . LEU B 1 277 ? 0.748 3.566 -16.469 1 96.5 277 LEU B O 1
ATOM 5271 N N . GLY B 1 278 ? 1.536 1.492 -16.141 1 97.12 278 GLY B N 1
ATOM 5272 C CA . GLY B 1 278 ? 0.233 0.888 -16.375 1 97.12 278 GLY B CA 1
ATOM 5273 C C . GLY B 1 278 ? -0.828 1.375 -15.406 1 97.12 278 GLY B C 1
ATOM 5274 O O . GLY B 1 278 ? -1.942 1.707 -15.812 1 97.12 278 GLY B O 1
ATOM 5275 N N . ALA B 1 279 ? -0.453 1.43 -14.133 1 96.81 279 ALA B N 1
ATOM 5276 C CA . ALA B 1 279 ? -1.387 1.9 -13.117 1 96.81 279 ALA B CA 1
ATOM 5277 C C . ALA B 1 279 ? -1.779 3.354 -13.359 1 96.81 279 ALA B C 1
ATOM 5279 O O . ALA B 1 279 ? -2.953 3.717 -13.242 1 96.81 279 ALA B O 1
ATOM 5280 N N . ALA B 1 280 ? -0.825 4.176 -13.703 1 96.5 280 ALA B N 1
ATOM 5281 C CA . ALA B 1 280 ? -1.084 5.594 -13.953 1 96.5 280 ALA B CA 1
ATOM 5282 C C . ALA B 1 280 ? -2.053 5.773 -15.117 1 96.5 280 ALA B C 1
ATOM 5284 O O . ALA B 1 280 ? -2.955 6.609 -15.062 1 96.5 280 ALA B O 1
ATOM 5285 N N . ILE B 1 281 ? -1.899 4.988 -16.125 1 96.88 281 ILE B N 1
ATOM 5286 C CA . ILE B 1 281 ? -2.754 5.09 -17.312 1 96.88 281 ILE B CA 1
ATOM 5287 C C . ILE B 1 281 ? -4.18 4.676 -16.953 1 96.88 281 ILE B C 1
ATOM 5289 O O . ILE B 1 281 ? -5.133 5.41 -17.219 1 96.88 281 ILE B O 1
ATOM 5293 N N . VAL B 1 282 ? -4.297 3.564 -16.266 1 96.38 282 VAL B N 1
ATOM 5294 C CA . VAL B 1 282 ? -5.609 3 -15.961 1 96.38 282 VAL B CA 1
ATOM 5295 C C . VAL B 1 282 ? -6.352 3.918 -14.992 1 96.38 282 VAL B C 1
ATOM 5297 O O . VAL B 1 282 ? -7.531 4.219 -15.195 1 96.38 282 VAL B O 1
ATOM 5300 N N . LEU B 1 283 ? -5.688 4.348 -13.992 1 96.25 283 LEU B N 1
ATOM 5301 C CA . LEU B 1 283 ? -6.332 5.195 -13 1 96.25 283 LEU B CA 1
ATOM 5302 C C . LEU B 1 283 ? -6.543 6.605 -13.539 1 96.25 283 LEU B C 1
ATOM 5304 O O . LEU B 1 283 ? -7.547 7.25 -13.234 1 96.25 283 LEU B O 1
ATOM 5308 N N . GLY B 1 284 ? -5.637 7.059 -14.328 1 95.5 284 GLY B N 1
ATOM 5309 C CA . GLY B 1 284 ? -5.746 8.391 -14.898 1 95.5 284 GLY B CA 1
ATOM 5310 C C . GLY B 1 284 ? -6.895 8.523 -15.883 1 95.5 284 GLY B C 1
ATOM 5311 O O . GLY B 1 284 ? -7.488 9.594 -16.016 1 95.5 284 GLY B O 1
ATOM 5312 N N . THR B 1 285 ? -7.172 7.445 -16.547 1 95.19 285 THR B N 1
ATOM 5313 C CA . THR B 1 285 ? -8.25 7.461 -17.531 1 95.19 285 THR B CA 1
ATOM 5314 C C . THR B 1 285 ? -9.57 7.043 -16.891 1 95.19 285 THR B C 1
ATOM 5316 O O . THR B 1 285 ? -10.578 6.875 -17.578 1 95.19 285 THR B O 1
ATOM 5319 N N . LYS B 1 286 ? -9.562 6.758 -15.602 1 93.75 286 LYS B N 1
ATOM 5320 C CA . LYS B 1 286 ? -10.742 6.465 -14.789 1 93.75 286 LYS B CA 1
ATOM 5321 C C . LYS B 1 286 ? -11.422 5.18 -15.258 1 93.75 286 LYS B C 1
ATOM 5323 O O . LYS B 1 286 ? -12.648 5.09 -15.266 1 93.75 286 LYS B O 1
ATOM 5328 N N . CYS B 1 287 ? -10.539 4.293 -15.734 1 92.94 287 CYS B N 1
ATOM 5329 C CA . CYS B 1 287 ? -11.07 2.971 -16.047 1 92.94 287 CYS B CA 1
ATOM 5330 C C . CYS B 1 287 ? -11.602 2.291 -14.781 1 92.94 287 CYS B C 1
ATOM 5332 O O . CYS B 1 287 ? -12.469 1.421 -14.859 1 92.94 287 CYS B O 1
ATOM 5334 N N . LEU B 1 288 ? -10.984 2.656 -13.727 1 91.81 288 LEU B N 1
ATOM 5335 C CA . LEU B 1 288 ? -11.312 2.148 -12.398 1 91.81 288 LEU B CA 1
ATOM 5336 C C . LEU B 1 288 ? -11.281 3.268 -11.367 1 91.81 288 LEU B C 1
ATOM 5338 O O . LEU B 1 288 ? -10.344 4.07 -11.344 1 91.81 288 LEU B O 1
ATOM 5342 N N . PRO B 1 289 ? -12.422 3.328 -10.578 1 92 289 PRO B N 1
ATOM 5343 C CA . PRO B 1 289 ? -12.328 4.305 -9.492 1 92 289 PRO B CA 1
ATOM 5344 C C . PRO B 1 289 ? -11.156 4.027 -8.547 1 92 289 PRO B C 1
ATOM 5346 O O . PRO B 1 289 ? -10.922 2.875 -8.18 1 92 289 PRO B O 1
ATOM 5349 N N . VAL B 1 290 ? -10.469 5.078 -8.172 1 93.12 290 VAL B N 1
ATOM 5350 C CA . VAL B 1 290 ? -9.219 4.969 -7.422 1 93.12 290 VAL B CA 1
ATOM 5351 C C . VAL B 1 290 ? -9.477 4.273 -6.09 1 93.12 290 VAL B C 1
ATOM 5353 O O . VAL B 1 290 ? -8.711 3.395 -5.684 1 93.12 290 VAL B O 1
ATOM 5356 N N . LYS B 1 291 ? -10.523 4.602 -5.406 1 91.25 291 LYS B N 1
ATOM 5357 C CA . LYS B 1 291 ? -10.828 3.99 -4.117 1 91.25 291 LYS B CA 1
ATOM 5358 C C . LYS B 1 291 ? -11.062 2.488 -4.262 1 91.25 291 LYS B C 1
ATOM 5360 O O . LYS B 1 291 ? -10.555 1.696 -3.465 1 91.25 291 LYS B O 1
ATOM 5365 N N . LYS B 1 292 ? -11.789 2.156 -5.262 1 91.5 292 LYS B N 1
ATOM 5366 C CA . LYS B 1 292 ? -12.055 0.745 -5.512 1 91.5 292 LYS B CA 1
ATOM 5367 C C . LYS B 1 292 ? -10.789 0.006 -5.918 1 91.5 292 LYS B C 1
ATOM 5369 O O . LYS B 1 292 ? -10.539 -1.109 -5.457 1 91.5 292 LYS B O 1
ATOM 5374 N N . ALA B 1 293 ? -10.008 0.655 -6.762 1 93.69 293 ALA B N 1
ATOM 5375 C CA . ALA B 1 293 ? -8.766 0.053 -7.23 1 93.69 293 ALA B CA 1
ATOM 5376 C C . ALA B 1 293 ? -7.855 -0.316 -6.059 1 93.69 293 ALA B C 1
ATOM 5378 O O . ALA B 1 293 ? -7.363 -1.443 -5.98 1 93.69 293 ALA B O 1
ATOM 5379 N N . TYR B 1 294 ? -7.703 0.538 -5.117 1 94 294 TYR B N 1
ATOM 5380 C CA . TYR B 1 294 ? -6.766 0.321 -4.02 1 94 294 TYR B CA 1
ATOM 5381 C C . TYR B 1 294 ? -7.371 -0.594 -2.961 1 94 294 TYR B C 1
ATOM 5383 O O . TYR B 1 294 ? -6.676 -1.433 -2.385 1 94 294 TYR B O 1
ATOM 5391 N N . SER B 1 295 ? -8.648 -0.488 -2.727 1 90.31 295 SER B N 1
ATOM 5392 C CA . SER B 1 295 ? -9.281 -1.263 -1.662 1 90.31 295 SER B CA 1
ATOM 5393 C C . SER B 1 295 ? -9.32 -2.748 -2.01 1 90.31 295 SER B C 1
ATOM 5395 O O . SER B 1 295 ? -9.336 -3.598 -1.117 1 90.31 295 SER B O 1
ATOM 5397 N N . GLU B 1 296 ? -9.219 -3.064 -3.264 1 88.25 296 GLU B N 1
ATOM 5398 C CA . GLU B 1 296 ? -9.391 -4.449 -3.689 1 88.25 296 GLU B CA 1
ATOM 5399 C C . GLU B 1 296 ? -8.039 -5.145 -3.861 1 88.25 296 GLU B C 1
ATOM 5401 O O . GLU B 1 296 ? -7.984 -6.344 -4.145 1 88.25 296 GLU B O 1
ATOM 5406 N N . LEU B 1 297 ? -7.008 -4.422 -3.678 1 92.5 297 LEU B N 1
ATOM 5407 C CA . LEU B 1 297 ? -5.688 -5.039 -3.768 1 92.5 297 LEU B CA 1
ATOM 5408 C C . LEU B 1 297 ? -5.441 -5.969 -2.586 1 92.5 297 LEU B C 1
ATOM 5410 O O . LEU B 1 297 ? -5.941 -5.727 -1.484 1 92.5 297 LEU B O 1
ATOM 5414 N N . PRO B 1 298 ? -4.758 -7.051 -2.814 1 91.06 298 PRO B N 1
ATOM 5415 C CA . PRO B 1 298 ? -4.418 -7.949 -1.71 1 91.06 298 PRO B CA 1
ATOM 5416 C C . PRO B 1 298 ? -3.299 -7.398 -0.825 1 91.06 298 PRO B C 1
ATOM 5418 O O . PRO B 1 298 ? -2.193 -7.945 -0.812 1 91.06 298 PRO B O 1
ATOM 5421 N N . TRP B 1 299 ? -3.6 -6.504 -0.02 1 93.5 299 TRP B N 1
ATOM 5422 C CA . TRP B 1 299 ? -2.609 -5.734 0.727 1 93.5 299 TRP B CA 1
ATOM 5423 C C . TRP B 1 299 ? -1.893 -6.613 1.745 1 93.5 299 TRP B C 1
ATOM 5425 O O . TRP B 1 299 ? -0.734 -6.363 2.086 1 93.5 299 TRP B O 1
ATOM 5435 N N . ASP B 1 300 ? -2.555 -7.648 2.303 1 93.31 300 ASP B N 1
ATOM 5436 C CA . ASP B 1 300 ? -1.86 -8.555 3.209 1 93.31 300 ASP B CA 1
ATOM 5437 C C . ASP B 1 300 ? -0.646 -9.188 2.531 1 93.31 300 ASP B C 1
ATOM 5439 O O . ASP B 1 300 ? 0.429 -9.273 3.129 1 93.31 300 ASP B O 1
ATOM 5443 N N . VAL B 1 301 ? -0.847 -9.5 1.299 1 90.81 301 VAL B N 1
ATOM 5444 C CA . VAL B 1 301 ? 0.217 -10.117 0.514 1 90.81 301 VAL B CA 1
ATOM 5445 C C . VAL B 1 301 ? 1.245 -9.062 0.115 1 90.81 301 VAL B C 1
ATOM 5447 O O . VAL B 1 301 ? 2.453 -9.297 0.207 1 90.81 301 VAL B O 1
ATOM 5450 N N . LEU B 1 302 ? 0.794 -7.91 -0.311 1 93.69 302 LEU B N 1
ATOM 5451 C CA . LEU B 1 302 ? 1.683 -6.852 -0.781 1 93.69 302 LEU B CA 1
ATOM 5452 C C . LEU B 1 302 ? 2.592 -6.367 0.343 1 93.69 302 LEU B C 1
ATOM 5454 O O . LEU B 1 302 ? 3.779 -6.117 0.122 1 93.69 302 LEU B O 1
ATOM 5458 N N . ILE B 1 303 ? 2.064 -6.281 1.534 1 95.12 303 ILE B N 1
ATOM 5459 C CA . ILE B 1 303 ? 2.863 -5.863 2.682 1 95.12 303 ILE B CA 1
ATOM 5460 C C . ILE B 1 303 ? 3.85 -6.969 3.053 1 95.12 303 ILE B C 1
ATOM 5462 O O . ILE B 1 303 ? 4.977 -6.691 3.465 1 95.12 303 ILE B O 1
ATOM 5466 N N . THR B 1 304 ? 3.432 -8.18 2.898 1 92.81 304 THR B N 1
ATOM 5467 C CA . THR B 1 304 ? 4.328 -9.305 3.131 1 92.81 304 THR B CA 1
ATOM 5468 C C . THR B 1 304 ? 5.535 -9.242 2.199 1 92.81 304 THR B C 1
ATOM 5470 O O . THR B 1 304 ? 6.676 -9.328 2.648 1 92.81 304 THR B O 1
ATOM 5473 N N . ILE B 1 305 ? 5.258 -8.977 0.952 1 90.88 305 ILE B N 1
ATOM 5474 C CA . ILE B 1 305 ? 6.301 -8.906 -0.065 1 90.88 305 ILE B CA 1
ATOM 5475 C C . ILE B 1 305 ? 7.238 -7.742 0.237 1 90.88 305 ILE B C 1
ATOM 5477 O O . ILE B 1 305 ? 8.461 -7.871 0.117 1 90.88 305 ILE B O 1
ATOM 5481 N N . GLY B 1 306 ? 6.719 -6.668 0.674 1 93.38 306 GLY B N 1
ATOM 5482 C CA . GLY B 1 306 ? 7.516 -5.488 0.986 1 93.38 306 GLY B CA 1
ATOM 5483 C C . GLY B 1 306 ? 8.359 -5.652 2.238 1 93.38 306 GLY B C 1
ATOM 5484 O O . GLY B 1 306 ? 9.406 -5.02 2.375 1 93.38 306 GLY B O 1
ATOM 5485 N N . GLY B 1 307 ? 7.961 -6.523 3.135 1 93.81 307 GLY B N 1
ATOM 5486 C CA . GLY B 1 307 ? 8.602 -6.574 4.441 1 93.81 307 GLY B CA 1
ATOM 5487 C C . GLY B 1 307 ? 9.43 -7.824 4.648 1 93.81 307 GLY B C 1
ATOM 5488 O O . GLY B 1 307 ? 10.305 -7.863 5.523 1 93.81 307 GLY B O 1
ATOM 5489 N N . ILE B 1 308 ? 9.242 -8.828 3.879 1 92.31 308 ILE B N 1
ATOM 5490 C CA . ILE B 1 308 ? 9.812 -10.141 4.176 1 92.31 308 ILE B CA 1
ATOM 5491 C C . ILE B 1 308 ? 11.297 -10.148 3.818 1 92.31 308 ILE B C 1
ATOM 5493 O O . ILE B 1 308 ? 12.047 -11.008 4.289 1 92.31 308 ILE B O 1
ATOM 5497 N N . GLY B 1 309 ? 11.758 -9.211 3.004 1 91.44 309 GLY B N 1
ATOM 5498 C CA . GLY B 1 309 ? 13.156 -9.133 2.609 1 91.44 309 GLY B CA 1
ATOM 5499 C C . GLY B 1 309 ? 14.102 -8.938 3.783 1 91.44 309 GLY B C 1
ATOM 5500 O O . GLY B 1 309 ? 15.25 -9.383 3.744 1 91.44 309 GLY B O 1
ATOM 5501 N N . GLY B 1 310 ? 13.57 -8.289 4.832 1 94 310 GLY B N 1
ATOM 5502 C CA . GLY B 1 310 ? 14.383 -8.086 6.02 1 94 310 GLY B CA 1
ATOM 5503 C C . GLY B 1 310 ? 14.844 -9.383 6.66 1 94 310 GLY B C 1
ATOM 5504 O O . GLY B 1 310 ? 15.922 -9.445 7.25 1 94 310 GLY B O 1
ATOM 5505 N N . LEU B 1 311 ? 14.039 -10.391 6.523 1 93.81 311 LEU B N 1
ATOM 5506 C CA . LEU B 1 311 ? 14.414 -11.703 7.039 1 93.81 311 LEU B CA 1
ATOM 5507 C C . LEU B 1 311 ? 15.648 -12.234 6.312 1 93.81 311 LEU B C 1
ATOM 5509 O O . LEU B 1 311 ? 16.578 -12.727 6.945 1 93.81 311 LEU B O 1
ATOM 5513 N N . GLY B 1 312 ? 15.664 -12.094 4.984 1 91.44 312 GLY B N 1
ATOM 5514 C CA . GLY B 1 312 ? 16.797 -12.516 4.191 1 91.44 312 GLY B CA 1
ATOM 5515 C C . GLY B 1 312 ? 18.062 -11.734 4.508 1 91.44 312 GLY B C 1
ATOM 5516 O O . GLY B 1 312 ? 19.141 -12.328 4.699 1 91.44 312 GLY B O 1
ATOM 5517 N N . THR B 1 313 ? 17.922 -10.438 4.617 1 93.31 313 THR B N 1
ATOM 5518 C CA . THR B 1 313 ? 19.062 -9.578 4.922 1 93.31 313 THR B CA 1
ATOM 5519 C C . THR B 1 313 ? 19.656 -9.93 6.281 1 93.31 313 THR B C 1
ATOM 5521 O O . THR B 1 313 ? 20.875 -10.023 6.422 1 93.31 313 THR B O 1
ATOM 5524 N N . GLY B 1 314 ? 18.781 -10.125 7.277 1 95.38 314 GLY B N 1
ATOM 5525 C CA . GLY B 1 314 ? 19.25 -10.484 8.609 1 95.38 314 GLY B CA 1
ATOM 5526 C C . GLY B 1 314 ? 20 -11.797 8.633 1 95.38 314 GLY B C 1
ATOM 5527 O O . GLY B 1 314 ? 21.031 -11.906 9.297 1 95.38 314 GLY B O 1
ATOM 5528 N N . LEU B 1 315 ? 19.531 -12.734 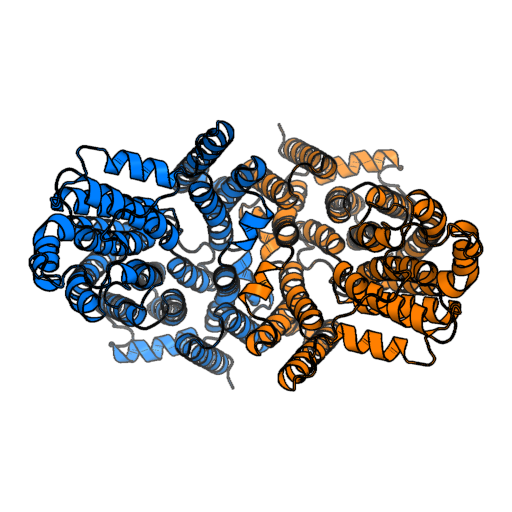7.902 1 93.81 315 LEU B N 1
ATOM 5529 C CA . LEU B 1 315 ? 20.188 -14.031 7.832 1 93.81 315 LEU B CA 1
ATOM 5530 C C . LEU B 1 315 ? 21.547 -13.906 7.145 1 93.81 315 LEU B C 1
ATOM 5532 O O . LEU B 1 315 ? 22.516 -14.547 7.566 1 93.81 315 LEU B O 1
ATOM 5536 N N . ASP B 1 316 ? 21.625 -13.078 6.195 1 92.38 316 ASP B N 1
ATOM 5537 C CA . ASP B 1 316 ? 22.844 -12.914 5.422 1 92.38 316 ASP B CA 1
ATOM 5538 C C . ASP B 1 316 ? 23.922 -12.211 6.246 1 92.38 316 ASP B C 1
ATOM 5540 O O . ASP B 1 316 ? 25 -12.766 6.473 1 92.38 316 ASP B O 1
ATOM 5544 N N . VAL B 1 317 ? 23.578 -11.109 6.863 1 94.25 317 VAL B N 1
ATOM 5545 C CA . VAL B 1 317 ? 24.594 -10.258 7.5 1 94.25 317 VAL B CA 1
ATOM 5546 C C . VAL B 1 317 ? 24.984 -10.859 8.844 1 94.25 317 VAL B C 1
ATOM 5548 O O . VAL B 1 317 ? 26.094 -10.609 9.336 1 94.25 317 VAL B O 1
ATOM 5551 N N . SER B 1 318 ? 24.109 -11.68 9.406 1 95.62 318 SER B N 1
ATOM 5552 C CA . SER B 1 318 ? 24.406 -12.266 10.711 1 95.62 318 SER B CA 1
ATOM 5553 C C . SER B 1 318 ? 25.25 -13.531 10.57 1 95.62 318 SER B C 1
ATOM 5555 O O . SER B 1 318 ? 25.797 -14.023 11.555 1 95.62 318 SER B O 1
ATOM 5557 N N . GLY B 1 319 ? 25.281 -14.078 9.383 1 93.31 319 GLY B N 1
ATOM 5558 C CA . GLY B 1 319 ? 25.938 -15.359 9.188 1 93.31 319 GLY B CA 1
ATOM 5559 C C . GLY B 1 319 ? 25.031 -16.547 9.469 1 93.31 319 GLY B C 1
ATOM 5560 O O . GLY B 1 319 ? 25.422 -17.703 9.289 1 93.31 319 GLY B O 1
ATOM 5561 N N . GLY B 1 320 ? 23.859 -16.281 9.836 1 93.5 320 GLY B N 1
ATOM 5562 C CA . GLY B 1 320 ? 22.906 -17.344 10.094 1 93.5 320 GLY B CA 1
ATOM 5563 C C . GLY B 1 320 ? 22.609 -18.188 8.867 1 93.5 320 GLY B C 1
ATOM 5564 O O . GLY B 1 320 ? 22.438 -19.406 8.969 1 93.5 320 GLY B O 1
ATOM 5565 N N . GLY B 1 321 ? 22.562 -17.625 7.746 1 90.69 321 GLY B N 1
ATOM 5566 C CA . GLY B 1 321 ? 22.328 -18.359 6.504 1 90.69 321 GLY B CA 1
ATOM 5567 C C . GLY B 1 321 ? 23.375 -19.422 6.246 1 90.69 321 GLY B C 1
ATOM 5568 O O . GLY B 1 321 ? 23.031 -20.547 5.879 1 90.69 321 GLY B O 1
ATOM 5569 N N . ALA B 1 322 ? 24.547 -19.062 6.512 1 90.12 322 ALA B N 1
ATOM 5570 C CA . ALA B 1 322 ? 25.641 -20 6.309 1 90.12 322 ALA B CA 1
ATOM 5571 C C . ALA B 1 322 ? 25.531 -21.188 7.266 1 90.12 322 ALA B C 1
ATOM 5573 O O . ALA B 1 322 ? 25.797 -22.328 6.883 1 90.12 322 ALA B O 1
ATOM 5574 N N . LEU B 1 323 ? 25.156 -20.875 8.438 1 91.69 323 LEU B N 1
ATOM 5575 C CA . LEU B 1 323 ? 25 -21.938 9.43 1 91.69 323 LEU B CA 1
ATOM 5576 C C . LEU B 1 323 ? 23.891 -22.891 9.031 1 91.69 323 LEU B C 1
ATOM 5578 O O . LEU B 1 323 ? 24.047 -24.109 9.141 1 91.69 323 LEU B O 1
ATOM 5582 N N . ILE B 1 324 ? 22.812 -22.344 8.539 1 89.56 324 ILE B N 1
ATOM 5583 C CA . ILE B 1 324 ? 21.688 -23.156 8.078 1 89.56 324 ILE B CA 1
ATOM 5584 C C . ILE B 1 324 ? 22.125 -24.016 6.891 1 89.56 324 ILE B C 1
ATOM 5586 O O . ILE B 1 324 ? 21.859 -25.219 6.852 1 89.56 324 ILE B O 1
ATOM 5590 N N . ALA B 1 325 ? 22.766 -23.375 6.004 1 89.12 325 ALA B N 1
ATOM 5591 C CA . ALA B 1 325 ? 23.203 -24.047 4.777 1 89.12 325 ALA B CA 1
ATOM 5592 C C . ALA B 1 325 ? 24.109 -25.234 5.09 1 89.12 325 ALA B C 1
ATOM 5594 O O . ALA B 1 325 ? 23.891 -26.328 4.574 1 89.12 325 ALA B O 1
ATOM 5595 N N . ASN B 1 326 ? 25.047 -25 5.93 1 90.06 326 ASN B N 1
ATOM 5596 C CA . ASN B 1 326 ? 25.984 -26.047 6.285 1 90.06 326 ASN B CA 1
ATOM 5597 C C . ASN B 1 326 ? 25.281 -27.219 6.965 1 90.06 326 ASN B C 1
ATOM 5599 O O . ASN B 1 326 ? 25.609 -28.375 6.699 1 90.06 326 ASN B O 1
ATOM 5603 N N . ALA B 1 327 ? 24.344 -26.875 7.734 1 89.12 327 ALA B N 1
ATOM 5604 C CA . ALA B 1 327 ? 23.609 -27.922 8.438 1 89.12 327 ALA B CA 1
ATOM 5605 C C . ALA B 1 327 ? 22.828 -28.797 7.453 1 89.12 327 ALA B C 1
ATOM 5607 O O . ALA B 1 327 ? 22.812 -30.016 7.578 1 89.12 327 ALA B O 1
ATOM 5608 N N . VAL B 1 328 ? 22.188 -28.219 6.461 1 87.69 328 VAL B N 1
ATOM 5609 C CA . VAL B 1 328 ? 21.375 -28.953 5.5 1 87.69 328 VAL B CA 1
ATOM 5610 C C . VAL B 1 328 ? 22.266 -29.703 4.516 1 87.69 328 VAL B C 1
ATOM 5612 O O . VAL B 1 328 ? 22.016 -30.875 4.215 1 87.69 328 VAL B O 1
ATOM 5615 N N . LEU B 1 329 ? 23.281 -29.047 4.07 1 89.25 329 LEU B N 1
ATOM 5616 C CA . LEU B 1 329 ? 24.172 -29.641 3.088 1 89.25 329 LEU B CA 1
ATOM 5617 C C . LEU B 1 329 ? 24.875 -30.859 3.664 1 89.25 329 LEU B C 1
ATOM 5619 O O . LEU B 1 329 ? 25.156 -31.828 2.941 1 89.25 329 LEU B O 1
ATOM 5623 N N . ASN B 1 330 ? 25.125 -30.828 4.887 1 89.75 330 ASN B N 1
ATOM 5624 C CA . ASN B 1 330 ? 25.766 -31.969 5.535 1 89.75 330 ASN B CA 1
ATOM 5625 C C . ASN B 1 330 ? 24.906 -33.219 5.426 1 89.75 330 ASN B C 1
ATOM 5627 O O . ASN B 1 330 ? 25.438 -34.344 5.418 1 89.75 330 ASN B O 1
ATOM 5631 N N . LEU B 1 331 ? 23.641 -33.031 5.258 1 88.38 331 LEU B N 1
ATOM 5632 C CA . LEU B 1 331 ? 22.734 -34.156 5.09 1 88.38 331 LEU B CA 1
ATOM 5633 C C . LEU B 1 331 ? 22.828 -34.719 3.674 1 88.38 331 LEU B C 1
ATOM 5635 O O . LEU B 1 331 ? 22.375 -35.844 3.418 1 88.38 331 LEU B O 1
ATOM 5639 N N . PHE B 1 332 ? 23.359 -33.969 2.711 1 89.06 332 PHE B N 1
ATOM 5640 C CA . PHE B 1 332 ? 23.359 -34.344 1.306 1 89.06 332 PHE B CA 1
ATOM 5641 C C . PHE B 1 332 ? 24.781 -34.469 0.78 1 89.06 332 PHE B C 1
ATOM 5643 O O . PHE B 1 332 ? 25.031 -34.219 -0.404 1 89.06 332 PHE B O 1
ATOM 5650 N N . GLY B 1 333 ? 25.797 -34.656 1.591 1 85.12 333 GLY B N 1
ATOM 5651 C CA . GLY B 1 333 ? 27.172 -34.844 1.155 1 85.12 333 GLY B CA 1
ATOM 5652 C C . GLY B 1 333 ? 28.031 -33.625 1.36 1 85.12 333 GLY B C 1
ATOM 5653 O O . GLY B 1 333 ? 29.141 -33.531 0.831 1 85.12 333 GLY B O 1
ATOM 5654 N N . GLY B 1 334 ? 27.438 -32.656 2.043 1 82.69 334 GLY B N 1
ATOM 5655 C CA . GLY B 1 334 ? 28.219 -31.469 2.404 1 82.69 334 GLY B CA 1
ATOM 5656 C C . GLY B 1 334 ? 28.578 -30.594 1.211 1 82.69 334 GLY B C 1
ATOM 5657 O O . GLY B 1 334 ? 27.719 -30.234 0.417 1 82.69 334 GLY B O 1
ATOM 5658 N N . LYS B 1 335 ? 29.891 -30.344 1.033 1 79.88 335 LYS B N 1
ATOM 5659 C CA . LYS B 1 335 ? 30.391 -29.484 -0.033 1 79.88 335 LYS B CA 1
ATOM 5660 C C . LYS B 1 335 ? 30.266 -30.172 -1.395 1 79.88 335 LYS B C 1
ATOM 5662 O O . LYS B 1 335 ? 30.312 -29.5 -2.432 1 79.88 335 LYS B O 1
ATOM 5667 N N . ASN B 1 336 ? 30.031 -31.453 -1.341 1 85.06 336 ASN B N 1
ATOM 5668 C CA . ASN B 1 336 ? 29.938 -32.188 -2.596 1 85.06 336 ASN B CA 1
ATOM 5669 C C . ASN B 1 336 ? 28.5 -32.531 -2.939 1 85.06 336 ASN B C 1
ATOM 5671 O O . ASN B 1 336 ? 28.234 -33.406 -3.771 1 85.06 336 ASN B O 1
ATOM 5675 N N . ALA B 1 337 ? 27.641 -31.859 -2.316 1 87.88 337 ALA B N 1
ATOM 5676 C CA . ALA B 1 337 ? 26.219 -32.125 -2.568 1 87.88 337 ALA B CA 1
ATOM 5677 C C . ALA B 1 337 ? 25.875 -31.875 -4.031 1 87.88 337 ALA B C 1
ATOM 5679 O O . ALA B 1 337 ? 26.312 -30.891 -4.621 1 87.88 337 ALA B O 1
ATOM 5680 N N . SER B 1 338 ? 25.188 -32.781 -4.625 1 92.88 338 SER B N 1
ATOM 5681 C CA . SER B 1 338 ? 24.812 -32.688 -6.031 1 92.88 338 SER B CA 1
ATOM 5682 C C . SER B 1 338 ? 23.734 -31.641 -6.246 1 92.88 338 SER B C 1
ATOM 5684 O O . SER B 1 338 ? 22.656 -31.719 -5.652 1 92.88 338 SER B O 1
ATOM 5686 N N . VAL B 1 339 ? 24.047 -30.688 -7.117 1 93.94 339 VAL B N 1
ATOM 5687 C CA . VAL B 1 339 ? 23.094 -29.625 -7.469 1 93.94 339 VAL B CA 1
ATOM 5688 C C . VAL B 1 339 ? 21.844 -30.25 -8.078 1 93.94 339 VAL B C 1
ATOM 5690 O O . VAL B 1 339 ? 20.734 -29.766 -7.836 1 93.94 339 VAL B O 1
ATOM 5693 N N . VAL B 1 340 ? 22 -31.312 -8.766 1 95.38 340 VAL B N 1
ATOM 5694 C CA . VAL B 1 340 ? 20.891 -32 -9.422 1 95.38 340 VAL B CA 1
ATOM 5695 C C . VAL B 1 340 ? 19.953 -32.594 -8.367 1 95.38 340 VAL B C 1
ATOM 5697 O O . VAL B 1 340 ? 18.734 -32.375 -8.422 1 95.38 340 VAL B O 1
ATOM 5700 N N . VAL B 1 341 ? 20.516 -33.281 -7.41 1 95.06 341 VAL B N 1
ATOM 5701 C CA . VAL B 1 341 ? 19.734 -33.906 -6.359 1 95.06 341 VAL B CA 1
ATOM 5702 C C . VAL B 1 341 ? 19.031 -32.844 -5.52 1 95.06 341 VAL B C 1
ATOM 5704 O O . VAL B 1 341 ? 17.844 -33 -5.199 1 95.06 341 VAL B O 1
ATOM 5707 N N . LEU B 1 342 ? 19.766 -31.828 -5.211 1 95.5 342 LEU B N 1
ATOM 5708 C CA . LEU B 1 342 ? 19.188 -30.766 -4.398 1 95.5 342 LEU B CA 1
ATOM 5709 C C . LEU B 1 342 ? 18.047 -30.078 -5.141 1 95.5 342 LEU B C 1
ATOM 5711 O O . LEU B 1 342 ? 17.031 -29.719 -4.539 1 95.5 342 LEU B O 1
ATOM 5715 N N . THR B 1 343 ? 18.234 -29.891 -6.426 1 96.81 343 THR B N 1
ATOM 5716 C CA . THR B 1 343 ? 17.188 -29.266 -7.23 1 96.81 343 THR B CA 1
ATOM 5717 C C . THR B 1 343 ? 15.922 -30.141 -7.223 1 96.81 343 THR B C 1
ATOM 5719 O O . THR B 1 343 ? 14.812 -29.625 -7.086 1 96.81 343 THR B O 1
ATOM 5722 N N . ILE B 1 344 ? 16.094 -31.406 -7.336 1 96.56 344 ILE B N 1
ATOM 5723 C CA . ILE B 1 344 ? 14.969 -32.344 -7.312 1 96.56 344 ILE B CA 1
ATOM 5724 C C . ILE B 1 344 ? 14.266 -32.281 -5.957 1 96.56 344 ILE B C 1
ATOM 5726 O O . ILE B 1 344 ? 13.039 -32.188 -5.898 1 96.56 344 ILE B O 1
ATOM 5730 N N . VAL B 1 345 ? 15.031 -32.25 -4.93 1 95.62 345 VAL B N 1
ATOM 5731 C CA . VAL B 1 345 ? 14.484 -32.188 -3.578 1 95.62 345 VAL B CA 1
ATOM 5732 C C . VAL B 1 345 ? 13.711 -30.891 -3.371 1 95.62 345 VAL B C 1
ATOM 5734 O O . VAL B 1 345 ? 12.609 -30.891 -2.816 1 95.62 345 VAL B O 1
ATOM 5737 N N . ILE B 1 346 ? 14.305 -29.797 -3.801 1 96.81 346 ILE B N 1
ATOM 5738 C CA . ILE B 1 346 ? 13.68 -28.484 -3.648 1 96.81 346 ILE B CA 1
ATOM 5739 C C . ILE B 1 346 ? 12.367 -28.453 -4.434 1 96.81 346 ILE B C 1
ATOM 5741 O O . ILE B 1 346 ? 11.344 -28 -3.922 1 96.81 346 ILE B O 1
ATOM 5745 N N . ALA B 1 347 ? 12.367 -28.953 -5.617 1 97.81 347 ALA B N 1
ATOM 5746 C CA . ALA B 1 347 ? 11.172 -28.969 -6.461 1 97.81 347 ALA B CA 1
ATOM 5747 C C . ALA B 1 347 ? 10.078 -29.828 -5.844 1 97.81 347 ALA B C 1
ATOM 5749 O O . ALA B 1 347 ? 8.922 -29.391 -5.754 1 97.81 347 ALA B O 1
ATOM 5750 N N . VAL B 1 348 ? 10.422 -30.969 -5.406 1 96.81 348 VAL B N 1
ATOM 5751 C CA . VAL B 1 348 ? 9.461 -31.922 -4.844 1 96.81 348 VAL B CA 1
ATOM 5752 C C . VAL B 1 348 ? 8.906 -31.359 -3.529 1 96.81 348 VAL B C 1
ATOM 5754 O O . VAL B 1 348 ? 7.691 -31.328 -3.326 1 96.81 348 VAL B O 1
ATOM 5757 N N . LEU B 1 349 ? 9.805 -30.922 -2.703 1 95.12 349 LEU B N 1
ATOM 5758 C CA . LEU B 1 349 ? 9.398 -30.438 -1.393 1 95.12 349 LEU B CA 1
ATOM 5759 C C . LEU B 1 349 ? 8.484 -29.219 -1.529 1 95.12 349 LEU B C 1
ATOM 5761 O O . LEU B 1 349 ? 7.449 -29.141 -0.858 1 95.12 349 LEU B O 1
ATOM 5765 N N . THR B 1 350 ? 8.883 -28.281 -2.354 1 97.12 350 THR B N 1
ATOM 5766 C CA . THR B 1 350 ? 8.086 -27.078 -2.564 1 97.12 350 THR B CA 1
ATOM 5767 C C . THR B 1 350 ? 6.707 -27.422 -3.115 1 97.12 350 THR B C 1
ATOM 5769 O O . THR B 1 350 ? 5.691 -26.938 -2.627 1 97.12 350 THR B O 1
ATOM 5772 N N . SER B 1 351 ? 6.676 -28.328 -4.078 1 97.38 351 SER B N 1
ATOM 5773 C CA . SER B 1 351 ? 5.438 -28.703 -4.75 1 97.38 351 SER B CA 1
ATOM 5774 C C . SER B 1 351 ? 4.504 -29.453 -3.809 1 97.38 351 SER B C 1
ATOM 5776 O O . SER B 1 351 ? 3.283 -29.312 -3.891 1 97.38 351 SER B O 1
ATOM 5778 N N . VAL B 1 352 ? 5.047 -30.219 -2.979 1 94.56 352 VAL B N 1
ATOM 5779 C CA . VAL B 1 352 ? 4.242 -31.016 -2.059 1 94.56 352 VAL B CA 1
ATOM 5780 C C . VAL B 1 352 ? 3.73 -30.125 -0.923 1 94.56 352 VAL B C 1
ATOM 5782 O O . VAL B 1 352 ? 2.547 -30.172 -0.579 1 94.56 352 VAL B O 1
ATOM 5785 N N . LEU B 1 353 ? 4.598 -29.312 -0.395 1 92.44 353 LEU B N 1
ATOM 5786 C CA . LEU B 1 353 ? 4.25 -28.484 0.755 1 92.44 353 LEU B CA 1
ATOM 5787 C C . LEU B 1 353 ? 3.156 -27.484 0.396 1 92.44 353 LEU B C 1
ATOM 5789 O O . LEU B 1 353 ? 2.277 -27.203 1.212 1 92.44 353 LEU B O 1
ATOM 5793 N N . THR B 1 354 ? 3.188 -27 -0.791 1 95.19 354 THR B N 1
ATOM 5794 C CA . THR B 1 354 ? 2.248 -25.953 -1.186 1 95.19 354 THR B CA 1
ATOM 5795 C C . THR B 1 354 ? 0.83 -26.5 -1.275 1 95.19 354 THR B C 1
ATOM 5797 O O . THR B 1 354 ? -0.139 -25.75 -1.333 1 95.19 354 THR B O 1
ATOM 5800 N N . ASN B 1 355 ? 0.681 -27.812 -1.356 1 94.69 355 ASN B N 1
ATOM 5801 C CA . ASN B 1 355 ? -0.647 -28.422 -1.366 1 94.69 355 ASN B CA 1
ATOM 5802 C C . ASN B 1 355 ? -1.245 -28.484 0.036 1 94.69 355 ASN B C 1
ATOM 5804 O O . ASN B 1 355 ? -2.443 -28.719 0.194 1 94.69 355 ASN B O 1
ATOM 5808 N N . PHE B 1 356 ? -0.411 -28.156 1.038 1 89.06 356 PHE B N 1
ATOM 5809 C CA . PHE B 1 356 ? -0.882 -28.281 2.414 1 89.06 356 PHE B CA 1
ATOM 5810 C C . PHE B 1 356 ? -0.791 -26.938 3.135 1 89.06 356 PHE B C 1
ATOM 5812 O O . PHE B 1 356 ? -1.31 -26.781 4.242 1 89.06 356 PHE B O 1
ATOM 5819 N N . MET B 1 357 ? -0.127 -26.031 2.615 1 86.88 357 MET B N 1
ATOM 5820 C CA . MET B 1 357 ? -0.016 -24.703 3.201 1 86.88 357 MET B CA 1
ATOM 5821 C C . MET B 1 357 ? -0.084 -23.625 2.125 1 86.88 357 MET B C 1
ATOM 5823 O O . MET B 1 357 ? -0.083 -23.938 0.931 1 86.88 357 MET B O 1
ATOM 5827 N N . SER B 1 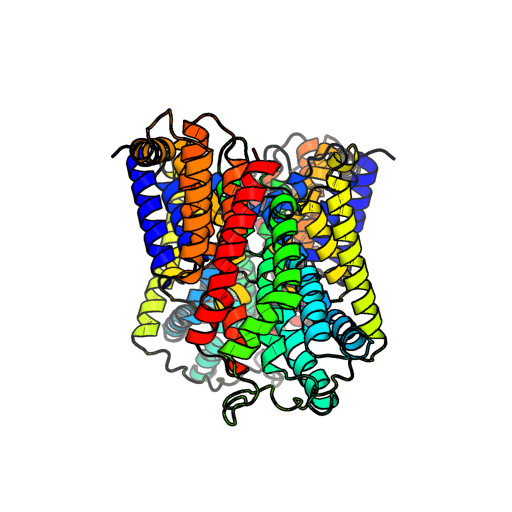358 ? -0.155 -22.406 2.607 1 88.62 358 SER B N 1
ATOM 5828 C CA . SER B 1 358 ? -0.278 -21.297 1.665 1 88.62 358 SER B CA 1
ATOM 5829 C C . SER B 1 358 ? 0.916 -21.25 0.717 1 88.62 358 SER B C 1
ATOM 5831 O O . SER B 1 358 ? 2.053 -21.5 1.128 1 88.62 358 SER B O 1
ATOM 5833 N N . ASN B 1 359 ? 0.576 -20.922 -0.565 1 93.88 359 ASN B N 1
ATOM 5834 C CA . ASN B 1 359 ? 1.622 -20.828 -1.576 1 93.88 359 ASN B CA 1
ATOM 5835 C C . ASN B 1 359 ? 2.676 -19.797 -1.188 1 93.88 359 ASN B C 1
ATOM 5837 O O . ASN B 1 359 ? 3.875 -20.047 -1.318 1 93.88 359 ASN B O 1
ATOM 5841 N N . ASN B 1 360 ? 2.205 -18.688 -0.665 1 91.31 360 ASN B N 1
ATOM 5842 C CA . ASN B 1 360 ? 3.105 -17.609 -0.259 1 91.31 360 ASN B CA 1
ATOM 5843 C C . ASN B 1 360 ? 3.992 -18.031 0.91 1 91.31 360 ASN B C 1
ATOM 5845 O O . ASN B 1 360 ? 5.184 -17.734 0.932 1 91.31 360 ASN B O 1
ATOM 5849 N N . ALA B 1 361 ? 3.395 -18.734 1.815 1 86.62 361 ALA B N 1
ATOM 5850 C CA . ALA B 1 361 ? 4.141 -19.219 2.979 1 86.62 361 ALA B CA 1
ATOM 5851 C C . ALA B 1 361 ? 5.223 -20.203 2.566 1 86.62 361 ALA B C 1
ATOM 5853 O O . ALA B 1 361 ? 6.355 -20.141 3.051 1 86.62 361 ALA B O 1
ATOM 5854 N N . THR B 1 362 ? 4.863 -21.062 1.701 1 92.75 362 THR B N 1
ATOM 5855 C CA . THR B 1 362 ? 5.809 -22.062 1.213 1 92.75 362 THR B CA 1
ATOM 5856 C C . THR B 1 362 ? 7.012 -21.391 0.555 1 92.75 362 THR B C 1
ATOM 5858 O O . THR B 1 362 ? 8.156 -21.719 0.862 1 92.75 362 THR B O 1
ATOM 5861 N N . ALA B 1 363 ? 6.727 -20.438 -0.276 1 95.25 363 ALA B N 1
ATOM 5862 C CA . ALA B 1 363 ? 7.785 -19.734 -0.988 1 95.25 363 ALA B CA 1
ATOM 5863 C C . ALA B 1 363 ? 8.664 -18.938 -0.021 1 95.25 363 ALA B C 1
ATOM 5865 O O . ALA B 1 363 ? 9.891 -19 -0.099 1 95.25 363 ALA B O 1
ATOM 5866 N N . ALA B 1 364 ? 8.055 -18.297 0.858 1 88.75 364 ALA B N 1
ATOM 5867 C CA . ALA B 1 364 ? 8.766 -17.438 1.806 1 88.75 364 ALA B CA 1
ATOM 5868 C C . ALA B 1 364 ? 9.641 -18.266 2.74 1 88.75 364 ALA B C 1
ATOM 5870 O O . ALA B 1 364 ? 10.734 -17.844 3.117 1 88.75 364 ALA B O 1
ATOM 5871 N N . MET B 1 365 ? 9.203 -19.406 3.104 1 87.5 365 MET B N 1
ATOM 5872 C CA . MET B 1 365 ? 9.891 -20.219 4.102 1 87.5 365 MET B CA 1
ATOM 5873 C C . MET B 1 365 ? 11.086 -20.953 3.484 1 87.5 365 MET B C 1
ATOM 5875 O O . MET B 1 365 ? 12.141 -21.062 4.109 1 87.5 365 MET B O 1
ATOM 5879 N N . LEU B 1 366 ? 10.984 -21.375 2.32 1 93.19 366 LEU B N 1
ATOM 5880 C CA . LEU B 1 366 ? 12.023 -22.219 1.721 1 93.19 366 LEU B CA 1
ATOM 5881 C C . LEU B 1 366 ? 13.109 -21.359 1.079 1 93.19 366 LEU B C 1
ATOM 5883 O O . LEU B 1 366 ? 14.266 -21.781 0.981 1 93.19 366 LEU B O 1
ATOM 5887 N N . SER B 1 367 ? 12.781 -20.156 0.733 1 95.44 367 SER B N 1
ATOM 5888 C CA . SER B 1 367 ? 13.68 -19.297 -0.039 1 95.44 367 SER B CA 1
ATOM 5889 C C . SER B 1 367 ? 14.969 -19.016 0.729 1 95.44 367 SER B C 1
ATOM 5891 O O . SER B 1 367 ? 16.062 -19.203 0.202 1 95.44 367 SER B O 1
ATOM 5893 N N . PRO B 1 368 ? 14.844 -18.641 1.981 1 92 368 PRO B N 1
ATOM 5894 C CA . PRO B 1 368 ? 16.094 -18.344 2.688 1 92 368 PRO B CA 1
ATOM 5895 C C . PRO B 1 368 ? 17 -19.562 2.828 1 92 368 PRO B C 1
ATOM 5897 O O . PRO B 1 368 ? 18.234 -19.422 2.766 1 92 368 PRO B O 1
ATOM 5900 N N . ILE B 1 369 ? 16.453 -20.656 3.008 1 90.81 369 ILE B N 1
ATOM 5901 C CA . ILE B 1 369 ? 17.203 -21.891 3.164 1 90.81 369 ILE B CA 1
ATOM 5902 C C . ILE B 1 369 ? 17.938 -22.219 1.862 1 90.81 369 ILE B C 1
ATOM 5904 O O . ILE B 1 369 ? 19.141 -22.469 1.863 1 90.81 369 ILE B O 1
ATOM 5908 N N . CYS B 1 370 ? 17.234 -22.156 0.823 1 96 370 CYS B N 1
ATOM 5909 C CA . CYS B 1 370 ? 17.797 -22.516 -0.473 1 96 370 CYS B CA 1
ATOM 5910 C C . CYS B 1 370 ? 18.812 -21.484 -0.935 1 96 370 CYS B C 1
ATOM 5912 O O . CYS B 1 370 ? 19.828 -21.844 -1.55 1 96 370 CYS B O 1
ATOM 5914 N N . ILE B 1 371 ? 18.578 -20.25 -0.67 1 96.06 371 ILE B N 1
ATOM 5915 C CA . ILE B 1 371 ? 19.516 -19.188 -1.028 1 96.06 371 ILE B CA 1
ATOM 5916 C C . ILE B 1 371 ? 20.828 -19.391 -0.263 1 96.06 371 ILE B C 1
ATOM 5918 O O . ILE B 1 371 ? 21.906 -19.344 -0.851 1 96.06 371 ILE B O 1
ATOM 5922 N N . ALA B 1 372 ? 20.703 -19.688 1.016 1 92.69 372 ALA B N 1
ATOM 5923 C CA . ALA B 1 372 ? 21.875 -19.906 1.839 1 92.69 372 ALA B CA 1
ATOM 5924 C C . ALA B 1 372 ? 22.672 -21.109 1.342 1 92.69 372 ALA B C 1
ATOM 5926 O O . ALA B 1 372 ? 23.906 -21.094 1.312 1 92.69 372 ALA B O 1
ATOM 5927 N N . MET B 1 373 ? 22.016 -22.109 0.986 1 94.06 373 MET B N 1
ATOM 5928 C CA . MET B 1 373 ? 22.656 -23.297 0.467 1 94.06 373 MET B CA 1
ATOM 5929 C C . MET B 1 373 ? 23.422 -23 -0.822 1 94.06 373 MET B C 1
ATOM 5931 O O . MET B 1 373 ? 24.562 -23.422 -0.987 1 94.06 373 MET B O 1
ATOM 5935 N N . ALA B 1 374 ? 22.781 -22.297 -1.711 1 95.62 374 ALA B N 1
ATOM 5936 C CA . ALA B 1 374 ? 23.406 -21.938 -2.98 1 95.62 374 ALA B CA 1
ATOM 5937 C C . ALA B 1 374 ? 24.672 -21.109 -2.754 1 95.62 374 ALA B C 1
ATOM 5939 O O . ALA B 1 374 ? 25.719 -21.375 -3.35 1 95.62 374 ALA B O 1
ATOM 5940 N N . LEU B 1 375 ? 24.531 -20.188 -1.9 1 92.88 375 LEU B N 1
ATOM 5941 C CA . LEU B 1 375 ? 25.656 -19.328 -1.608 1 92.88 375 LEU B CA 1
ATOM 5942 C C . LEU B 1 375 ? 26.812 -20.109 -0.988 1 92.88 375 LEU B C 1
ATOM 5944 O O . LEU B 1 375 ? 27.969 -19.875 -1.305 1 92.88 375 LEU B O 1
ATOM 5948 N N . SER B 1 376 ? 26.5 -21.016 -0.16 1 90.75 376 SER B N 1
ATOM 5949 C CA . SER B 1 376 ? 27.516 -21.844 0.476 1 90.75 376 SER B CA 1
ATOM 5950 C C . SER B 1 376 ? 28.203 -22.75 -0.542 1 90.75 376 SER B C 1
ATOM 5952 O O . SER B 1 376 ? 29.375 -23.078 -0.383 1 90.75 376 SER B O 1
ATOM 5954 N N . LEU B 1 377 ? 27.531 -23.094 -1.51 1 93.06 377 LEU B N 1
ATOM 5955 C CA . LEU B 1 377 ? 28.094 -23.938 -2.564 1 93.06 377 LEU B CA 1
ATOM 5956 C C . LEU B 1 377 ? 28.844 -23.094 -3.59 1 93.06 377 LEU B C 1
ATOM 5958 O O . LEU B 1 377 ? 29.484 -23.641 -4.492 1 93.06 377 LEU B O 1
ATOM 5962 N N . GLY B 1 378 ? 28.688 -21.766 -3.496 1 92 378 GLY B N 1
ATOM 5963 C CA . GLY B 1 378 ? 29.359 -20.859 -4.414 1 92 378 GLY B CA 1
ATOM 5964 C C . GLY B 1 378 ? 28.641 -20.734 -5.75 1 92 378 GLY B C 1
ATOM 5965 O O . GLY B 1 378 ? 29.266 -20.422 -6.766 1 92 378 GLY B O 1
ATOM 5966 N N . ILE B 1 379 ? 27.406 -21.109 -5.746 1 93.94 379 ILE B N 1
ATOM 5967 C CA . ILE B 1 379 ? 26.641 -20.984 -6.988 1 93.94 379 ILE B CA 1
ATOM 5968 C C . ILE B 1 379 ? 25.578 -19.891 -6.84 1 93.94 379 ILE B C 1
ATOM 5970 O O . ILE B 1 379 ? 25.297 -19.453 -5.727 1 93.94 379 ILE B O 1
ATOM 5974 N N . SER B 1 380 ? 25.031 -19.469 -7.98 1 96.19 380 SER B N 1
ATOM 5975 C CA . SER B 1 380 ? 23.953 -18.484 -7.957 1 96.19 380 SER B CA 1
ATOM 5976 C C . SER B 1 380 ? 22.688 -19.062 -7.336 1 96.19 380 SER B C 1
ATOM 5978 O O . SER B 1 380 ? 22.281 -20.172 -7.652 1 96.19 380 SER B O 1
ATOM 5980 N N . PRO B 1 381 ? 22.078 -18.312 -6.477 1 96.94 381 PRO B N 1
ATOM 5981 C CA . PRO B 1 381 ? 20.828 -18.781 -5.883 1 96.94 381 PRO B CA 1
ATOM 5982 C C . PRO B 1 381 ? 19.641 -18.641 -6.824 1 96.94 381 PRO B C 1
ATOM 5984 O O . PRO B 1 381 ? 18.562 -19.156 -6.551 1 96.94 381 PRO B O 1
ATOM 5987 N N . LEU B 1 382 ? 19.781 -17.953 -7.926 1 96.94 382 LEU B N 1
ATOM 5988 C CA . LEU B 1 382 ? 18.688 -17.562 -8.805 1 96.94 382 LEU B CA 1
ATOM 5989 C C . LEU B 1 382 ? 17.906 -18.781 -9.297 1 96.94 382 LEU B C 1
ATOM 5991 O O . LEU B 1 382 ? 16.688 -18.828 -9.203 1 96.94 382 LEU B O 1
ATOM 5995 N N . PRO B 1 383 ? 18.625 -19.797 -9.719 1 97.38 383 PRO B N 1
ATOM 5996 C CA . PRO B 1 383 ? 17.891 -20.969 -10.227 1 97.38 383 PRO B CA 1
ATOM 5997 C C . PRO B 1 383 ? 16.969 -21.594 -9.188 1 97.38 383 PRO B C 1
ATOM 5999 O O . PRO B 1 383 ? 15.812 -21.891 -9.477 1 97.38 383 PRO B O 1
ATOM 6002 N N . TRP B 1 384 ? 17.469 -21.734 -7.98 1 97.69 384 TRP B N 1
ATOM 6003 C CA . TRP B 1 384 ? 16.656 -22.375 -6.945 1 97.69 384 TRP B CA 1
ATOM 6004 C C . TRP B 1 384 ? 15.508 -21.484 -6.508 1 97.69 384 TRP B C 1
ATOM 6006 O O . TRP B 1 384 ? 14.43 -21.969 -6.176 1 97.69 384 TRP B O 1
ATOM 6016 N N . VAL B 1 385 ? 15.703 -20.203 -6.512 1 97.75 385 VAL B N 1
ATOM 6017 C CA . VAL B 1 385 ? 14.609 -19.281 -6.191 1 97.75 385 VAL B CA 1
ATOM 6018 C C . VAL B 1 385 ? 13.531 -19.375 -7.27 1 97.75 385 VAL B C 1
ATOM 6020 O O . VAL B 1 385 ? 12.336 -19.344 -6.961 1 97.75 385 VAL B O 1
ATOM 6023 N N . ILE B 1 386 ? 13.938 -19.5 -8.523 1 97.88 386 ILE B N 1
ATOM 6024 C CA . ILE B 1 386 ? 13 -19.656 -9.633 1 97.88 386 ILE B CA 1
ATOM 6025 C C . ILE B 1 386 ? 12.211 -20.953 -9.469 1 97.88 386 ILE B C 1
ATOM 6027 O O . ILE B 1 386 ? 11 -20.984 -9.68 1 97.88 386 ILE B O 1
ATOM 6031 N N . VAL B 1 387 ? 12.891 -21.969 -9.047 1 98 387 VAL B N 1
ATOM 6032 C CA . VAL B 1 387 ? 12.25 -23.25 -8.836 1 98 387 VAL B CA 1
ATOM 6033 C C . VAL B 1 387 ? 11.211 -23.141 -7.719 1 98 387 VAL B C 1
ATOM 6035 O O . VAL B 1 387 ? 10.094 -23.641 -7.852 1 98 387 VAL B O 1
ATOM 6038 N N . ILE B 1 388 ? 11.57 -22.516 -6.656 1 97.69 388 ILE B N 1
ATOM 6039 C CA . ILE B 1 388 ? 10.656 -22.328 -5.535 1 97.69 388 ILE B CA 1
ATOM 6040 C C . ILE B 1 388 ? 9.461 -21.5 -5.984 1 97.69 388 ILE B C 1
ATOM 6042 O O . ILE B 1 388 ? 8.312 -21.844 -5.691 1 97.69 388 ILE B O 1
ATOM 6046 N N . ALA B 1 389 ? 9.734 -20.422 -6.695 1 96.62 389 ALA B N 1
ATOM 6047 C CA . ALA B 1 389 ? 8.695 -19.531 -7.199 1 96.62 389 ALA B CA 1
ATOM 6048 C C . ALA B 1 389 ? 7.703 -20.281 -8.086 1 96.62 389 ALA B C 1
ATOM 6050 O O . ALA B 1 389 ? 6.492 -20.109 -7.957 1 96.62 389 ALA B O 1
ATOM 6051 N N . ALA B 1 390 ? 8.219 -21.125 -8.891 1 96.62 390 ALA B N 1
ATOM 6052 C CA . ALA B 1 390 ? 7.391 -21.875 -9.82 1 96.62 390 ALA B CA 1
ATOM 6053 C C . ALA B 1 390 ? 6.621 -22.984 -9.102 1 96.62 390 ALA B C 1
ATOM 6055 O O . ALA B 1 390 ? 5.395 -23.062 -9.203 1 96.62 390 ALA B O 1
ATOM 6056 N N . CYS B 1 391 ? 7.301 -23.734 -8.289 1 97.62 391 CYS B N 1
ATOM 6057 C CA . CYS B 1 391 ? 6.746 -24.938 -7.691 1 97.62 391 CYS B CA 1
ATOM 6058 C C . CYS B 1 391 ? 5.785 -24.594 -6.559 1 97.62 391 CYS B C 1
ATOM 6060 O O . CYS B 1 391 ? 4.906 -25.375 -6.219 1 97.62 391 CYS B O 1
ATOM 6062 N N . SER B 1 392 ? 5.949 -23.422 -5.988 1 96.75 392 SER B N 1
ATOM 6063 C CA . SER B 1 392 ? 5.039 -23 -4.93 1 96.75 392 SER B CA 1
ATOM 6064 C C . SER B 1 392 ? 3.639 -22.734 -5.477 1 96.75 392 SER B C 1
ATOM 6066 O O . SER B 1 392 ? 2.686 -22.594 -4.711 1 96.75 392 SER B O 1
ATOM 6068 N N . ASN B 1 393 ? 3.496 -22.812 -6.766 1 96.25 393 ASN B N 1
ATOM 6069 C CA . ASN B 1 393 ? 2.195 -22.609 -7.395 1 96.25 393 ASN B CA 1
ATOM 6070 C C . ASN B 1 393 ? 1.549 -23.922 -7.801 1 96.25 393 ASN B C 1
ATOM 6072 O O . ASN B 1 393 ? 0.423 -23.953 -8.297 1 96.25 393 ASN B O 1
ATOM 6076 N N . LEU B 1 394 ? 2.207 -25.016 -7.559 1 97.06 394 LEU B N 1
ATOM 6077 C CA . LEU B 1 394 ? 1.688 -26.281 -8.031 1 97.06 394 LEU B CA 1
ATOM 6078 C C . LEU B 1 394 ? 0.76 -26.922 -6.996 1 97.06 394 LEU B C 1
ATOM 6080 O O . LEU B 1 394 ? 0.903 -28.094 -6.664 1 97.06 394 LEU B O 1
ATOM 6084 N N . ALA B 1 395 ? -0.064 -26.094 -6.434 1 96.38 395 ALA B N 1
ATOM 6085 C CA . ALA B 1 395 ? -1.08 -26.547 -5.492 1 96.38 395 ALA B CA 1
ATOM 6086 C C . ALA B 1 395 ? -2.33 -27.031 -6.223 1 96.38 395 ALA B C 1
ATOM 6088 O O . ALA B 1 395 ? -3.381 -26.391 -6.156 1 96.38 395 ALA B O 1
ATOM 6089 N N . ILE B 1 396 ? -2.316 -28.25 -6.84 1 97.25 396 ILE B N 1
ATOM 6090 C CA . ILE B 1 396 ? -3.402 -28.672 -7.715 1 97.25 396 ILE B CA 1
ATOM 6091 C C . ILE B 1 396 ? -3.943 -30.031 -7.25 1 97.25 396 ILE B C 1
ATOM 6093 O O . ILE B 1 396 ? -4.883 -30.562 -7.84 1 97.25 396 ILE B O 1
ATOM 6097 N N . ALA B 1 397 ? -3.418 -30.562 -6.164 1 96.81 397 ALA B N 1
ATOM 6098 C CA . ALA B 1 397 ? -3.771 -31.922 -5.77 1 96.81 397 ALA B CA 1
ATOM 6099 C C . ALA B 1 397 ? -4.672 -31.922 -4.535 1 96.81 397 ALA B C 1
ATOM 6101 O O . ALA 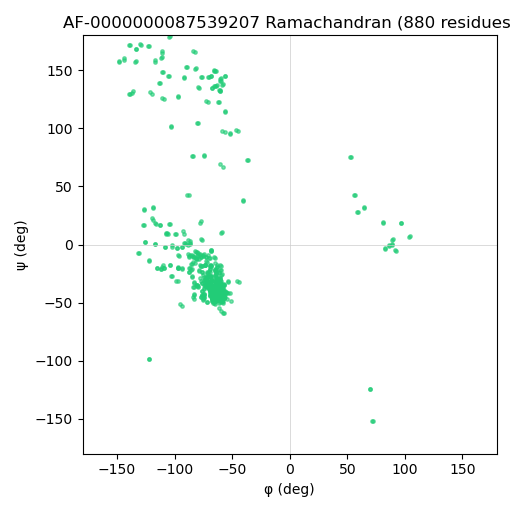B 1 397 ? -5.086 -32.969 -4.062 1 96.81 397 ALA B O 1
ATOM 6102 N N . THR B 1 398 ? -4.965 -30.812 -3.992 1 94.62 398 THR B N 1
ATOM 6103 C CA . THR B 1 398 ? -5.887 -30.688 -2.869 1 94.62 398 THR B CA 1
ATOM 6104 C C . THR B 1 398 ? -6.867 -29.547 -3.1 1 94.62 398 THR B C 1
ATOM 6106 O O . THR B 1 398 ? -6.598 -28.641 -3.889 1 94.62 398 THR B O 1
ATOM 6109 N N . SER B 1 399 ? -8.062 -29.625 -2.389 1 92.25 399 SER B N 1
ATOM 6110 C CA . SER B 1 399 ? -9.102 -28.625 -2.611 1 92.25 399 SER B CA 1
ATOM 6111 C C . SER B 1 399 ? -8.789 -27.328 -1.866 1 92.25 399 SER B C 1
ATOM 6113 O O . SER B 1 399 ? -9.367 -26.281 -2.156 1 92.25 399 SER B O 1
ATOM 6115 N N . TYR B 1 400 ? -7.844 -27.312 -0.955 1 87.94 400 TYR B N 1
ATOM 6116 C CA . TYR B 1 400 ? -7.652 -26.141 -0.114 1 87.94 400 TYR B CA 1
ATOM 6117 C C . TYR B 1 400 ? -6.277 -25.516 -0.345 1 87.94 400 TYR B C 1
ATOM 6119 O O . TYR B 1 400 ? -5.922 -24.531 0.296 1 87.94 400 TYR B O 1
ATOM 6127 N N . GLY B 1 401 ? -5.488 -26.094 -1.242 1 87.5 401 GLY B N 1
ATOM 6128 C CA . GLY B 1 401 ? -4.125 -25.641 -1.466 1 87.5 401 GLY B CA 1
ATOM 6129 C C . GLY B 1 401 ? -4.051 -24.219 -2.002 1 87.5 401 GLY B C 1
ATOM 6130 O O . GLY B 1 401 ? -3.041 -23.531 -1.822 1 87.5 401 GLY B O 1
ATOM 6131 N N . THR B 1 402 ? -5.004 -23.859 -2.705 1 91.44 402 THR B N 1
ATOM 6132 C CA . THR B 1 402 ? -5.066 -22.516 -3.246 1 91.44 402 THR B CA 1
ATOM 6133 C C . THR B 1 402 ? -6.516 -22.047 -3.365 1 91.44 402 THR B C 1
ATOM 6135 O O . THR B 1 402 ? -7.441 -22.859 -3.334 1 91.44 402 THR B O 1
ATOM 6138 N N . ALA B 1 403 ? -6.68 -20.812 -3.395 1 91 403 ALA B N 1
ATOM 6139 C CA . ALA B 1 403 ? -8.016 -20.219 -3.449 1 91 403 ALA B CA 1
ATOM 6140 C C . ALA B 1 403 ? -8.758 -20.672 -4.703 1 91 403 ALA B C 1
ATOM 6142 O O . ALA B 1 403 ? -9.977 -20.844 -4.68 1 91 403 ALA B O 1
ATOM 6143 N N . VAL B 1 404 ? -8.102 -20.859 -5.758 1 95.12 404 VAL B N 1
ATOM 6144 C CA . VAL B 1 404 ? -8.719 -21.266 -7.016 1 95.12 404 VAL B CA 1
ATOM 6145 C C . VAL B 1 404 ? -9.43 -22.609 -6.832 1 95.12 404 VAL B C 1
ATOM 6147 O O . VAL B 1 404 ? -10.555 -22.781 -7.301 1 95.12 404 VAL B O 1
ATOM 6150 N N . ASN B 1 405 ? -8.789 -23.5 -6.152 1 96.31 405 ASN B N 1
ATOM 6151 C CA . ASN B 1 405 ? -9.391 -24.812 -5.914 1 96.31 405 ASN B CA 1
ATOM 6152 C C . ASN B 1 405 ? -10.664 -24.703 -5.082 1 96.31 405 ASN B C 1
ATOM 6154 O O . ASN B 1 405 ? -11.641 -25.422 -5.324 1 96.31 405 ASN B O 1
ATOM 6158 N N . MET B 1 406 ? -10.664 -23.828 -4.191 1 93 406 MET B N 1
ATOM 6159 C CA . MET B 1 406 ? -11.852 -23.594 -3.379 1 93 406 MET B CA 1
ATOM 6160 C C . MET B 1 406 ? -12.969 -22.969 -4.211 1 93 406 MET B C 1
ATOM 6162 O O . MET B 1 406 ? -14.148 -23.234 -3.975 1 93 406 MET B O 1
ATOM 6166 N N . GLN B 1 407 ? -12.594 -22.219 -5.109 1 93.94 407 GLN B N 1
ATOM 6167 C CA . GLN B 1 407 ? -13.562 -21.531 -5.957 1 93.94 407 GLN B CA 1
ATOM 6168 C C . GLN B 1 407 ? -14.289 -22.516 -6.871 1 93.94 407 GLN B C 1
ATOM 6170 O O . GLN B 1 407 ? -15.461 -22.328 -7.184 1 93.94 407 GLN B O 1
ATOM 6175 N N . ILE B 1 408 ? -13.656 -23.531 -7.258 1 95.69 408 ILE B N 1
ATOM 6176 C CA . ILE B 1 408 ? -14.297 -24.406 -8.234 1 95.69 408 ILE B CA 1
ATOM 6177 C C . ILE B 1 408 ? -15.031 -25.531 -7.516 1 95.69 408 ILE B C 1
ATOM 6179 O O . ILE B 1 408 ? -15.812 -26.266 -8.133 1 95.69 408 ILE B O 1
ATOM 6183 N N . LEU B 1 409 ? -14.961 -25.594 -6.219 1 93.69 409 LEU B N 1
ATOM 6184 C CA . LEU B 1 409 ? -15.57 -26.641 -5.406 1 93.69 409 LEU B CA 1
ATOM 6185 C C . LEU B 1 409 ? -17.078 -26.703 -5.621 1 93.69 409 LEU B C 1
ATOM 6187 O O . LEU B 1 409 ? -17.656 -27.781 -5.695 1 93.69 409 LEU B O 1
ATOM 6191 N N . PRO B 1 410 ? -17.625 -25.594 -5.77 1 93.44 410 PRO B N 1
ATOM 6192 C CA . PRO B 1 410 ? -19.094 -25.609 -5.914 1 93.44 410 PRO B CA 1
ATOM 6193 C C . PRO B 1 410 ? -19.547 -26.25 -7.223 1 93.44 410 PRO B C 1
ATOM 6195 O O . PRO B 1 410 ? -20.75 -26.422 -7.449 1 93.44 410 PRO B O 1
ATOM 6198 N N . ALA B 1 411 ? -18.641 -26.594 -8.062 1 94.69 411 ALA B N 1
ATOM 6199 C CA . ALA B 1 411 ? -18.984 -27.328 -9.266 1 94.69 411 ALA B CA 1
ATOM 6200 C C . ALA B 1 411 ? -19.234 -28.797 -8.953 1 94.69 411 ALA B C 1
ATOM 6202 O O . ALA B 1 411 ? -19.469 -29.609 -9.859 1 94.69 411 ALA B O 1
ATOM 6203 N N . GLY B 1 412 ? -19.188 -29.125 -7.578 1 94 412 GLY B N 1
ATOM 6204 C CA . GLY B 1 412 ? -19.547 -30.453 -7.129 1 94 412 GLY B CA 1
ATOM 6205 C C . GLY B 1 412 ? -18.344 -31.359 -6.93 1 94 412 GLY B C 1
ATOM 6206 O O . GLY B 1 412 ? -18.453 -32.594 -6.984 1 94 412 GLY B O 1
ATOM 6207 N N . TYR B 1 413 ? -17.234 -30.828 -6.824 1 96.12 413 TYR B N 1
ATOM 6208 C CA . TYR B 1 413 ? -16.016 -31.625 -6.645 1 96.12 413 TYR B CA 1
ATOM 6209 C C . TYR B 1 413 ? -15.844 -32.031 -5.188 1 96.12 413 TYR B C 1
ATOM 6211 O O . TYR B 1 413 ? -16.266 -31.312 -4.281 1 96.12 413 TYR B O 1
ATOM 6219 N N . LYS B 1 414 ? -15.211 -33.125 -5.012 1 94.38 414 LYS B N 1
ATOM 6220 C CA . LYS B 1 414 ? -14.812 -33.625 -3.693 1 94.38 414 LYS B CA 1
ATOM 6221 C C . LYS B 1 414 ? -13.297 -33.594 -3.527 1 94.38 414 LYS B C 1
ATOM 6223 O O . LYS B 1 414 ? -12.562 -33.5 -4.512 1 94.38 414 LYS B O 1
ATOM 6228 N N . PHE B 1 415 ? -12.875 -33.625 -2.289 1 94.06 415 PHE B N 1
ATOM 6229 C CA . PHE B 1 415 ? -11.453 -33.656 -1.996 1 94.06 415 PHE B CA 1
ATOM 6230 C C . PHE B 1 415 ? -10.758 -34.781 -2.771 1 94.06 415 PHE B C 1
ATOM 6232 O O . PHE B 1 415 ? -9.672 -34.562 -3.328 1 94.06 415 PHE B O 1
ATOM 6239 N N . SER B 1 416 ? -11.359 -35.875 -2.84 1 95.12 416 SER B N 1
ATOM 6240 C CA . SER B 1 416 ? -10.781 -37.031 -3.506 1 95.12 416 SER B CA 1
ATOM 6241 C C . SER B 1 416 ? -10.594 -36.781 -5 1 95.12 416 SER B C 1
ATOM 6243 O O . SER B 1 416 ? -9.672 -37.312 -5.617 1 95.12 416 SER B O 1
ATOM 6245 N N . ASP B 1 417 ? -11.477 -36.031 -5.539 1 96.38 417 ASP B N 1
ATOM 6246 C CA . ASP B 1 417 ? -11.359 -35.688 -6.957 1 96.38 417 ASP B CA 1
ATOM 6247 C C . ASP B 1 417 ? -10.062 -34.938 -7.242 1 96.38 417 ASP B C 1
ATOM 6249 O O . ASP B 1 417 ? -9.398 -35.188 -8.25 1 96.38 417 ASP B O 1
ATOM 6253 N N . PHE B 1 418 ? -9.703 -34.031 -6.363 1 97.06 418 PHE B N 1
ATOM 6254 C CA . PHE B 1 418 ? -8.477 -33.25 -6.523 1 97.06 418 PHE B CA 1
ATOM 6255 C C . PHE B 1 418 ? -7.254 -34.156 -6.438 1 97.06 418 PHE B C 1
ATOM 6257 O O . PHE B 1 418 ? -6.305 -34 -7.207 1 97.06 418 PHE B O 1
ATOM 6264 N N . VAL B 1 419 ? -7.289 -35.094 -5.566 1 96.5 419 VAL B N 1
ATOM 6265 C CA . VAL B 1 419 ? -6.16 -36 -5.375 1 96.5 419 VAL B CA 1
ATOM 6266 C C . VAL B 1 419 ? -6.023 -36.906 -6.586 1 96.5 419 VAL B C 1
ATOM 6268 O O . VAL B 1 419 ? -4.922 -37.094 -7.109 1 96.5 419 VAL B O 1
ATOM 6271 N N . LYS B 1 420 ? -7.137 -37.375 -7.02 1 97.69 420 LYS B N 1
ATOM 6272 C CA . LYS B 1 420 ? -7.129 -38.375 -8.062 1 97.69 420 LYS B CA 1
ATOM 6273 C C . LYS B 1 420 ? -6.848 -37.781 -9.43 1 97.69 420 LYS B C 1
ATOM 6275 O O . LYS B 1 420 ? -6.258 -38.406 -10.305 1 97.69 420 LYS B O 1
ATOM 6280 N N . ILE B 1 421 ? -7.285 -36.594 -9.641 1 97.5 421 ILE B N 1
ATOM 6281 C CA . ILE B 1 421 ? -7.09 -35.938 -10.93 1 97.5 421 ILE B CA 1
ATOM 6282 C C . ILE B 1 421 ? -5.836 -35.062 -10.891 1 97.5 421 ILE B C 1
ATOM 6284 O O . ILE B 1 421 ? -4.945 -35.219 -11.734 1 97.5 421 ILE B O 1
ATOM 6288 N N . GLY B 1 422 ? -5.758 -34.219 -9.883 1 96.94 422 GLY B N 1
ATOM 6289 C CA . GLY B 1 422 ? -4.637 -33.281 -9.734 1 96.94 422 GLY B CA 1
ATOM 6290 C C . GLY B 1 422 ? -3.348 -33.969 -9.336 1 96.94 422 GLY B C 1
ATOM 6291 O O . GLY B 1 422 ? -2.258 -33.531 -9.68 1 96.94 422 GLY B O 1
ATOM 6292 N N . GLY B 1 423 ? -3.461 -35.062 -8.57 1 96.75 423 GLY B N 1
ATOM 6293 C CA . GLY B 1 423 ? -2.291 -35.781 -8.102 1 96.75 423 GLY B CA 1
ATOM 6294 C C . GLY B 1 423 ? -1.396 -36.281 -9.227 1 96.75 423 GLY B C 1
ATOM 6295 O O . GLY B 1 423 ? -0.216 -35.906 -9.281 1 96.75 423 GLY B O 1
ATOM 6296 N N . PRO B 1 424 ? -1.946 -37.094 -10.109 1 97.56 424 PRO B N 1
ATOM 6297 C CA . PRO B 1 424 ? -1.154 -37.562 -11.25 1 97.56 424 PRO B CA 1
ATOM 6298 C C . PRO B 1 424 ? -0.565 -36.406 -12.07 1 97.56 424 PRO B C 1
ATOM 6300 O O . PRO B 1 424 ? 0.589 -36.5 -12.5 1 97.56 424 PRO B O 1
ATOM 6303 N N . LEU B 1 425 ? -1.355 -35.406 -12.266 1 97.94 425 LEU B N 1
ATOM 6304 C CA . LEU B 1 425 ? -0.854 -34.25 -13 1 97.94 425 LEU B CA 1
ATOM 6305 C C . LEU B 1 425 ? 0.286 -33.594 -12.242 1 97.94 425 LEU B C 1
ATOM 6307 O O . LEU B 1 425 ? 1.261 -33.125 -12.852 1 97.94 425 LEU B O 1
ATOM 6311 N N . LEU B 1 426 ? 0.147 -33.5 -10.969 1 98.12 426 LEU B N 1
ATOM 6312 C CA . LEU B 1 426 ? 1.182 -32.875 -10.133 1 98.12 42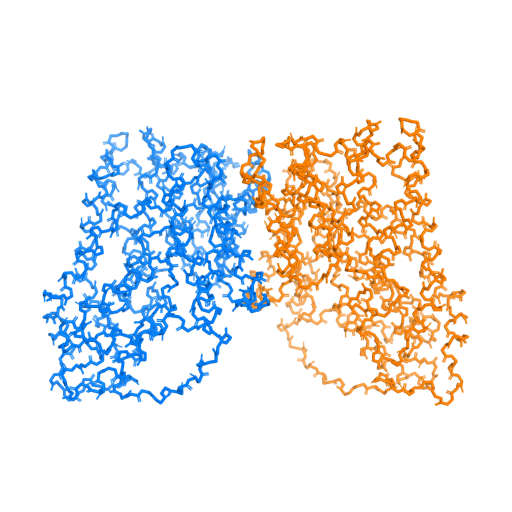6 LEU B CA 1
ATOM 6313 C C . LEU B 1 426 ? 2.512 -33.625 -10.312 1 98.12 426 LEU B C 1
ATOM 6315 O O . LEU B 1 426 ? 3.557 -32.969 -10.461 1 98.12 426 LEU B O 1
ATOM 6319 N N . ILE B 1 427 ? 2.447 -34.938 -10.281 1 97.81 427 ILE B N 1
ATOM 6320 C CA . ILE B 1 427 ? 3.65 -35.75 -10.422 1 97.81 427 ILE B CA 1
ATOM 6321 C C . ILE B 1 427 ? 4.301 -35.469 -11.781 1 97.81 427 ILE B C 1
ATOM 6323 O O . ILE B 1 427 ? 5.516 -35.281 -11.867 1 97.81 427 ILE B O 1
ATOM 6327 N N . ILE B 1 428 ? 3.516 -35.406 -12.773 1 98.25 428 ILE B N 1
ATOM 6328 C CA . ILE B 1 428 ? 4.008 -35.125 -14.117 1 98.25 428 ILE B CA 1
ATOM 6329 C C . ILE B 1 428 ? 4.648 -33.719 -14.156 1 98.25 428 ILE B C 1
ATOM 6331 O O . ILE B 1 428 ? 5.746 -33.562 -14.695 1 98.25 428 ILE B O 1
ATOM 6335 N N . LEU B 1 429 ? 3.973 -32.781 -13.586 1 98.25 429 LEU B N 1
ATOM 6336 C CA . LEU B 1 429 ? 4.449 -31.422 -13.641 1 98.25 429 LEU B CA 1
ATOM 6337 C C . LEU B 1 429 ? 5.73 -31.25 -12.828 1 98.25 429 LEU B C 1
ATOM 6339 O O . LEU B 1 429 ? 6.613 -30.469 -13.203 1 98.25 429 LEU B O 1
ATOM 6343 N N . ILE B 1 430 ? 5.789 -31.953 -11.688 1 97.88 430 ILE B N 1
ATOM 6344 C CA . ILE B 1 430 ? 7.023 -31.906 -10.914 1 97.88 430 ILE B CA 1
ATOM 6345 C C . ILE B 1 430 ? 8.188 -32.406 -11.773 1 97.88 430 ILE B C 1
ATOM 6347 O O . ILE B 1 430 ? 9.25 -31.766 -11.797 1 97.88 430 ILE B O 1
ATOM 6351 N N . ALA B 1 431 ? 7.969 -33.438 -12.461 1 97.94 431 ALA B N 1
ATOM 6352 C CA . ALA B 1 431 ? 9.008 -33.969 -13.328 1 97.94 431 ALA B CA 1
ATOM 6353 C C . ALA B 1 431 ? 9.375 -33 -14.438 1 97.94 431 ALA B C 1
ATOM 6355 O O . ALA B 1 431 ? 10.555 -32.812 -14.727 1 97.94 431 ALA B O 1
ATOM 6356 N N . VAL B 1 432 ? 8.391 -32.438 -15.055 1 98.25 432 VAL B N 1
ATOM 6357 C CA . VAL B 1 432 ? 8.609 -31.531 -16.172 1 98.25 432 VAL B CA 1
ATOM 6358 C C . VAL B 1 432 ? 9.359 -30.281 -15.688 1 98.25 432 VAL B C 1
ATOM 6360 O O . VAL B 1 432 ? 10.328 -29.844 -16.312 1 98.25 432 VAL B O 1
ATOM 6363 N N . VAL B 1 433 ? 8.914 -29.719 -14.578 1 97.94 433 VAL B N 1
ATOM 6364 C CA . VAL B 1 433 ? 9.516 -28.5 -14.055 1 97.94 433 VAL B CA 1
ATOM 6365 C C . VAL B 1 433 ? 10.953 -28.781 -13.609 1 97.94 433 VAL B C 1
ATOM 6367 O O . VAL B 1 433 ? 11.844 -27.969 -13.828 1 97.94 433 VAL B O 1
ATOM 6370 N N . THR B 1 434 ? 11.133 -29.938 -12.984 1 97.25 434 THR B N 1
ATOM 6371 C CA . THR B 1 434 ? 12.484 -30.312 -12.578 1 97.25 434 THR B CA 1
ATOM 6372 C C . THR B 1 434 ? 13.391 -30.469 -13.797 1 97.25 434 THR B C 1
ATOM 6374 O O . THR B 1 434 ? 14.5 -29.922 -13.812 1 97.25 434 THR B O 1
ATOM 6377 N N . ALA B 1 435 ? 12.93 -31.141 -14.758 1 97.62 435 ALA B N 1
ATOM 6378 C CA . ALA B 1 435 ? 13.711 -31.344 -15.977 1 97.62 435 ALA B CA 1
ATOM 6379 C C . ALA B 1 435 ? 14 -30.016 -16.672 1 97.62 435 ALA B C 1
ATOM 6381 O O . ALA B 1 435 ? 15.125 -29.781 -17.109 1 97.62 435 ALA B O 1
ATOM 6382 N N . SER B 1 436 ? 13 -29.219 -16.766 1 97.81 436 SER B N 1
ATOM 6383 C CA . SER B 1 436 ? 13.172 -27.922 -17.406 1 97.81 436 SER B CA 1
ATOM 6384 C C . SER B 1 436 ? 14.133 -27.047 -16.609 1 97.81 436 SER B C 1
ATOM 6386 O O . SER B 1 436 ? 14.898 -26.266 -17.188 1 97.81 436 SER B O 1
ATOM 6388 N N . SER B 1 437 ? 14.039 -27.109 -15.297 1 97.31 437 SER B N 1
ATOM 6389 C CA . SER B 1 437 ? 14.93 -26.328 -14.445 1 97.31 437 SER B CA 1
ATOM 6390 C C . SER B 1 437 ? 16.391 -26.734 -14.664 1 97.31 437 SER B C 1
ATOM 6392 O O . SER B 1 437 ? 17.266 -25.859 -14.797 1 97.31 437 SER B O 1
ATOM 6394 N N . LEU B 1 438 ? 16.672 -28.031 -14.734 1 96.31 438 LEU B N 1
ATOM 6395 C CA . LEU B 1 438 ? 18.031 -28.531 -14.93 1 96.31 438 LEU B CA 1
ATOM 6396 C C . LEU B 1 438 ? 18.531 -28.203 -16.328 1 96.31 438 LEU B C 1
ATOM 6398 O O . LEU B 1 438 ? 19.719 -27.922 -16.516 1 96.31 438 LEU B O 1
ATOM 6402 N N . ALA B 1 439 ? 17.656 -28.094 -17.25 1 95.94 439 ALA B N 1
ATOM 6403 C CA . ALA B 1 439 ? 18.031 -27.875 -18.641 1 95.94 439 ALA B CA 1
ATOM 6404 C C . ALA B 1 439 ? 18.266 -26.391 -18.922 1 95.94 439 ALA B C 1
ATOM 6406 O O . ALA B 1 439 ? 19.156 -26.016 -19.672 1 95.94 439 ALA B O 1
ATOM 6407 N N . PHE B 1 440 ? 17.438 -25.562 -18.266 1 95.62 440 PHE B N 1
ATOM 6408 C CA . PHE B 1 440 ? 17.406 -24.188 -18.734 1 95.62 440 PHE B CA 1
ATOM 6409 C C . PHE B 1 440 ? 18.016 -23.25 -17.688 1 95.62 440 PHE B C 1
ATOM 6411 O O . PHE B 1 440 ? 18.375 -22.109 -18.016 1 95.62 440 PHE B O 1
ATOM 6418 N N . LEU B 1 441 ? 18.078 -23.672 -16.422 1 94.56 441 LEU B N 1
ATOM 6419 C CA . LEU B 1 441 ? 18.516 -22.734 -15.398 1 94.56 441 LEU B CA 1
ATOM 6420 C C . LEU B 1 441 ? 19.969 -23 -15 1 94.56 441 LEU B C 1
ATOM 6422 O O . LEU B 1 441 ? 20.641 -22.125 -14.461 1 94.56 441 LEU B O 1
ATOM 6426 N N . PHE B 1 442 ? 20.312 -24.281 -15.188 1 90.62 442 PHE B N 1
ATOM 6427 C CA . PHE B 1 442 ? 21.672 -24.641 -14.82 1 90.62 442 PHE B CA 1
ATOM 6428 C C . PHE B 1 442 ? 22.5 -25 -16.047 1 90.62 442 PHE B C 1
ATOM 6430 O O . PHE B 1 442 ? 23.703 -24.719 -16.109 1 90.62 442 PHE B O 1
#

Organism: NCBI:txid88431